Protein AF-A0A821PMH6-F1 (afdb_monomer)

Foldseek 3Di:
DDDDDDDDDDDDDDDDDDDDDDDDDDDDDDDDDDDDDDDDDDDDDDDDDDDDDDDDDDDDDDDDDDPPDDDPVVVVVVVVVVVVVVVVVVVVVVVVVVVVVVVVVVVVVVVVVVVVVCVVVVDPVPDDPDPDDPVVVVVVVVVVVVVVVVVVVVVVVVVVVVVVVVVVVVVVVVVVVVVVVVVVVVVVVVVVVVVVVVVVVVVVVVVVVVPDDDDDDDDDPDDPDCPVPVVVVVVVVVVVVVVVVVVVVVVVVVVVVVVVVVVVVVVVVVVVVVVVVVVVVVVVVVVVVVVVVVVVVVVVVVVVVVVVVVVVVVVVVVVVVVVVVVVVVVVVVVVVVVVVVVVCVVVVVVVVVVVVVVVVVVVVVVVVVVVVVVVVVVVVVVVVVVVVVVVVVVVVVVVVVVVVVVVVVVVVVVVVVVVVVVVVVVPPPPPDDDDDDDDDDDDDDDPPPPVPPPPVPCPVPPPPPDDDDDDDDDDDDDDDDDDDDDDDDDDDDDDDDDDDDDDDDDDDDDDDDDDDDDDDDDDDDDDDDDDDDDDDDDPCVVVVVVVVVVVVVVVVVVVVVVVVVVVVVVVVVVVVVVVVVVVVVVVVVVVVVVVVVVVVVVVVVVVVVVVVVVVVVVVVVVVVVVVVVVVVVVVVVVVVVVVVVVVVVVVVVVVVVVVVVVVVVVVVVVVVVVVVVVVVVVVVVVVVVVVVVVVVVVVVVVVVVVVVVVVVVVVVVVVVVVVVVVVVVVVVVVVVVVVVVVVVCVVVVVVCVVVCCVVCVPPVVPPVVVVVVVVVVVVVVVVVVVVVVVVVVVVVVVVVVVVVVVVVVVVVVVVVVVVVVVVVVVVVVVVVVVVVVVVVVVVVVVVVVVVVVVVVVVVVVVVVVVVVVVVVVVVVVVVVVVVVVVVVVVVVVVVVVVVVCVVVVVVVVVVCVVVVVVVVVVVVVVVVVVVVVVVVVVVVVVVVVVVVVVVVVVVVVVVVVVVVVVVVVVVVVVVVVVVVVVVVVVVVVVVVVVVVVVVVVVVVVVVVVVVVVVVVVVVVVVVVVVVVVVVVVVVVVVVVVVVVVVVVVVVVVVVVVVVVVVVVVVVVVVVVVVVVVVVVVVVVVVVVVVVVVVVVVVVVVVVVVVVVVVVVVVVVVVVVVVVVVVVVVVVVVVVVVVVVVVVVVVVVVVVVVVVVVVVVVVVVVVVVVVVVVVVVVVVVVVVVVVVVVVVVVVVVVVVVVVVVVVVVVVVVVVVVVVVVPPDDD

pLDDT: mean 72.04, std 19.66, range [24.12, 95.88]

Radius of gyration: 121.75 Å; Cα contacts (8 Å, |Δi|>4): 12; chains: 1; bounding box: 276×139×466 Å

Sequence (1225 aa):
MVDDNIVEASIRLEVLSHDDDDDNQHSPARSQSQDILLNRVQTPPITRSRSRSPYTVSSPGLNRNIMTTPSSAQLIDENRYLNDELNRVETILNLTRAEKDELSIRYNALSDRLEQSLRAQGIDISSDFNNGEPEQRILVQQNIDLRRKIEEEHQNYKRKLSNYQEGQLKQAQLVQKLQQKVLQYKNRCTELELLIEQHKMDMERIRLTSASNAPSSLIYESRITENTDDENIATITLEEEKHKSANLAQLNTILREQLDQAHLTNQQLNEDLRRTTSELQKLREDFTQKTRDWKQEERVFNQFYNKEQNLMYELWRDIVSFRKQFIELKGTTERDLTRVRNDLAQTGRSLTSACFGFLTVAKTAETQGQAASERERHDRTNLESQIREKTREISDLQQRLQEISLLNEKLRFQLAEKDGTITTLTRANQIQHQATETSSSALETRTREITADTERLHQRLRDIAQSVLNDEDDIFDGNDYGRTSPRRLSPLRGADRFDSPERGYTRLRSPRSNSPQRPTQASRPHSRNVSPSFADSTFSAVHAALNKRQVQVHDLQTKLCSARDTIQQLKDQLNQSEAERRHLDQQATTYKLQIEELRRQFDDTATERDRSKSALETSNHERTNMEKIRITLNAQIDSLRADCERLQHSNTELQRQRDLIEEEKDDLQKDKSRQVKENERCIKVIDNLENKISQLKTDITELREQYHKEKLAKDVLTQEKHVLTDALARSESYRAEVELDLSKERSESAALRDLLCKVQALNEGLAQDKFELNKIILLVEQEKNSIHNEKSDVEQDKTTLRQELVKVEQEKIDVENERDTLLHRLQLTEITRQQIEQELNIVNKEKVEIIEQYQQLTRIKTTLAEDLIAAKKDIERLSEHNARLNKEKEELTKERGNLVVDLSGTERDNQTLNSTISALRAEKEALETNLYEAQNTISQLEVRKEQLEGENQELLLRKEQLQGEIQRLHAELNVEIEKSARQREQLHQRLSQLEHEKETTIQQHHRAHEEDIERMTREREKLRHELEVAREETIRQLTREKDESVQRYEKEKEDLHYELANIITERDQSLIEAENEKQKFLSIAQSERNALTEKLSTTKDDLLRLQVEFDKIRRDAALHHEQDRQVILSLQDELKKFHIKFEDATIANDRDVKALSDDIEQLRQQRQLQNHENSELKTQLKLNEENRDQLKRDLIESNRRIREYEENLTLQRKEIHDLKRYLQD

Secondary structure (DSSP, 8-state):
--------------------------------------------------------------------PPPHHHHHHHHHHHHHHHHHHHHHHHHHHHHHHHHHHHHHHHHHHHHHHHHHTT--TTT-TTSS-HHHHHHHHHHHHHHHHHHHHHHHHHHHHHHHHHHHHHHHHHHHHHHHHHHHHHHHHHHHHHHHHHHHHHHHHHHHHTTS-----------SS-TTHHHHHHHHHHHHHHHHHHHHHHHHHHHHHHHHHHHHHHHHHHHHHHHHHHHHHHHHHHHHHHHHHHHHHHHHHHHHHHHHHHHHHHHHHHHHHHHHHHHHHHHHHHHHHHHHHHHHHHHHHHHHHHHHHHHHHHHHHHHHHHHHHHHHHHHHHHHHHHHHHHHHHHHHHHHHHHHHHHHHHHHHHHHHHHHHHHHHHTTS-----------------SSTTTTTSSTTTSTTSSTTSS-----------------------------------------------------------------------SGGGGTHHHHHHHHHHHHHHHHHHHHHHHHHHHHHHHHHHHHHHHHHHHHHHHHHHHHHHHHHHHHHHHHHHHHHHHHHHHHHHHHHHHHHHHHHHHHHHHHHHHHHHHHHHHHHHHHHHHHHHHHHHHHHHHHHHHHHHHHHHHHHHHHHHHHHHHHHHHHHHHHHHHHHHHHHHHHHHHHHHHHHHHHHHHHHHHHHHHHHHHHHHHHHHHHHHHHHTTTHHHHHHHHHHHHHHHHHHHHHHHHHHHHHHHHHHHHHHHHHHHHHHHHHHHHHHHHHHHHHHHHHHHHHHHHHHHHHHHHHHHHHHHHHHHHHHHHHHHHHHHHHHHHHHHHHHHHHHHHHHHHHHHHHHHHHHHHHHHHHHHHHHHHHHHHHHHHHHHHHHHHHHHHHHHHHHHHHHHHHHHHHHHHHHHHHHHHHHHHHHHHHHHHHHHHHHHHHHHHHHHHHHHHHHHHHHHHHHHHHHHHHHHHHHHHHHHHHHHHHHHHHHHHHHHHHHHHHHHHHHHHHHHHHHHHHHHHHHHHHHHHHHHHHHHHHHHHHHHHHHHHHHHHHHHHHHHHHHHHHHHHHHHHHHHHHHHHHHHHHHHHHHHHHHHHHHHHHHHHHHHHHHHHHHHHHHHHHHHHHHHHHHHHHHHHHHHHHHHHHHHHHHHHHHHHHHHHHHHHHHHHHHHHHHHHHHHHHHHTTTS---

Solvent-accessible surface area (backbone atoms only — not comparable to full-atom values): 70193 Å² total; per-residue (Å²): 131,85,89,81,90,86,92,88,83,91,76,88,78,89,80,87,79,84,86,84,85,83,81,90,80,93,84,80,91,83,89,78,81,79,88,79,89,86,87,86,82,85,89,87,90,85,87,80,90,80,89,82,85,81,90,83,86,79,84,85,85,82,87,78,93,73,87,78,74,72,55,70,66,56,56,49,53,50,51,47,53,52,48,55,50,46,54,50,50,50,53,50,53,50,48,53,48,51,54,50,50,51,50,50,51,51,49,49,57,49,50,53,50,50,50,50,50,45,61,73,68,68,64,60,94,85,76,69,91,79,82,70,58,70,65,60,54,52,53,50,50,51,50,51,54,48,52,49,50,52,49,52,49,51,49,50,51,51,50,53,49,47,54,50,51,50,48,49,49,55,49,49,52,48,51,51,53,48,49,52,49,51,49,52,51,50,53,50,49,51,53,52,50,52,49,50,50,50,56,47,51,52,51,50,49,54,56,64,67,73,74,69,82,85,82,90,80,89,82,98,84,88,89,87,80,62,80,63,54,60,53,51,50,54,50,51,53,51,49,49,50,49,49,52,50,50,51,52,50,51,50,50,49,52,54,46,54,52,47,52,51,51,49,52,52,50,50,50,53,52,48,51,52,50,50,52,51,52,49,54,48,50,52,51,51,51,52,52,45,52,56,50,49,53,58,44,50,52,49,51,51,51,53,48,52,55,46,55,55,47,52,50,52,49,54,49,50,49,53,53,48,49,52,52,52,49,52,50,48,49,56,47,52,57,54,50,53,52,46,55,51,50,51,51,55,47,52,51,50,52,49,51,51,50,53,49,52,49,52,52,52,51,52,52,50,51,54,51,50,48,60,49,53,54,48,53,51,50,55,47,53,53,50,55,49,52,52,54,50,53,52,47,55,51,50,56,51,51,52,53,50,52,52,55,51,60,52,51,55,57,55,54,57,60,49,62,62,51,59,64,61,52,67,65,60,68,72,72,68,81,76,71,84,78,90,76,89,90,78,87,87,77,86,84,92,78,65,79,81,71,67,68,80,60,63,76,78,64,74,81,77,61,89,86,76,82,83,74,85,86,82,82,90,84,89,84,88,85,90,83,85,88,77,88,82,80,90,82,84,88,81,90,83,86,83,89,77,85,83,87,86,84,94,83,83,84,90,90,82,88,81,89,84,85,86,86,81,88,81,87,85,86,82,84,88,80,89,82,89,82,86,90,84,90,89,86,73,82,76,65,66,69,64,60,61,56,58,60,57,56,52,57,53,52,64,50,50,55,53,54,48,54,56,49,54,54,54,48,54,54,49,54,53,49,53,51,55,51,50,55,51,53,51,50,55,49,52,60,48,54,54,47,54,51,54,53,51,54,46,50,53,51,53,53,54,47,53,49,52,51,50,52,48,53,54,52,52,50,51,50,52,50,52,55,48,51,47,50,51,50,53,54,51,49,54,49,51,54,50,52,47,55,49,50,52,51,51,50,52,51,50,54,49,54,49,50,52,50,52,51,53,51,50,52,50,51,48,55,48,50,49,52,51,51,51,49,56,48,49,53,48,52,46,55,49,47,54,53,48,53,52,49,51,50,49,52,49,50,54,50,50,52,52,48,49,51,50,50,51,52,47,49,51,47,54,47,52,49,50,51,48,46,53,49,50,52,49,45,50,50,50,48,48,50,45,49,50,49,48,48,49,49,46,46,52,46,54,47,47,44,56,38,44,64,52,29,73,63,37,45,76,74,41,48,93,71,52,46,72,68,47,50,60,55,49,52,54,54,47,55,56,49,51,54,51,48,54,48,48,54,48,48,51,53,52,48,50,56,47,50,56,48,53,49,49,53,48,52,53,48,52,49,50,51,52,52,50,50,50,52,54,49,52,50,50,48,51,53,52,52,51,51,48,54,49,53,54,48,52,51,54,48,55,52,46,54,51,49,52,51,51,51,52,51,50,50,54,50,52,52,51,51,51,55,50,51,51,54,52,50,52,50,54,51,51,51,53,53,48,55,51,50,58,49,55,51,48,57,51,54,49,56,53,48,55,61,42,50,67,49,47,60,69,55,39,73,68,37,56,70,51,45,65,58,45,44,67,51,42,60,48,54,47,48,54,48,48,53,50,50,47,50,50,46,51,52,50,48,53,52,48,50,54,50,45,53,50,51,52,48,52,49,50,50,51,47,52,50,48,52,49,52,52,50,51,52,52,51,52,52,51,54,48,50,52,51,49,51,52,54,47,53,49,50,51,54,49,49,55,49,47,55,50,52,48,52,52,47,52,53,50,50,5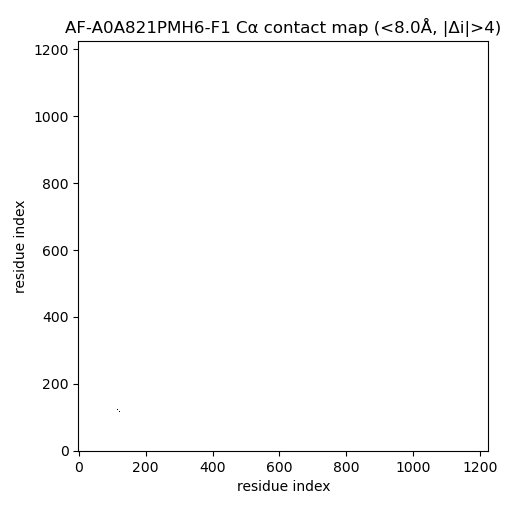2,50,53,50,49,52,50,50,55,47,50,54,48,53,50,52,51,52,50,48,53,50,46,53,52,50,49,54,50,50,48,52,51,50,48,55,49,48,56,48,53,51,50,48,54,49,53,52,46,55,48,50,51,51,50,49,51,52,49,48,53,50,51,54,49,51,50,50,50,51,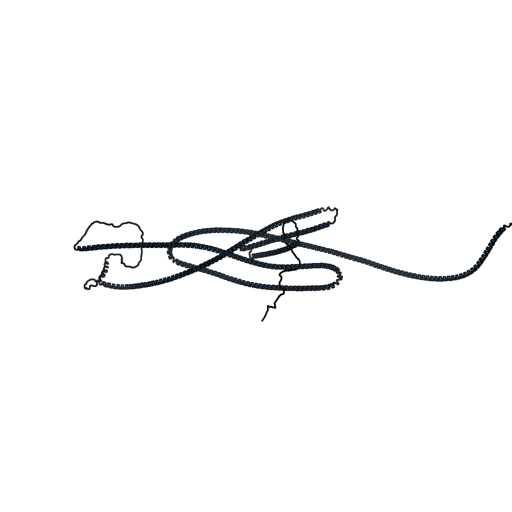50,52,50,51,48,50,50,50,51,52,50,49,52,50,49,50,51,49,53,48,52,47,52,54,46,52,53,48,52,50,50,52,48,52,48,55,50,48,59,43,54,55,50,53,50,51,51,47,54,52,50,52,51,50,50,53,52,53,52,52,53,48,50,50,54,50,48,54,53,48,51,55,54,48,59,47,50,61,48,52,56,46,53,54,50,54,50,53,52,53,53,53,52,54,54,52,53,54,53,51,56,56,52,56,54,51,56,58,48,52,63,51,52,57,54,53,62,47,56,54,50,58,57,50,57,50,57,52,55,51,52,65,49,53,58,52,58,56,54,54,58,49,58,57,51,55,58,66,69,61,54,90,120

Structure (mmCIF, N/CA/C/O backbone):
data_AF-A0A821PMH6-F1
#
_entry.id   AF-A0A821PMH6-F1
#
loop_
_atom_site.group_PDB
_atom_site.id
_atom_site.type_symbol
_atom_site.label_atom_id
_atom_site.label_alt_id
_atom_site.label_comp_id
_atom_site.label_asym_id
_atom_site.label_entity_id
_atom_site.label_seq_id
_atom_site.pdbx_PDB_ins_code
_atom_site.Cartn_x
_atom_site.Cartn_y
_atom_site.Cartn_z
_atom_site.occupancy
_atom_site.B_iso_or_equiv
_atom_site.auth_seq_id
_atom_site.auth_comp_id
_atom_site.auth_asym_id
_atom_site.auth_atom_id
_atom_site.pdbx_PDB_model_num
ATOM 1 N N . MET A 1 1 ? 65.613 16.814 41.526 1.00 36.84 1 MET A N 1
ATOM 2 C CA . MET A 1 1 ? 66.238 15.570 41.037 1.00 36.84 1 MET A CA 1
ATOM 3 C C . MET A 1 1 ? 65.279 14.998 40.022 1.00 36.84 1 MET A C 1
ATOM 5 O O . MET A 1 1 ? 64.184 14.691 40.467 1.00 36.84 1 MET A O 1
ATOM 9 N N . VAL A 1 2 ? 65.692 14.868 38.756 1.00 40.50 2 VAL A N 1
ATOM 10 C CA . VAL A 1 2 ? 65.038 14.055 37.709 1.00 40.50 2 VAL A CA 1
ATOM 11 C C . VAL A 1 2 ? 63.572 14.459 37.441 1.00 40.50 2 VAL A C 1
ATOM 13 O O . VAL A 1 2 ? 62.684 14.046 38.178 1.00 40.50 2 VAL A O 1
ATOM 16 N N . ASP A 1 3 ? 63.283 15.443 36.579 1.00 44.25 3 ASP A N 1
ATOM 17 C CA . ASP A 1 3 ? 63.395 15.445 35.091 1.00 44.25 3 ASP A CA 1
ATOM 18 C C . ASP A 1 3 ? 62.333 14.488 34.479 1.00 44.25 3 ASP A C 1
ATOM 20 O O . ASP A 1 3 ? 62.176 13.374 34.972 1.00 44.25 3 ASP A O 1
ATOM 24 N N . ASP A 1 4 ? 61.506 14.822 33.476 1.00 46.97 4 ASP A N 1
ATOM 25 C CA . ASP A 1 4 ? 61.442 15.937 32.500 1.00 46.97 4 ASP A CA 1
ATOM 26 C C . ASP A 1 4 ? 59.954 16.368 32.272 1.00 46.97 4 ASP A C 1
ATOM 28 O O . ASP A 1 4 ? 59.054 15.563 32.503 1.00 46.97 4 ASP A O 1
ATOM 32 N N . ASN A 1 5 ? 59.592 17.653 32.074 1.00 43.28 5 ASN A N 1
ATOM 33 C CA . ASN A 1 5 ? 59.512 18.443 30.811 1.00 43.28 5 ASN A CA 1
ATOM 34 C C . ASN A 1 5 ? 58.516 17.893 29.747 1.00 43.28 5 ASN A C 1
ATOM 36 O O . ASN A 1 5 ? 58.359 16.687 29.629 1.00 43.28 5 ASN A O 1
ATOM 40 N N . ILE A 1 6 ? 57.780 18.680 28.936 1.00 41.69 6 ILE A N 1
ATOM 41 C CA . ILE A 1 6 ? 57.802 20.118 28.541 1.00 41.69 6 ILE A CA 1
ATOM 42 C C . ILE A 1 6 ? 56.317 20.561 28.305 1.00 41.69 6 ILE A C 1
ATOM 44 O O . ILE A 1 6 ? 55.526 19.741 27.852 1.00 41.69 6 ILE A O 1
ATOM 48 N N . VAL A 1 7 ? 55.774 21.686 28.809 1.00 39.50 7 VAL A N 1
ATOM 49 C CA . VAL A 1 7 ? 55.923 23.132 28.472 1.00 39.50 7 VAL A CA 1
ATOM 50 C C . VAL A 1 7 ? 55.111 23.620 27.253 1.00 39.50 7 VAL A C 1
ATOM 52 O O . VAL A 1 7 ? 55.472 23.342 26.121 1.00 39.50 7 VAL A O 1
ATOM 55 N N . GLU A 1 8 ? 54.116 24.480 27.521 1.00 34.19 8 GLU A N 1
ATOM 56 C CA . GLU A 1 8 ? 53.792 25.726 26.787 1.00 34.19 8 GLU A CA 1
ATOM 57 C C . GLU A 1 8 ? 52.962 26.616 27.753 1.00 34.19 8 GLU A C 1
ATOM 59 O O . GLU A 1 8 ? 51.955 26.152 28.280 1.00 34.19 8 GLU A O 1
ATOM 64 N N . ALA A 1 9 ? 53.332 27.813 28.234 1.00 34.88 9 ALA A N 1
ATOM 65 C CA . ALA A 1 9 ? 54.198 28.925 27.796 1.00 34.88 9 ALA A CA 1
ATOM 66 C C . ALA A 1 9 ? 53.457 30.118 27.148 1.00 34.88 9 ALA A C 1
ATOM 68 O O . ALA A 1 9 ? 53.728 30.511 26.019 1.00 34.88 9 ALA A O 1
ATOM 69 N N . SER A 1 10 ? 52.581 30.776 27.917 1.00 34.47 10 SER A N 1
ATOM 70 C CA . SER A 1 10 ? 52.146 32.150 27.621 1.00 34.47 10 SER A CA 1
ATOM 71 C C . SER A 1 10 ? 53.290 33.153 27.808 1.00 34.47 10 SER A C 1
ATOM 73 O O . SER A 1 10 ? 53.882 33.173 28.884 1.00 34.47 10 SER A O 1
ATOM 75 N N . ILE A 1 11 ? 53.512 34.056 26.845 1.00 34.25 11 ILE A N 1
ATOM 76 C CA . ILE A 1 11 ? 54.140 35.393 26.989 1.00 34.25 11 ILE A CA 1
ATOM 77 C C . ILE A 1 11 ? 53.905 36.134 25.640 1.00 34.25 11 ILE A C 1
ATOM 79 O O . ILE A 1 11 ? 53.949 35.492 24.600 1.00 34.25 11 ILE A O 1
ATOM 83 N N . ARG A 1 12 ? 53.382 37.376 25.565 1.00 32.34 12 ARG A N 1
ATOM 84 C CA . ARG A 1 12 ? 53.886 38.682 26.075 1.00 32.34 12 ARG A CA 1
ATOM 85 C C . ARG A 1 12 ? 55.151 39.142 25.303 1.00 32.34 12 ARG A C 1
ATOM 87 O O . ARG A 1 12 ? 55.899 38.297 24.843 1.00 32.34 12 ARG A O 1
ATOM 94 N N . LEU A 1 13 ? 55.475 40.426 25.121 1.00 31.91 13 LEU A N 1
ATOM 95 C CA . LEU A 1 13 ? 54.828 41.714 25.442 1.00 31.91 13 LEU A CA 1
ATOM 96 C C . LEU A 1 13 ? 55.506 42.840 24.621 1.00 31.91 13 LEU A C 1
ATOM 98 O O . LEU A 1 13 ? 56.593 42.609 24.100 1.00 31.91 13 LEU A O 1
ATOM 102 N N . GLU A 1 14 ? 54.925 44.052 24.661 1.00 34.16 14 GLU A N 1
ATOM 103 C CA . GLU A 1 14 ? 55.598 45.354 24.417 1.00 34.16 14 GLU A CA 1
ATOM 104 C C . GLU A 1 14 ? 56.202 45.562 23.000 1.00 34.16 14 GLU A C 1
ATOM 106 O O . GLU A 1 14 ? 56.277 44.643 22.195 1.00 34.16 14 GLU A O 1
ATOM 111 N N . VAL A 1 15 ? 56.520 46.769 22.515 1.00 35.28 15 VAL A N 1
ATOM 112 C CA . VAL A 1 15 ? 56.897 48.083 23.095 1.00 35.28 15 VAL A CA 1
ATOM 113 C C . VAL A 1 15 ? 56.056 49.164 22.363 1.00 35.28 15 VAL A C 1
ATOM 115 O O . VAL A 1 15 ? 55.950 49.098 21.144 1.00 35.28 15 VAL A O 1
ATOM 118 N N . LEU A 1 16 ? 55.224 49.980 23.040 1.00 34.91 16 LEU A N 1
ATOM 119 C CA . LEU A 1 16 ? 55.492 51.363 23.528 1.00 34.91 16 LEU A CA 1
ATOM 120 C C . LEU A 1 16 ? 55.908 52.361 22.408 1.00 34.91 16 LEU A C 1
ATOM 122 O O . LEU A 1 16 ? 56.707 52.003 21.553 1.00 34.91 16 LEU A O 1
ATOM 126 N N . SER A 1 17 ? 55.467 53.630 22.360 1.00 34.84 17 SER A N 1
ATOM 127 C CA . SER A 1 17 ? 54.654 54.454 23.292 1.00 34.84 17 SER A CA 1
ATOM 128 C C . SER A 1 17 ? 54.236 55.803 22.662 1.00 34.84 17 SER A C 1
ATOM 130 O O . SER A 1 17 ? 54.920 56.251 21.748 1.00 34.84 17 SER A O 1
ATOM 132 N N .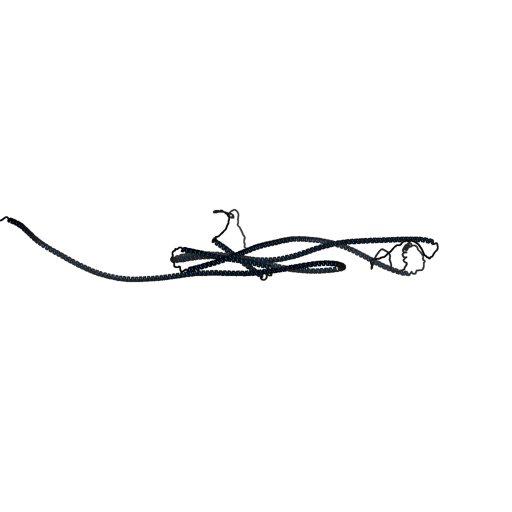 HIS A 1 18 ? 53.253 56.476 23.283 1.00 33.28 18 HIS A N 1
ATOM 133 C CA . HIS A 1 18 ? 52.852 57.896 23.153 1.00 33.28 18 HIS A CA 1
ATOM 134 C C . HIS A 1 18 ? 52.266 58.348 21.798 1.00 33.28 18 HIS A C 1
ATOM 136 O O . HIS A 1 18 ? 52.919 58.233 20.769 1.00 33.28 18 HIS A O 1
ATOM 142 N N . ASP A 1 19 ? 50.985 58.721 21.700 1.00 33.25 19 ASP A N 1
ATOM 143 C CA . ASP A 1 19 ? 50.221 59.803 22.373 1.00 33.25 19 ASP A CA 1
ATOM 144 C C . ASP A 1 19 ? 50.388 61.186 21.696 1.00 33.25 19 ASP A C 1
ATOM 146 O O . ASP A 1 19 ? 51.481 61.562 21.279 1.00 33.25 19 ASP A O 1
ATOM 150 N N . ASP A 1 20 ? 49.260 61.905 21.671 1.00 33.78 20 ASP A N 1
ATOM 151 C CA . ASP A 1 20 ? 49.007 63.327 21.375 1.00 33.78 20 ASP A CA 1
ATOM 152 C C . ASP A 1 20 ? 48.965 63.876 19.916 1.00 33.78 20 ASP A C 1
ATOM 154 O O . ASP A 1 20 ? 49.874 63.731 19.101 1.00 33.78 20 ASP A O 1
ATOM 158 N N . ASP A 1 21 ? 47.850 64.591 19.696 1.00 34.19 21 ASP A N 1
ATOM 159 C CA . ASP A 1 21 ? 47.529 65.732 18.818 1.00 34.19 21 ASP A CA 1
ATOM 160 C C . ASP A 1 21 ? 47.429 65.657 17.266 1.00 34.19 21 ASP A C 1
ATOM 162 O O . ASP A 1 21 ? 48.389 65.476 16.522 1.00 34.19 21 ASP A O 1
ATOM 166 N N . ASP A 1 22 ? 46.199 65.984 16.834 1.00 31.09 22 ASP A N 1
ATOM 167 C CA . ASP A 1 22 ? 45.735 66.751 15.662 1.00 31.09 22 ASP A CA 1
ATOM 168 C C . ASP A 1 22 ? 46.037 66.356 14.193 1.00 31.09 22 ASP A C 1
ATOM 170 O O . ASP A 1 22 ? 47.143 66.464 13.671 1.00 31.09 22 ASP A O 1
ATOM 174 N N . ASP A 1 23 ? 44.914 66.158 13.479 1.00 32.22 23 ASP A N 1
ATOM 175 C CA . ASP A 1 23 ? 44.697 66.269 12.026 1.00 32.22 23 ASP A CA 1
ATOM 176 C C . ASP A 1 23 ? 45.442 65.309 11.068 1.00 32.22 23 ASP A C 1
ATOM 178 O O . ASP A 1 23 ? 46.476 64.731 11.360 1.00 32.22 23 ASP A O 1
ATOM 182 N N . ASN A 1 24 ? 44.894 65.178 9.845 1.00 32.53 24 ASN A N 1
ATOM 183 C CA . ASN A 1 24 ? 45.494 64.505 8.674 1.00 32.53 24 ASN A CA 1
ATOM 184 C C . ASN A 1 24 ? 45.935 63.024 8.877 1.00 32.53 24 ASN A C 1
ATOM 186 O O . ASN A 1 24 ? 47.011 62.739 9.374 1.00 32.53 24 ASN A O 1
ATOM 190 N N . GLN A 1 25 ? 45.254 61.999 8.346 1.00 35.69 25 GLN A N 1
ATOM 191 C CA . GLN A 1 25 ? 44.732 61.908 6.975 1.00 35.69 25 GLN A CA 1
ATOM 192 C C . GLN A 1 25 ? 43.776 60.711 6.768 1.00 35.69 25 GLN A C 1
ATOM 194 O O . GLN A 1 25 ? 43.863 59.683 7.425 1.00 35.69 25 GLN A O 1
ATOM 199 N N . HIS A 1 26 ? 42.908 60.850 5.760 1.00 33.97 26 HIS A N 1
ATOM 200 C CA . HIS A 1 26 ? 42.277 59.776 4.971 1.00 33.97 26 HIS A CA 1
ATOM 201 C C . HIS A 1 26 ? 41.783 58.491 5.680 1.00 33.97 26 HIS A C 1
ATOM 203 O O . HIS A 1 26 ? 42.346 57.416 5.477 1.00 33.97 26 HIS A O 1
ATOM 209 N N . SER A 1 27 ? 40.592 58.553 6.296 1.00 44.81 27 SER A N 1
ATOM 210 C CA . SER A 1 27 ? 39.427 57.749 5.838 1.00 44.81 27 SER A CA 1
ATOM 211 C C . SER A 1 27 ? 38.110 58.077 6.574 1.00 44.81 27 SER A C 1
ATOM 213 O O . SER A 1 27 ? 37.789 57.441 7.576 1.00 44.81 27 SER A O 1
ATOM 215 N N . PRO A 1 28 ? 37.282 59.011 6.066 1.00 34.97 28 PRO A N 1
ATOM 216 C CA . PRO A 1 28 ? 35.881 59.136 6.463 1.00 34.97 28 PRO A CA 1
ATOM 217 C C . PRO A 1 28 ? 34.959 58.354 5.509 1.00 34.97 28 PRO A C 1
ATOM 219 O O . PRO A 1 28 ? 35.030 58.503 4.288 1.00 34.97 28 PRO A O 1
ATOM 222 N N . ALA A 1 29 ? 34.054 57.542 6.060 1.00 39.44 29 ALA A N 1
ATOM 223 C CA . ALA A 1 29 ? 33.129 56.723 5.276 1.00 39.44 29 ALA A CA 1
ATOM 224 C C . ALA A 1 29 ? 32.160 57.562 4.414 1.00 39.44 29 ALA A C 1
ATOM 226 O O . ALA A 1 29 ? 31.515 58.492 4.903 1.00 39.44 29 ALA A O 1
ATOM 227 N N . ARG A 1 30 ? 31.987 57.181 3.139 1.00 32.56 30 ARG A N 1
ATOM 228 C CA . ARG A 1 30 ? 30.929 57.694 2.251 1.00 32.56 30 ARG A CA 1
ATOM 229 C C . ARG A 1 30 ? 30.463 56.650 1.241 1.00 32.56 30 ARG A C 1
ATOM 231 O O . ARG A 1 30 ? 31.268 56.135 0.473 1.00 32.56 30 ARG A O 1
ATOM 238 N N . SER A 1 31 ? 29.146 56.462 1.157 1.00 33.50 31 SER A N 1
ATOM 239 C CA . SER A 1 31 ? 28.386 56.513 -0.111 1.00 33.50 31 SER A CA 1
ATOM 240 C C . SER A 1 31 ? 26.875 56.367 0.140 1.00 33.50 31 SER A C 1
ATOM 242 O O . SER A 1 31 ? 26.233 55.395 -0.242 1.00 33.50 31 SER A O 1
ATOM 244 N N . GLN A 1 32 ? 26.287 57.388 0.767 1.00 39.09 32 GLN A N 1
ATOM 245 C CA . GLN A 1 32 ? 24.885 57.740 0.526 1.00 39.09 32 GLN A CA 1
ATOM 246 C C . GLN A 1 32 ? 24.830 59.097 -0.183 1.00 39.09 32 GLN A C 1
ATOM 248 O O . GLN A 1 32 ? 25.751 59.903 -0.046 1.00 39.09 32 GLN A O 1
ATOM 253 N N . SER A 1 33 ? 23.714 59.320 -0.879 1.00 29.73 33 SER A N 1
ATOM 254 C CA . SER A 1 33 ? 23.327 60.540 -1.599 1.00 29.73 33 SER A CA 1
ATOM 255 C C . SER A 1 33 ? 24.073 60.867 -2.900 1.00 29.73 33 SER A C 1
ATOM 257 O O . SER A 1 33 ? 25.255 61.180 -2.897 1.00 29.73 33 SER A O 1
ATOM 259 N N . GLN A 1 34 ? 23.257 60.939 -3.960 1.00 30.83 34 GLN A N 1
ATOM 260 C CA . GLN A 1 34 ? 23.239 61.976 -5.003 1.00 30.83 34 GLN A CA 1
ATOM 261 C C . GLN A 1 34 ? 24.401 62.084 -6.012 1.00 30.83 34 GLN A C 1
ATOM 263 O O . GLN A 1 34 ? 25.564 62.215 -5.660 1.00 30.83 34 GLN A O 1
ATOM 268 N N . ASP A 1 35 ? 24.005 62.089 -7.293 1.00 29.14 35 ASP A N 1
ATOM 269 C CA . ASP A 1 35 ? 24.119 63.219 -8.234 1.00 29.14 35 ASP A CA 1
ATOM 270 C C . ASP A 1 35 ? 25.460 64.022 -8.234 1.00 29.14 35 ASP A C 1
ATOM 272 O O . ASP A 1 35 ? 25.918 64.511 -7.210 1.00 29.14 35 ASP A O 1
ATOM 276 N N . ILE A 1 36 ? 26.085 64.357 -9.376 1.00 30.20 36 ILE A N 1
ATOM 277 C CA . ILE A 1 36 ? 25.460 64.640 -10.678 1.00 30.20 36 ILE A CA 1
ATOM 278 C C . ILE A 1 36 ? 26.497 64.875 -11.812 1.00 30.20 36 ILE A C 1
ATOM 280 O O . ILE A 1 36 ? 27.630 65.243 -11.519 1.00 30.20 36 ILE A O 1
ATOM 284 N N . LEU A 1 37 ? 26.044 64.847 -13.085 1.00 30.98 37 LEU A N 1
ATOM 285 C CA . LEU A 1 37 ? 26.657 65.506 -14.276 1.00 30.98 37 LEU A CA 1
ATOM 286 C C . LEU A 1 37 ? 28.053 64.991 -14.736 1.00 30.98 37 LEU A C 1
ATOM 288 O O . LEU A 1 37 ? 28.749 64.310 -14.000 1.00 30.98 37 LEU A O 1
ATOM 292 N N . LEU A 1 38 ? 28.559 65.242 -15.956 1.00 32.16 38 LEU A N 1
ATOM 293 C CA . LEU A 1 38 ? 28.052 65.813 -17.230 1.00 32.16 38 LEU A CA 1
ATOM 294 C C . LEU A 1 38 ? 28.904 65.168 -18.349 1.00 32.16 38 LEU A C 1
ATOM 296 O O . LEU A 1 38 ? 30.105 65.011 -18.161 1.00 32.16 38 LEU A O 1
ATOM 300 N N . ASN A 1 39 ? 28.396 64.745 -19.510 1.00 29.92 39 ASN A N 1
ATOM 301 C CA . ASN A 1 39 ? 28.125 65.518 -20.745 1.00 29.92 39 ASN A CA 1
ATOM 302 C C . ASN A 1 39 ? 28.028 64.448 -21.872 1.00 29.92 39 ASN A C 1
ATOM 304 O O . ASN A 1 39 ? 28.702 63.432 -21.760 1.00 29.92 39 ASN A O 1
ATOM 308 N N . ARG A 1 40 ? 27.325 64.561 -23.007 1.00 32.97 40 ARG A N 1
ATOM 309 C CA . ARG A 1 40 ? 26.402 65.545 -23.621 1.00 32.97 40 ARG A CA 1
ATOM 310 C C . ARG A 1 40 ? 25.727 64.759 -24.779 1.00 32.97 40 ARG A C 1
ATOM 312 O O . ARG A 1 40 ? 26.412 63.958 -25.400 1.00 32.97 40 ARG A O 1
ATOM 319 N N . VAL A 1 41 ? 24.430 64.859 -25.091 1.00 32.28 41 VAL A N 1
ATOM 320 C CA . VAL A 1 41 ? 23.846 65.803 -26.075 1.00 32.28 41 VAL A CA 1
ATOM 321 C C . VAL A 1 41 ? 22.328 65.506 -26.220 1.00 32.28 41 VAL A C 1
ATOM 323 O O . VAL A 1 41 ? 21.959 64.355 -26.388 1.00 32.28 41 VAL A O 1
ATOM 326 N N . GLN A 1 42 ? 21.494 66.560 -26.181 1.00 34.31 42 GLN A N 1
ATOM 327 C CA . GLN A 1 42 ? 20.127 66.742 -26.752 1.00 34.31 42 GLN A CA 1
ATOM 328 C C . GLN A 1 42 ? 19.021 65.662 -26.532 1.00 34.31 42 GLN A C 1
ATOM 330 O O . GLN A 1 42 ? 19.071 64.590 -27.110 1.00 34.31 42 GLN A O 1
ATOM 335 N N . THR A 1 43 ? 17.991 65.851 -25.683 1.00 34.84 43 THR A N 1
ATOM 336 C CA . THR A 1 43 ? 16.787 66.742 -25.787 1.00 34.84 43 THR A CA 1
ATOM 337 C C . THR A 1 43 ? 15.773 66.432 -26.915 1.00 34.84 43 THR A C 1
ATOM 339 O O . THR A 1 43 ? 16.224 66.286 -28.047 1.00 34.84 43 THR A O 1
ATOM 342 N N . PRO A 1 44 ? 14.441 66.657 -26.731 1.00 43.25 44 PRO A N 1
ATOM 343 C CA . PRO A 1 44 ? 13.599 66.516 -25.525 1.00 43.25 44 PRO A CA 1
ATOM 344 C C . PRO A 1 44 ? 12.185 65.902 -25.907 1.00 43.25 44 PRO A C 1
ATOM 346 O O . PRO A 1 44 ? 12.222 64.918 -26.638 1.00 43.25 44 PRO A O 1
ATOM 349 N N . PRO A 1 45 ? 10.957 66.305 -25.443 1.00 53.84 45 PRO A N 1
ATOM 350 C CA . PRO A 1 45 ? 9.841 65.343 -25.253 1.00 53.84 45 PRO A CA 1
ATOM 351 C C . PRO A 1 45 ? 8.475 65.803 -25.867 1.00 53.84 45 PRO A C 1
ATOM 353 O O . PRO A 1 45 ? 8.461 66.588 -26.808 1.00 53.84 45 PRO A O 1
ATOM 356 N N . ILE A 1 46 ? 7.346 65.392 -25.244 1.00 30.75 46 ILE A N 1
ATOM 357 C CA . ILE A 1 46 ? 6.001 66.048 -25.157 1.00 30.75 46 ILE A CA 1
ATOM 358 C C . ILE A 1 46 ? 4.791 65.291 -25.766 1.00 30.75 46 ILE A C 1
ATOM 360 O O . ILE A 1 46 ? 4.278 65.617 -26.829 1.00 30.75 46 ILE A O 1
ATOM 364 N N . THR A 1 47 ? 4.175 64.451 -24.914 1.00 34.03 47 THR A N 1
ATOM 365 C CA . THR A 1 47 ? 2.711 64.178 -24.845 1.00 34.03 47 THR A CA 1
ATOM 366 C C . THR A 1 47 ? 2.073 63.446 -26.058 1.00 34.03 47 THR A C 1
ATOM 368 O O . THR A 1 47 ? 2.750 63.154 -27.029 1.00 34.03 47 THR A O 1
ATOM 371 N N . ARG A 1 48 ? 0.794 63.025 -26.069 1.00 31.61 48 ARG A N 1
ATOM 372 C CA . ARG A 1 48 ? -0.342 63.223 -25.141 1.00 31.61 48 ARG A CA 1
ATOM 373 C C . ARG A 1 48 ? -1.325 62.051 -25.249 1.00 31.61 48 ARG A C 1
ATOM 375 O O . ARG A 1 48 ? -1.593 61.581 -26.348 1.00 31.61 48 ARG A O 1
ATOM 382 N N . SER A 1 49 ? -1.955 61.647 -24.149 1.00 37.31 49 SER A N 1
ATOM 383 C CA . SER A 1 49 ? -3.185 60.846 -24.212 1.00 37.31 49 SER A CA 1
ATOM 384 C C . SER A 1 49 ? -4.407 61.760 -24.384 1.00 37.31 49 SER A C 1
ATOM 386 O O . SER A 1 49 ? -4.436 62.842 -23.795 1.00 37.31 49 SER A O 1
ATOM 388 N N . ARG A 1 50 ? -5.422 61.343 -25.166 1.00 36.53 50 ARG A N 1
ATOM 389 C CA . ARG A 1 50 ? -6.744 60.897 -24.654 1.00 36.53 50 ARG A CA 1
ATOM 390 C C . ARG A 1 50 ? -7.772 60.611 -25.772 1.00 36.53 50 ARG A C 1
ATOM 392 O O . ARG A 1 50 ? -7.918 61.400 -26.692 1.00 36.53 50 ARG A O 1
ATOM 399 N N . SER A 1 51 ? -8.572 59.558 -25.564 1.00 34.12 51 SER A N 1
ATOM 400 C CA . SER A 1 51 ? -9.995 59.397 -25.950 1.00 34.12 51 SER A CA 1
ATOM 401 C C . SER A 1 51 ? -10.484 59.705 -27.382 1.00 34.12 51 SER A C 1
ATOM 403 O O . SER A 1 51 ? -10.586 60.871 -27.754 1.00 34.12 51 SER A O 1
ATOM 405 N N . ARG A 1 52 ? -11.150 58.713 -28.003 1.00 32.25 52 ARG A N 1
ATOM 406 C CA . ARG A 1 52 ? -12.635 58.663 -28.026 1.00 32.25 52 ARG A CA 1
ATOM 407 C C . ARG A 1 52 ? -13.212 57.305 -28.484 1.00 32.25 52 ARG A C 1
ATOM 409 O O . ARG A 1 52 ? -12.765 56.732 -29.464 1.00 32.25 52 ARG A O 1
ATOM 416 N N . SER A 1 53 ? -14.246 56.859 -27.769 1.00 37.19 53 SER A N 1
ATOM 417 C CA . SER A 1 53 ? -15.384 56.047 -28.267 1.00 37.19 53 SER A CA 1
ATOM 418 C C . SER A 1 53 ? -16.427 57.040 -28.868 1.00 37.19 53 SER A C 1
ATOM 420 O O . SER A 1 53 ? -16.247 58.230 -28.559 1.00 37.19 53 SER A O 1
ATOM 422 N N . PRO A 1 54 ? -17.505 56.686 -29.628 1.00 51.81 54 PRO A N 1
ATOM 423 C CA . PRO A 1 54 ? -18.260 55.410 -29.585 1.00 51.81 54 PRO A CA 1
ATOM 424 C C . PRO A 1 54 ? -19.000 54.913 -30.871 1.00 51.81 54 PRO A C 1
ATOM 426 O O . PRO A 1 54 ? -19.035 55.610 -31.878 1.00 51.81 54 PRO A O 1
ATOM 429 N N . TYR A 1 55 ? -19.708 53.767 -30.740 1.00 32.94 55 TYR A N 1
ATOM 430 C CA . TYR A 1 55 ? -20.875 53.301 -31.549 1.00 32.94 55 TYR A CA 1
ATOM 431 C C . TYR A 1 55 ? -20.621 52.940 -33.051 1.00 32.94 55 TYR A C 1
ATOM 433 O O . TYR A 1 55 ? -19.677 53.439 -33.642 1.00 32.94 55 TYR A O 1
ATOM 441 N N . THR A 1 56 ? -21.374 52.082 -33.776 1.00 31.67 56 THR A N 1
ATOM 442 C CA . THR A 1 56 ? -22.436 51.068 -33.489 1.00 31.67 56 THR A CA 1
ATOM 443 C C . THR A 1 56 ? -22.689 50.157 -34.719 1.00 31.67 56 THR A C 1
ATOM 445 O O . THR A 1 56 ? -22.491 50.611 -35.838 1.00 31.67 56 THR A O 1
ATOM 448 N N . VAL A 1 57 ? -23.333 48.993 -34.495 1.00 29.20 57 VAL A N 1
ATOM 449 C CA . VAL A 1 57 ? -24.323 48.320 -35.392 1.00 29.20 57 VAL A CA 1
ATOM 450 C C . VAL A 1 57 ? -23.855 47.457 -36.597 1.00 29.20 57 VAL A C 1
ATOM 452 O O . VAL A 1 57 ? -22.986 47.821 -37.374 1.00 29.20 57 VAL A O 1
ATOM 455 N N . SER A 1 58 ? -24.565 46.323 -36.748 1.00 30.56 58 SER A N 1
ATOM 456 C CA . SER A 1 58 ? -24.774 45.447 -37.926 1.00 30.56 58 SER A CA 1
ATOM 457 C C . SER A 1 58 ? -23.649 44.605 -38.562 1.00 30.56 58 SER A C 1
ATOM 459 O O . SER A 1 58 ? -22.888 45.045 -39.413 1.00 30.56 58 SER A O 1
ATOM 461 N N . SER A 1 59 ? -23.761 43.290 -38.325 1.00 35.59 59 SER A N 1
ATOM 462 C CA . SER A 1 59 ? -23.779 42.260 -39.392 1.00 35.59 59 SER A CA 1
ATOM 463 C C . SER A 1 59 ? -24.952 42.499 -40.379 1.00 35.59 59 SER A C 1
ATOM 465 O O . SER A 1 59 ? -25.915 43.146 -39.950 1.00 35.59 59 SER A O 1
ATOM 467 N N . PRO A 1 60 ? -24.957 41.976 -41.636 1.00 46.34 60 PRO A N 1
ATOM 468 C CA . PRO A 1 60 ? -24.499 40.612 -41.966 1.00 46.34 60 PRO A CA 1
ATOM 469 C C . PRO A 1 60 ? -23.811 40.358 -43.333 1.00 46.34 60 PRO A C 1
ATOM 471 O O . PRO A 1 60 ? -24.037 41.058 -44.313 1.00 46.34 60 PRO A O 1
ATOM 474 N N . GLY A 1 61 ? -23.155 39.192 -43.433 1.00 32.66 61 GLY A N 1
ATOM 475 C CA . GLY A 1 61 ? -23.372 38.289 -44.576 1.00 32.66 61 GLY A CA 1
ATOM 476 C C . GLY A 1 61 ? -22.232 38.051 -45.582 1.00 32.66 61 GLY A C 1
ATOM 477 O O . GLY A 1 61 ? -21.676 38.976 -46.153 1.00 32.66 61 GLY A O 1
ATOM 478 N N . LEU A 1 62 ? -22.046 36.758 -45.887 1.00 32.28 62 LEU A N 1
ATOM 479 C CA . LEU A 1 62 ? -21.551 36.169 -47.146 1.00 32.28 62 LEU A CA 1
ATOM 480 C C . LEU A 1 62 ? -20.072 36.343 -47.565 1.00 32.28 62 LEU A C 1
ATOM 482 O O . LEU A 1 62 ? -19.653 37.338 -48.141 1.00 32.28 62 LEU A O 1
ATOM 486 N N . ASN A 1 63 ? -19.362 35.214 -47.460 1.00 35.69 63 ASN A N 1
ATOM 487 C CA . ASN A 1 63 ? -18.432 34.653 -48.449 1.00 35.69 63 ASN A CA 1
ATOM 488 C C . ASN A 1 63 ? -17.354 35.554 -49.085 1.00 35.69 63 ASN A C 1
ATOM 490 O O . ASN A 1 63 ? -17.541 36.096 -50.175 1.00 35.69 63 ASN A O 1
ATOM 494 N N . ARG A 1 64 ? -16.113 35.358 -48.619 1.00 33.66 64 ARG A N 1
ATOM 495 C CA . ARG A 1 64 ? -15.127 34.665 -49.471 1.00 33.66 64 ARG A CA 1
ATOM 496 C C . ARG A 1 64 ? -14.033 33.979 -48.658 1.00 33.66 64 ARG A C 1
ATOM 498 O O . ARG A 1 64 ? -13.489 34.568 -47.732 1.00 33.66 64 ARG A O 1
ATOM 505 N N . ASN A 1 65 ? -13.677 32.758 -49.058 1.00 42.81 65 ASN A N 1
ATOM 506 C CA . ASN A 1 65 ? -12.446 32.123 -48.601 1.00 42.81 65 ASN A CA 1
ATOM 507 C C . ASN A 1 65 ? -11.257 32.930 -49.130 1.00 42.81 65 ASN A C 1
ATOM 509 O O . ASN A 1 65 ? -11.060 33.015 -50.342 1.00 42.81 65 ASN A O 1
ATOM 513 N N . ILE A 1 66 ? -10.449 33.465 -48.221 1.00 35.22 66 ILE A N 1
ATOM 514 C CA . ILE A 1 66 ? -9.053 33.800 -48.485 1.00 35.22 66 ILE A CA 1
ATOM 515 C C . ILE A 1 66 ? -8.255 32.964 -47.495 1.00 35.22 66 ILE A C 1
ATOM 517 O O . ILE A 1 66 ? -8.302 33.212 -46.293 1.00 35.22 66 ILE A O 1
ATOM 521 N N . MET A 1 67 ? -7.557 31.945 -47.996 1.00 40.62 67 MET A N 1
ATOM 522 C CA . MET A 1 67 ? -6.555 31.247 -47.199 1.00 40.62 67 MET A CA 1
ATOM 523 C C . MET A 1 67 ? -5.395 32.213 -46.974 1.00 40.62 67 MET A C 1
ATOM 525 O O . MET A 1 67 ? -4.551 32.391 -47.849 1.00 40.62 67 MET A O 1
ATOM 529 N N . THR A 1 68 ? -5.350 32.842 -45.802 1.00 41.53 68 THR A N 1
ATOM 530 C CA . THR A 1 68 ? -4.121 33.453 -45.300 1.00 41.53 68 THR A CA 1
ATOM 531 C C . THR A 1 68 ? -3.150 32.324 -44.985 1.00 41.53 68 THR A C 1
ATOM 533 O O . THR A 1 68 ? -3.173 31.768 -43.889 1.00 41.53 68 THR A O 1
ATOM 536 N N . THR A 1 69 ? -2.337 31.942 -45.971 1.00 45.22 69 THR A N 1
ATOM 537 C CA . THR A 1 69 ? -1.201 31.039 -45.771 1.00 45.22 69 THR A CA 1
ATOM 538 C C . THR A 1 69 ? -0.327 31.613 -44.654 1.00 45.22 69 THR A C 1
ATOM 540 O O . THR A 1 69 ? 0.150 32.743 -44.818 1.00 45.22 69 THR A O 1
ATOM 543 N N . PRO A 1 70 ? -0.119 30.903 -43.530 1.00 45.12 70 PRO A N 1
ATOM 544 C CA . PRO A 1 70 ? 0.785 31.380 -42.494 1.00 45.12 70 PRO A CA 1
ATOM 545 C C . PRO A 1 70 ? 2.188 31.550 -43.077 1.00 45.12 70 PRO A C 1
ATOM 547 O O . PRO A 1 70 ? 2.590 30.799 -43.970 1.00 45.12 70 PRO A O 1
ATOM 550 N N . SER A 1 71 ? 2.950 32.520 -42.572 1.00 54.03 71 SER A N 1
ATOM 551 C CA . SER A 1 71 ? 4.360 32.621 -42.953 1.00 54.03 71 SER A CA 1
ATOM 552 C C . SER A 1 71 ? 5.101 31.353 -42.519 1.00 54.03 71 SER A C 1
ATOM 554 O O . SER A 1 71 ? 4.829 30.826 -41.440 1.00 54.03 71 SER A O 1
ATOM 556 N N . SER A 1 72 ? 6.069 30.891 -43.317 1.00 53.34 72 SER A N 1
ATOM 557 C CA . SER A 1 72 ? 6.887 29.710 -42.989 1.00 53.34 72 SER A CA 1
ATOM 558 C C . SER A 1 72 ? 7.497 29.807 -41.582 1.00 53.34 72 SER A C 1
ATOM 560 O O . SER A 1 72 ? 7.481 28.837 -40.832 1.00 53.34 72 SER A O 1
ATOM 562 N N . ALA A 1 73 ? 7.912 31.012 -41.167 1.00 55.00 73 ALA A N 1
ATOM 563 C CA . ALA A 1 73 ? 8.400 31.276 -39.813 1.00 55.00 73 ALA A CA 1
ATOM 564 C C . ALA A 1 73 ? 7.357 30.965 -38.720 1.00 55.00 73 ALA A C 1
ATOM 566 O O . ALA A 1 73 ? 7.688 30.318 -37.735 1.00 55.00 73 ALA A O 1
ATOM 567 N N . GLN A 1 74 ? 6.089 31.348 -38.916 1.00 57.19 74 GLN A N 1
ATOM 568 C CA . GLN A 1 74 ? 5.024 31.076 -37.943 1.00 57.19 74 GLN A CA 1
ATOM 569 C C . GLN A 1 74 ? 4.737 29.578 -37.833 1.00 57.19 74 GLN A C 1
ATOM 571 O O . GLN A 1 74 ? 4.579 29.081 -36.726 1.00 57.19 74 GLN A O 1
ATOM 576 N N . LEU A 1 75 ? 4.736 28.846 -38.953 1.00 55.88 75 LEU A N 1
ATOM 577 C CA . LEU A 1 75 ? 4.591 27.386 -38.928 1.00 55.88 75 LEU A CA 1
ATOM 578 C C . LEU A 1 75 ? 5.795 26.690 -38.285 1.00 55.88 75 LEU A C 1
ATOM 580 O O . LEU A 1 75 ? 5.610 25.654 -37.656 1.00 55.88 75 LEU A O 1
ATOM 584 N N . ILE A 1 76 ? 7.008 27.234 -38.410 1.00 68.50 76 ILE A N 1
ATOM 585 C CA . ILE A 1 76 ? 8.206 26.698 -37.748 1.00 68.50 76 ILE A CA 1
ATOM 586 C C . ILE A 1 76 ? 8.145 26.944 -36.235 1.00 68.50 76 ILE A C 1
ATOM 588 O O . ILE A 1 76 ? 8.348 26.001 -35.472 1.00 68.50 76 ILE A O 1
ATOM 592 N N . ASP A 1 77 ? 7.810 28.159 -35.794 1.00 68.94 77 ASP A N 1
ATOM 593 C CA . ASP A 1 77 ? 7.670 28.483 -34.368 1.00 68.94 77 ASP A CA 1
ATOM 594 C C . ASP A 1 77 ? 6.498 27.722 -33.720 1.00 68.94 77 ASP A C 1
ATOM 596 O O . ASP A 1 77 ? 6.629 27.216 -32.606 1.00 68.94 77 ASP A O 1
ATOM 600 N N . GLU A 1 78 ? 5.377 27.559 -34.430 1.00 65.50 78 GLU A N 1
ATOM 601 C CA . GLU A 1 78 ? 4.216 26.791 -33.966 1.00 65.50 78 GLU A CA 1
ATOM 602 C C . GLU A 1 78 ? 4.511 25.281 -33.919 1.00 65.50 78 GLU A C 1
ATOM 604 O O . GLU A 1 78 ? 4.204 24.642 -32.916 1.00 65.50 78 GLU A O 1
ATOM 609 N N . ASN A 1 79 ? 5.203 24.703 -34.915 1.00 63.47 79 ASN A N 1
ATOM 610 C CA . ASN A 1 79 ? 5.675 23.310 -34.834 1.00 63.47 79 ASN A CA 1
ATOM 611 C C . ASN A 1 79 ? 6.722 23.112 -33.730 1.00 63.47 79 ASN A C 1
ATOM 613 O O . ASN A 1 79 ? 6.748 22.055 -33.102 1.00 63.47 79 ASN A O 1
ATOM 617 N N . ARG A 1 80 ? 7.579 24.105 -33.468 1.00 76.38 80 ARG A N 1
ATOM 618 C CA . ARG A 1 80 ? 8.544 24.051 -32.365 1.00 76.38 80 ARG A CA 1
ATOM 619 C C . ARG A 1 80 ? 7.830 24.050 -31.018 1.00 76.38 80 ARG A C 1
ATOM 621 O O . ARG A 1 80 ? 8.092 23.168 -30.211 1.00 76.38 80 ARG A O 1
ATOM 628 N N . TYR A 1 81 ? 6.885 24.965 -30.813 1.00 74.12 81 TYR A N 1
ATOM 629 C CA . TYR A 1 81 ? 6.087 25.031 -29.589 1.00 74.12 81 TYR A CA 1
ATOM 630 C C . TYR A 1 81 ? 5.238 23.765 -29.385 1.00 74.12 81 TYR A C 1
ATOM 632 O O . TYR A 1 81 ? 5.169 23.241 -28.276 1.00 74.12 81 TYR A O 1
ATOM 640 N N . LEU A 1 82 ? 4.657 23.217 -30.459 1.00 72.56 82 LEU A N 1
ATOM 641 C CA . LEU A 1 82 ? 3.934 21.944 -30.419 1.00 72.56 82 LEU A CA 1
ATOM 642 C C . LEU A 1 82 ? 4.853 20.749 -30.123 1.00 72.56 82 LEU A C 1
ATOM 644 O O . LEU A 1 82 ? 4.428 19.858 -29.397 1.00 72.56 82 LEU A O 1
ATOM 648 N N . ASN A 1 83 ? 6.097 20.726 -30.612 1.00 73.50 83 ASN A N 1
ATOM 649 C CA . ASN A 1 83 ? 7.080 19.701 -30.240 1.00 73.50 83 ASN A CA 1
ATOM 650 C C . ASN A 1 83 ? 7.541 19.842 -28.783 1.00 73.50 83 ASN A C 1
ATOM 652 O O . ASN A 1 83 ? 7.635 18.840 -28.079 1.00 73.50 83 ASN A O 1
ATOM 656 N N . ASP A 1 84 ? 7.818 21.056 -28.309 1.00 75.75 84 ASP A N 1
ATOM 657 C CA . ASP A 1 84 ? 8.234 21.298 -26.923 1.00 75.75 84 ASP A CA 1
ATOM 658 C C . ASP A 1 84 ? 7.111 20.904 -25.939 1.00 75.75 84 ASP A C 1
ATOM 660 O O . ASP A 1 84 ? 7.368 20.232 -24.936 1.00 75.75 84 ASP A O 1
ATOM 664 N N . GLU A 1 85 ? 5.849 21.211 -26.262 1.00 70.50 85 GLU A N 1
ATOM 665 C CA . GLU A 1 85 ? 4.694 20.806 -25.452 1.00 70.50 85 GLU A CA 1
ATOM 666 C C . GLU A 1 85 ? 4.335 19.312 -25.627 1.00 70.50 85 GLU A C 1
ATOM 668 O O . GLU A 1 85 ? 3.917 18.673 -24.663 1.00 70.50 85 GLU A O 1
ATOM 673 N N . LEU A 1 86 ? 4.579 18.699 -26.795 1.00 74.69 86 LEU A N 1
ATOM 674 C CA . LEU A 1 86 ? 4.466 17.244 -26.987 1.00 74.69 86 LEU A CA 1
ATOM 675 C C . LEU A 1 86 ? 5.486 16.494 -26.119 1.00 74.69 86 LEU A C 1
ATOM 677 O O . LEU A 1 86 ? 5.097 15.604 -25.367 1.00 74.69 86 LEU A O 1
ATOM 681 N N . ASN A 1 87 ? 6.760 16.902 -26.143 1.00 73.50 87 ASN A N 1
ATOM 682 C CA . ASN A 1 87 ? 7.814 16.359 -25.277 1.00 73.50 87 ASN A CA 1
ATOM 683 C C . ASN A 1 87 ? 7.457 16.516 -23.787 1.00 73.50 87 ASN A C 1
ATOM 685 O O . ASN A 1 87 ? 7.669 15.604 -22.980 1.00 73.50 87 ASN A O 1
ATOM 689 N N . ARG A 1 88 ? 6.871 17.660 -23.406 1.00 84.12 88 ARG A N 1
ATOM 690 C CA . ARG A 1 88 ? 6.369 17.906 -22.047 1.00 84.12 88 ARG A CA 1
ATOM 691 C C . ARG A 1 88 ? 5.241 16.939 -21.673 1.00 84.12 88 ARG A C 1
ATOM 693 O O . ARG A 1 88 ? 5.275 16.357 -20.588 1.00 84.12 88 ARG A O 1
ATOM 700 N N . VAL A 1 89 ? 4.264 16.743 -22.558 1.00 72.00 89 VAL A N 1
ATOM 701 C CA . VAL A 1 89 ? 3.129 15.830 -22.347 1.00 72.00 89 VAL A CA 1
ATOM 702 C C . VAL A 1 89 ? 3.578 14.368 -22.313 1.00 72.00 89 VAL A C 1
ATOM 704 O O . VAL A 1 89 ? 3.117 13.631 -21.444 1.00 72.00 89 VAL A O 1
ATOM 707 N N . GLU A 1 90 ? 4.521 13.944 -23.158 1.00 73.38 90 GLU A N 1
ATOM 708 C CA . GLU A 1 90 ? 5.129 12.608 -23.074 1.00 73.38 90 GLU A CA 1
ATOM 709 C C . GLU A 1 90 ? 5.887 12.405 -21.759 1.00 73.38 90 GLU A C 1
ATOM 711 O O . GLU A 1 90 ? 5.741 11.363 -21.120 1.00 73.38 90 GLU A O 1
ATOM 716 N N . THR A 1 91 ? 6.635 13.410 -21.294 1.00 77.12 91 THR A N 1
ATOM 717 C CA . THR A 1 91 ? 7.335 13.351 -20.000 1.00 77.12 91 THR A CA 1
ATOM 718 C C . THR A 1 91 ? 6.347 13.171 -18.840 1.00 77.12 91 THR A C 1
ATOM 720 O O . THR A 1 91 ? 6.563 12.331 -17.967 1.00 77.12 91 THR A O 1
ATOM 723 N N . ILE A 1 92 ? 5.220 13.892 -18.855 1.00 73.62 92 ILE A N 1
ATOM 724 C CA . ILE A 1 92 ? 4.152 13.773 -17.846 1.00 73.62 92 ILE A CA 1
ATOM 725 C C . ILE A 1 92 ? 3.412 12.426 -17.961 1.00 73.62 92 ILE A C 1
ATOM 727 O O . ILE A 1 92 ? 3.093 11.811 -16.941 1.00 73.62 92 ILE A O 1
ATOM 731 N N . LEU A 1 93 ? 3.174 11.916 -19.174 1.00 72.81 93 LEU A N 1
ATOM 732 C CA . LEU A 1 93 ? 2.584 10.589 -19.398 1.00 72.81 93 LEU A CA 1
ATOM 733 C C . LEU A 1 93 ? 3.502 9.452 -18.937 1.00 72.81 93 LEU A C 1
ATOM 735 O O . LEU A 1 93 ? 3.020 8.451 -18.413 1.00 72.81 93 LEU A O 1
ATOM 739 N N . ASN A 1 94 ? 4.816 9.591 -19.097 1.00 73.00 94 ASN A N 1
ATOM 740 C CA . ASN A 1 94 ? 5.777 8.587 -18.647 1.00 73.00 94 ASN A CA 1
ATOM 741 C C . ASN A 1 94 ? 5.962 8.620 -17.119 1.00 73.00 94 ASN A C 1
ATOM 743 O O . ASN A 1 94 ? 6.023 7.558 -16.503 1.00 73.00 94 ASN A O 1
ATOM 747 N N . LEU A 1 95 ? 5.931 9.804 -16.492 1.00 71.00 95 LEU A N 1
ATOM 748 C CA . LEU A 1 95 ? 5.869 9.937 -15.030 1.00 71.00 95 LEU A CA 1
ATOM 749 C C . LEU A 1 95 ? 4.588 9.314 -14.453 1.00 71.00 95 LEU A C 1
ATOM 751 O O . LEU A 1 95 ? 4.671 8.459 -13.580 1.00 71.00 95 LEU A O 1
ATOM 755 N N . THR A 1 96 ? 3.414 9.654 -14.989 1.00 68.75 96 THR A N 1
ATOM 756 C CA . THR A 1 96 ? 2.134 9.101 -14.496 1.00 68.75 96 THR A CA 1
ATOM 757 C C . THR A 1 96 ? 1.955 7.607 -14.798 1.00 68.75 96 THR A C 1
ATOM 759 O O . THR A 1 96 ? 1.252 6.916 -14.061 1.00 68.75 96 THR A O 1
ATOM 762 N N . ARG A 1 97 ? 2.627 7.059 -15.824 1.00 71.75 97 ARG A N 1
ATOM 763 C CA . ARG A 1 97 ? 2.775 5.601 -16.006 1.00 71.75 97 ARG A CA 1
ATOM 764 C C . ARG A 1 97 ? 3.629 4.981 -14.901 1.00 71.75 97 ARG A C 1
ATOM 766 O O . ARG A 1 97 ? 3.182 4.013 -14.295 1.00 71.75 97 ARG A O 1
ATOM 773 N N . ALA A 1 98 ? 4.794 5.555 -14.597 1.00 70.31 98 ALA A N 1
ATOM 774 C CA . ALA A 1 98 ? 5.662 5.069 -13.524 1.00 70.31 98 ALA A CA 1
ATOM 775 C C . ALA A 1 98 ? 4.965 5.118 -12.150 1.00 70.31 98 ALA A C 1
ATOM 777 O O . ALA A 1 98 ? 4.976 4.123 -11.432 1.00 70.31 98 ALA A O 1
ATOM 778 N N . GLU A 1 99 ? 4.278 6.217 -11.822 1.00 63.06 99 GLU A N 1
ATOM 779 C CA . GLU A 1 99 ? 3.472 6.346 -10.596 1.00 63.06 99 GLU A CA 1
ATOM 780 C C . GLU A 1 99 ? 2.344 5.305 -10.535 1.00 63.06 99 GLU A C 1
ATOM 782 O O . GLU A 1 99 ? 2.142 4.666 -9.503 1.00 63.06 99 GLU A O 1
ATOM 787 N N . LYS A 1 100 ? 1.621 5.085 -11.644 1.00 74.81 100 LYS A N 1
ATOM 788 C CA . LYS A 1 100 ? 0.575 4.054 -11.736 1.00 74.81 100 LYS A CA 1
ATOM 789 C C . LYS A 1 100 ? 1.140 2.651 -11.509 1.00 74.81 100 LYS A C 1
ATOM 791 O O . LYS A 1 100 ? 0.508 1.848 -10.822 1.00 74.81 100 LYS A O 1
ATOM 796 N N . ASP A 1 101 ? 2.282 2.336 -12.105 1.00 67.62 101 ASP A N 1
ATOM 797 C CA . ASP A 1 101 ? 2.863 0.997 -12.029 1.00 67.62 101 ASP A CA 1
ATOM 798 C C . ASP A 1 101 ? 3.508 0.757 -10.653 1.00 67.62 101 ASP A C 1
ATOM 800 O O . ASP A 1 101 ? 3.341 -0.324 -10.087 1.00 67.62 101 ASP A O 1
ATOM 804 N N . GLU A 1 102 ? 4.094 1.783 -10.024 1.00 71.75 102 GLU A N 1
ATOM 805 C CA . GLU A 1 102 ? 4.513 1.728 -8.619 1.00 71.75 102 GLU A CA 1
ATOM 806 C C . GLU A 1 102 ? 3.314 1.547 -7.670 1.00 71.75 102 GLU A C 1
ATOM 808 O O . GLU A 1 102 ? 3.362 0.716 -6.762 1.00 71.75 102 GLU A O 1
ATOM 813 N N . LEU A 1 103 ? 2.203 2.261 -7.895 1.00 67.06 103 LEU A N 1
ATOM 814 C CA . LEU A 1 103 ? 0.959 2.066 -7.141 1.00 67.06 103 LEU A CA 1
ATOM 815 C C . LEU A 1 103 ? 0.382 0.658 -7.338 1.00 67.06 103 LEU A C 1
ATOM 817 O O . LEU A 1 103 ? -0.086 0.065 -6.368 1.00 67.06 103 LEU A O 1
ATOM 821 N N . SER A 1 104 ? 0.464 0.088 -8.544 1.00 67.19 104 SER A N 1
ATOM 822 C CA . SER A 1 104 ? 0.038 -1.292 -8.809 1.00 67.19 104 SER A CA 1
ATOM 823 C C . SER A 1 104 ? 0.930 -2.316 -8.098 1.00 67.19 104 SER A C 1
ATOM 825 O O . SER A 1 104 ? 0.417 -3.287 -7.546 1.00 67.19 104 SER A O 1
ATOM 827 N N . ILE A 1 105 ? 2.248 -2.096 -8.055 1.00 71.06 105 ILE A N 1
ATOM 828 C CA . ILE A 1 105 ? 3.193 -2.944 -7.310 1.00 71.06 105 ILE A CA 1
ATOM 829 C C . ILE A 1 105 ? 2.930 -2.842 -5.801 1.00 71.06 105 ILE A C 1
ATOM 831 O O . ILE A 1 105 ? 2.880 -3.863 -5.116 1.00 71.06 105 ILE A O 1
ATOM 835 N N . ARG A 1 106 ? 2.693 -1.631 -5.277 1.00 64.75 106 ARG A N 1
ATOM 836 C CA . ARG A 1 106 ? 2.330 -1.398 -3.868 1.00 64.75 106 ARG A CA 1
ATOM 837 C C . ARG A 1 106 ? 0.975 -2.024 -3.510 1.00 64.75 106 ARG A C 1
ATOM 839 O O . ARG A 1 106 ? 0.858 -2.597 -2.431 1.00 64.75 106 ARG A O 1
ATOM 846 N N . TYR A 1 107 ? -0.020 -1.960 -4.399 1.00 68.75 107 TYR A N 1
ATOM 847 C CA . TYR A 1 107 ? -1.325 -2.607 -4.221 1.00 68.75 107 TYR A CA 1
ATOM 848 C C . TYR A 1 107 ? -1.189 -4.133 -4.169 1.00 68.75 107 TYR A C 1
ATOM 850 O O . TYR A 1 107 ? -1.672 -4.748 -3.220 1.00 68.75 107 TYR A O 1
ATOM 858 N N . ASN A 1 108 ? -0.461 -4.731 -5.119 1.00 66.12 108 ASN A N 1
ATOM 859 C CA . ASN A 1 108 ? -0.203 -6.172 -5.134 1.00 66.12 108 ASN A CA 1
ATOM 860 C C . ASN A 1 108 ? 0.545 -6.604 -3.863 1.00 66.12 108 ASN A C 1
ATOM 862 O O . ASN A 1 108 ? 0.059 -7.464 -3.141 1.00 66.12 108 ASN A O 1
ATOM 866 N N . ALA A 1 109 ? 1.635 -5.924 -3.492 1.00 69.62 109 ALA A N 1
ATOM 867 C CA . ALA A 1 109 ? 2.397 -6.237 -2.279 1.00 69.62 109 ALA A CA 1
ATOM 868 C C . ALA A 1 109 ? 1.595 -6.057 -0.970 1.00 69.62 109 ALA A C 1
ATOM 870 O O . ALA A 1 109 ? 1.873 -6.736 0.022 1.00 69.62 109 ALA A O 1
ATOM 871 N N . LEU A 1 110 ? 0.600 -5.160 -0.940 1.00 61.31 110 LEU A N 1
ATOM 872 C CA . LEU A 1 110 ? -0.351 -5.041 0.171 1.00 61.31 110 LEU A CA 1
ATOM 873 C C . LEU A 1 110 ? -1.396 -6.162 0.154 1.00 61.31 110 LEU A C 1
ATOM 875 O O . LEU A 1 110 ? -1.701 -6.705 1.214 1.00 61.31 110 LEU A O 1
ATOM 879 N N . SER A 1 111 ? -1.915 -6.538 -1.018 1.00 59.50 111 SER A N 1
ATOM 880 C CA . SER A 1 111 ? -2.856 -7.653 -1.160 1.00 59.50 111 SER A CA 1
ATOM 881 C C . SER A 1 111 ? -2.200 -8.985 -0.788 1.00 59.50 111 SER A C 1
ATOM 883 O O . SER A 1 111 ? -2.760 -9.715 0.026 1.00 59.50 111 SER A O 1
ATOM 885 N N . ASP A 1 112 ? -0.981 -9.244 -1.268 1.00 65.12 112 ASP A N 1
ATOM 886 C CA . ASP A 1 112 ? -0.170 -10.424 -0.950 1.00 65.12 112 ASP A CA 1
ATOM 887 C C . ASP A 1 112 ? 0.136 -10.503 0.550 1.00 65.12 112 ASP A C 1
ATOM 889 O O . ASP A 1 112 ? -0.025 -11.554 1.168 1.00 65.12 112 ASP A O 1
ATOM 893 N N . ARG A 1 113 ? 0.522 -9.382 1.180 1.00 66.06 113 ARG A N 1
ATOM 894 C CA . ARG A 1 113 ? 0.713 -9.314 2.640 1.00 66.06 113 ARG A CA 1
ATOM 895 C C . ARG A 1 113 ? -0.580 -9.558 3.412 1.00 66.06 113 ARG A C 1
ATOM 897 O O . ARG A 1 113 ? -0.533 -10.145 4.490 1.00 66.06 113 ARG A O 1
ATOM 904 N N . LEU A 1 114 ? -1.724 -9.119 2.891 1.00 58.25 114 LEU A N 1
ATOM 905 C CA . LEU A 1 114 ? -3.019 -9.291 3.545 1.00 58.25 114 LEU A CA 1
ATOM 906 C C . LEU A 1 114 ? -3.567 -10.719 3.357 1.00 58.25 114 LEU A C 1
ATOM 908 O O . LEU A 1 114 ? -4.127 -11.269 4.301 1.00 58.25 114 LEU A O 1
ATOM 912 N N . GLU A 1 115 ? -3.318 -11.363 2.212 1.00 61.62 115 GLU A N 1
ATOM 913 C CA . GLU A 1 115 ? -3.489 -12.811 2.012 1.00 61.62 115 GLU A CA 1
ATOM 914 C C . GLU A 1 115 ? -2.583 -13.623 2.945 1.00 61.62 115 GLU A C 1
ATOM 916 O O . GLU A 1 115 ? -3.054 -14.534 3.620 1.00 61.62 115 GLU A O 1
ATOM 921 N N . GLN A 1 116 ? -1.292 -13.287 3.029 1.00 57.72 116 GLN A N 1
ATOM 922 C CA . GLN A 1 116 ? -0.350 -13.960 3.928 1.00 57.72 116 GLN A CA 1
ATOM 923 C C . GLN A 1 116 ? -0.750 -13.783 5.398 1.00 57.72 116 GLN A C 1
ATOM 925 O O . GLN A 1 116 ? -0.650 -14.736 6.162 1.00 57.72 116 GLN A O 1
ATOM 930 N N . SER A 1 117 ? -1.267 -12.613 5.786 1.00 56.06 117 SER A N 1
ATOM 931 C CA . SER A 1 117 ? -1.814 -12.363 7.127 1.00 56.06 117 SER A CA 1
ATOM 932 C C . SER A 1 117 ? -3.054 -13.220 7.417 1.00 56.06 117 SER A C 1
ATOM 934 O O . SER A 1 117 ? -3.128 -13.848 8.472 1.00 56.06 117 SER A O 1
ATOM 936 N N . LEU A 1 118 ? -3.993 -13.322 6.466 1.00 54.03 118 LEU A N 1
ATOM 937 C CA . LEU A 1 118 ? -5.180 -14.181 6.584 1.00 54.03 118 LEU A CA 1
ATOM 938 C C . LEU A 1 118 ? -4.799 -15.667 6.697 1.00 54.03 118 LEU A C 1
ATOM 940 O O . LEU A 1 118 ? -5.264 -16.354 7.607 1.00 54.03 118 LEU A O 1
ATOM 944 N N . ARG A 1 119 ? -3.880 -16.148 5.847 1.00 54.16 119 ARG A N 1
ATOM 945 C CA . ARG A 1 119 ? -3.361 -17.528 5.905 1.00 54.16 119 ARG A CA 1
ATOM 946 C C . ARG A 1 119 ? -2.579 -17.797 7.200 1.00 54.16 119 ARG A C 1
ATOM 948 O O . ARG A 1 119 ? -2.707 -18.876 7.769 1.00 54.16 119 ARG A O 1
ATOM 955 N N . ALA A 1 120 ? -1.823 -16.822 7.713 1.00 53.09 120 ALA A N 1
ATOM 956 C CA . ALA A 1 120 ? -1.073 -16.939 8.969 1.00 53.09 120 ALA A CA 1
ATOM 957 C C . ALA A 1 120 ? -1.955 -16.922 10.233 1.00 53.09 120 ALA A C 1
ATOM 959 O O . ALA A 1 120 ? -1.501 -17.362 11.288 1.00 53.09 120 ALA A O 1
ATOM 960 N N . GLN A 1 121 ? -3.203 -16.447 10.146 1.00 50.12 121 GLN A N 1
ATOM 961 C CA . GLN A 1 121 ? -4.182 -16.525 11.240 1.00 50.12 121 GLN A CA 1
ATOM 962 C C . GLN A 1 121 ? -4.993 -17.832 11.248 1.00 50.12 121 GLN A C 1
ATOM 964 O O . GLN A 1 121 ? -5.781 -18.044 12.166 1.00 50.12 121 GLN A O 1
ATOM 969 N N . GLY A 1 122 ? -4.793 -18.725 10.270 1.00 44.06 122 GLY A N 1
ATOM 970 C CA . GLY A 1 122 ? -5.423 -20.050 10.249 1.00 44.06 122 GLY A CA 1
ATOM 971 C C . GLY A 1 122 ? -6.933 -20.044 9.990 1.00 44.06 122 GLY A C 1
ATOM 972 O O . GLY A 1 122 ? -7.589 -21.051 10.238 1.00 44.06 122 GLY A O 1
ATOM 973 N N . ILE A 1 123 ? -7.488 -18.932 9.495 1.00 52.00 123 ILE A N 1
ATOM 974 C CA . ILE A 1 123 ? -8.898 -18.847 9.100 1.00 52.00 123 ILE A CA 1
ATOM 975 C C . ILE A 1 123 ? -9.018 -19.370 7.669 1.00 52.00 123 ILE A C 1
ATOM 977 O O . ILE A 1 123 ? -8.813 -18.634 6.702 1.00 52.00 123 ILE A O 1
ATOM 981 N N . ASP A 1 124 ? -9.344 -20.654 7.538 1.00 43.62 124 ASP A N 1
ATOM 982 C CA . ASP A 1 124 ? -9.770 -21.218 6.262 1.00 43.62 124 ASP A CA 1
ATOM 983 C C . ASP A 1 124 ? -11.151 -20.639 5.912 1.00 43.62 124 ASP A C 1
ATOM 985 O O . ASP A 1 124 ? -12.137 -20.826 6.629 1.00 43.62 124 ASP A O 1
ATOM 989 N N . ILE A 1 125 ? -11.218 -19.880 4.815 1.00 50.44 125 ILE A N 1
ATOM 990 C CA . ILE A 1 125 ? -12.395 -19.080 4.427 1.00 50.44 125 ILE A CA 1
ATOM 991 C C . ILE A 1 125 ? -13.584 -19.981 4.007 1.00 50.44 125 ILE A C 1
ATOM 993 O O . ILE A 1 125 ? -14.684 -19.493 3.748 1.00 50.44 125 ILE A O 1
ATOM 997 N N . SER A 1 126 ? -13.392 -21.306 3.991 1.00 50.56 126 SER A N 1
ATOM 998 C CA . SER A 1 126 ? -14.390 -22.301 3.601 1.00 50.56 126 SER A CA 1
ATOM 999 C C . SER A 1 126 ? -15.211 -22.941 4.740 1.00 50.56 126 SER A C 1
ATOM 1001 O O . SER A 1 126 ? -16.261 -23.507 4.430 1.00 50.56 126 SER A O 1
ATOM 1003 N N . SER A 1 127 ? -14.807 -22.867 6.025 1.00 46.47 127 SER A N 1
ATOM 1004 C CA . SER A 1 127 ? -15.419 -23.697 7.096 1.00 46.47 127 SER A CA 1
ATOM 1005 C C . SER A 1 127 ? -16.138 -22.970 8.248 1.00 46.47 127 SER A C 1
ATOM 1007 O O . SER A 1 127 ? -17.241 -23.376 8.613 1.00 46.47 127 SER A O 1
ATOM 1009 N N . ASP A 1 128 ? -15.565 -21.916 8.845 1.00 46.50 128 ASP A N 1
ATOM 1010 C CA . ASP A 1 128 ? -15.915 -21.507 10.226 1.00 46.50 128 ASP A CA 1
ATOM 1011 C C . ASP A 1 128 ? -16.705 -20.191 10.382 1.00 46.50 128 ASP A C 1
ATOM 1013 O O . ASP A 1 128 ? -16.491 -19.385 11.290 1.00 46.50 128 ASP A O 1
ATOM 1017 N N . PHE A 1 129 ? -17.730 -19.997 9.550 1.00 50.41 129 PHE A N 1
ATOM 1018 C CA . PHE A 1 129 ? -18.622 -18.826 9.619 1.00 50.41 129 PHE A CA 1
ATOM 1019 C C . PHE A 1 129 ? -19.545 -18.747 10.859 1.00 50.41 129 PHE A C 1
ATOM 1021 O O . PHE A 1 129 ? -20.355 -17.821 10.950 1.00 50.41 129 PHE A O 1
ATOM 1028 N N . ASN A 1 130 ? -19.458 -19.666 11.831 1.00 50.59 130 ASN A N 1
ATOM 1029 C CA . ASN A 1 130 ? -20.412 -19.739 12.951 1.00 50.59 130 ASN A CA 1
ATOM 1030 C C . ASN A 1 130 ? -19.916 -19.233 14.317 1.00 50.59 130 ASN A C 1
ATOM 1032 O O . ASN A 1 130 ? -20.758 -18.746 15.068 1.00 50.59 130 ASN A O 1
ATOM 1036 N N . ASN A 1 131 ? -18.615 -19.248 14.632 1.00 50.22 131 ASN A N 1
ATOM 1037 C CA . ASN A 1 131 ? -18.133 -19.012 16.011 1.00 50.22 131 ASN A CA 1
ATOM 1038 C C . ASN A 1 131 ? -17.434 -17.657 16.272 1.00 50.22 131 ASN A C 1
ATOM 1040 O O . ASN A 1 131 ? -16.982 -17.417 17.388 1.00 50.22 131 ASN A O 1
ATOM 1044 N N . GLY A 1 132 ? -17.358 -16.752 15.288 1.00 48.12 132 GLY A N 1
ATOM 1045 C CA . GLY A 1 132 ? -16.798 -15.402 15.478 1.00 48.12 132 GLY A CA 1
ATOM 1046 C C . GLY A 1 132 ? -17.781 -14.398 16.105 1.00 48.12 132 GLY A C 1
ATOM 1047 O O . GLY A 1 132 ? -18.971 -14.404 15.760 1.00 48.12 132 GLY A O 1
ATOM 1048 N N . GLU A 1 133 ? -17.266 -13.516 16.975 1.00 52.47 133 GLU A N 1
ATOM 1049 C CA . GLU A 1 133 ? -17.983 -12.388 17.607 1.00 52.47 133 GLU A CA 1
ATOM 1050 C C . GLU A 1 133 ? -18.686 -11.496 16.554 1.00 52.47 133 GLU A C 1
ATOM 1052 O O . GLU A 1 133 ? -18.163 -11.329 15.445 1.00 52.47 133 GLU A O 1
ATOM 1057 N N . PRO A 1 134 ? -19.858 -10.895 16.852 1.00 56.56 134 PRO A N 1
ATOM 1058 C CA . PRO A 1 134 ? -20.633 -10.145 15.858 1.00 56.56 134 PRO A CA 1
ATOM 1059 C C . PRO A 1 134 ? -19.873 -8.943 15.278 1.00 56.56 134 PRO A C 1
ATOM 1061 O O . PRO A 1 134 ? -19.968 -8.689 14.077 1.00 56.56 134 PRO A O 1
ATOM 1064 N N . GLU A 1 135 ? -19.058 -8.253 16.078 1.00 54.66 135 GLU A N 1
ATOM 1065 C CA . GLU A 1 135 ? -18.212 -7.153 15.601 1.00 54.66 135 GLU A CA 1
ATOM 1066 C C . GLU A 1 135 ? -17.166 -7.601 14.581 1.00 54.66 135 GLU A C 1
ATOM 1068 O O . GLU A 1 135 ? -16.951 -6.916 13.584 1.00 54.66 135 GLU A O 1
ATOM 1073 N N . GLN A 1 136 ? -16.552 -8.774 14.771 1.00 51.69 136 GLN A N 1
ATOM 1074 C CA . GLN A 1 136 ? -15.568 -9.301 13.823 1.00 51.69 136 GLN A CA 1
ATOM 1075 C C . GLN A 1 136 ? -16.219 -9.572 12.462 1.00 51.69 136 GLN A C 1
ATOM 1077 O O . GLN A 1 136 ? -15.620 -9.288 11.428 1.00 51.69 136 GLN A O 1
ATOM 1082 N N . ARG A 1 137 ? -17.481 -10.025 12.443 1.00 59.94 137 ARG A N 1
ATOM 1083 C CA . ARG A 1 137 ? -18.260 -10.176 11.201 1.00 59.94 137 ARG A CA 1
ATOM 1084 C C . ARG A 1 137 ? -18.535 -8.827 10.541 1.00 59.94 137 ARG A C 1
ATOM 1086 O O . ARG A 1 137 ? -18.402 -8.719 9.327 1.00 59.94 137 ARG A O 1
ATOM 1093 N N . ILE A 1 138 ? -18.882 -7.801 11.322 1.00 67.44 138 ILE A N 1
ATOM 1094 C CA . ILE A 1 138 ? -19.124 -6.440 10.817 1.00 67.44 138 ILE A CA 1
ATOM 1095 C C . ILE A 1 138 ? -17.833 -5.833 10.251 1.00 67.44 138 ILE A C 1
ATOM 1097 O O . ILE A 1 138 ? -17.857 -5.287 9.151 1.00 67.44 138 ILE A O 1
ATOM 1101 N N . LEU A 1 139 ? -16.700 -5.974 10.943 1.00 62.28 139 LEU A N 1
ATOM 1102 C CA . LEU A 1 139 ? -15.397 -5.481 10.488 1.00 62.28 139 LEU A CA 1
ATOM 1103 C C . LEU A 1 139 ? -14.904 -6.224 9.241 1.00 62.28 139 LEU A C 1
ATOM 1105 O O . LEU A 1 139 ? -14.449 -5.577 8.300 1.00 62.28 139 LEU A O 1
ATOM 1109 N N . VAL A 1 140 ? -15.048 -7.553 9.178 1.00 67.31 140 VAL A N 1
ATOM 1110 C CA . VAL A 1 140 ? -14.738 -8.344 7.972 1.00 67.31 140 VAL A CA 1
ATOM 1111 C C . VAL A 1 140 ? -15.649 -7.945 6.809 1.00 67.31 140 VAL A C 1
ATOM 1113 O O . VAL A 1 140 ? -15.147 -7.708 5.712 1.00 67.31 140 VAL A O 1
ATOM 1116 N N . GLN A 1 141 ? -16.955 -7.775 7.037 1.00 67.75 141 GLN A N 1
ATOM 1117 C CA . GLN A 1 141 ? -17.897 -7.307 6.015 1.00 67.75 141 GLN A CA 1
ATOM 1118 C C . GLN A 1 141 ? -17.536 -5.901 5.511 1.00 67.75 141 GLN A C 1
ATOM 1120 O O . GLN A 1 141 ? -17.484 -5.681 4.305 1.00 67.75 141 GLN A O 1
ATOM 1125 N N . GLN A 1 142 ? -17.203 -4.965 6.406 1.00 65.12 142 GLN A N 1
ATOM 1126 C CA . GLN A 1 142 ? -16.728 -3.630 6.029 1.00 65.12 142 GLN A CA 1
ATOM 1127 C C . GLN A 1 142 ? -15.403 -3.687 5.257 1.00 65.12 142 GLN A C 1
ATOM 1129 O O . GLN A 1 142 ? -15.233 -2.936 4.300 1.00 65.12 142 GLN A O 1
ATOM 1134 N N . ASN A 1 143 ? -14.481 -4.591 5.607 1.00 64.06 143 ASN A N 1
ATOM 1135 C CA . ASN A 1 143 ? -13.232 -4.784 4.867 1.00 64.06 143 ASN A CA 1
ATOM 1136 C C . ASN A 1 143 ? -13.485 -5.352 3.459 1.00 64.06 143 ASN A C 1
ATOM 1138 O O . ASN A 1 143 ? -12.877 -4.894 2.494 1.00 64.06 143 ASN A O 1
ATOM 1142 N N . ILE A 1 144 ? -14.423 -6.295 3.323 1.00 71.62 144 ILE A N 1
ATOM 1143 C CA . ILE A 1 144 ? -14.877 -6.839 2.035 1.00 71.62 144 ILE A CA 1
ATOM 1144 C C . ILE A 1 144 ? -15.549 -5.746 1.196 1.00 71.62 144 ILE A C 1
ATOM 1146 O O . ILE A 1 144 ? -15.222 -5.601 0.021 1.00 71.62 144 ILE A O 1
ATOM 1150 N N . ASP A 1 145 ? -16.421 -4.921 1.779 1.00 72.44 145 ASP A N 1
ATOM 1151 C CA . ASP A 1 145 ? -17.076 -3.816 1.070 1.00 72.44 145 ASP A CA 1
ATOM 1152 C C . ASP A 1 145 ? -16.122 -2.656 0.731 1.00 72.44 145 ASP A C 1
ATOM 1154 O O . ASP A 1 145 ? -16.322 -1.978 -0.279 1.00 72.44 145 ASP A O 1
ATOM 1158 N N . LEU A 1 146 ? -15.059 -2.434 1.511 1.00 68.56 146 LEU A N 1
ATOM 1159 C CA . LEU A 1 146 ? -13.980 -1.499 1.171 1.00 68.56 146 LEU A CA 1
ATOM 1160 C C . LEU A 1 146 ? -13.087 -2.049 0.054 1.00 68.56 146 LEU A C 1
ATOM 1162 O O . LEU A 1 146 ? -12.853 -1.337 -0.920 1.00 68.56 146 LEU A O 1
ATOM 1166 N N . ARG A 1 147 ? -12.658 -3.319 0.134 1.00 69.50 147 ARG A N 1
ATOM 1167 C CA . ARG A 1 147 ? -11.961 -4.015 -0.964 1.00 69.50 147 ARG A CA 1
ATOM 1168 C C . ARG A 1 147 ? -12.785 -3.951 -2.248 1.00 69.50 147 ARG A C 1
ATOM 1170 O O . ARG A 1 147 ? -12.258 -3.549 -3.277 1.00 69.50 147 ARG A O 1
ATOM 1177 N N . ARG A 1 148 ? -14.083 -4.261 -2.174 1.00 74.25 148 ARG A N 1
ATOM 1178 C CA . ARG A 1 148 ? -15.018 -4.208 -3.302 1.00 74.25 148 ARG A CA 1
ATOM 1179 C C . ARG A 1 148 ? -15.152 -2.801 -3.881 1.00 74.25 148 ARG A C 1
ATOM 1181 O O . ARG A 1 148 ? -15.080 -2.662 -5.091 1.00 74.25 148 ARG A O 1
ATOM 1188 N N . LYS A 1 149 ? -15.269 -1.754 -3.057 1.00 73.56 149 LYS A N 1
ATOM 1189 C CA . LYS A 1 149 ? -15.283 -0.359 -3.542 1.00 73.56 149 LYS A CA 1
ATOM 1190 C C . LYS A 1 149 ? -13.966 0.053 -4.201 1.00 73.56 149 LYS A C 1
ATOM 1192 O O . LYS A 1 149 ? -14.000 0.743 -5.212 1.00 73.56 149 LYS A O 1
ATOM 1197 N N . ILE A 1 150 ? -12.823 -0.368 -3.658 1.00 71.38 150 ILE A N 1
ATOM 1198 C CA . ILE A 1 150 ? -11.501 -0.094 -4.243 1.00 71.38 150 ILE A CA 1
ATOM 1199 C C . ILE A 1 150 ? -11.330 -0.848 -5.570 1.00 71.38 150 ILE A C 1
ATOM 1201 O O . ILE A 1 150 ? -10.802 -0.282 -6.520 1.00 71.38 150 ILE A O 1
ATOM 1205 N N . GLU A 1 151 ? -11.828 -2.080 -5.668 1.00 74.19 151 GLU A N 1
ATOM 1206 C CA . GLU A 1 151 ? -11.840 -2.880 -6.896 1.00 74.19 151 GLU A CA 1
ATOM 1207 C C . GLU A 1 151 ? -12.811 -2.301 -7.947 1.00 74.19 151 GLU A C 1
ATOM 1209 O O . GLU A 1 151 ? -12.453 -2.162 -9.114 1.00 74.19 151 GLU A O 1
ATOM 1214 N N . GLU A 1 152 ? -14.011 -1.867 -7.546 1.00 80.94 152 GLU A N 1
ATOM 1215 C CA . GLU A 1 152 ? -14.976 -1.162 -8.403 1.00 80.94 152 GLU A CA 1
ATOM 1216 C C . GLU A 1 152 ? -14.396 0.175 -8.919 1.00 80.94 152 GLU A C 1
ATOM 1218 O O . GLU A 1 152 ? -14.481 0.460 -10.117 1.00 80.94 152 GLU A O 1
ATOM 1223 N N . GLU A 1 153 ? -13.740 0.968 -8.062 1.00 73.81 153 GLU A N 1
ATOM 1224 C CA . GLU A 1 153 ? -12.980 2.165 -8.456 1.00 73.81 153 GLU A CA 1
ATOM 1225 C C . GLU A 1 153 ? -11.835 1.806 -9.416 1.00 73.81 153 GLU A C 1
ATOM 1227 O O . GLU A 1 153 ? -11.744 2.390 -10.497 1.00 73.81 153 GLU A O 1
ATOM 1232 N N . HIS A 1 154 ? -10.992 0.820 -9.088 1.00 74.69 154 HIS A N 1
ATOM 1233 C CA . HIS A 1 154 ? -9.858 0.413 -9.924 1.00 74.69 154 HIS A CA 1
ATOM 1234 C C . HIS A 1 154 ? -10.323 -0.076 -11.302 1.00 74.69 154 HIS A C 1
ATOM 1236 O O . HIS A 1 154 ? -9.742 0.319 -12.319 1.00 74.69 154 HIS A O 1
ATOM 1242 N N . GLN A 1 155 ? -11.402 -0.856 -11.373 1.00 76.06 155 GLN A N 1
ATOM 1243 C CA . GLN A 1 155 ? -12.022 -1.252 -12.635 1.00 76.06 155 GLN A CA 1
ATOM 1244 C C . GLN A 1 155 ? -12.599 -0.055 -13.390 1.00 76.06 155 GLN A C 1
ATOM 1246 O O . GLN A 1 155 ? -12.442 0.014 -14.608 1.00 76.06 155 GLN A O 1
ATOM 1251 N N . ASN A 1 156 ? -13.212 0.915 -12.711 1.00 81.88 156 ASN A N 1
ATOM 1252 C CA . ASN A 1 156 ? -13.679 2.144 -13.351 1.00 81.88 156 ASN A CA 1
ATOM 1253 C C . ASN A 1 156 ? -12.513 2.987 -13.897 1.00 81.88 156 ASN A C 1
ATOM 1255 O O . ASN A 1 156 ? -12.622 3.501 -15.010 1.00 81.88 156 ASN A O 1
ATOM 1259 N N . TYR A 1 157 ? -11.375 3.080 -13.200 1.00 70.75 157 TYR A N 1
ATOM 1260 C CA . TYR A 1 157 ? -10.152 3.690 -13.740 1.00 70.75 157 TYR A CA 1
ATOM 1261 C C . TYR A 1 157 ? -9.571 2.886 -14.911 1.00 70.75 157 TYR A C 1
ATOM 1263 O O . TYR A 1 157 ? -9.185 3.482 -15.912 1.00 70.75 157 TYR A O 1
ATOM 1271 N N . LYS A 1 158 ? -9.580 1.548 -14.852 1.00 77.62 158 LYS A N 1
ATOM 1272 C CA . LYS A 1 158 ? -9.117 0.667 -15.939 1.00 77.62 158 LYS A CA 1
ATOM 1273 C C . LYS A 1 158 ? -9.989 0.802 -17.195 1.00 77.62 158 LYS A C 1
ATOM 1275 O O . LYS A 1 158 ? -9.452 0.895 -18.293 1.00 77.62 158 LYS A O 1
ATOM 1280 N N . ARG A 1 159 ? -11.317 0.905 -17.041 1.00 83.00 159 ARG A N 1
ATOM 1281 C CA . ARG A 1 159 ? -12.269 1.197 -18.132 1.00 83.00 159 ARG A CA 1
ATOM 1282 C C . ARG A 1 159 ? -12.068 2.609 -18.693 1.00 83.00 159 ARG A C 1
ATOM 1284 O O . ARG A 1 159 ? -11.966 2.757 -19.903 1.00 83.00 159 ARG A O 1
ATOM 1291 N N . LYS A 1 160 ? -11.931 3.636 -17.841 1.00 82.25 160 LYS A N 1
ATOM 1292 C CA . LYS A 1 160 ? -11.616 5.015 -18.275 1.00 82.25 160 LYS A CA 1
ATOM 1293 C C . LYS A 1 160 ? -10.301 5.075 -19.063 1.00 82.25 160 LYS A C 1
ATOM 1295 O O . LYS A 1 160 ? -10.266 5.707 -20.112 1.00 82.25 160 LYS A O 1
ATOM 1300 N N . LEU A 1 161 ? -9.252 4.397 -18.590 1.00 72.75 161 LEU A N 1
ATOM 1301 C CA . LEU A 1 161 ? -7.953 4.329 -19.261 1.00 72.75 161 LEU A CA 1
ATOM 1302 C C . LEU A 1 161 ? -8.045 3.583 -20.598 1.00 72.75 161 LEU A C 1
ATOM 1304 O O . LEU A 1 161 ? -7.536 4.091 -21.589 1.00 72.75 161 LEU A O 1
ATOM 1308 N N . SER A 1 162 ? -8.745 2.444 -20.642 1.00 79.06 162 SER A N 1
ATOM 1309 C CA . SER A 1 162 ? -9.002 1.693 -21.879 1.00 79.06 162 SER A CA 1
ATOM 1310 C C . SER A 1 162 ? -9.740 2.553 -22.910 1.00 79.06 162 SER A C 1
ATOM 1312 O O . SER A 1 162 ? -9.263 2.714 -24.028 1.00 79.06 162 SER A O 1
ATOM 1314 N N . ASN A 1 163 ? -10.826 3.227 -22.516 1.00 83.06 163 ASN A N 1
ATOM 1315 C CA . ASN A 1 163 ? -11.561 4.146 -23.391 1.00 83.06 163 ASN A CA 1
ATOM 1316 C C . ASN A 1 163 ? -10.689 5.327 -23.865 1.00 83.06 163 ASN A C 1
ATOM 1318 O O . ASN A 1 163 ? -10.862 5.809 -24.982 1.00 83.06 163 ASN A O 1
ATOM 1322 N N . TYR A 1 164 ? -9.741 5.794 -23.044 1.00 76.94 164 TYR A N 1
ATOM 1323 C CA . TYR A 1 164 ? -8.801 6.854 -23.421 1.00 76.94 164 TYR A CA 1
ATOM 1324 C C . TYR A 1 164 ? -7.722 6.354 -24.395 1.00 76.94 164 TYR A C 1
ATOM 1326 O O . TYR A 1 164 ? -7.405 7.044 -25.359 1.00 76.94 164 TYR A O 1
ATOM 1334 N N . GLN A 1 165 ? -7.201 5.139 -24.196 1.00 78.56 165 GLN A N 1
ATOM 1335 C CA . GLN A 1 165 ? -6.274 4.469 -25.116 1.00 78.56 165 GLN A CA 1
ATOM 1336 C C . GLN A 1 165 ? -6.948 4.147 -26.454 1.00 78.56 165 GLN A C 1
ATOM 1338 O O . GLN A 1 165 ? -6.369 4.380 -27.511 1.00 78.56 165 GLN A O 1
ATOM 1343 N N . GLU A 1 166 ? -8.190 3.672 -26.427 1.00 79.75 166 GLU A N 1
ATOM 1344 C CA . GLU A 1 166 ? -8.991 3.400 -27.617 1.00 79.75 166 GLU A CA 1
ATOM 1345 C C . GLU A 1 166 ? -9.371 4.704 -28.344 1.00 79.75 166 GLU A C 1
ATOM 1347 O O . GLU A 1 166 ? -9.323 4.771 -29.572 1.00 79.75 166 GLU A O 1
ATOM 1352 N N . GLY A 1 167 ? -9.651 5.779 -27.597 1.00 81.69 167 GLY A N 1
ATOM 1353 C CA . GLY A 1 167 ? -9.794 7.137 -28.123 1.00 81.69 167 GLY A CA 1
ATOM 1354 C C . GLY A 1 167 ? -8.515 7.647 -28.794 1.00 81.69 167 GLY A C 1
ATOM 1355 O O . GLY A 1 167 ? -8.575 8.139 -29.920 1.00 81.69 167 GLY A O 1
ATOM 1356 N N . GLN A 1 168 ? -7.349 7.457 -28.165 1.00 78.00 168 GLN A N 1
ATOM 1357 C CA . GLN A 1 168 ? -6.045 7.777 -28.753 1.00 78.00 168 GLN A CA 1
ATOM 1358 C C . GLN A 1 168 ? -5.740 6.926 -29.993 1.00 78.00 168 GLN A C 1
ATOM 1360 O O . GLN A 1 168 ? -5.234 7.466 -30.970 1.00 78.00 168 GLN A O 1
ATOM 1365 N N . LEU A 1 169 ? -6.096 5.637 -30.017 1.00 77.06 169 LEU A N 1
ATOM 1366 C CA . LEU A 1 169 ? -5.965 4.779 -31.202 1.00 77.06 169 LEU A CA 1
ATOM 1367 C C . LEU A 1 169 ? -6.876 5.249 -32.342 1.00 77.06 169 LEU A C 1
ATOM 1369 O O . LEU A 1 169 ? -6.420 5.375 -33.477 1.00 77.06 169 LEU A O 1
ATOM 1373 N N . LYS A 1 170 ? -8.139 5.581 -32.052 1.00 84.25 170 LYS A N 1
ATOM 1374 C CA . LYS A 1 170 ? -9.086 6.148 -33.028 1.00 84.25 170 LYS A CA 1
ATOM 1375 C C . LYS A 1 170 ? -8.601 7.509 -33.550 1.00 84.25 170 LYS A C 1
ATOM 1377 O O . LYS A 1 170 ? -8.693 7.768 -34.749 1.00 84.25 170 LYS A O 1
ATOM 1382 N N . GLN A 1 171 ? -8.005 8.341 -32.694 1.00 75.88 171 GLN A N 1
ATOM 1383 C CA . GLN A 1 171 ? -7.384 9.612 -33.076 1.00 75.88 171 GLN A CA 1
ATOM 1384 C C . GLN A 1 171 ? -6.102 9.413 -33.903 1.00 75.88 171 GLN A C 1
ATOM 1386 O O . GLN A 1 171 ? -5.926 10.097 -34.907 1.00 75.88 171 GLN A O 1
ATOM 1391 N N . ALA A 1 172 ? -5.243 8.453 -33.556 1.00 77.94 172 ALA A N 1
ATOM 1392 C CA . ALA A 1 172 ? -4.035 8.119 -34.310 1.00 77.94 172 ALA A CA 1
ATOM 1393 C C . ALA A 1 172 ? -4.372 7.549 -35.697 1.00 77.94 172 ALA A C 1
ATOM 1395 O O . ALA A 1 172 ? -3.797 7.983 -36.690 1.00 77.94 172 ALA A O 1
ATOM 1396 N N . GLN A 1 173 ? -5.370 6.664 -35.798 1.00 79.44 173 GLN A N 1
ATOM 1397 C CA . GLN A 1 173 ? -5.899 6.188 -37.080 1.00 79.44 173 GLN A CA 1
ATOM 1398 C C . GLN A 1 173 ? -6.525 7.321 -37.906 1.00 79.44 173 GLN A C 1
ATOM 1400 O O . GLN A 1 173 ? -6.403 7.323 -39.131 1.00 79.44 173 GLN A O 1
ATOM 1405 N N . LEU A 1 174 ? -7.188 8.294 -37.269 1.00 86.00 174 LEU A N 1
ATOM 1406 C CA . LEU A 1 174 ? -7.701 9.481 -37.955 1.00 86.00 174 LEU A CA 1
ATOM 1407 C C . LEU A 1 174 ? -6.555 10.361 -38.473 1.00 86.00 174 LEU A C 1
ATOM 1409 O O . LEU A 1 174 ? -6.593 10.763 -39.632 1.00 86.00 174 LEU A O 1
ATOM 1413 N N . VAL A 1 175 ? -5.515 10.603 -37.669 1.00 87.06 175 VAL A N 1
ATOM 1414 C CA . VAL A 1 175 ? -4.301 11.326 -38.085 1.00 87.06 175 VAL A CA 1
ATOM 1415 C C . VAL A 1 175 ? -3.593 10.594 -39.225 1.00 87.06 175 VAL A C 1
ATOM 1417 O O . VAL A 1 175 ? -3.273 11.228 -40.221 1.00 87.06 175 VAL A O 1
ATOM 1420 N N . GLN A 1 176 ? -3.437 9.271 -39.156 1.00 78.88 176 GLN A N 1
ATOM 1421 C CA . GLN A 1 176 ? -2.843 8.456 -40.220 1.00 78.88 176 GLN A CA 1
ATOM 1422 C C . GLN A 1 176 ? -3.667 8.521 -41.517 1.00 78.88 176 GLN A C 1
ATOM 1424 O O . GLN A 1 176 ? -3.108 8.719 -42.594 1.00 78.88 176 GLN A O 1
ATOM 1429 N N . LYS A 1 177 ? -5.003 8.431 -41.437 1.00 83.88 177 LYS A N 1
ATOM 1430 C CA . LYS A 1 177 ? -5.905 8.583 -42.596 1.00 83.88 177 LYS A CA 1
ATOM 1431 C C . LYS A 1 177 ? -5.893 10.007 -43.161 1.00 83.88 177 LYS A C 1
ATOM 1433 O O . LYS A 1 177 ? -5.996 10.178 -44.374 1.00 83.88 177 LYS A O 1
ATOM 1438 N N . LEU A 1 178 ? -5.740 11.029 -42.317 1.00 81.75 178 LEU A N 1
ATOM 1439 C CA . LEU A 1 178 ? -5.564 12.418 -42.747 1.00 81.75 178 LEU A CA 1
ATOM 1440 C C . LEU A 1 178 ? -4.193 12.633 -43.398 1.00 81.75 178 LEU A C 1
ATOM 1442 O O . LEU A 1 178 ? -4.139 13.245 -44.455 1.00 81.75 178 LEU A O 1
ATOM 1446 N N . GLN A 1 179 ? -3.113 12.073 -42.850 1.00 79.06 179 GLN A N 1
ATOM 1447 C CA . GLN A 1 179 ? -1.774 12.088 -43.448 1.00 79.06 179 GLN A CA 1
ATOM 1448 C C . GLN A 1 179 ? -1.758 11.363 -44.798 1.00 79.06 179 GLN A C 1
ATOM 1450 O O . GLN A 1 179 ? -1.240 11.910 -45.765 1.00 79.06 179 GLN A O 1
ATOM 1455 N N . GLN A 1 180 ? -2.394 10.191 -44.910 1.00 79.44 180 GLN A N 1
ATOM 1456 C CA . GLN A 1 180 ? -2.574 9.490 -46.185 1.00 79.44 180 GLN A CA 1
ATOM 1457 C C . GLN A 1 180 ? -3.381 10.323 -47.187 1.00 79.44 180 GLN A C 1
ATOM 1459 O O . GLN A 1 180 ? -2.982 10.414 -48.344 1.00 79.44 180 GLN A O 1
ATOM 1464 N N . LYS A 1 181 ? -4.467 10.988 -46.766 1.00 84.75 181 LYS A N 1
ATOM 1465 C CA . LYS A 1 181 ? -5.217 11.897 -47.649 1.00 84.75 181 LYS A CA 1
ATOM 1466 C C . LYS A 1 181 ? -4.418 13.142 -48.036 1.00 84.75 181 LYS A C 1
ATOM 1468 O O . LYS A 1 181 ? -4.493 13.550 -49.186 1.00 84.75 181 LYS A O 1
ATOM 1473 N N . VAL A 1 182 ? -3.626 13.724 -47.137 1.00 84.75 182 VAL A N 1
ATOM 1474 C CA . VAL A 1 182 ? -2.716 14.842 -47.444 1.00 84.75 182 VAL A CA 1
ATOM 1475 C C . VAL A 1 182 ? -1.612 14.396 -48.404 1.00 84.75 182 VAL A C 1
ATOM 1477 O O . VAL A 1 182 ? -1.288 15.140 -49.323 1.00 84.75 182 VAL A O 1
ATOM 1480 N N . LEU A 1 183 ? -1.089 13.175 -48.265 1.00 81.69 183 LEU A N 1
ATOM 1481 C CA . LEU A 1 183 ? -0.130 12.593 -49.203 1.00 81.69 183 LEU A CA 1
ATOM 1482 C C . LEU A 1 183 ? -0.776 12.324 -50.569 1.00 81.69 183 LEU A C 1
ATOM 1484 O O . LEU A 1 183 ? -0.197 12.679 -51.585 1.00 81.69 183 LEU A O 1
ATOM 1488 N N . GLN A 1 184 ? -2.001 11.791 -50.613 1.00 79.69 184 GLN A N 1
ATOM 1489 C CA . GLN A 1 184 ? -2.773 11.636 -51.853 1.00 79.69 184 GLN A CA 1
ATOM 1490 C C . GLN A 1 184 ? -3.067 12.988 -52.516 1.00 79.69 184 GLN A C 1
ATOM 1492 O O . GLN A 1 184 ? -2.899 13.111 -53.724 1.00 79.69 184 GLN A O 1
ATOM 1497 N N . TYR A 1 185 ? -3.439 14.020 -51.751 1.00 78.56 185 TYR A N 1
ATOM 1498 C CA . TYR A 1 185 ? -3.601 15.378 -52.273 1.00 78.56 185 TYR A CA 1
ATOM 1499 C C . TYR A 1 185 ? -2.276 15.965 -52.764 1.00 78.56 185 TYR A C 1
ATOM 1501 O O . TYR A 1 185 ? -2.263 16.566 -53.829 1.00 78.56 185 TYR A O 1
ATOM 1509 N N . LYS A 1 186 ? -1.160 15.760 -52.052 1.00 80.44 186 LYS A N 1
ATOM 1510 C CA . LYS A 1 186 ? 0.170 16.205 -52.491 1.00 80.44 186 LYS A CA 1
ATOM 1511 C C . LYS A 1 186 ? 0.576 15.515 -53.791 1.00 80.44 186 LYS A C 1
ATOM 1513 O O . LYS A 1 186 ? 0.933 16.205 -54.737 1.00 80.44 186 LYS A O 1
ATOM 1518 N N . ASN A 1 187 ? 0.452 14.190 -53.858 1.00 77.50 187 ASN A N 1
ATOM 1519 C CA . ASN A 1 187 ? 0.740 13.403 -55.054 1.00 77.50 187 ASN A CA 1
ATOM 1520 C C . ASN A 1 187 ? -0.155 13.842 -56.221 1.00 77.50 187 ASN A C 1
ATOM 1522 O O . ASN A 1 187 ? 0.339 14.046 -57.325 1.00 77.50 187 ASN A O 1
ATOM 1526 N N . ARG A 1 188 ? -1.449 14.091 -55.972 1.00 83.00 188 ARG A N 1
ATOM 1527 C CA . ARG A 1 188 ? -2.378 14.579 -56.996 1.00 83.00 188 ARG A CA 1
ATOM 1528 C C . ARG A 1 188 ? -2.087 16.018 -57.429 1.00 83.00 188 ARG A C 1
ATOM 1530 O O . ARG A 1 188 ? -2.272 16.328 -58.600 1.00 83.00 188 ARG A O 1
ATOM 1537 N N . CYS A 1 189 ? -1.604 16.882 -56.536 1.00 74.44 189 CYS A N 1
ATOM 1538 C CA . CYS A 1 189 ? -1.079 18.195 -56.911 1.00 74.44 189 CYS A CA 1
ATOM 1539 C C . CYS A 1 189 ? 0.166 18.047 -57.787 1.00 74.44 189 CYS A C 1
ATOM 1541 O O . CYS A 1 189 ? 0.185 18.637 -58.857 1.00 74.44 189 CYS A O 1
ATOM 1543 N N . THR A 1 190 ? 1.134 17.197 -57.424 1.00 74.94 190 THR A N 1
ATOM 1544 C CA . THR A 1 190 ? 2.321 16.969 -58.265 1.00 74.94 190 THR A CA 1
ATOM 1545 C C . THR A 1 190 ? 1.973 16.327 -59.609 1.00 74.94 190 THR A C 1
ATOM 1547 O O . THR A 1 190 ? 2.541 16.717 -60.617 1.00 74.94 190 THR A O 1
ATOM 1550 N N . GLU A 1 191 ? 0.997 15.414 -59.679 1.00 79.50 191 GLU A N 1
ATOM 1551 C CA . GLU A 1 191 ? 0.472 14.882 -60.949 1.00 79.50 191 GLU A CA 1
ATOM 1552 C C . GLU A 1 191 ? -0.155 15.986 -61.810 1.00 79.50 191 GLU A C 1
ATOM 1554 O O . GLU A 1 191 ? 0.059 16.019 -63.018 1.00 79.50 191 GLU A O 1
ATOM 1559 N N . LEU A 1 192 ? -0.923 16.899 -61.206 1.00 78.25 192 LEU A N 1
ATOM 1560 C CA . LEU A 1 192 ? -1.532 18.030 -61.908 1.00 78.25 192 LEU A CA 1
ATOM 1561 C C . LEU A 1 192 ? -0.492 19.079 -62.326 1.00 78.25 192 LEU A C 1
ATOM 1563 O O . LEU A 1 192 ? -0.622 19.651 -63.401 1.00 78.25 192 LEU A O 1
ATOM 1567 N N . GLU A 1 193 ? 0.550 19.307 -61.529 1.00 77.25 193 GLU A N 1
ATOM 1568 C CA . GLU A 1 193 ? 1.690 20.165 -61.866 1.00 77.25 193 GLU A CA 1
ATOM 1569 C C . GLU A 1 193 ? 2.486 19.576 -63.038 1.00 77.25 193 GLU A C 1
ATOM 1571 O O . GLU A 1 193 ? 2.749 20.289 -64.004 1.00 77.25 193 GLU A O 1
ATOM 1576 N N . LEU A 1 194 ? 2.768 18.270 -63.018 1.00 75.75 194 LEU A N 1
ATOM 1577 C CA . LEU A 1 194 ? 3.478 17.551 -64.082 1.00 75.75 194 LEU A CA 1
ATOM 1578 C C . LEU A 1 194 ? 2.635 17.477 -65.370 1.00 75.75 194 LEU A C 1
ATOM 1580 O O . LEU A 1 194 ? 3.159 17.699 -66.459 1.00 75.75 194 LEU A O 1
ATOM 1584 N N . LEU A 1 195 ? 1.314 17.288 -65.262 1.00 77.31 195 LEU A N 1
ATOM 1585 C CA . LEU A 1 195 ? 0.382 17.434 -66.388 1.00 77.31 195 LEU A CA 1
ATOM 1586 C C . LEU A 1 195 ? 0.340 18.875 -66.917 1.00 77.31 195 LEU A C 1
ATOM 1588 O O . LEU A 1 195 ? 0.279 19.068 -68.126 1.00 77.31 195 LEU A O 1
ATOM 1592 N N . ILE A 1 196 ? 0.409 19.895 -66.057 1.00 73.56 196 ILE A N 1
ATOM 1593 C CA . ILE A 1 196 ? 0.501 21.302 -66.478 1.00 73.56 196 ILE A CA 1
ATOM 1594 C C . ILE A 1 196 ? 1.850 21.587 -67.158 1.00 73.56 196 ILE A C 1
ATOM 1596 O O . ILE A 1 196 ? 1.885 22.369 -68.105 1.00 73.56 196 ILE A O 1
ATOM 1600 N N . GLU A 1 197 ? 2.952 20.963 -66.740 1.00 71.62 197 GLU A N 1
ATOM 1601 C CA . GLU A 1 197 ? 4.239 21.059 -67.440 1.00 71.62 197 GLU A CA 1
ATOM 1602 C C . GLU A 1 197 ? 4.234 20.335 -68.787 1.00 71.62 197 GLU A C 1
ATOM 1604 O O . GLU A 1 197 ? 4.659 20.925 -69.778 1.00 71.62 197 GLU A O 1
ATOM 1609 N N . GLN A 1 198 ? 3.666 19.132 -68.877 1.00 71.81 198 GLN A N 1
ATOM 1610 C CA . GLN A 1 198 ? 3.462 18.439 -70.154 1.00 71.81 198 GLN A CA 1
ATOM 1611 C C . GLN A 1 198 ? 2.577 19.269 -71.094 1.00 71.81 198 GLN A C 1
ATOM 1613 O O . GLN A 1 198 ? 2.958 19.534 -72.231 1.00 71.81 198 GLN A O 1
ATOM 1618 N N . HIS A 1 199 ? 1.458 19.802 -70.600 1.00 68.81 199 HIS A N 1
ATOM 1619 C CA . HIS A 1 199 ? 0.543 20.617 -71.399 1.00 68.81 199 HIS A CA 1
ATOM 1620 C C . HIS A 1 199 ? 1.134 21.991 -71.785 1.00 68.81 199 HIS A C 1
ATOM 1622 O O . HIS A 1 199 ? 0.733 22.560 -72.804 1.00 68.81 199 HIS A O 1
ATOM 1628 N N . LYS A 1 200 ? 2.116 22.514 -71.027 1.00 65.31 200 LYS A N 1
ATOM 1629 C CA . LYS A 1 200 ? 2.983 23.631 -71.454 1.00 65.31 200 LYS A CA 1
ATOM 1630 C C . LYS A 1 200 ? 3.958 23.189 -72.546 1.00 65.31 200 LYS A C 1
ATOM 1632 O O . LYS A 1 200 ? 4.046 23.875 -73.555 1.00 65.31 200 LYS A O 1
ATOM 1637 N N . MET A 1 201 ? 4.657 22.063 -72.384 1.00 66.19 201 MET A N 1
ATOM 1638 C CA . MET A 1 201 ? 5.604 21.552 -73.385 1.00 66.19 201 MET A CA 1
ATOM 1639 C C . MET A 1 201 ? 4.922 21.238 -74.720 1.00 66.19 201 MET A C 1
ATOM 1641 O O . MET A 1 201 ? 5.479 21.557 -75.768 1.00 66.19 201 MET A O 1
ATOM 1645 N N . ASP A 1 202 ? 3.704 20.697 -74.709 1.00 66.56 202 ASP A N 1
ATOM 1646 C CA . ASP A 1 202 ? 2.933 20.465 -75.932 1.00 66.56 202 ASP A CA 1
ATOM 1647 C C . ASP A 1 202 ? 2.375 21.771 -76.528 1.00 66.56 202 ASP A C 1
ATOM 1649 O O . ASP A 1 202 ? 2.374 21.928 -77.748 1.00 66.56 202 ASP A O 1
ATOM 1653 N N . MET A 1 203 ? 2.023 22.775 -75.712 1.00 55.53 203 MET A N 1
ATOM 1654 C CA . MET A 1 203 ? 1.757 24.139 -76.206 1.00 55.53 203 MET A CA 1
ATOM 1655 C C . MET A 1 203 ? 3.003 24.797 -76.827 1.00 55.53 203 MET A C 1
ATOM 1657 O O . MET A 1 203 ? 2.888 25.502 -77.832 1.00 55.53 203 MET A O 1
ATOM 1661 N N . GLU A 1 204 ? 4.196 24.549 -76.281 1.00 57.28 204 GLU A N 1
ATOM 1662 C CA . GLU A 1 204 ? 5.467 25.029 -76.837 1.00 57.28 204 GLU A CA 1
ATOM 1663 C C . GLU A 1 204 ? 5.822 24.285 -78.140 1.00 57.28 204 GLU A C 1
ATOM 1665 O O . GLU A 1 204 ? 6.240 24.913 -79.112 1.00 57.28 204 GLU A O 1
ATOM 1670 N N . ARG A 1 205 ? 5.564 22.971 -78.225 1.00 55.88 205 ARG A N 1
ATOM 1671 C CA . ARG A 1 205 ? 5.668 22.188 -79.472 1.00 55.88 205 ARG A CA 1
ATOM 1672 C C . ARG A 1 205 ? 4.724 22.714 -80.549 1.00 55.88 205 ARG A C 1
ATOM 1674 O O . ARG A 1 205 ? 5.176 22.961 -81.661 1.00 55.88 205 ARG A O 1
ATOM 1681 N N . ILE A 1 206 ? 3.453 22.954 -80.215 1.00 58.22 206 ILE A N 1
ATOM 1682 C CA . ILE A 1 206 ? 2.456 23.520 -81.139 1.00 58.22 206 ILE A CA 1
ATOM 1683 C C . ILE A 1 206 ? 2.881 24.921 -81.608 1.00 58.22 206 ILE A C 1
ATOM 1685 O O . ILE A 1 206 ? 2.749 25.238 -82.792 1.00 58.22 206 ILE A O 1
ATOM 1689 N N . ARG A 1 207 ? 3.463 25.748 -80.726 1.00 50.91 207 ARG A N 1
ATOM 1690 C CA . ARG A 1 207 ? 4.099 27.024 -81.104 1.00 50.91 207 ARG A CA 1
ATOM 1691 C C . ARG A 1 207 ? 5.232 26.839 -82.112 1.00 50.91 207 ARG A C 1
ATOM 1693 O O . ARG A 1 207 ? 5.262 27.552 -83.113 1.00 50.91 207 ARG A O 1
ATOM 1700 N N . LEU A 1 208 ? 6.139 25.897 -81.862 1.00 49.22 208 LEU A N 1
ATOM 1701 C CA . LEU A 1 208 ? 7.315 25.648 -82.701 1.00 49.22 208 LEU A CA 1
ATOM 1702 C C . LEU A 1 208 ? 6.949 25.057 -84.074 1.00 49.22 208 LEU A C 1
ATOM 1704 O O . LEU A 1 208 ? 7.569 25.421 -85.071 1.00 49.22 208 LEU A O 1
ATOM 1708 N N . THR A 1 209 ? 5.910 24.222 -84.169 1.00 50.25 209 THR A N 1
ATOM 1709 C CA . THR A 1 209 ? 5.427 23.685 -85.456 1.00 50.25 209 THR A CA 1
ATOM 1710 C C . THR A 1 209 ? 4.573 24.672 -86.258 1.00 50.25 209 THR A C 1
ATOM 1712 O O . THR A 1 209 ? 4.431 24.507 -87.465 1.00 50.25 209 THR A O 1
ATOM 1715 N N . SER A 1 210 ? 4.027 25.721 -85.632 1.00 46.84 210 SER A N 1
ATOM 1716 C CA . SER A 1 210 ? 3.161 26.712 -86.302 1.00 46.84 210 SER A CA 1
ATOM 1717 C C . SER A 1 210 ? 3.916 27.771 -87.127 1.00 46.84 210 SER A C 1
ATOM 1719 O O . SER A 1 210 ? 3.286 28.656 -87.704 1.00 46.84 210 SER A O 1
ATOM 1721 N N . ALA A 1 211 ? 5.252 27.721 -87.176 1.00 43.38 211 ALA A N 1
ATOM 1722 C CA . ALA A 1 211 ? 6.098 28.814 -87.667 1.00 43.38 211 ALA A CA 1
ATOM 1723 C C . ALA A 1 211 ? 6.780 28.572 -89.036 1.00 43.38 211 ALA A C 1
ATOM 1725 O O . ALA A 1 211 ? 7.645 29.359 -89.418 1.00 43.38 211 ALA A O 1
ATOM 1726 N N . SER A 1 212 ? 6.417 27.518 -89.786 1.00 39.16 212 SER A N 1
ATOM 1727 C CA . SER A 1 212 ? 7.053 27.193 -91.080 1.00 39.16 212 SER A CA 1
ATOM 1728 C C . SER A 1 212 ? 6.068 26.740 -92.172 1.00 39.16 212 SER A C 1
ATOM 1730 O O . SER A 1 212 ? 5.731 25.567 -92.282 1.00 39.16 212 SER A O 1
ATOM 1732 N N . ASN A 1 213 ? 5.650 27.707 -92.994 1.00 36.19 213 ASN A N 1
ATOM 1733 C CA . ASN A 1 213 ? 5.258 27.615 -94.411 1.00 36.19 213 ASN A CA 1
ATOM 1734 C C . ASN A 1 213 ? 4.521 26.358 -94.944 1.00 36.19 213 ASN A C 1
ATOM 1736 O O . ASN A 1 213 ? 5.119 25.343 -95.291 1.00 36.19 213 ASN A O 1
ATOM 1740 N N . ALA A 1 214 ? 3.228 26.547 -95.230 1.00 39.00 214 ALA A N 1
ATOM 1741 C CA . ALA A 1 214 ? 2.507 25.916 -96.350 1.00 39.00 214 ALA A CA 1
ATOM 1742 C C . ALA A 1 214 ? 3.056 26.449 -97.721 1.00 39.00 214 ALA A C 1
ATOM 1744 O O . ALA A 1 214 ? 3.806 27.430 -97.673 1.00 39.00 214 ALA A O 1
ATOM 1745 N N . PRO A 1 215 ? 2.688 25.938 -98.934 1.00 51.72 215 PRO A N 1
ATOM 1746 C CA . PRO A 1 215 ? 1.421 25.256 -99.253 1.00 51.72 215 PRO A CA 1
ATOM 1747 C C . PRO A 1 215 ? 1.430 24.124 -100.319 1.00 51.72 215 PRO A C 1
ATOM 1749 O O . PRO A 1 215 ? 2.432 23.836 -100.962 1.00 51.72 215 PRO A O 1
ATOM 1752 N N . SER A 1 216 ? 0.214 23.616 -100.580 1.00 34.19 216 SER A N 1
ATOM 1753 C CA . SER A 1 216 ? -0.236 22.810 -101.736 1.00 34.19 216 SER A CA 1
ATOM 1754 C C . SER A 1 216 ? 0.222 21.342 -101.816 1.00 34.19 216 SER A C 1
ATOM 1756 O O . SER A 1 216 ? 1.359 21.043 -101.493 1.00 34.19 216 SER A O 1
ATOM 1758 N N . SER A 1 217 ? -0.527 20.367 -102.354 1.00 36.84 217 SER A N 1
ATOM 1759 C CA . SER A 1 217 ? -1.953 20.119 -102.712 1.00 36.84 217 SER A CA 1
ATOM 1760 C C . SER A 1 217 ? -1.935 19.113 -103.883 1.00 36.84 217 SER A C 1
ATOM 1762 O O . SER A 1 217 ? -1.096 19.279 -104.766 1.00 36.84 217 SER A O 1
ATOM 1764 N N . LEU A 1 218 ? -2.884 18.156 -103.938 1.00 35.97 218 LEU A N 1
ATOM 1765 C CA . LEU A 1 218 ? -2.957 17.019 -104.896 1.00 35.97 218 LEU A CA 1
ATOM 1766 C C . LEU A 1 218 ? -1.830 15.972 -104.666 1.00 35.97 218 LEU A C 1
ATOM 1768 O O . LEU A 1 218 ? -0.739 16.341 -104.254 1.00 35.97 218 LEU A O 1
ATOM 1772 N N . ILE A 1 219 ? -1.978 14.651 -104.864 1.00 39.56 219 ILE A N 1
ATOM 1773 C CA . ILE A 1 219 ? -3.065 13.757 -105.336 1.00 39.56 219 ILE A CA 1
ATOM 1774 C C . ILE A 1 219 ? -3.293 12.699 -104.214 1.00 39.56 219 ILE A C 1
ATOM 1776 O O . ILE A 1 219 ? -2.323 12.239 -103.628 1.00 39.56 219 ILE A O 1
ATOM 1780 N N . TYR A 1 220 ? -4.489 12.354 -103.717 1.00 40.69 220 TYR A N 1
ATOM 1781 C CA . TYR A 1 220 ? -5.674 11.723 -104.339 1.00 40.69 220 TYR A CA 1
ATOM 1782 C C . TYR A 1 220 ? -5.607 10.205 -104.671 1.00 40.69 220 TYR A C 1
ATOM 1784 O O . TYR A 1 220 ? -6.379 9.771 -105.517 1.00 40.69 220 TYR A O 1
ATOM 1792 N N . GLU A 1 221 ? -4.783 9.367 -104.007 1.00 37.81 221 GLU A N 1
ATOM 1793 C CA . GLU A 1 221 ? -4.839 7.899 -104.262 1.00 37.81 221 GLU A CA 1
ATOM 1794 C C . GLU A 1 221 ? -4.389 6.944 -103.117 1.00 37.81 221 GLU A C 1
ATOM 1796 O O . GLU A 1 221 ? -3.528 6.093 -103.304 1.00 37.81 221 GLU A O 1
ATOM 1801 N N . SER A 1 222 ? -4.977 7.044 -101.912 1.00 39.88 222 SER A N 1
ATOM 1802 C CA . SER A 1 222 ? -4.893 6.006 -100.844 1.00 39.88 222 SER A CA 1
ATOM 1803 C C . SER A 1 222 ? -6.003 6.179 -99.792 1.00 39.88 222 SER A C 1
ATOM 1805 O O . SER A 1 222 ? -5.747 6.578 -98.662 1.00 39.88 222 SER A O 1
ATOM 1807 N N . ARG A 1 223 ? -7.274 5.974 -100.173 1.00 46.47 223 ARG A N 1
ATOM 1808 C CA . ARG A 1 223 ? -8.428 6.216 -99.274 1.00 46.47 223 ARG A CA 1
ATOM 1809 C C . ARG A 1 223 ? -9.505 5.124 -99.294 1.00 46.47 223 ARG A C 1
ATOM 1811 O O . ARG A 1 223 ? -10.672 5.421 -99.063 1.00 46.47 223 ARG A O 1
ATOM 1818 N N . ILE A 1 224 ? -9.131 3.887 -99.642 1.00 47.69 224 ILE A N 1
ATOM 1819 C CA . ILE A 1 224 ? -10.064 2.755 -99.811 1.00 47.69 224 ILE A CA 1
ATOM 1820 C C . ILE A 1 224 ? -9.431 1.431 -99.321 1.00 47.69 224 ILE A C 1
ATOM 1822 O O . ILE A 1 224 ? -9.361 0.463 -100.072 1.00 47.69 224 ILE A O 1
ATOM 1826 N N . THR A 1 225 ? -8.966 1.382 -98.065 1.00 47.69 225 THR A N 1
ATOM 1827 C CA . THR A 1 225 ? -8.541 0.120 -97.402 1.00 47.69 225 THR A CA 1
ATOM 1828 C C . THR A 1 225 ? -8.751 0.060 -95.882 1.00 47.69 225 THR A C 1
ATOM 1830 O O . THR A 1 225 ? -8.911 -1.042 -95.376 1.00 47.69 225 THR A O 1
ATOM 1833 N N . GLU A 1 226 ? -8.794 1.180 -95.147 1.00 47.41 226 GLU A N 1
ATOM 1834 C CA . GLU A 1 226 ? -8.681 1.178 -93.665 1.00 47.41 226 GLU A CA 1
ATOM 1835 C C . GLU A 1 226 ? -9.994 1.458 -92.898 1.00 47.41 226 GLU A C 1
ATOM 1837 O O . GLU A 1 226 ? -9.989 1.670 -91.689 1.00 47.41 226 GLU A O 1
ATOM 1842 N N . ASN A 1 227 ? -11.154 1.389 -93.565 1.00 52.28 227 ASN A N 1
ATOM 1843 C CA . ASN A 1 227 ? -12.466 1.602 -92.928 1.00 52.28 227 ASN A CA 1
ATOM 1844 C C . ASN A 1 227 ? -12.852 0.548 -91.861 1.00 52.28 227 ASN A C 1
ATOM 1846 O O . ASN A 1 227 ? -13.891 0.700 -91.228 1.00 52.28 227 ASN A O 1
ATOM 1850 N N . THR A 1 228 ? -12.068 -0.516 -91.662 1.00 53.69 228 THR A N 1
ATOM 1851 C CA . THR A 1 228 ? -12.261 -1.474 -90.559 1.00 53.69 228 THR A CA 1
ATOM 1852 C C . THR A 1 228 ? -11.651 -0.994 -89.248 1.00 53.69 228 THR A C 1
ATOM 1854 O O . THR A 1 228 ? -12.157 -1.315 -88.175 1.00 53.69 228 THR A O 1
ATOM 1857 N N . ASP A 1 229 ? -10.564 -0.230 -89.316 1.00 55.88 229 ASP A N 1
ATOM 1858 C CA . ASP A 1 229 ? -9.686 -0.046 -88.162 1.00 55.88 229 ASP A CA 1
ATOM 1859 C C . ASP A 1 229 ? -10.088 1.200 -87.367 1.00 55.88 229 ASP A C 1
ATOM 1861 O O . ASP A 1 229 ? -10.086 1.157 -86.139 1.00 55.88 229 ASP A O 1
ATOM 1865 N N . ASP A 1 230 ? -10.603 2.235 -88.041 1.00 56.12 230 ASP A N 1
ATOM 1866 C CA . ASP A 1 230 ? -11.313 3.350 -87.398 1.00 56.12 230 ASP A CA 1
ATOM 1867 C C . ASP A 1 230 ? -12.580 2.878 -86.650 1.00 56.12 230 ASP A C 1
ATOM 1869 O O . ASP A 1 230 ? -12.850 3.358 -85.549 1.00 56.12 230 ASP A O 1
ATOM 1873 N N . GLU A 1 231 ? -13.349 1.911 -87.179 1.00 54.88 231 GLU A N 1
ATOM 1874 C CA . GLU A 1 231 ? -14.511 1.348 -86.462 1.00 54.88 231 GLU A CA 1
ATOM 1875 C C . GLU A 1 231 ? -14.081 0.496 -85.253 1.00 54.88 231 GLU A C 1
ATOM 1877 O O . GLU A 1 231 ? -14.675 0.598 -84.175 1.00 54.88 231 GLU A O 1
ATOM 1882 N N . ASN A 1 232 ? -13.008 -0.292 -85.378 1.00 60.53 232 ASN A N 1
ATOM 1883 C CA . ASN A 1 232 ? -12.431 -1.032 -84.252 1.00 60.53 232 ASN A CA 1
ATOM 1884 C C . ASN A 1 232 ? -11.882 -0.087 -83.162 1.00 60.53 232 ASN A C 1
ATOM 1886 O O . ASN A 1 232 ? -12.160 -0.276 -81.981 1.00 60.53 232 ASN A O 1
ATOM 1890 N N . ILE A 1 233 ? -11.168 0.980 -83.527 1.00 69.00 233 ILE A N 1
ATOM 1891 C CA . ILE A 1 233 ? -10.655 1.973 -82.567 1.00 69.00 233 ILE A CA 1
ATOM 1892 C C . ILE A 1 233 ? -11.806 2.770 -81.931 1.00 69.00 233 ILE A C 1
ATOM 1894 O O . ILE A 1 233 ? -11.792 3.013 -80.720 1.00 69.00 233 ILE A O 1
ATOM 1898 N N . ALA A 1 234 ? -12.844 3.128 -82.694 1.00 70.00 234 ALA A N 1
ATOM 1899 C CA . ALA A 1 234 ? -14.033 3.797 -82.167 1.00 70.00 234 ALA A CA 1
ATOM 1900 C C . ALA A 1 234 ? -14.839 2.906 -81.205 1.00 70.00 234 ALA A C 1
ATOM 1902 O O . ALA A 1 234 ? -15.347 3.397 -80.198 1.00 70.00 234 ALA A O 1
ATOM 1903 N N . THR A 1 235 ? -14.944 1.598 -81.466 1.00 69.94 235 THR A N 1
ATOM 1904 C CA . THR A 1 235 ? -15.606 0.661 -80.543 1.00 69.94 235 THR A CA 1
ATOM 1905 C C . THR A 1 235 ? -14.774 0.407 -79.287 1.00 69.94 235 THR A C 1
ATOM 1907 O O . THR A 1 235 ? -15.329 0.510 -78.197 1.00 69.94 235 THR A O 1
ATOM 1910 N N . ILE A 1 236 ? -13.456 0.197 -79.399 1.00 74.75 236 ILE A N 1
ATOM 1911 C CA . ILE A 1 236 ? -12.554 0.031 -78.244 1.00 74.75 236 ILE A CA 1
ATOM 1912 C C . ILE A 1 236 ? -12.566 1.280 -77.353 1.00 74.75 236 ILE A C 1
ATOM 1914 O O . ILE A 1 236 ? -12.765 1.169 -76.146 1.00 74.75 236 ILE A O 1
ATOM 1918 N N . THR A 1 237 ? -12.437 2.483 -77.922 1.00 75.75 237 THR A N 1
ATOM 1919 C CA . THR A 1 237 ? -12.497 3.730 -77.133 1.00 75.75 237 THR A CA 1
ATOM 1920 C C . THR A 1 237 ? -13.884 3.974 -76.528 1.00 75.75 237 THR A C 1
ATOM 1922 O O . THR A 1 237 ? -13.980 4.429 -75.389 1.00 75.75 237 THR A O 1
ATOM 1925 N N . LEU A 1 238 ? -14.971 3.601 -77.214 1.00 78.31 238 LEU A N 1
ATOM 1926 C CA . LEU A 1 238 ? -16.323 3.628 -76.644 1.00 78.31 238 LEU A CA 1
ATOM 1927 C C . LEU A 1 238 ? -16.496 2.612 -75.500 1.00 78.31 238 LEU A C 1
ATOM 1929 O O . LEU A 1 238 ? -17.220 2.889 -74.545 1.00 78.31 238 LEU A O 1
ATOM 1933 N N . GLU A 1 239 ? -15.871 1.438 -75.577 1.00 76.88 239 GLU A N 1
ATOM 1934 C CA . GLU A 1 239 ? -15.883 0.430 -74.511 1.00 76.88 239 GLU A CA 1
ATOM 1935 C C . GLU A 1 239 ? -15.017 0.846 -73.323 1.00 76.88 239 GLU A C 1
ATOM 1937 O O . GLU A 1 239 ? -15.469 0.735 -72.183 1.00 76.88 239 GLU A O 1
ATOM 1942 N N . GLU A 1 240 ? -13.852 1.446 -73.557 1.00 82.31 240 GLU A N 1
ATOM 1943 C CA . GLU A 1 240 ? -13.068 2.099 -72.514 1.00 82.31 240 GLU A CA 1
ATOM 1944 C C . GLU A 1 240 ? -13.844 3.221 -71.817 1.00 82.31 240 GLU A C 1
ATOM 1946 O O . GLU A 1 240 ? -13.857 3.269 -70.589 1.00 82.31 240 GLU A O 1
ATOM 1951 N N . GLU A 1 241 ? -14.512 4.116 -72.552 1.00 78.38 241 GLU A N 1
ATOM 1952 C CA . GLU A 1 241 ? -15.324 5.181 -71.950 1.00 78.38 241 GLU A CA 1
ATOM 1953 C C . GLU A 1 241 ? -16.563 4.628 -71.229 1.00 78.38 241 GLU A C 1
ATOM 1955 O O . GLU A 1 241 ? -16.924 5.128 -70.163 1.00 78.38 241 GLU A O 1
ATOM 1960 N N . LYS A 1 242 ? -17.172 3.535 -71.712 1.00 78.62 242 LYS A N 1
ATOM 1961 C CA . LYS A 1 242 ? -18.200 2.797 -70.954 1.00 78.62 242 LYS A CA 1
ATOM 1962 C C . LYS A 1 242 ? -17.630 2.193 -69.669 1.00 78.62 242 LYS A C 1
ATOM 1964 O O . LYS A 1 242 ? -18.287 2.288 -68.637 1.00 78.62 242 LYS A O 1
ATOM 1969 N N . HIS A 1 243 ? -16.425 1.623 -69.691 1.00 80.44 243 HIS A N 1
ATOM 1970 C CA . HIS A 1 243 ? -15.765 1.086 -68.499 1.00 80.44 243 HIS A CA 1
ATOM 1971 C C . HIS A 1 243 ? -15.362 2.193 -67.515 1.00 80.44 243 HIS A C 1
ATOM 1973 O O . HIS A 1 243 ? -15.624 2.063 -66.321 1.00 80.44 243 HIS A O 1
ATOM 1979 N N . LYS A 1 244 ? -14.820 3.323 -67.986 1.00 88.25 244 LYS A N 1
ATOM 1980 C CA . LYS A 1 244 ? -14.544 4.516 -67.165 1.00 88.25 244 LYS A CA 1
ATOM 1981 C C . LYS A 1 244 ? -15.841 5.063 -66.559 1.00 88.25 244 LYS A C 1
ATOM 1983 O O . LYS A 1 244 ? -15.885 5.322 -65.360 1.00 88.25 244 LYS A O 1
ATOM 1988 N N . SER A 1 245 ? -16.919 5.155 -67.341 1.00 80.81 245 SER A N 1
ATOM 1989 C CA . SER A 1 245 ? -18.248 5.573 -66.874 1.00 80.81 245 SER A CA 1
ATOM 1990 C C . SER A 1 245 ? -18.836 4.608 -65.835 1.00 80.81 245 SER A C 1
ATOM 1992 O O . SER A 1 245 ? -19.305 5.051 -64.788 1.00 80.81 245 SER A O 1
ATOM 1994 N N . ALA A 1 246 ? -18.738 3.293 -66.056 1.00 81.88 246 ALA A N 1
ATOM 1995 C CA . ALA A 1 246 ? -19.173 2.269 -65.109 1.00 81.88 246 ALA A CA 1
ATOM 1996 C C . ALA A 1 246 ? -18.364 2.311 -63.803 1.00 81.88 246 ALA A C 1
ATOM 1998 O O . ALA A 1 246 ? -18.949 2.277 -62.722 1.00 81.88 246 ALA A O 1
ATOM 1999 N N . ASN A 1 247 ? -17.041 2.472 -63.884 1.00 88.88 247 ASN A N 1
ATOM 2000 C CA . ASN A 1 247 ? -16.165 2.606 -62.720 1.00 88.88 247 ASN A CA 1
ATOM 2001 C C . ASN A 1 247 ? -16.451 3.907 -61.948 1.00 88.88 247 ASN A C 1
ATOM 2003 O O . ASN A 1 247 ? -16.492 3.897 -60.720 1.00 88.88 247 ASN A O 1
ATOM 2007 N N . LEU A 1 248 ? -16.724 5.020 -62.640 1.00 88.75 248 LEU A N 1
ATOM 2008 C CA . LEU A 1 248 ? -17.153 6.280 -62.020 1.00 88.75 248 LEU A CA 1
ATOM 2009 C C . LEU A 1 248 ? -18.553 6.180 -61.397 1.00 88.75 248 LEU A C 1
ATOM 2011 O O . LEU A 1 248 ? -18.798 6.802 -60.362 1.00 88.75 248 LEU A O 1
ATOM 2015 N N . ALA A 1 249 ? -19.462 5.393 -61.977 1.00 87.31 249 ALA A N 1
ATOM 2016 C CA . ALA A 1 249 ? -20.774 5.111 -61.402 1.00 87.31 249 ALA A CA 1
ATOM 2017 C C . ALA A 1 249 ? -20.656 4.241 -60.139 1.00 87.31 249 ALA A C 1
ATOM 2019 O O . ALA A 1 249 ? -21.221 4.600 -59.109 1.00 87.31 249 ALA A O 1
ATOM 2020 N N . GLN A 1 250 ? -19.861 3.166 -60.176 1.00 89.12 250 GLN A N 1
ATOM 2021 C CA . GLN A 1 250 ? -19.544 2.340 -59.005 1.00 89.12 250 GLN A CA 1
ATOM 2022 C C . GLN A 1 250 ? -18.879 3.166 -57.899 1.00 89.12 250 GLN A C 1
ATOM 2024 O O . GLN A 1 250 ? -19.305 3.100 -56.749 1.00 89.12 250 GLN A O 1
ATOM 2029 N N . LEU A 1 251 ? -17.901 4.012 -58.240 1.00 91.38 251 LEU A N 1
ATOM 2030 C CA . LEU A 1 251 ? -17.254 4.911 -57.285 1.00 91.38 251 LEU A CA 1
ATOM 2031 C C . LEU A 1 251 ? -18.245 5.926 -56.693 1.00 91.38 251 LEU A C 1
ATOM 2033 O O . LEU A 1 251 ? -18.192 6.185 -55.497 1.00 91.38 251 LEU A O 1
ATOM 2037 N N . ASN A 1 252 ? -19.188 6.458 -57.479 1.00 90.44 252 ASN A N 1
ATOM 2038 C CA . ASN A 1 252 ? -20.267 7.307 -56.957 1.00 90.44 252 ASN A CA 1
ATOM 2039 C C . ASN A 1 252 ? -21.202 6.550 -56.002 1.00 90.44 252 ASN A C 1
ATOM 2041 O O . ASN A 1 252 ? -21.622 7.124 -54.999 1.00 90.44 252 ASN A O 1
ATOM 2045 N N . THR A 1 253 ? -21.522 5.284 -56.281 1.00 91.00 253 THR A N 1
ATOM 2046 C CA . THR A 1 253 ? -22.314 4.437 -55.375 1.00 91.00 253 THR A CA 1
ATOM 2047 C C . THR A 1 253 ? -21.561 4.193 -54.067 1.00 91.00 253 THR A C 1
ATOM 2049 O O . THR A 1 253 ? -22.092 4.499 -53.005 1.00 91.00 253 THR A O 1
ATOM 2052 N N . ILE A 1 254 ? -20.290 3.784 -54.133 1.00 91.31 254 ILE A N 1
ATOM 2053 C CA . ILE A 1 254 ? -19.435 3.562 -52.955 1.00 91.31 254 ILE A CA 1
ATOM 2054 C C . ILE A 1 254 ? -19.253 4.857 -52.144 1.00 91.31 254 ILE A C 1
ATOM 2056 O O . ILE A 1 254 ? -19.291 4.825 -50.917 1.00 91.31 254 ILE A O 1
ATOM 2060 N N . LEU A 1 255 ? -19.096 6.016 -52.793 1.00 92.31 255 LEU A N 1
ATOM 2061 C CA . LEU A 1 255 ? -19.000 7.309 -52.104 1.00 92.31 255 LEU A CA 1
ATOM 2062 C C . LEU A 1 255 ? -20.317 7.721 -51.427 1.00 92.31 255 LEU A C 1
ATOM 2064 O O . LEU A 1 255 ? -20.270 8.377 -50.387 1.00 92.31 255 LEU A O 1
ATOM 2068 N N . ARG A 1 256 ? -21.479 7.325 -51.967 1.00 93.62 256 ARG A N 1
ATOM 2069 C CA . ARG A 1 256 ? -22.781 7.500 -51.298 1.00 93.62 256 ARG A CA 1
ATOM 2070 C C . ARG A 1 256 ? -22.929 6.550 -50.117 1.00 93.62 256 ARG A C 1
ATOM 2072 O O . ARG A 1 256 ? -23.245 7.011 -49.032 1.00 93.62 256 ARG A O 1
ATOM 2079 N N . GLU A 1 257 ? -22.596 5.273 -50.280 1.00 92.00 257 GLU A N 1
ATOM 2080 C CA . GLU A 1 257 ? -22.608 4.293 -49.186 1.00 92.00 257 GLU A CA 1
ATOM 2081 C C . GLU A 1 257 ? -21.669 4.706 -48.040 1.00 92.00 257 GLU A C 1
ATOM 2083 O O . GLU A 1 257 ? -22.048 4.630 -46.874 1.00 92.00 257 GLU A O 1
ATOM 2088 N N . GLN A 1 258 ? -20.476 5.226 -48.350 1.00 91.38 258 GLN A N 1
ATOM 2089 C CA . GLN A 1 258 ? -19.559 5.795 -47.356 1.00 91.38 258 GLN A CA 1
ATOM 2090 C C . GLN A 1 258 ? -20.117 7.064 -46.694 1.00 91.38 258 GLN A C 1
ATOM 2092 O O . GLN A 1 258 ? -19.886 7.272 -45.503 1.00 91.38 258 GLN A O 1
ATOM 2097 N N . LEU A 1 259 ? -20.854 7.905 -47.427 1.00 93.44 259 LEU A N 1
ATOM 2098 C CA . LEU A 1 259 ? -21.517 9.090 -46.874 1.00 93.44 259 LEU A CA 1
ATOM 2099 C C . LEU A 1 259 ? -22.688 8.707 -45.954 1.00 93.44 259 LEU A C 1
ATOM 2101 O O . LEU A 1 259 ? -22.815 9.275 -44.873 1.00 93.44 259 LEU A O 1
ATOM 2105 N N . ASP A 1 260 ? -23.489 7.711 -46.326 1.00 93.44 260 ASP A N 1
ATOM 2106 C CA . ASP A 1 260 ? -24.605 7.206 -45.521 1.00 93.44 260 ASP A CA 1
ATOM 2107 C C . ASP A 1 260 ? -24.101 6.477 -44.262 1.00 93.44 260 ASP A C 1
ATOM 2109 O O . ASP A 1 260 ? -24.615 6.704 -43.165 1.00 93.44 260 ASP A O 1
ATOM 2113 N N . GLN A 1 261 ? -23.021 5.693 -44.368 1.00 93.06 261 GLN A N 1
ATOM 2114 C CA . GLN A 1 261 ? -22.308 5.126 -43.214 1.00 93.06 261 GLN A CA 1
ATOM 2115 C C . GLN A 1 261 ? -21.719 6.223 -42.310 1.00 93.06 261 GLN A C 1
ATOM 2117 O O . GLN A 1 261 ? -21.810 6.132 -41.082 1.00 93.06 261 GLN A O 1
ATOM 2122 N N . ALA A 1 262 ? -21.159 7.292 -42.887 1.00 88.06 262 ALA A N 1
ATOM 2123 C CA . ALA A 1 262 ? -20.686 8.449 -42.130 1.00 88.06 262 ALA A CA 1
ATOM 2124 C C . ALA A 1 262 ? -21.842 9.209 -41.455 1.00 88.06 262 ALA A C 1
ATOM 2126 O O . ALA A 1 262 ? -21.687 9.676 -40.328 1.00 88.06 262 ALA A O 1
ATOM 2127 N N . HIS A 1 263 ? -23.018 9.310 -42.079 1.00 92.81 263 HIS A N 1
ATOM 2128 C CA . HIS A 1 263 ? -24.203 9.899 -41.456 1.00 92.81 263 HIS A CA 1
ATOM 2129 C C . HIS A 1 263 ? -24.750 9.033 -40.318 1.00 92.81 263 HIS A C 1
ATOM 2131 O O . HIS A 1 263 ? -25.045 9.571 -39.251 1.00 92.81 263 HIS A O 1
ATOM 2137 N N . LEU A 1 264 ? -24.836 7.713 -40.496 1.00 94.94 264 LEU A N 1
ATOM 2138 C CA . LEU A 1 264 ? -25.344 6.790 -39.479 1.00 94.94 264 LEU A CA 1
ATOM 2139 C C . LEU A 1 264 ? -24.419 6.719 -38.253 1.00 94.94 264 LEU A C 1
ATOM 2141 O O . LEU A 1 264 ? -24.891 6.821 -37.122 1.00 94.94 264 LEU A O 1
ATOM 2145 N N . THR A 1 265 ? -23.100 6.662 -38.460 1.00 91.75 265 THR A N 1
ATOM 2146 C CA . THR A 1 265 ? -22.121 6.746 -37.359 1.00 91.75 265 THR A CA 1
ATOM 2147 C C . THR A 1 265 ? -22.148 8.111 -36.663 1.00 91.75 265 THR A C 1
ATOM 2149 O O . THR A 1 265 ? -22.104 8.164 -35.436 1.00 91.75 265 THR A O 1
ATOM 2152 N N . ASN A 1 266 ? -22.319 9.222 -37.392 1.00 88.88 266 ASN A N 1
ATOM 2153 C CA . ASN A 1 266 ? -22.532 10.534 -36.766 1.00 88.88 266 ASN A CA 1
ATOM 2154 C C . ASN A 1 266 ? -23.845 10.606 -35.967 1.00 88.88 266 ASN A C 1
ATOM 2156 O O . ASN A 1 266 ? -23.871 11.254 -34.922 1.00 88.88 266 ASN A O 1
ATOM 2160 N N . GLN A 1 267 ? -24.928 9.959 -36.410 1.00 93.44 267 GLN A N 1
ATOM 2161 C CA . GLN A 1 267 ? -26.179 9.892 -35.643 1.00 93.44 267 GLN A CA 1
ATOM 2162 C C . GLN A 1 267 ? -25.988 9.103 -34.341 1.00 93.44 267 GLN A C 1
ATOM 2164 O O . GLN A 1 267 ? -26.333 9.616 -33.279 1.00 93.44 267 GLN A O 1
ATOM 2169 N N . GLN A 1 268 ? -25.350 7.930 -34.402 1.00 93.62 268 GLN A N 1
ATOM 2170 C CA . GLN A 1 268 ? -25.007 7.123 -33.223 1.00 93.62 268 GLN A CA 1
ATOM 2171 C C . GLN A 1 268 ? -24.135 7.906 -32.229 1.00 93.62 268 GLN A C 1
ATOM 2173 O O . GLN A 1 268 ? -24.494 8.023 -31.060 1.00 93.62 268 GLN A O 1
ATOM 2178 N N . LEU A 1 269 ? -23.062 8.553 -32.700 1.00 92.88 269 LEU A N 1
ATOM 2179 C CA . LEU A 1 269 ? -22.205 9.398 -31.859 1.00 92.88 269 LEU A CA 1
ATOM 2180 C C . LEU A 1 269 ? -22.961 10.586 -31.239 1.00 92.88 269 LEU A C 1
ATOM 2182 O O . LEU A 1 269 ? -22.670 10.967 -30.108 1.00 92.88 269 LEU A O 1
ATOM 2186 N N . ASN A 1 270 ? -23.952 11.160 -31.930 1.00 94.06 270 ASN A N 1
ATOM 2187 C CA . ASN A 1 270 ? -24.813 12.204 -31.361 1.00 94.06 270 ASN A CA 1
ATOM 2188 C C . ASN A 1 270 ? -25.805 11.656 -30.321 1.00 94.06 270 ASN A C 1
ATOM 2190 O O . ASN A 1 270 ? -26.130 12.365 -29.366 1.00 94.06 270 ASN A O 1
ATOM 2194 N N . GLU A 1 271 ? -26.292 10.423 -30.468 1.00 94.75 271 GLU A N 1
ATOM 2195 C CA . GLU A 1 271 ? -27.092 9.764 -29.432 1.00 94.75 271 GLU A CA 1
ATOM 2196 C C . GLU A 1 271 ? -26.258 9.438 -28.194 1.00 94.75 271 GLU A C 1
ATOM 2198 O O . GLU A 1 271 ? -26.680 9.766 -27.087 1.00 94.75 271 GLU A O 1
ATOM 2203 N N . ASP A 1 272 ? -25.061 8.879 -28.357 1.00 94.38 272 ASP A N 1
ATOM 2204 C CA . ASP A 1 272 ? -24.179 8.552 -27.234 1.00 94.38 272 ASP A CA 1
ATOM 2205 C C . ASP A 1 272 ? -23.635 9.809 -26.543 1.00 94.38 272 ASP A C 1
ATOM 2207 O O . ASP A 1 272 ? -23.571 9.854 -25.312 1.00 94.38 272 ASP A O 1
ATOM 2211 N N . LEU A 1 273 ? -23.372 10.892 -27.285 1.00 91.31 273 LEU A N 1
ATOM 2212 C CA . LEU A 1 273 ? -23.089 12.209 -26.705 1.00 91.31 273 LEU A CA 1
ATOM 2213 C C . LEU A 1 273 ? -24.276 12.734 -25.877 1.00 91.31 273 LEU A C 1
ATOM 2215 O O . LEU A 1 273 ? -24.077 13.297 -24.802 1.00 91.31 273 LEU A O 1
ATOM 2219 N N . ARG A 1 274 ? -25.524 12.528 -26.323 1.00 92.88 274 ARG A N 1
ATOM 2220 C CA . ARG A 1 274 ? -26.728 12.906 -25.556 1.00 92.88 274 ARG A CA 1
ATOM 2221 C C . ARG A 1 274 ? -26.936 12.022 -24.322 1.00 92.88 274 ARG A C 1
ATOM 2223 O O . ARG A 1 274 ? -27.278 12.557 -23.268 1.00 92.88 274 ARG A O 1
ATOM 2230 N N . ARG A 1 275 ? -26.707 10.707 -24.428 1.00 95.88 275 ARG A N 1
ATOM 2231 C CA . ARG A 1 275 ? -26.783 9.746 -23.309 1.00 95.88 275 ARG A CA 1
ATOM 2232 C C . ARG A 1 275 ? -25.757 10.098 -22.236 1.00 95.88 275 ARG A C 1
ATOM 2234 O O . ARG A 1 275 ? -26.149 10.415 -21.117 1.00 95.88 275 ARG A O 1
ATOM 2241 N N . THR A 1 276 ? -24.480 10.193 -22.606 1.00 91.50 276 THR A N 1
ATOM 2242 C CA . THR A 1 276 ? -23.391 10.576 -21.691 1.00 91.50 276 THR A CA 1
ATOM 2243 C C . THR A 1 276 ? -23.581 11.976 -21.100 1.00 91.50 276 THR A C 1
ATOM 2245 O O . THR A 1 276 ? -23.352 12.161 -19.909 1.00 91.50 276 THR A O 1
ATOM 2248 N N . THR A 1 277 ? -24.088 12.956 -21.861 1.00 91.25 277 THR A N 1
ATOM 2249 C CA . THR A 1 277 ? -24.443 14.282 -21.310 1.00 91.25 277 THR A CA 1
ATOM 2250 C C . THR A 1 277 ? -25.574 14.186 -20.275 1.00 91.25 277 THR A C 1
ATOM 2252 O O . THR A 1 277 ? -25.496 14.824 -19.226 1.00 91.25 277 THR A O 1
ATOM 2255 N N . SER A 1 278 ? -26.604 13.367 -20.522 1.00 94.62 278 SER A N 1
ATOM 2256 C CA . SER A 1 278 ? -27.695 13.135 -19.562 1.00 94.62 278 SER A CA 1
ATOM 2257 C C . SER A 1 278 ? -27.222 12.387 -18.311 1.00 94.62 278 SER A C 1
ATOM 2259 O O . SER A 1 278 ? -27.640 12.719 -17.206 1.00 94.62 278 SER A O 1
ATOM 2261 N N . GLU A 1 279 ? -26.324 11.415 -18.456 1.00 93.69 279 GLU A N 1
ATOM 2262 C CA . GLU A 1 279 ? -25.715 10.683 -17.341 1.00 93.69 279 GLU A CA 1
ATOM 2263 C C . GLU A 1 279 ? -24.796 11.579 -16.506 1.00 93.69 279 GLU A C 1
ATOM 2265 O O . GLU A 1 279 ? -24.899 11.577 -15.283 1.00 93.69 279 GLU A O 1
ATOM 2270 N N . LEU A 1 280 ? -23.977 12.424 -17.139 1.00 90.88 280 LEU A N 1
ATOM 2271 C CA . LEU A 1 280 ? -23.182 13.445 -16.452 1.00 90.88 280 LEU A CA 1
ATOM 2272 C C . LEU A 1 280 ? -24.064 14.468 -15.723 1.00 90.88 280 LEU A C 1
ATOM 2274 O O . LEU A 1 280 ? -23.711 14.895 -14.623 1.00 90.88 280 LEU A O 1
ATOM 2278 N N . GLN A 1 281 ? -25.218 14.841 -16.288 1.00 91.88 281 GLN A N 1
ATOM 2279 C CA . GLN A 1 281 ? -26.186 15.693 -15.597 1.00 91.88 281 GLN A CA 1
ATOM 2280 C C . GLN A 1 281 ? -26.796 14.982 -14.378 1.00 91.88 281 GLN A C 1
ATOM 2282 O O . GLN A 1 281 ? -26.781 15.561 -13.295 1.00 91.88 281 GLN A O 1
ATOM 2287 N N . LYS A 1 282 ? -27.255 13.730 -14.515 1.00 94.25 282 LYS A N 1
ATOM 2288 C CA . LYS A 1 282 ? -27.796 12.933 -13.397 1.00 94.25 282 LYS A CA 1
ATOM 2289 C C . LYS A 1 282 ? -26.769 12.744 -12.285 1.00 94.25 282 LYS A C 1
ATOM 2291 O O . LYS A 1 282 ? -27.051 13.079 -11.144 1.00 94.25 282 LYS A O 1
ATOM 2296 N N . LEU A 1 283 ? -25.546 12.329 -12.621 1.00 91.69 283 LEU A N 1
ATOM 2297 C CA . LEU A 1 283 ? -24.451 12.194 -11.655 1.00 91.69 283 LEU A CA 1
ATOM 2298 C C . LEU A 1 283 ? -24.154 13.525 -10.952 1.00 91.69 283 LEU A C 1
ATOM 2300 O O . LEU A 1 283 ? -23.918 13.548 -9.746 1.00 91.69 283 LEU A O 1
ATOM 2304 N N . ARG A 1 284 ? -24.198 14.654 -11.671 1.00 93.06 284 ARG A N 1
ATOM 2305 C CA . ARG A 1 284 ? -24.051 15.986 -11.067 1.00 93.06 284 ARG A CA 1
ATOM 2306 C C . ARG A 1 284 ? -25.209 16.310 -10.121 1.00 93.06 284 ARG A C 1
ATOM 2308 O O . ARG A 1 284 ? -24.962 16.849 -9.045 1.00 93.06 284 ARG A O 1
ATOM 2315 N N . GLU A 1 285 ? -26.442 15.985 -10.490 1.00 93.75 285 GLU A N 1
ATOM 2316 C CA . GLU A 1 285 ? -27.626 16.151 -9.642 1.00 93.75 285 GLU A CA 1
ATOM 2317 C C . GLU A 1 285 ? -27.518 15.281 -8.375 1.00 93.75 285 GLU A C 1
ATOM 2319 O O . GLU A 1 285 ? -27.614 15.833 -7.275 1.00 93.75 285 GLU A O 1
ATOM 2324 N N . ASP A 1 286 ? -27.152 14.001 -8.504 1.00 92.31 286 ASP A N 1
ATOM 2325 C CA . ASP A 1 286 ? -26.863 13.064 -7.407 1.00 92.31 286 ASP A CA 1
ATOM 2326 C C . ASP A 1 286 ? -25.750 13.574 -6.478 1.00 92.31 286 ASP A C 1
ATOM 2328 O O . ASP A 1 286 ? -25.886 13.528 -5.254 1.00 92.31 286 ASP A O 1
ATOM 2332 N N . PHE A 1 287 ? -24.651 14.111 -7.025 1.00 89.00 287 PHE A N 1
ATOM 2333 C CA . PHE A 1 287 ? -23.586 14.725 -6.226 1.00 89.00 287 PHE A CA 1
ATOM 2334 C C . PHE A 1 287 ? -24.071 15.983 -5.497 1.00 89.00 287 PHE A C 1
ATOM 2336 O O . PHE A 1 287 ? -23.722 16.173 -4.328 1.00 89.00 287 PHE A O 1
ATOM 2343 N N . THR A 1 288 ? -24.912 16.825 -6.117 1.00 92.00 288 THR A N 1
ATOM 2344 C CA . THR A 1 288 ? -25.535 17.933 -5.371 1.00 92.00 288 THR A CA 1
ATOM 2345 C C . THR A 1 288 ? -26.478 17.427 -4.287 1.00 92.00 288 THR A C 1
ATOM 2347 O O . THR A 1 288 ? -26.549 18.062 -3.239 1.00 92.00 288 THR A O 1
ATOM 2350 N N . GLN A 1 289 ? -27.163 16.298 -4.499 1.00 93.38 289 GLN A N 1
ATOM 2351 C CA . GLN A 1 289 ? -28.079 15.733 -3.516 1.00 93.38 289 GLN A CA 1
ATOM 2352 C C . GLN A 1 289 ? -27.322 15.162 -2.317 1.00 93.38 289 GLN A C 1
ATOM 2354 O O . GLN A 1 289 ? -27.523 15.665 -1.218 1.00 93.38 289 GLN A O 1
ATOM 2359 N N . LYS A 1 290 ? -26.319 14.303 -2.533 1.00 93.62 290 LYS A N 1
ATOM 2360 C CA . LYS A 1 290 ? -25.406 13.839 -1.470 1.00 93.62 290 LYS A CA 1
ATOM 2361 C C . LYS A 1 290 ? -24.758 15.000 -0.706 1.00 93.62 290 LYS A C 1
ATOM 2363 O O . LYS A 1 290 ? -24.629 14.945 0.509 1.00 93.62 290 LYS A O 1
ATOM 2368 N N . THR A 1 291 ? -24.427 16.102 -1.388 1.00 90.00 291 THR A N 1
ATOM 2369 C CA . THR A 1 291 ? -23.911 17.325 -0.739 1.00 90.00 291 THR A CA 1
ATOM 2370 C C . THR A 1 291 ? -24.968 18.061 0.105 1.00 90.00 291 THR A C 1
ATOM 2372 O O . THR A 1 291 ? -24.608 18.735 1.070 1.00 90.00 291 THR A O 1
ATOM 2375 N N . ARG A 1 292 ? -26.265 17.976 -0.227 1.00 91.25 292 ARG A N 1
ATOM 2376 C CA . ARG A 1 292 ? -27.361 18.471 0.632 1.00 91.25 292 ARG A CA 1
ATOM 2377 C C . ARG A 1 292 ? -27.592 17.538 1.817 1.00 91.25 292 ARG A C 1
ATOM 2379 O O . ARG A 1 292 ? -27.780 18.043 2.919 1.00 91.25 292 ARG A O 1
ATOM 2386 N N . ASP A 1 293 ? -27.545 16.230 1.580 1.00 91.19 293 ASP A N 1
ATOM 2387 C CA . ASP A 1 293 ? -27.800 15.188 2.574 1.00 91.19 293 ASP A CA 1
ATOM 2388 C C . ASP A 1 293 ? -26.704 15.191 3.646 1.00 91.19 293 ASP A C 1
ATOM 2390 O O . ASP A 1 293 ? -27.019 15.393 4.814 1.00 91.19 293 ASP A O 1
ATOM 2394 N N . TRP A 1 294 ? -25.420 15.177 3.264 1.00 91.81 294 TRP A N 1
ATOM 2395 C CA . TRP A 1 294 ? -24.295 15.362 4.195 1.00 91.81 294 TRP A CA 1
ATOM 2396 C C . TRP A 1 294 ? -24.392 16.672 4.988 1.00 91.81 294 TRP A C 1
ATOM 2398 O O . TRP A 1 294 ? -24.148 16.686 6.189 1.00 91.81 294 TRP A O 1
ATOM 2408 N N . LYS A 1 295 ? -24.817 17.778 4.361 1.00 90.62 295 LYS A N 1
ATOM 2409 C CA . LYS A 1 295 ? -25.049 19.058 5.062 1.00 90.62 295 LYS A CA 1
ATOM 2410 C C . LYS A 1 295 ? -26.295 19.058 5.947 1.00 90.62 295 LYS A C 1
ATOM 2412 O O . LYS A 1 295 ? -26.479 19.991 6.725 1.00 90.62 295 LYS A O 1
ATOM 2417 N N . GLN A 1 296 ? -27.178 18.072 5.819 1.00 91.75 296 GLN A N 1
ATOM 2418 C CA . GLN A 1 296 ? -28.314 17.874 6.711 1.00 91.75 296 GLN A CA 1
ATOM 2419 C C . GLN A 1 296 ? -27.945 16.922 7.853 1.00 91.75 296 GLN A C 1
ATOM 2421 O O . GLN A 1 296 ? -28.269 17.226 8.997 1.00 91.75 296 GLN A O 1
ATOM 2426 N N . GLU A 1 297 ? -27.200 15.853 7.576 1.00 87.75 297 GLU A N 1
ATOM 2427 C CA . GLU A 1 297 ? -26.568 14.980 8.572 1.00 87.75 297 GLU A CA 1
ATOM 2428 C C . GLU A 1 297 ? -25.642 15.785 9.493 1.00 87.75 297 GLU A C 1
ATOM 2430 O O . GLU A 1 297 ? -25.790 15.717 10.708 1.00 87.75 297 GLU A O 1
ATOM 2435 N N . GLU A 1 298 ? -24.788 16.652 8.941 1.00 85.38 298 GLU A N 1
ATOM 2436 C CA . GLU A 1 298 ? -23.942 17.596 9.685 1.00 85.38 298 GLU A CA 1
ATOM 2437 C C . GLU A 1 298 ? -24.769 18.491 10.622 1.00 85.38 298 GLU A C 1
ATOM 2439 O O . GLU A 1 298 ? -24.408 18.678 11.784 1.00 85.38 298 GLU A O 1
ATOM 2444 N N . ARG A 1 299 ? -25.910 19.031 10.165 1.00 88.44 299 ARG A N 1
ATOM 2445 C CA . ARG A 1 299 ? -26.805 19.835 11.022 1.00 88.44 299 ARG A CA 1
ATOM 2446 C C . ARG A 1 299 ? -27.450 18.997 12.117 1.00 88.44 299 ARG A C 1
ATOM 2448 O O . ARG A 1 299 ? -27.543 19.473 13.243 1.00 88.44 299 ARG A O 1
ATOM 2455 N N . VAL A 1 300 ? -27.912 17.789 11.800 1.00 90.12 300 VAL A N 1
ATOM 2456 C CA . VAL A 1 300 ? -28.564 16.886 12.760 1.00 90.12 300 VAL A CA 1
ATOM 2457 C C . VAL A 1 300 ? -27.561 16.409 13.810 1.00 90.12 300 VAL A C 1
ATOM 2459 O O . VAL A 1 300 ? -27.866 16.471 14.998 1.00 90.12 300 VAL A O 1
ATOM 2462 N N . PHE A 1 301 ? -26.344 16.043 13.404 1.00 90.38 301 PHE A N 1
ATOM 2463 C CA . PHE A 1 301 ? -25.250 15.682 14.302 1.00 90.38 301 PHE A CA 1
ATOM 2464 C C . PHE A 1 301 ? -24.841 16.859 15.193 1.00 90.38 301 PHE A C 1
ATOM 2466 O O . PHE A 1 301 ? -24.769 16.703 16.407 1.00 90.38 301 PHE A O 1
ATOM 2473 N N . ASN A 1 302 ? -24.667 18.063 14.636 1.00 91.12 302 ASN A N 1
ATOM 2474 C CA . ASN A 1 302 ? -24.388 19.252 15.443 1.00 91.12 302 ASN A CA 1
ATOM 2475 C C . ASN A 1 302 ? -25.544 19.583 16.406 1.00 91.12 302 ASN A C 1
ATOM 2477 O O . ASN A 1 302 ? -25.293 19.960 17.548 1.00 91.12 302 ASN A O 1
ATOM 2481 N N . GLN A 1 303 ? -26.808 19.417 16.002 1.00 90.25 303 GLN A N 1
ATOM 2482 C CA . GLN A 1 303 ? -27.958 19.585 16.902 1.00 90.25 303 GLN A CA 1
ATOM 2483 C C . GLN A 1 303 ? -28.005 18.518 18.003 1.00 90.25 303 GLN A C 1
ATOM 2485 O O . GLN A 1 303 ? -28.381 18.842 19.126 1.00 90.25 303 GLN A O 1
ATOM 2490 N N . PHE A 1 304 ? -27.625 17.275 17.706 1.00 93.19 304 PHE A N 1
ATOM 2491 C CA . PHE A 1 304 ? -27.493 16.204 18.692 1.00 93.19 304 PHE A CA 1
ATOM 2492 C C . PHE A 1 304 ? -26.357 16.500 19.678 1.00 93.19 304 PHE A C 1
ATOM 2494 O O . PHE A 1 304 ? -26.605 16.583 20.874 1.00 93.19 304 PHE A O 1
ATOM 2501 N N . TYR A 1 305 ? -25.154 16.806 19.189 1.00 90.38 305 TYR A N 1
ATOM 2502 C CA . TYR A 1 305 ? -24.002 17.169 20.017 1.00 90.38 305 TYR A CA 1
ATOM 2503 C C . TYR A 1 305 ? -24.301 18.355 20.952 1.00 90.38 305 TYR A C 1
ATOM 2505 O O . TYR A 1 305 ? -24.002 18.299 22.141 1.00 90.38 305 TYR A O 1
ATOM 2513 N N . ASN A 1 306 ? -24.972 19.404 20.456 1.00 91.94 306 ASN A N 1
ATOM 2514 C CA . ASN A 1 306 ? -25.399 20.528 21.297 1.00 91.94 306 ASN A CA 1
ATOM 2515 C C . ASN A 1 306 ? -26.471 20.132 22.334 1.00 91.94 306 ASN A C 1
ATOM 2517 O O . ASN A 1 306 ? -26.511 20.728 23.408 1.00 91.94 306 ASN A O 1
ATOM 2521 N N . LYS A 1 307 ? -27.337 19.146 22.056 1.00 91.56 307 LYS A N 1
ATOM 2522 C CA . LYS A 1 307 ? -28.288 18.613 23.051 1.00 91.56 307 LYS A CA 1
ATOM 2523 C C . LYS A 1 307 ? -27.569 17.818 24.135 1.00 91.56 307 LYS A C 1
ATOM 2525 O O . LYS A 1 307 ? -27.786 18.116 25.301 1.00 91.56 307 LYS A O 1
ATOM 2530 N N . GLU A 1 308 ? -26.679 16.900 23.767 1.00 89.19 308 GLU A N 1
ATOM 2531 C CA . GLU A 1 308 ? -25.890 16.112 24.725 1.00 89.19 308 GLU A CA 1
ATOM 2532 C C . GLU A 1 308 ? -24.990 17.005 25.592 1.00 89.19 308 GLU A C 1
ATOM 2534 O O . GLU A 1 308 ? -24.921 16.837 26.808 1.00 89.19 308 GLU A O 1
ATOM 2539 N N . GLN A 1 309 ? -24.364 18.029 25.002 1.00 89.50 309 GLN A N 1
ATOM 2540 C CA . GLN A 1 309 ? -23.574 19.003 25.755 1.00 89.50 309 GLN A CA 1
ATOM 2541 C C . GLN A 1 309 ? -24.442 19.823 26.730 1.00 89.50 309 GLN A C 1
ATOM 2543 O O . GLN A 1 309 ? -24.022 20.070 27.862 1.00 89.50 309 GLN A O 1
ATOM 2548 N N . ASN A 1 310 ? -25.662 20.212 26.340 1.00 92.00 310 ASN A N 1
ATOM 2549 C CA . ASN A 1 310 ? -26.601 20.889 27.242 1.00 92.00 310 ASN A CA 1
ATOM 2550 C C . ASN A 1 310 ? -27.115 19.959 28.352 1.00 92.00 310 ASN A C 1
ATOM 2552 O O . ASN A 1 310 ? -27.110 20.366 29.510 1.00 92.00 310 ASN A O 1
ATOM 2556 N N . LEU A 1 311 ? -27.459 18.708 28.034 1.00 95.12 311 LEU A N 1
ATOM 2557 C CA . LEU A 1 311 ? -27.851 17.685 29.008 1.00 95.12 311 LEU A CA 1
ATOM 2558 C C . LEU A 1 311 ? -26.728 17.430 30.025 1.00 95.12 311 LEU A C 1
ATOM 2560 O O . LEU A 1 311 ? -26.981 17.345 31.224 1.00 95.12 311 LEU A O 1
ATOM 2564 N N . MET A 1 312 ? -25.470 17.399 29.575 1.00 90.94 312 MET A N 1
ATOM 2565 C CA . MET A 1 312 ? -24.305 17.304 30.456 1.00 90.94 312 MET A CA 1
ATOM 2566 C C . MET A 1 312 ? -24.137 18.551 31.342 1.00 90.94 312 MET A C 1
ATOM 2568 O O . MET A 1 312 ? -23.776 18.417 32.512 1.00 90.94 312 MET A O 1
ATOM 2572 N N . TYR A 1 313 ? -24.431 19.759 30.843 1.00 93.38 313 TYR A N 1
ATOM 2573 C CA . TYR A 1 313 ? -24.443 20.974 31.671 1.00 93.38 313 TYR A CA 1
ATOM 2574 C C . TYR A 1 313 ? -25.602 21.011 32.678 1.00 93.38 313 TYR A C 1
ATOM 2576 O O . TYR A 1 313 ? -25.419 21.535 33.778 1.00 93.38 313 TYR A O 1
ATOM 2584 N N . GLU A 1 314 ? -26.772 20.473 32.335 1.00 92.19 314 GLU A N 1
ATOM 2585 C CA . GLU A 1 314 ? -27.918 20.332 33.242 1.00 92.19 314 GLU A CA 1
ATOM 2586 C C . GLU A 1 314 ? -27.612 19.303 34.337 1.00 92.19 314 GLU A C 1
ATOM 2588 O O . GLU A 1 314 ? -27.624 19.651 35.517 1.00 92.19 314 GLU A O 1
ATOM 2593 N N . LEU A 1 315 ? -27.159 18.102 33.965 1.00 92.44 315 LEU A N 1
ATOM 2594 C CA . LEU A 1 315 ? -26.705 17.075 34.905 1.00 92.44 315 LEU A CA 1
ATOM 2595 C C . LEU A 1 315 ? -25.572 17.582 35.815 1.00 92.44 315 LEU A C 1
ATOM 2597 O O . LEU A 1 315 ? -25.562 17.298 37.011 1.00 92.44 315 LEU A O 1
ATOM 2601 N N . TRP A 1 316 ? -24.632 18.380 35.297 1.00 93.00 316 TRP A N 1
ATOM 2602 C CA . TRP A 1 316 ? -23.578 18.984 36.118 1.00 93.00 316 TRP A CA 1
ATOM 2603 C C . TRP A 1 316 ? -24.121 20.028 37.105 1.00 93.00 316 TRP A C 1
ATOM 2605 O O . TRP A 1 316 ? -23.687 20.057 38.260 1.00 93.00 316 TRP A O 1
ATOM 2615 N N . ARG A 1 317 ? -25.101 20.851 36.702 1.00 94.69 317 ARG A N 1
ATOM 2616 C CA . ARG A 1 317 ? -25.809 21.768 37.617 1.00 94.69 317 ARG A CA 1
ATOM 2617 C C . ARG A 1 317 ? -26.540 20.999 38.712 1.00 94.69 317 ARG A C 1
ATOM 2619 O O . ARG A 1 317 ? -26.455 21.404 39.872 1.00 94.69 317 ARG A O 1
ATOM 2626 N N . ASP A 1 318 ? -27.182 19.886 38.376 1.00 92.62 318 ASP A N 1
ATOM 2627 C CA . ASP A 1 318 ? -27.909 19.055 39.335 1.00 92.62 318 ASP A CA 1
ATOM 2628 C C . ASP A 1 318 ? -26.969 18.304 40.281 1.00 92.62 318 ASP A C 1
ATOM 2630 O O . ASP A 1 318 ? -27.207 18.301 41.486 1.00 92.62 318 ASP A O 1
ATOM 2634 N N . ILE A 1 319 ? -25.829 17.791 39.806 1.00 94.00 319 ILE A N 1
ATOM 2635 C CA . ILE A 1 319 ? -24.771 17.225 40.661 1.00 94.00 319 ILE A CA 1
ATOM 2636 C C . ILE A 1 319 ? -24.206 18.288 41.618 1.00 94.00 319 ILE A C 1
ATOM 2638 O O . ILE A 1 319 ? -23.985 18.008 42.799 1.00 94.00 319 ILE A O 1
ATOM 2642 N N . VAL A 1 320 ? -23.996 19.527 41.157 1.00 93.62 320 VAL A N 1
ATOM 2643 C CA . VAL A 1 320 ? -23.551 20.645 42.010 1.00 93.62 320 VAL A CA 1
ATOM 2644 C C . VAL A 1 320 ? -24.639 21.056 43.015 1.00 93.62 320 VAL A C 1
ATOM 2646 O O . VAL A 1 320 ? -24.328 21.313 44.181 1.00 93.62 320 VAL A O 1
ATOM 2649 N N . SER A 1 321 ? -25.910 21.060 42.603 1.00 92.50 321 SER A N 1
ATOM 2650 C CA . SER A 1 321 ? -27.074 21.324 43.461 1.00 92.50 321 SER A CA 1
ATOM 2651 C C . SER A 1 321 ? -27.224 20.253 44.544 1.00 92.50 321 SER A C 1
ATOM 2653 O O . SER A 1 321 ? -27.258 20.577 45.731 1.00 92.50 321 SER A O 1
ATOM 2655 N N . PHE A 1 322 ? -27.197 18.975 44.163 1.00 94.19 322 PHE A N 1
ATOM 2656 C CA . PHE A 1 322 ? -27.214 17.830 45.069 1.00 94.19 322 PHE A CA 1
ATOM 2657 C C . PHE A 1 322 ? -26.025 17.858 46.031 1.00 94.19 322 PHE A C 1
ATOM 2659 O O . PHE A 1 322 ? -26.209 17.703 47.234 1.00 94.19 322 PHE A O 1
ATOM 2666 N N . ARG A 1 323 ? -24.807 18.155 45.554 1.00 95.12 323 ARG A N 1
ATOM 2667 C CA . ARG A 1 323 ? -23.628 18.304 46.422 1.00 95.12 323 ARG A CA 1
ATOM 2668 C C . ARG A 1 323 ? -23.815 19.418 47.455 1.00 95.12 323 ARG A C 1
ATOM 2670 O O . ARG A 1 323 ? -23.416 19.237 48.604 1.00 95.12 323 ARG A O 1
ATOM 2677 N N . LYS A 1 324 ? -24.434 20.546 47.086 1.00 94.12 324 LYS A N 1
ATOM 2678 C CA . LYS A 1 324 ? -24.786 21.617 48.034 1.00 94.12 324 LYS A CA 1
ATOM 2679 C C . LYS A 1 324 ? -25.816 21.130 49.062 1.00 94.12 324 LYS A C 1
ATOM 2681 O O . LYS A 1 324 ? -25.581 21.289 50.257 1.00 94.12 324 LYS A O 1
ATOM 2686 N N . GLN A 1 325 ? -26.902 20.500 48.613 1.00 93.00 325 GLN A N 1
ATOM 2687 C CA . GLN A 1 325 ? -27.952 19.949 49.482 1.00 93.00 325 GLN A CA 1
ATOM 2688 C C . GLN A 1 325 ? -27.403 18.879 50.439 1.00 93.00 325 GLN A C 1
ATOM 2690 O O . GLN A 1 325 ? -27.745 18.873 51.615 1.00 93.00 325 GLN A O 1
ATOM 2695 N N . PHE A 1 326 ? -26.490 18.021 49.978 1.00 92.12 326 PHE A N 1
ATOM 2696 C CA . PHE A 1 326 ? -25.827 17.005 50.795 1.00 92.12 326 PHE A CA 1
ATOM 2697 C C . PHE A 1 326 ? -24.892 17.616 51.849 1.00 92.12 326 PHE A C 1
ATOM 2699 O O . PHE A 1 326 ? -24.863 17.153 52.987 1.00 92.12 326 PHE A O 1
ATOM 2706 N N . ILE A 1 327 ? -24.156 18.684 51.512 1.00 93.00 327 ILE A N 1
ATOM 2707 C CA . ILE A 1 327 ? -23.351 19.442 52.487 1.00 93.00 327 ILE A CA 1
ATOM 2708 C C . ILE A 1 327 ? -24.256 20.106 53.537 1.00 93.00 327 ILE A C 1
ATOM 2710 O O . ILE A 1 327 ? -23.928 20.096 54.723 1.00 93.00 327 ILE A O 1
ATOM 2714 N N . GLU A 1 328 ? -25.409 20.636 53.129 1.00 93.25 328 GLU A N 1
ATOM 2715 C CA . GLU A 1 328 ? -26.393 21.242 54.031 1.00 93.25 328 GLU A CA 1
ATOM 2716 C C . GLU A 1 328 ? -27.060 20.197 54.944 1.00 93.25 328 GLU A C 1
ATOM 2718 O O . GLU A 1 328 ? -27.118 20.398 56.160 1.00 93.25 328 GLU A O 1
ATOM 2723 N N . LEU A 1 329 ? -27.445 19.037 54.397 1.00 92.25 329 LEU A N 1
ATOM 2724 C CA . LEU A 1 329 ? -27.979 17.889 55.135 1.00 92.25 329 LEU A CA 1
ATOM 2725 C C . LEU A 1 329 ? -26.952 17.340 56.133 1.00 92.25 329 LEU A C 1
ATOM 2727 O O . LEU A 1 329 ? -27.268 17.179 57.314 1.00 92.25 329 LEU A O 1
ATOM 2731 N N . LYS A 1 330 ? -25.696 17.148 55.710 1.00 93.00 330 LYS A N 1
ATOM 2732 C CA . LYS A 1 330 ? -24.589 16.811 56.614 1.00 93.00 330 LYS A CA 1
ATOM 2733 C C . LYS A 1 330 ? -24.488 17.845 57.740 1.00 93.00 330 LYS A C 1
ATOM 2735 O O . LYS A 1 330 ? -24.527 17.477 58.910 1.00 93.00 330 LYS A O 1
ATOM 2740 N N . GLY A 1 331 ? -24.491 19.133 57.396 1.00 92.06 331 GLY A N 1
ATOM 2741 C CA . GLY A 1 331 ? -24.474 20.229 58.362 1.00 92.06 331 GLY A CA 1
ATOM 2742 C C . GLY A 1 331 ? -25.679 20.264 59.312 1.00 92.06 331 GLY A C 1
ATOM 2743 O O . GLY A 1 331 ? -25.523 20.729 60.439 1.00 92.06 331 GLY A O 1
ATOM 2744 N N . THR A 1 332 ? -26.871 19.794 58.914 1.00 92.12 332 THR A N 1
ATOM 2745 C CA . THR A 1 332 ? -28.008 19.591 59.840 1.00 92.12 332 THR A CA 1
ATOM 2746 C C . THR A 1 332 ? -27.793 18.385 60.747 1.00 92.12 332 THR A C 1
ATOM 2748 O O . THR A 1 332 ? -27.826 18.541 61.963 1.00 92.12 332 THR A O 1
ATOM 2751 N N . THR A 1 333 ? -27.463 17.217 60.191 1.00 89.00 333 THR A N 1
ATOM 2752 C CA . THR A 1 333 ? -27.271 15.986 60.974 1.00 89.00 333 THR A CA 1
ATOM 2753 C C . THR A 1 333 ? -26.140 16.105 61.999 1.00 89.00 333 THR A C 1
ATOM 2755 O O . THR A 1 333 ? -26.303 15.649 63.125 1.00 89.00 333 THR A O 1
ATOM 2758 N N . GLU A 1 334 ? -25.040 16.804 61.696 1.00 90.44 334 GLU A N 1
ATOM 2759 C CA . GLU A 1 334 ? -23.981 17.101 62.675 1.00 90.44 334 GLU A CA 1
ATOM 2760 C C . GLU A 1 334 ? -24.473 18.023 63.812 1.00 90.44 334 GLU A C 1
ATOM 2762 O O . GLU A 1 334 ? -24.114 17.823 64.977 1.00 90.44 334 GLU A O 1
ATOM 2767 N N . ARG A 1 335 ? -25.347 18.998 63.515 1.00 93.50 335 ARG A N 1
ATOM 2768 C CA . ARG A 1 335 ? -25.984 19.867 64.526 1.00 93.50 335 ARG A CA 1
ATOM 2769 C C . ARG A 1 335 ? -27.001 19.121 65.391 1.00 93.50 335 ARG A C 1
ATOM 2771 O O . ARG A 1 335 ? -27.080 19.376 66.590 1.00 93.50 335 ARG A O 1
ATOM 2778 N N . ASP A 1 336 ? -27.748 18.184 64.821 1.00 92.12 336 ASP A N 1
ATOM 2779 C CA . ASP A 1 336 ? -28.759 17.426 65.561 1.00 92.12 336 ASP A CA 1
ATOM 2780 C C . ASP A 1 336 ? -28.146 16.263 66.358 1.00 92.12 336 ASP A C 1
ATOM 2782 O O . ASP A 1 336 ? -28.527 16.046 67.507 1.00 92.12 336 ASP A O 1
ATOM 2786 N N . LEU A 1 337 ? -27.088 15.613 65.860 1.00 90.56 337 LEU A N 1
ATOM 2787 C CA . LEU A 1 337 ? -26.285 14.670 66.651 1.00 90.56 337 LEU A CA 1
ATOM 2788 C C . LEU A 1 337 ? -25.564 15.358 67.821 1.00 90.56 337 LEU A C 1
ATOM 2790 O O . LEU A 1 337 ? -25.463 14.782 68.906 1.00 90.56 337 LEU A O 1
ATOM 2794 N N . THR A 1 338 ? -25.085 16.596 67.648 1.00 91.69 338 THR A N 1
ATOM 2795 C CA . THR A 1 338 ? -24.492 17.361 68.761 1.00 91.69 338 THR A CA 1
ATOM 2796 C C . THR A 1 338 ? -25.538 17.848 69.768 1.00 91.69 338 THR A C 1
ATOM 2798 O O . THR A 1 338 ? -25.244 17.835 70.964 1.00 91.69 338 THR A O 1
ATOM 2801 N N . ARG A 1 339 ? -26.771 18.167 69.343 1.00 91.94 339 ARG A N 1
ATOM 2802 C CA . ARG A 1 339 ? -27.925 18.363 70.248 1.00 91.94 339 ARG A CA 1
ATOM 2803 C C . ARG A 1 339 ? -28.223 17.101 71.057 1.00 91.94 339 ARG A C 1
ATOM 2805 O O . ARG A 1 339 ? -28.082 17.141 72.273 1.00 91.94 339 ARG A O 1
ATOM 2812 N N . VAL A 1 340 ? -28.475 15.965 70.401 1.00 90.44 340 VAL A N 1
ATOM 2813 C CA . VAL A 1 340 ? -28.757 14.678 71.070 1.00 90.44 340 VAL A CA 1
ATOM 2814 C C . VAL A 1 340 ? -27.635 14.275 72.035 1.00 90.44 340 VAL A C 1
ATOM 2816 O O . VAL A 1 340 ? -27.908 13.787 73.130 1.00 90.44 340 VAL A O 1
ATOM 2819 N N . ARG A 1 341 ? -26.363 14.531 71.695 1.00 93.25 341 ARG A N 1
ATOM 2820 C CA . ARG A 1 341 ? -25.225 14.313 72.605 1.00 93.25 341 ARG A CA 1
ATOM 2821 C C . ARG A 1 341 ? -25.266 15.221 73.841 1.00 93.25 341 ARG A C 1
ATOM 2823 O O . ARG A 1 341 ? -24.936 14.761 74.934 1.00 93.25 341 ARG A O 1
ATOM 2830 N N . ASN A 1 342 ? -25.650 16.487 73.686 1.00 91.81 342 ASN A N 1
ATOM 2831 C CA . ASN A 1 342 ? -25.801 17.425 74.801 1.00 91.81 342 ASN A CA 1
ATOM 2832 C C . ASN A 1 342 ? -27.002 17.064 75.685 1.00 91.81 342 ASN A C 1
ATOM 2834 O O . ASN A 1 342 ? -26.870 17.080 76.910 1.00 91.81 342 ASN A O 1
ATOM 2838 N N . ASP A 1 343 ? -28.119 16.662 75.079 1.00 90.94 343 ASP A N 1
ATOM 2839 C CA . ASP A 1 343 ? -29.329 16.217 75.772 1.00 90.94 343 ASP A CA 1
ATOM 2840 C C . ASP A 1 343 ? -29.069 14.920 76.548 1.00 90.94 343 ASP A C 1
ATOM 2842 O O . ASP A 1 343 ? -29.414 14.832 77.723 1.00 90.94 343 ASP A O 1
ATOM 2846 N N . LEU A 1 344 ? -28.358 13.951 75.957 1.00 87.44 344 LEU A N 1
ATOM 2847 C CA . LEU A 1 344 ? -27.912 12.730 76.638 1.00 87.44 344 LEU A CA 1
ATOM 2848 C C . LEU A 1 344 ? -26.935 13.030 77.788 1.00 87.44 344 LEU A C 1
ATOM 2850 O O . LEU A 1 344 ? -27.010 12.422 78.855 1.00 87.44 344 LEU A O 1
ATOM 2854 N N . ALA A 1 345 ? -26.038 14.006 77.619 1.00 86.88 345 ALA A N 1
ATOM 2855 C CA . ALA A 1 345 ? -25.177 14.467 78.706 1.00 86.88 345 ALA A CA 1
ATOM 2856 C C . ALA A 1 345 ? -25.970 15.209 79.800 1.00 86.88 345 ALA A C 1
ATOM 2858 O O . ALA A 1 345 ? -25.584 15.185 80.969 1.00 86.88 345 ALA A O 1
ATOM 2859 N N . GLN A 1 346 ? -27.065 15.893 79.461 1.00 91.19 346 GLN A N 1
ATOM 2860 C CA . GLN A 1 346 ? -27.956 16.542 80.424 1.00 91.19 346 GLN A CA 1
ATOM 2861 C C . GLN A 1 346 ? -28.800 15.513 81.186 1.00 91.19 346 GLN A C 1
ATOM 2863 O O . GLN A 1 346 ? -28.748 15.511 82.414 1.00 91.19 346 GLN A O 1
ATOM 2868 N N . THR A 1 347 ? -29.479 14.588 80.503 1.00 87.75 347 THR A N 1
ATOM 2869 C CA . THR A 1 347 ? -30.241 13.505 81.145 1.00 87.75 347 THR A CA 1
ATOM 2870 C C . THR A 1 347 ? -29.337 12.593 81.971 1.00 87.75 347 THR A C 1
ATOM 2872 O O . THR A 1 347 ? -29.706 12.254 83.089 1.00 87.75 347 THR A O 1
ATOM 2875 N N . GLY A 1 348 ? -28.116 12.286 81.516 1.00 84.25 348 GLY A N 1
ATOM 2876 C CA . GLY A 1 348 ? -27.117 11.551 82.301 1.00 84.25 348 GLY A CA 1
ATOM 2877 C C . GLY A 1 348 ? -26.708 12.266 83.598 1.00 84.25 348 GLY A C 1
ATOM 2878 O O . GLY A 1 348 ? -26.612 11.631 84.651 1.00 84.25 348 GLY A O 1
ATOM 2879 N N . ARG A 1 349 ? -26.539 13.598 83.569 1.00 87.94 349 ARG A N 1
ATOM 2880 C CA . ARG A 1 349 ? -26.291 14.410 84.778 1.00 87.94 349 ARG A CA 1
ATOM 2881 C C . ARG A 1 349 ? -27.515 14.459 85.697 1.00 87.94 349 ARG A C 1
ATOM 2883 O O . ARG A 1 349 ? -27.360 14.283 86.904 1.00 87.94 349 ARG A O 1
ATOM 2890 N N . SER A 1 350 ? -28.720 14.625 85.151 1.00 85.25 350 SER A N 1
ATOM 2891 C CA . SER A 1 350 ? -29.974 14.576 85.917 1.00 85.25 350 SER A CA 1
ATOM 2892 C C . SER A 1 350 ? -30.204 13.209 86.567 1.00 85.25 350 SER A C 1
ATOM 2894 O O . SER A 1 350 ? -30.559 13.156 87.740 1.00 85.25 350 SER A O 1
ATOM 2896 N N . LEU A 1 351 ? -29.937 12.112 85.853 1.00 85.75 351 LEU A N 1
ATOM 2897 C CA . LEU A 1 351 ? -30.030 10.746 86.367 1.00 85.75 351 LEU A CA 1
ATOM 2898 C C . LEU A 1 351 ? -28.991 10.496 87.463 1.00 85.75 351 LEU A C 1
ATOM 2900 O O . LEU A 1 351 ? -29.339 9.983 88.517 1.00 85.75 351 LEU A O 1
ATOM 2904 N N . THR A 1 352 ? -27.743 10.929 87.268 1.00 86.38 352 THR A N 1
ATOM 2905 C CA . THR A 1 352 ? -26.694 10.819 88.299 1.00 86.38 352 THR A CA 1
ATOM 2906 C C . THR A 1 352 ? -27.072 11.603 89.561 1.00 86.38 352 THR A C 1
ATOM 2908 O O . THR A 1 352 ? -26.909 11.098 90.669 1.00 86.38 352 THR A O 1
ATOM 2911 N N . SER A 1 353 ? -27.648 12.800 89.405 1.00 87.81 353 SER A N 1
ATOM 2912 C CA . SER A 1 353 ? -28.183 13.603 90.512 1.00 87.81 353 SER A CA 1
ATOM 2913 C C . SER A 1 353 ? -29.359 12.911 91.220 1.00 87.81 353 SER A C 1
ATOM 2915 O O . SER A 1 353 ? -29.384 12.839 92.447 1.00 87.81 353 SER A O 1
ATOM 2917 N N . ALA A 1 354 ? -30.294 12.320 90.468 1.00 84.69 354 ALA A N 1
ATOM 2918 C CA . ALA A 1 354 ? -31.419 11.564 91.018 1.00 84.69 354 ALA A CA 1
ATOM 2919 C C . ALA A 1 354 ? -30.966 10.293 91.759 1.00 84.69 354 ALA A C 1
ATOM 2921 O O . ALA A 1 354 ? -31.429 10.032 92.866 1.00 84.69 354 ALA A O 1
ATOM 2922 N N . CYS A 1 355 ? -30.011 9.539 91.207 1.00 82.75 355 CYS A N 1
ATOM 2923 C CA . CYS A 1 355 ? -29.397 8.387 91.868 1.00 82.75 355 CYS A CA 1
ATOM 2924 C C . CYS A 1 355 ? -28.624 8.791 93.132 1.00 82.75 355 CYS A C 1
ATOM 2926 O O . CYS A 1 355 ? -28.685 8.079 94.130 1.00 82.75 355 CYS A O 1
ATOM 2928 N N . PHE A 1 356 ? -27.947 9.944 93.133 1.00 85.25 356 PHE A N 1
ATOM 2929 C CA . PHE A 1 356 ? -27.295 10.483 94.329 1.00 85.25 356 PHE A CA 1
ATOM 2930 C C . PHE A 1 356 ? -28.316 10.908 95.399 1.00 85.25 356 PHE A C 1
ATOM 2932 O O . PHE A 1 356 ? -28.132 10.598 96.574 1.00 85.25 356 PHE A O 1
ATOM 2939 N N . GLY A 1 357 ? -29.427 11.537 95.001 1.00 82.56 357 GLY A N 1
ATOM 2940 C CA . GLY A 1 357 ? -30.556 11.838 95.887 1.00 82.56 357 GLY A CA 1
ATOM 2941 C C . GLY A 1 357 ? -31.225 10.580 96.453 1.00 82.56 357 GLY A C 1
ATOM 2942 O O . GLY A 1 357 ? -31.553 10.528 97.634 1.00 82.56 357 GLY A O 1
ATOM 2943 N N . PHE A 1 358 ? -31.363 9.524 95.648 1.00 81.88 358 PHE A N 1
ATOM 2944 C CA . PHE A 1 358 ? -31.851 8.231 96.124 1.00 81.88 358 PHE A CA 1
ATOM 2945 C C . PHE A 1 358 ? -30.864 7.574 97.099 1.00 81.88 358 PHE A C 1
ATOM 2947 O O . PHE A 1 358 ? -31.284 7.058 98.129 1.00 81.88 358 PHE A O 1
ATOM 2954 N N . LEU A 1 359 ? -29.554 7.643 96.837 1.00 81.00 359 LEU A N 1
ATOM 2955 C CA . LEU A 1 359 ? -28.517 7.132 97.741 1.00 81.00 359 LEU A CA 1
ATOM 2956 C C . LEU A 1 359 ? -28.487 7.868 99.088 1.00 81.00 359 LEU A C 1
ATOM 2958 O O . LEU A 1 359 ? -28.291 7.224 100.120 1.00 81.00 359 LEU A O 1
ATOM 2962 N N . THR A 1 360 ? -28.703 9.187 99.120 1.00 78.25 360 THR A N 1
ATOM 2963 C CA . THR A 1 360 ? -28.795 9.919 100.394 1.00 78.25 360 THR A CA 1
ATOM 2964 C C . THR A 1 360 ? -30.081 9.585 101.150 1.00 78.25 360 THR A C 1
ATOM 2966 O O . THR A 1 360 ? -30.007 9.364 102.357 1.00 78.25 360 THR A O 1
ATOM 2969 N N . VAL A 1 361 ? -31.225 9.450 100.466 1.00 79.38 361 VAL A N 1
ATOM 2970 C CA . VAL A 1 361 ? -32.499 9.013 101.075 1.00 79.38 361 VAL A CA 1
ATOM 2971 C C . VAL A 1 361 ? -32.438 7.566 101.579 1.00 79.38 361 VAL A C 1
ATOM 2973 O O . VAL A 1 361 ? -32.905 7.280 102.678 1.00 79.38 361 VAL A O 1
ATOM 2976 N N . ALA A 1 362 ? -31.810 6.651 100.839 1.00 75.75 362 ALA A N 1
ATOM 2977 C CA . ALA A 1 362 ? -31.602 5.274 101.283 1.00 75.75 362 ALA A CA 1
ATOM 2978 C C . ALA A 1 362 ? -30.739 5.224 102.555 1.00 75.75 362 ALA A C 1
ATOM 2980 O O . ALA A 1 362 ? -31.064 4.507 103.498 1.00 75.75 362 ALA A O 1
ATOM 2981 N N . LYS A 1 363 ? -29.685 6.047 102.626 1.00 77.62 363 LYS A N 1
ATOM 2982 C CA . LYS A 1 363 ? -28.776 6.106 103.780 1.00 77.62 363 LYS A CA 1
ATOM 2983 C C . LYS A 1 363 ? -29.391 6.789 105.012 1.00 77.62 363 LYS A C 1
ATOM 2985 O O . LYS A 1 363 ? -29.051 6.433 106.143 1.00 77.62 363 LYS A O 1
ATOM 2990 N N . THR A 1 364 ? -30.318 7.735 104.837 1.00 72.06 364 THR A N 1
ATOM 2991 C CA . THR A 1 364 ? -31.104 8.282 105.960 1.00 72.06 364 THR A CA 1
ATOM 2992 C C . THR A 1 364 ? -32.199 7.318 106.418 1.00 72.06 364 THR A C 1
ATOM 2994 O O . THR A 1 364 ? -32.425 7.203 107.620 1.00 72.06 364 THR A O 1
ATOM 2997 N N . ALA A 1 365 ? -32.818 6.560 105.509 1.00 72.69 365 ALA A N 1
ATOM 2998 C CA . ALA A 1 365 ? -33.751 5.491 105.867 1.00 72.69 365 ALA A CA 1
ATOM 2999 C C . ALA A 1 365 ? -33.054 4.343 106.626 1.00 72.69 365 ALA A C 1
ATOM 3001 O O . ALA A 1 365 ? -33.563 3.884 107.646 1.00 72.69 365 ALA A O 1
ATOM 3002 N N . GLU A 1 366 ? -31.861 3.925 106.190 1.00 71.06 366 GLU A N 1
ATOM 3003 C CA . GLU A 1 366 ? -31.059 2.887 106.851 1.00 71.06 366 GLU A CA 1
ATOM 3004 C C . GLU A 1 366 ? -30.652 3.294 108.278 1.00 71.06 366 GLU A C 1
ATOM 3006 O O . GLU A 1 366 ? -30.835 2.523 109.221 1.00 71.06 366 GLU A O 1
ATOM 3011 N N . THR A 1 367 ? -30.178 4.529 108.471 1.00 69.75 367 THR A N 1
ATOM 3012 C CA . THR A 1 367 ? -29.811 5.038 109.808 1.00 69.75 367 THR A CA 1
ATOM 3013 C C . THR A 1 367 ? -31.023 5.245 110.725 1.00 69.75 367 THR A C 1
ATOM 3015 O O . THR A 1 367 ? -30.924 4.995 111.927 1.00 69.75 367 THR A O 1
ATOM 3018 N N . GLN A 1 368 ? -32.195 5.610 110.189 1.00 66.62 368 GLN A N 1
ATOM 3019 C CA . GLN A 1 368 ? -33.448 5.610 110.960 1.00 66.62 368 GLN A CA 1
ATOM 3020 C C . GLN A 1 368 ? -33.910 4.188 111.325 1.00 66.62 368 GLN A C 1
ATOM 3022 O O . GLN A 1 368 ? -34.354 3.966 112.452 1.00 66.62 368 GLN A O 1
ATOM 3027 N N . GLY A 1 369 ? -33.758 3.215 110.421 1.00 70.31 369 GLY A N 1
ATOM 3028 C CA . GLY A 1 369 ? -34.061 1.804 110.678 1.00 70.31 369 GLY A CA 1
ATOM 3029 C C . GLY A 1 369 ? -33.169 1.188 111.761 1.00 70.31 369 GLY A C 1
ATOM 3030 O O . GLY A 1 369 ? -33.666 0.490 112.647 1.00 70.31 369 GLY A O 1
ATOM 3031 N N . GLN A 1 370 ? -31.873 1.512 111.760 1.00 70.94 370 GLN A N 1
ATOM 3032 C CA . GLN A 1 370 ? -30.943 1.119 112.826 1.00 70.94 370 GLN A CA 1
ATOM 3033 C C . GLN A 1 370 ? -31.376 1.700 114.183 1.00 70.94 370 GLN A C 1
ATOM 3035 O O . GLN A 1 370 ? -31.554 0.945 115.138 1.00 70.94 370 GLN A O 1
ATOM 3040 N N . ALA A 1 371 ? -31.671 3.004 114.250 1.00 68.00 371 ALA A N 1
ATOM 3041 C CA . ALA A 1 371 ? -32.144 3.656 115.475 1.00 68.00 371 ALA A CA 1
ATOM 3042 C C . ALA A 1 371 ? -33.504 3.125 115.984 1.00 68.00 371 ALA A C 1
ATOM 3044 O O . ALA A 1 371 ? -33.787 3.193 117.182 1.00 68.00 371 ALA A O 1
ATOM 3045 N N . ALA A 1 372 ? -34.355 2.586 115.102 1.00 69.81 372 ALA A N 1
ATOM 3046 C CA . ALA A 1 372 ? -35.581 1.890 115.492 1.00 69.81 372 ALA A CA 1
ATOM 3047 C C . ALA A 1 372 ? -35.286 0.498 116.085 1.00 69.81 372 ALA A C 1
ATOM 3049 O O . ALA A 1 372 ? -35.796 0.168 117.156 1.00 69.81 372 ALA A O 1
ATOM 3050 N N . SER A 1 373 ? -34.413 -0.288 115.444 1.00 69.12 373 SER A N 1
ATOM 3051 C CA . SER A 1 373 ? -34.036 -1.629 115.915 1.00 69.12 373 SER A CA 1
ATOM 3052 C C . SER A 1 373 ? -33.259 -1.602 117.241 1.00 69.12 373 SER A C 1
ATOM 3054 O O . SER A 1 373 ? -33.404 -2.501 118.070 1.00 69.12 373 SER A O 1
ATOM 3056 N N . GLU A 1 374 ? -32.478 -0.551 117.507 1.00 72.31 374 GLU A N 1
ATOM 3057 C CA . GLU A 1 374 ? -31.818 -0.357 118.806 1.00 72.31 374 GLU A CA 1
ATOM 3058 C C . GLU A 1 374 ? -32.815 -0.106 119.949 1.00 72.31 374 GLU A C 1
ATOM 3060 O O . GLU A 1 374 ? -32.626 -0.638 121.047 1.00 72.31 374 GLU A O 1
ATOM 3065 N N . ARG A 1 375 ? -33.915 0.619 119.694 1.00 73.00 375 ARG A N 1
ATOM 3066 C CA . ARG A 1 375 ? -35.009 0.783 120.670 1.00 73.00 375 ARG A CA 1
ATOM 3067 C C . ARG A 1 375 ? -35.737 -0.533 120.915 1.00 73.00 375 ARG A C 1
ATOM 3069 O O . ARG A 1 375 ? -35.888 -0.927 122.065 1.00 73.00 375 ARG A O 1
ATOM 3076 N N . GLU A 1 376 ? -36.092 -1.254 119.851 1.00 70.38 376 GLU A N 1
ATOM 3077 C CA . GLU A 1 376 ? -36.737 -2.570 119.953 1.00 70.38 376 GLU A CA 1
ATOM 3078 C C . GLU A 1 376 ? -35.882 -3.562 120.763 1.00 70.38 376 GLU A C 1
ATOM 3080 O O . GLU A 1 376 ? -36.394 -4.277 121.627 1.00 70.38 376 GLU A O 1
ATOM 3085 N N . ARG A 1 377 ? -34.557 -3.564 120.557 1.00 75.81 377 ARG A N 1
ATOM 3086 C CA . ARG A 1 377 ? -33.613 -4.347 121.371 1.00 75.81 377 ARG A CA 1
ATOM 3087 C C . ARG A 1 377 ? -33.621 -3.928 122.840 1.00 75.81 377 ARG A C 1
ATOM 3089 O O . ARG A 1 377 ? -33.621 -4.805 123.702 1.00 75.81 377 ARG A O 1
ATOM 3096 N N . HIS A 1 378 ? -33.638 -2.628 123.134 1.00 76.31 378 HIS A N 1
ATOM 3097 C CA . HIS A 1 378 ? -33.685 -2.135 124.510 1.00 76.31 378 HIS A CA 1
ATOM 3098 C C . HIS A 1 378 ? -34.985 -2.553 125.216 1.00 76.31 378 HIS A C 1
ATOM 3100 O O . HIS A 1 378 ? -34.937 -3.178 126.280 1.00 76.31 378 HIS A O 1
ATOM 3106 N N . ASP A 1 379 ? -36.136 -2.322 124.585 1.00 73.19 379 ASP A N 1
ATOM 3107 C CA . ASP A 1 379 ? -37.446 -2.701 125.121 1.00 73.19 379 ASP A CA 1
ATOM 3108 C C . ASP A 1 379 ? -37.570 -4.220 125.292 1.00 73.19 379 ASP A C 1
ATOM 3110 O O . ASP A 1 379 ? -38.056 -4.694 126.322 1.00 73.19 379 ASP A O 1
ATOM 3114 N N . ARG A 1 380 ? -37.017 -5.009 124.362 1.00 77.12 380 ARG A N 1
ATOM 3115 C CA . ARG A 1 380 ? -36.903 -6.463 124.519 1.00 77.12 380 ARG A CA 1
ATOM 3116 C C . ARG A 1 380 ? -36.062 -6.854 125.736 1.00 77.12 380 ARG A C 1
ATOM 3118 O O . ARG A 1 380 ? -36.489 -7.726 126.489 1.00 77.12 380 ARG A O 1
ATOM 3125 N N . THR A 1 381 ? -34.912 -6.220 125.980 1.00 76.19 381 THR A N 1
ATOM 3126 C CA . THR A 1 381 ? -34.116 -6.510 127.191 1.00 76.19 381 THR A CA 1
ATOM 3127 C C . THR A 1 381 ? -34.838 -6.122 128.486 1.00 76.19 381 THR A C 1
ATOM 3129 O O . THR A 1 381 ? -34.688 -6.819 129.491 1.00 76.19 381 THR A O 1
ATOM 3132 N N . ASN A 1 382 ? -35.681 -5.085 128.452 1.00 75.62 382 ASN A N 1
ATOM 3133 C CA . ASN A 1 382 ? -36.520 -4.673 129.581 1.00 75.62 382 ASN A CA 1
ATOM 3134 C C . ASN A 1 382 ? -37.700 -5.637 129.823 1.00 75.62 382 ASN A C 1
ATOM 3136 O O . ASN A 1 382 ? -38.065 -5.894 130.968 1.00 75.62 382 ASN A O 1
ATOM 3140 N N . LEU A 1 383 ? -38.269 -6.231 128.771 1.00 75.62 383 LEU A N 1
ATOM 3141 C CA . LEU A 1 383 ? -39.272 -7.294 128.897 1.00 75.62 383 LEU A CA 1
ATOM 3142 C C . LEU A 1 383 ? -38.645 -8.610 129.385 1.00 75.62 383 LEU A C 1
ATOM 3144 O O . LEU A 1 383 ? -39.200 -9.276 130.259 1.00 75.62 383 LEU A O 1
ATOM 3148 N N . GLU A 1 384 ? -37.460 -8.974 128.888 1.00 74.81 384 GLU A N 1
ATOM 3149 C CA . GLU A 1 384 ? -36.738 -10.164 129.349 1.00 74.81 384 GLU A CA 1
ATOM 3150 C C . GLU A 1 384 ? -36.290 -10.056 130.818 1.00 74.81 384 GLU A C 1
ATOM 3152 O O . GLU A 1 384 ? -36.267 -11.075 131.512 1.00 74.81 384 GLU A O 1
ATOM 3157 N N . SER A 1 385 ? -35.968 -8.860 131.328 1.00 74.31 385 SER A N 1
ATOM 3158 C CA . SER A 1 385 ? -35.668 -8.667 132.754 1.00 74.31 385 SER A CA 1
ATOM 3159 C C . SER A 1 385 ? -36.926 -8.776 133.625 1.00 74.31 385 SER A C 1
ATOM 3161 O O . SER A 1 385 ? -36.906 -9.523 134.605 1.00 74.31 385 SER A O 1
ATOM 3163 N N . GLN A 1 386 ? -38.045 -8.160 133.222 1.00 74.19 386 GLN A N 1
ATOM 3164 C CA . GLN A 1 386 ? -39.340 -8.297 133.908 1.00 74.19 386 GLN A CA 1
ATOM 3165 C C . GLN A 1 386 ? -39.827 -9.755 133.954 1.00 74.19 386 GLN A C 1
ATOM 3167 O O . GLN A 1 386 ? -40.305 -10.214 134.991 1.00 74.19 386 GLN A O 1
ATOM 3172 N N . ILE A 1 387 ? -39.657 -10.527 132.874 1.00 75.56 387 ILE A N 1
ATOM 3173 C CA . ILE A 1 387 ? -40.003 -11.959 132.852 1.00 75.56 387 ILE A CA 1
ATOM 3174 C C . ILE A 1 387 ? -39.127 -12.754 133.834 1.00 75.56 387 ILE A C 1
ATOM 3176 O O . ILE A 1 387 ? -39.644 -13.600 134.566 1.00 75.56 387 ILE A O 1
ATOM 3180 N N . ARG A 1 388 ? -37.818 -12.470 133.916 1.00 77.12 388 ARG A N 1
ATOM 3181 C CA . ARG A 1 388 ? -36.918 -13.109 134.900 1.00 77.12 388 ARG A CA 1
ATOM 3182 C C . ARG A 1 388 ? -37.306 -12.754 136.338 1.00 77.12 388 ARG A C 1
ATOM 3184 O O . ARG A 1 388 ? -37.243 -13.616 137.210 1.00 77.12 388 ARG A O 1
ATOM 3191 N N . GLU A 1 389 ? -37.750 -11.525 136.584 1.00 77.38 389 GLU A N 1
ATOM 3192 C CA . GLU A 1 389 ? -38.222 -11.073 137.896 1.00 77.38 389 GLU A CA 1
ATOM 3193 C C . GLU A 1 389 ? -39.552 -11.735 138.292 1.00 77.38 389 GLU A C 1
ATOM 3195 O O . GLU A 1 389 ? -39.651 -12.305 139.377 1.00 77.38 389 GLU A O 1
ATOM 3200 N N . LYS A 1 390 ? -40.528 -11.826 137.378 1.00 75.50 390 LYS A N 1
ATOM 3201 C CA . LYS A 1 390 ? -41.761 -12.602 137.612 1.00 75.50 390 LYS A CA 1
ATOM 3202 C C . LYS A 1 390 ? -41.518 -14.105 137.757 1.00 75.50 390 LYS A C 1
ATOM 3204 O O . LYS A 1 390 ? -42.232 -14.763 138.507 1.00 75.50 390 LYS A O 1
ATOM 3209 N N . THR A 1 391 ? -40.478 -14.647 137.126 1.00 76.62 391 THR A N 1
ATOM 3210 C CA . THR A 1 391 ? -40.060 -16.042 137.351 1.00 76.62 391 THR A CA 1
ATOM 3211 C C . THR A 1 391 ? -39.506 -16.244 138.770 1.00 76.62 391 THR A C 1
ATOM 3213 O O . THR A 1 391 ? -39.771 -17.279 139.379 1.00 76.62 391 THR A O 1
ATOM 3216 N N . ARG A 1 392 ? -38.810 -15.248 139.346 1.00 78.31 392 ARG A N 1
ATOM 3217 C CA . ARG A 1 392 ? -38.399 -15.268 140.765 1.00 78.31 392 ARG A CA 1
ATOM 3218 C C . ARG A 1 392 ? -39.598 -15.170 141.706 1.00 78.31 392 ARG A C 1
ATOM 3220 O O . ARG A 1 392 ? -39.710 -16.003 142.593 1.00 78.31 392 ARG A O 1
ATOM 3227 N N . GLU A 1 393 ? -40.540 -14.255 141.460 1.00 77.19 393 GLU A N 1
ATOM 3228 C CA . GLU A 1 393 ? -41.781 -14.171 142.256 1.00 77.19 393 GLU A CA 1
ATOM 3229 C C . GLU A 1 393 ? -42.550 -15.505 142.276 1.00 77.19 393 GLU A C 1
ATOM 3231 O O . GLU A 1 393 ? -43.067 -15.907 143.317 1.00 77.19 393 GLU A O 1
ATOM 3236 N N . ILE A 1 394 ? -42.599 -16.225 141.148 1.00 74.94 394 ILE A N 1
ATOM 3237 C CA . ILE A 1 394 ? -43.208 -17.562 141.072 1.00 74.94 394 ILE A CA 1
ATOM 3238 C C . ILE A 1 394 ? -42.417 -18.588 141.900 1.00 74.94 394 ILE A C 1
ATOM 3240 O O . ILE A 1 394 ? -43.038 -19.377 142.611 1.00 74.94 394 ILE A O 1
ATOM 3244 N N . SER A 1 395 ? -41.081 -18.556 141.866 1.00 71.50 395 SER A N 1
ATOM 3245 C CA . SER A 1 395 ? -40.221 -19.415 142.698 1.00 71.50 395 SER A CA 1
ATOM 3246 C C . SER A 1 395 ? -40.442 -19.169 144.197 1.00 71.50 395 SER A C 1
ATOM 3248 O O . SER A 1 395 ? -40.648 -20.116 144.956 1.00 71.50 395 SER A O 1
ATOM 3250 N N . ASP A 1 396 ? -40.480 -17.907 144.627 1.00 77.75 396 ASP A N 1
ATOM 3251 C CA . ASP A 1 396 ? -40.690 -17.529 146.032 1.00 77.75 396 ASP A CA 1
ATOM 3252 C C . ASP A 1 396 ? -42.100 -17.919 146.519 1.00 77.75 396 ASP A C 1
ATOM 3254 O O . ASP A 1 396 ? -42.294 -18.343 147.663 1.00 77.75 396 ASP A O 1
ATOM 3258 N N . LEU A 1 397 ? -43.105 -17.821 145.639 1.00 73.81 397 LEU A N 1
ATOM 3259 C CA . LEU A 1 397 ? -44.466 -18.289 145.912 1.00 73.81 397 LEU A CA 1
ATOM 3260 C C . LEU A 1 397 ? -44.557 -19.820 145.974 1.00 73.81 397 LEU A C 1
ATOM 3262 O O . LEU A 1 397 ? -45.274 -20.336 146.831 1.00 73.81 397 LEU A O 1
ATOM 3266 N N . GLN A 1 398 ? -43.820 -20.552 145.131 1.00 68.44 398 GLN A N 1
ATOM 3267 C CA . GLN A 1 398 ? -43.713 -22.014 145.211 1.00 68.44 398 GLN A CA 1
ATOM 3268 C C . GLN A 1 398 ? -43.042 -22.459 146.518 1.00 68.44 398 GLN A C 1
ATOM 3270 O O . GLN A 1 398 ? -43.547 -23.368 147.179 1.00 68.44 398 GLN A O 1
ATOM 3275 N N . GLN A 1 399 ? -41.972 -21.779 146.940 1.00 72.06 399 GLN A N 1
ATOM 3276 C CA . GLN A 1 399 ? -41.274 -22.064 148.196 1.00 72.06 399 GLN A CA 1
ATOM 3277 C C . GLN A 1 399 ? -42.188 -21.846 149.416 1.00 72.06 399 GLN A C 1
ATOM 3279 O O . GLN A 1 399 ? -42.302 -22.731 150.265 1.00 72.06 399 GLN A O 1
ATOM 3284 N N . ARG A 1 400 ? -42.945 -20.739 149.455 1.00 71.06 400 ARG A N 1
ATOM 3285 C CA . ARG A 1 400 ? -43.969 -20.490 150.493 1.00 71.06 400 ARG A CA 1
ATOM 3286 C C . ARG A 1 400 ? -45.095 -21.527 150.499 1.00 71.06 400 ARG A C 1
ATOM 3288 O O . ARG A 1 400 ? -45.604 -21.876 151.562 1.00 71.06 400 ARG A O 1
ATOM 3295 N N . LEU A 1 401 ? -45.486 -22.046 149.334 1.00 70.25 401 LEU A N 1
ATOM 3296 C CA . LEU A 1 401 ? -46.469 -23.133 149.233 1.00 70.25 401 LEU A CA 1
ATOM 3297 C C . LEU A 1 401 ? -45.932 -24.429 149.868 1.00 70.25 401 LEU A C 1
ATOM 3299 O O . LEU A 1 401 ? -46.664 -25.129 150.570 1.00 70.25 401 LEU A O 1
ATOM 3303 N N . GLN A 1 402 ? -44.637 -24.703 149.691 1.00 69.94 402 GLN A N 1
ATOM 3304 C CA . GLN A 1 402 ? -43.934 -25.820 150.325 1.00 69.94 402 GLN A CA 1
ATOM 3305 C C . GLN A 1 402 ? -43.873 -25.671 151.857 1.00 69.94 402 GLN A C 1
ATOM 3307 O O . GLN A 1 402 ? -44.182 -26.621 152.578 1.00 69.94 402 GLN A O 1
ATOM 3312 N N . GLU A 1 403 ? -43.569 -24.472 152.367 1.00 74.19 403 GLU A N 1
ATOM 3313 C CA . GLU A 1 403 ? -43.580 -24.167 153.809 1.00 74.19 403 GLU A CA 1
ATOM 3314 C C . GLU A 1 403 ? -44.971 -24.367 154.437 1.00 74.19 403 GLU A C 1
ATOM 3316 O O . GLU A 1 403 ? -45.098 -25.002 155.487 1.00 74.19 403 GLU A O 1
ATOM 3321 N N . ILE A 1 404 ? -46.031 -23.888 153.773 1.00 72.06 404 ILE A N 1
ATOM 3322 C CA . ILE A 1 404 ? -47.422 -24.039 154.233 1.00 72.06 404 ILE A CA 1
ATOM 3323 C C . ILE A 1 404 ? -47.864 -25.513 154.216 1.00 72.06 404 ILE A C 1
ATOM 3325 O O . ILE A 1 404 ? -48.595 -25.942 155.114 1.00 72.06 404 ILE A O 1
ATOM 3329 N N . SER A 1 405 ? -47.395 -26.316 153.255 1.00 71.56 405 SER A N 1
ATOM 3330 C CA . SER A 1 405 ? -47.633 -27.768 153.240 1.00 71.56 405 SER A CA 1
ATOM 3331 C C . SER A 1 405 ? -47.014 -28.455 154.465 1.00 71.56 405 SER A C 1
ATOM 3333 O O . SER A 1 405 ? -47.682 -29.225 155.156 1.00 71.56 405 SER A O 1
ATOM 3335 N N . LEU A 1 406 ? -45.762 -28.121 154.786 1.00 73.75 406 LEU A N 1
ATOM 3336 C CA . LEU A 1 406 ? -45.001 -28.721 155.890 1.00 73.75 406 LEU A CA 1
ATOM 3337 C C . LEU A 1 406 ? -45.545 -28.294 157.274 1.00 73.75 406 LEU A C 1
ATOM 3339 O O . LEU A 1 406 ? -45.468 -29.042 158.252 1.00 73.75 406 LEU A O 1
ATOM 3343 N N . LEU A 1 407 ? -46.171 -27.115 157.358 1.00 73.56 407 LEU A N 1
ATOM 3344 C CA . LEU A 1 407 ? -46.932 -26.669 158.532 1.00 73.56 407 LEU A CA 1
ATOM 3345 C C . LEU A 1 407 ? -48.255 -27.438 158.716 1.00 73.56 407 LEU A C 1
ATOM 3347 O O . LEU A 1 407 ? -48.619 -27.763 159.848 1.00 73.56 407 LEU A O 1
ATOM 3351 N N . ASN A 1 408 ? -48.947 -27.781 157.624 1.00 67.38 408 ASN A N 1
ATOM 3352 C CA . ASN A 1 408 ? -50.179 -28.576 157.676 1.00 67.38 408 ASN A CA 1
ATOM 3353 C C . ASN A 1 408 ? -49.935 -30.017 158.162 1.00 67.38 408 ASN A C 1
ATOM 3355 O O . ASN A 1 408 ? -50.746 -30.540 158.927 1.00 67.38 408 ASN A O 1
ATOM 3359 N N . GLU A 1 409 ? -48.817 -30.651 157.791 1.00 72.50 409 GLU A N 1
ATOM 3360 C CA . GLU A 1 409 ? -48.454 -31.972 158.333 1.00 72.50 409 GLU A CA 1
ATOM 3361 C C . GLU A 1 409 ? -48.228 -31.937 159.852 1.00 72.50 409 GLU A C 1
ATOM 3363 O O . GLU A 1 409 ? -48.759 -32.784 160.575 1.00 72.50 409 GLU A O 1
ATOM 3368 N N . LYS A 1 410 ? -47.521 -30.919 160.366 1.00 68.62 410 LYS A N 1
ATOM 3369 C CA . LYS A 1 410 ? -47.287 -30.768 161.815 1.00 68.62 410 LYS A CA 1
ATOM 3370 C C . LYS A 1 410 ? -48.583 -30.594 162.612 1.00 68.62 410 LYS A C 1
ATOM 3372 O O . LYS A 1 410 ? -48.716 -31.183 163.683 1.00 68.62 410 LYS A O 1
ATOM 3377 N N . LEU A 1 411 ? -49.547 -29.833 162.090 1.00 65.56 411 LEU A N 1
ATOM 3378 C CA . LEU A 1 411 ? -50.846 -29.637 162.745 1.00 65.56 411 LEU A CA 1
ATOM 3379 C C . LEU A 1 411 ? -51.717 -30.905 162.722 1.00 65.56 411 LEU A C 1
ATOM 3381 O O . LEU A 1 411 ? -52.411 -31.184 163.698 1.00 65.56 411 LEU A O 1
ATOM 3385 N N . ARG A 1 412 ? -51.638 -31.722 161.661 1.00 69.56 412 ARG A N 1
ATOM 3386 C CA . ARG A 1 412 ? -52.323 -33.027 161.602 1.00 69.56 412 ARG A CA 1
ATOM 3387 C C . ARG A 1 412 ? -51.801 -34.010 162.653 1.00 69.56 412 ARG A C 1
ATOM 3389 O O . ARG A 1 412 ? -52.602 -34.710 163.267 1.00 69.56 412 ARG A O 1
ATOM 3396 N N . PHE A 1 413 ? -50.490 -34.028 162.903 1.00 67.75 413 PHE A N 1
ATOM 3397 C CA . PHE A 1 413 ? -49.886 -34.901 163.917 1.00 67.75 413 PHE A CA 1
ATOM 3398 C C . PHE A 1 413 ? -50.380 -34.574 165.341 1.00 67.75 413 PHE A C 1
ATOM 3400 O O . PHE A 1 413 ? -50.707 -35.475 166.108 1.00 67.75 413 PHE A O 1
ATOM 3407 N N . GLN A 1 414 ? -50.512 -33.285 165.674 1.00 63.94 414 GLN A N 1
ATOM 3408 C CA . GLN A 1 414 ? -50.950 -32.832 167.004 1.00 63.94 414 GLN A CA 1
ATOM 3409 C C . GLN A 1 414 ? -52.440 -33.081 167.297 1.00 63.94 414 GLN A C 1
ATOM 3411 O O . GLN A 1 414 ? -52.820 -33.184 168.463 1.00 63.94 414 GLN A O 1
ATOM 3416 N N . LEU A 1 415 ? -53.288 -33.193 166.269 1.00 60.00 415 LEU A N 1
ATOM 3417 C CA . LEU A 1 415 ? -54.700 -33.558 166.440 1.00 60.00 415 LEU A CA 1
ATOM 3418 C C . LEU A 1 415 ? -54.861 -35.048 166.779 1.00 60.00 415 LEU A C 1
ATOM 3420 O O . LEU A 1 415 ? -55.554 -35.380 167.739 1.00 60.00 415 LEU A O 1
ATOM 3424 N N . ALA A 1 416 ? -54.142 -35.931 166.077 1.00 65.38 416 ALA A N 1
ATOM 3425 C CA . ALA A 1 416 ? -54.197 -37.378 166.308 1.00 65.38 416 ALA A CA 1
ATOM 3426 C C . ALA A 1 416 ? -53.794 -37.787 167.743 1.00 65.38 416 ALA A C 1
ATOM 3428 O O . ALA A 1 416 ? -54.330 -38.749 168.293 1.00 65.38 416 ALA A O 1
ATOM 3429 N N . GLU A 1 417 ? -52.884 -37.040 168.375 1.00 61.22 417 GLU A N 1
ATOM 3430 C CA . GLU A 1 417 ? -52.464 -37.269 169.764 1.00 61.22 417 GLU A CA 1
ATOM 3431 C C . GLU A 1 417 ? -53.536 -36.847 170.794 1.00 61.22 417 GLU A C 1
ATOM 3433 O O . GLU A 1 417 ? -53.627 -37.424 171.880 1.00 61.22 417 GLU A O 1
ATOM 3438 N N . LYS A 1 418 ? -54.398 -35.873 170.461 1.00 59.59 418 LYS A N 1
ATOM 3439 C CA . LYS A 1 418 ? -55.461 -35.388 171.360 1.00 59.59 418 LYS A CA 1
ATOM 3440 C C . LYS A 1 418 ? -56.643 -36.346 171.444 1.00 59.59 418 LYS A C 1
ATOM 3442 O O . LYS A 1 418 ? -57.084 -36.643 172.557 1.00 59.59 418 LYS A O 1
ATOM 3447 N N . ASP A 1 419 ? -57.105 -36.879 170.317 1.00 60.31 419 ASP A N 1
ATOM 3448 C CA . ASP A 1 419 ? -58.262 -37.786 170.280 1.00 60.31 419 ASP A CA 1
ATOM 3449 C C . ASP A 1 419 ? -58.030 -39.072 171.095 1.00 60.31 419 ASP A C 1
ATOM 3451 O O . ASP A 1 419 ? -58.942 -39.567 171.767 1.00 60.31 419 ASP A O 1
ATOM 3455 N N . GLY A 1 420 ? -56.780 -39.551 171.168 1.00 63.09 420 GLY A N 1
ATOM 3456 C CA . GLY A 1 420 ? -56.395 -40.671 172.036 1.00 63.09 420 GLY A CA 1
ATOM 3457 C C . GLY A 1 420 ? -56.706 -40.444 173.524 1.00 63.09 420 GLY A C 1
ATOM 3458 O O . GLY A 1 420 ? -57.079 -41.384 174.224 1.00 63.09 420 GLY A O 1
ATOM 3459 N N . THR A 1 421 ? -56.641 -39.198 174.007 1.00 62.47 421 THR A N 1
ATOM 3460 C CA . THR A 1 421 ? -56.918 -38.853 175.418 1.00 62.47 421 THR A CA 1
ATOM 3461 C C . THR A 1 421 ? -58.407 -38.685 175.743 1.00 62.47 421 THR A C 1
ATOM 3463 O O . THR A 1 421 ? -58.799 -38.757 176.907 1.00 62.47 421 THR A O 1
ATOM 3466 N N . ILE A 1 422 ? -59.259 -38.506 174.730 1.00 55.12 422 ILE A N 1
ATOM 3467 C CA . ILE A 1 422 ? -60.707 -38.297 174.902 1.00 55.12 422 ILE A CA 1
ATOM 3468 C C . ILE A 1 422 ? -61.440 -39.638 175.105 1.00 55.12 422 ILE A C 1
ATOM 3470 O O . ILE A 1 422 ? -62.417 -39.717 175.857 1.00 55.12 422 ILE A O 1
ATOM 3474 N N . THR A 1 423 ? -60.937 -40.719 174.497 1.00 60.41 423 THR A N 1
ATOM 3475 C CA . THR A 1 423 ? -61.548 -42.065 174.555 1.00 60.41 423 THR A CA 1
ATOM 3476 C C . THR A 1 423 ? -61.371 -42.798 175.892 1.00 60.41 423 THR A C 1
ATOM 3478 O O . THR A 1 423 ? -62.133 -43.719 176.199 1.00 60.41 423 THR A O 1
ATOM 3481 N N . THR A 1 424 ? -60.398 -42.401 176.717 1.00 58.16 424 THR A N 1
ATOM 3482 C CA . THR A 1 424 ? -60.165 -42.995 178.046 1.00 58.16 424 THR A CA 1
ATOM 3483 C C . THR A 1 424 ? -61.018 -42.339 179.133 1.00 58.16 424 THR A C 1
ATOM 3485 O O . THR A 1 424 ? -61.494 -43.029 180.034 1.00 58.16 424 THR A O 1
ATOM 3488 N N . LEU A 1 425 ? -61.296 -41.035 179.023 1.00 53.97 425 LEU A N 1
ATOM 3489 C CA . LEU A 1 425 ? -62.126 -40.295 179.982 1.00 53.97 425 LEU A CA 1
ATOM 3490 C C . LEU A 1 425 ? -63.638 -40.503 179.778 1.00 53.97 425 LEU A C 1
ATOM 3492 O O . LEU A 1 425 ? -64.405 -40.394 180.735 1.00 53.97 425 LEU A O 1
ATOM 3496 N N . THR A 1 426 ? -64.084 -40.886 178.576 1.00 53.91 426 THR A N 1
ATOM 3497 C CA . THR A 1 426 ? -65.507 -41.174 178.293 1.00 53.91 426 THR A CA 1
ATOM 3498 C C . THR A 1 426 ? -66.046 -42.422 179.006 1.00 53.91 426 THR A C 1
ATOM 3500 O O . THR A 1 426 ? -67.258 -42.552 179.154 1.00 53.91 426 THR A O 1
ATOM 3503 N N . ARG A 1 427 ? -65.181 -43.327 179.492 1.00 53.12 427 ARG A N 1
ATOM 3504 C CA . ARG A 1 427 ? -65.593 -44.559 180.196 1.00 53.12 427 ARG A CA 1
ATOM 3505 C C . ARG A 1 427 ? -65.802 -44.413 181.708 1.00 53.12 427 ARG A C 1
ATOM 3507 O O . ARG A 1 427 ? -66.304 -45.349 182.321 1.00 53.12 427 ARG A O 1
ATOM 3514 N N . ALA A 1 428 ? -65.421 -43.286 182.313 1.00 48.12 428 ALA A N 1
ATOM 3515 C CA . ALA A 1 428 ? -65.370 -43.147 183.774 1.00 48.12 428 ALA A CA 1
ATOM 3516 C C . ALA A 1 428 ? -66.615 -42.496 184.415 1.00 48.12 428 ALA A C 1
ATOM 3518 O O . ALA A 1 428 ? -66.829 -42.666 185.609 1.00 48.12 428 ALA A O 1
ATOM 3519 N N . ASN A 1 429 ? -67.441 -41.773 183.646 1.00 42.69 429 ASN A N 1
ATOM 3520 C CA . ASN A 1 429 ? -68.552 -40.955 184.172 1.00 42.69 429 ASN A CA 1
ATOM 3521 C C . ASN A 1 429 ? -69.961 -41.419 183.744 1.00 42.69 429 ASN A C 1
ATOM 3523 O O . ASN A 1 429 ? -70.917 -40.656 183.826 1.00 42.69 429 ASN A O 1
ATOM 3527 N N . GLN A 1 430 ? -70.126 -42.683 183.337 1.00 42.34 430 GLN A N 1
ATOM 3528 C CA . GLN A 1 430 ? -71.458 -43.291 183.155 1.00 42.34 430 GLN A CA 1
ATOM 3529 C C . GLN A 1 430 ? -72.098 -43.800 184.466 1.00 42.34 430 GLN A C 1
ATOM 3531 O O . GLN A 1 430 ? -73.163 -44.410 184.428 1.00 42.34 430 GLN A O 1
ATOM 3536 N N . ILE A 1 431 ? -71.505 -43.505 185.630 1.00 44.75 431 ILE A N 1
ATOM 3537 C CA . ILE A 1 431 ? -72.144 -43.681 186.946 1.00 44.75 431 ILE A CA 1
ATOM 3538 C C . ILE A 1 431 ? -72.675 -42.320 187.414 1.00 44.75 431 ILE A C 1
ATOM 3540 O O . ILE A 1 431 ? -72.105 -41.640 188.264 1.00 44.75 431 ILE A O 1
ATOM 3544 N N . GLN A 1 432 ? -73.776 -41.915 186.786 1.00 34.84 432 GLN A N 1
ATOM 3545 C CA . GLN A 1 432 ? -74.607 -40.791 187.205 1.00 34.84 432 GLN A CA 1
ATOM 3546 C C . GLN A 1 432 ? -75.631 -41.285 188.245 1.00 34.84 432 GLN A C 1
ATOM 3548 O O . GLN A 1 432 ? -76.168 -42.379 188.087 1.00 34.84 432 GLN A O 1
ATOM 3553 N N . HIS A 1 433 ? -75.960 -40.445 189.240 1.00 35.00 433 HIS A N 1
ATOM 3554 C CA . HIS A 1 433 ? -76.854 -40.735 190.384 1.00 35.00 433 HIS A CA 1
ATOM 3555 C C . HIS A 1 433 ? -76.245 -41.729 191.414 1.00 35.00 433 HIS A C 1
ATOM 3557 O O . HIS A 1 433 ? -75.655 -42.729 191.034 1.00 35.00 433 HIS A O 1
ATOM 3563 N N . GLN A 1 434 ? -76.341 -41.546 192.739 1.00 34.81 434 GLN A N 1
ATOM 3564 C CA . GLN A 1 434 ? -77.293 -40.786 193.571 1.00 34.81 434 GLN A CA 1
ATOM 3565 C C . GLN A 1 434 ? -76.607 -40.227 194.846 1.00 34.81 434 GLN A C 1
ATOM 3567 O O . GLN A 1 434 ? -75.807 -40.950 195.424 1.00 34.81 434 GLN A O 1
ATOM 3572 N N . ALA A 1 435 ? -77.029 -39.039 195.327 1.00 29.94 435 ALA A N 1
ATOM 3573 C CA . ALA A 1 435 ? -76.747 -38.440 196.659 1.00 29.94 435 ALA A CA 1
ATOM 3574 C C . ALA A 1 435 ? -75.250 -38.203 197.037 1.00 29.94 435 ALA A C 1
ATOM 3576 O O . ALA A 1 435 ? -74.365 -38.906 196.576 1.00 29.94 435 ALA A O 1
ATOM 3577 N N . THR A 1 436 ? -74.841 -37.226 197.857 1.00 36.47 436 THR A N 1
ATOM 3578 C CA . THR A 1 436 ? -75.487 -36.111 198.593 1.00 36.47 436 THR A CA 1
ATOM 3579 C C . THR A 1 436 ? -74.760 -34.802 198.210 1.00 36.47 436 THR A C 1
ATOM 3581 O O . THR A 1 436 ? -73.570 -34.822 197.920 1.00 36.47 436 THR A O 1
ATOM 3584 N N . GLU A 1 437 ? -75.392 -33.640 198.044 1.00 31.48 437 GLU A N 1
ATOM 3585 C CA . GLU A 1 437 ? -75.885 -32.732 199.100 1.00 31.48 437 GLU A CA 1
ATOM 3586 C C . GLU A 1 437 ? -74.930 -32.455 200.287 1.00 31.48 437 GLU A C 1
ATOM 3588 O O . GLU A 1 437 ? -74.308 -33.354 200.844 1.00 31.48 437 GLU A O 1
ATOM 3593 N N . THR A 1 438 ? -74.935 -31.190 200.735 1.00 32.22 438 THR A N 1
ATOM 3594 C CA . THR A 1 438 ? -74.349 -30.659 201.991 1.00 32.22 438 THR A CA 1
ATOM 3595 C C . THR A 1 438 ? -72.842 -30.340 202.037 1.00 32.22 438 THR A C 1
ATOM 3597 O O . THR A 1 438 ? -72.066 -30.942 202.774 1.00 32.22 438 THR A O 1
ATOM 3600 N N . SER A 1 439 ? -72.456 -29.248 201.367 1.00 33.94 439 SER A N 1
ATOM 3601 C CA . SER A 1 439 ? -71.558 -28.207 201.920 1.00 33.94 439 SER A CA 1
ATOM 3602 C C . SER A 1 439 ? -71.798 -26.898 201.153 1.00 33.94 439 SER A C 1
ATOM 3604 O O . SER A 1 439 ? -71.557 -26.820 199.956 1.00 33.94 439 SER A O 1
ATOM 3606 N N . SER A 1 440 ? -72.481 -25.922 201.758 1.00 33.16 440 SER A N 1
ATOM 3607 C CA . SER A 1 440 ? -71.842 -24.793 202.461 1.00 33.16 440 SER A CA 1
ATOM 3608 C C . SER A 1 440 ? -71.016 -23.897 201.514 1.00 33.16 440 SER A C 1
ATOM 3610 O O . SER A 1 440 ? -69.807 -24.058 201.409 1.00 33.16 440 SER A O 1
ATOM 3612 N N . SER A 1 441 ? -71.635 -23.066 200.669 1.00 33.56 441 SER A N 1
ATOM 3613 C CA . SER A 1 441 ? -72.146 -21.710 200.986 1.00 33.56 441 SER A CA 1
ATOM 3614 C C . SER A 1 441 ? -71.069 -20.653 201.306 1.00 33.56 441 SER A C 1
ATOM 3616 O O . SER A 1 441 ? -70.676 -20.502 202.461 1.00 33.56 441 SER A O 1
ATOM 3618 N N . ALA A 1 442 ? -70.665 -19.869 200.297 1.00 33.19 442 ALA A N 1
ATOM 3619 C CA . ALA A 1 442 ? -70.040 -18.543 200.432 1.00 33.19 442 ALA A CA 1
ATOM 3620 C C . ALA A 1 442 ? -70.018 -17.807 199.070 1.00 33.19 442 ALA A C 1
ATOM 3622 O O . ALA A 1 442 ? -69.847 -18.468 198.050 1.00 33.19 442 ALA A O 1
ATOM 3623 N N . LEU A 1 443 ? -70.107 -16.464 199.082 1.00 38.59 443 LEU A N 1
ATOM 3624 C CA . LEU A 1 443 ? -69.638 -15.524 198.034 1.00 38.59 443 LEU A CA 1
ATOM 3625 C C . LEU A 1 443 ? -70.181 -15.782 196.605 1.00 38.59 443 LEU A C 1
ATOM 3627 O O . LEU A 1 443 ? -69.608 -16.546 195.837 1.00 38.59 443 LEU A O 1
ATOM 3631 N N . GLU A 1 444 ? -71.308 -15.232 196.145 1.00 35.69 444 GLU A N 1
ATOM 3632 C CA . GLU A 1 444 ? -71.845 -13.853 196.207 1.00 35.69 444 GLU A CA 1
ATOM 3633 C C . GLU A 1 444 ? -71.082 -12.776 195.392 1.00 35.69 444 GLU A C 1
ATOM 3635 O O . GLU A 1 444 ? -69.901 -12.506 195.582 1.00 35.69 444 GLU A O 1
ATOM 3640 N N . THR A 1 445 ? -71.841 -12.091 194.522 1.00 41.50 445 THR A N 1
ATOM 3641 C CA . THR A 1 445 ? -71.669 -10.683 194.088 1.00 41.50 445 THR A CA 1
ATOM 3642 C C . THR A 1 445 ? -70.316 -10.194 193.521 1.00 41.50 445 THR A C 1
ATOM 3644 O O . THR A 1 445 ? -69.632 -9.398 194.167 1.00 41.50 445 THR A O 1
ATOM 3647 N N . ARG A 1 446 ? -70.004 -10.485 192.237 1.00 38.50 446 ARG A N 1
ATOM 3648 C CA . ARG A 1 446 ? -69.134 -9.573 191.435 1.00 38.50 446 ARG A CA 1
ATOM 3649 C C . ARG A 1 446 ? -69.275 -9.542 189.894 1.00 38.50 446 ARG A C 1
ATOM 3651 O O . ARG A 1 446 ? -68.768 -8.596 189.304 1.00 38.50 446 ARG A O 1
ATOM 3658 N N . THR A 1 447 ? -69.921 -10.503 189.216 1.00 44.88 447 THR A N 1
ATOM 3659 C CA . THR A 1 447 ? -69.834 -10.622 187.728 1.00 44.88 447 THR A CA 1
ATOM 3660 C C . THR A 1 447 ? -71.138 -10.526 186.917 1.00 44.88 447 THR A C 1
ATOM 3662 O O . THR A 1 447 ? -71.104 -10.675 185.695 1.00 44.88 447 THR A O 1
ATOM 3665 N N . ARG A 1 448 ? -72.257 -10.119 187.533 1.00 51.94 448 ARG A N 1
ATOM 3666 C CA . ARG A 1 448 ? -73.165 -9.155 186.870 1.00 51.94 448 ARG A CA 1
ATOM 3667 C C . ARG A 1 448 ? -72.499 -7.797 187.113 1.00 51.94 448 ARG A C 1
ATOM 3669 O O . ARG A 1 448 ? -72.316 -7.454 188.271 1.00 51.94 448 ARG A O 1
ATOM 3676 N N . GLU A 1 449 ? -71.924 -7.127 186.118 1.00 49.03 449 GLU A N 1
ATOM 3677 C CA . GLU A 1 449 ? -72.684 -6.304 185.160 1.00 49.03 449 GLU A CA 1
ATOM 3678 C C . GLU A 1 449 ? -72.315 -6.486 183.672 1.00 49.03 449 GLU A C 1
ATOM 3680 O O . GLU A 1 449 ? -72.944 -5.863 182.831 1.00 49.03 449 GLU A O 1
ATOM 3685 N N . ILE A 1 450 ? -71.355 -7.351 183.311 1.00 47.50 450 ILE A N 1
ATOM 3686 C CA . ILE A 1 450 ? -70.939 -7.544 181.896 1.00 47.50 450 ILE A CA 1
ATOM 3687 C C . ILE A 1 450 ? -71.508 -8.839 181.278 1.00 47.50 450 ILE A C 1
ATOM 3689 O O . ILE A 1 450 ? -71.618 -8.967 180.062 1.00 47.50 450 ILE A O 1
ATOM 3693 N N . THR A 1 451 ? -71.964 -9.790 182.098 1.00 57.00 451 THR A N 1
ATOM 3694 C CA . THR A 1 451 ? -72.570 -11.056 181.631 1.00 57.00 451 THR A CA 1
ATOM 3695 C C . THR A 1 451 ? -74.016 -10.927 181.125 1.00 57.00 451 THR A C 1
ATOM 3697 O O . THR A 1 451 ? -74.578 -11.911 180.664 1.00 57.00 451 THR A O 1
ATOM 3700 N N . ALA A 1 452 ? -74.622 -9.734 181.171 1.00 55.53 452 ALA A N 1
ATOM 3701 C CA . ALA A 1 452 ? -76.005 -9.506 180.732 1.00 55.53 452 ALA A CA 1
ATOM 3702 C C . ALA A 1 452 ? -76.148 -9.101 179.246 1.00 55.53 452 ALA A C 1
ATOM 3704 O O . ALA A 1 452 ? -77.217 -9.299 178.665 1.00 55.53 452 ALA A O 1
ATOM 3705 N N . ASP A 1 453 ? -75.092 -8.562 178.625 1.00 47.84 453 ASP A N 1
ATOM 3706 C CA . ASP A 1 453 ? -75.173 -7.900 177.309 1.00 47.84 453 ASP A CA 1
ATOM 3707 C C . ASP A 1 453 ? -74.761 -8.779 176.111 1.00 47.84 453 ASP A C 1
ATOM 3709 O O . ASP A 1 453 ? -74.821 -8.335 174.965 1.00 47.84 453 ASP A O 1
ATOM 3713 N N . THR A 1 454 ? -74.404 -10.050 176.331 1.00 53.81 454 THR A N 1
ATOM 3714 C CA . THR A 1 454 ? -74.097 -11.013 175.250 1.00 53.81 454 THR A CA 1
ATOM 3715 C C . THR A 1 454 ? -75.136 -12.128 175.087 1.00 53.81 454 THR A C 1
ATOM 3717 O O . THR A 1 454 ? -75.304 -12.643 173.980 1.00 53.81 454 THR A O 1
ATOM 3720 N N . GLU A 1 455 ? -75.909 -12.471 176.125 1.00 49.62 455 GLU A N 1
ATOM 3721 C CA . GLU A 1 455 ? -76.874 -13.586 176.067 1.00 49.62 455 GLU A CA 1
ATOM 3722 C C . GLU A 1 455 ? -78.096 -13.313 175.167 1.00 49.62 455 GLU A C 1
ATOM 3724 O O . GLU A 1 455 ? -78.706 -14.246 174.644 1.00 49.62 455 GLU A O 1
ATOM 3729 N N . ARG A 1 456 ? -78.432 -12.042 174.901 1.00 50.69 456 ARG A N 1
ATOM 3730 C CA . ARG A 1 456 ? -79.580 -11.678 174.046 1.00 50.69 456 ARG A CA 1
ATOM 3731 C C . ARG A 1 456 ? -79.337 -11.806 172.540 1.00 50.69 456 ARG A C 1
ATOM 3733 O O . ARG A 1 456 ? -80.312 -11.830 171.792 1.00 50.69 456 ARG A O 1
ATOM 3740 N N . LEU A 1 457 ? -78.086 -11.910 172.080 1.00 46.59 457 LEU A N 1
ATOM 3741 C CA . LEU A 1 457 ? -77.776 -11.951 170.641 1.00 46.59 457 LEU A CA 1
ATOM 3742 C C . LEU A 1 457 ? -77.751 -13.379 170.058 1.00 46.59 457 LEU A C 1
ATOM 3744 O O . LEU A 1 457 ? -77.947 -13.554 168.859 1.00 46.59 457 LEU A O 1
ATOM 3748 N N . HIS A 1 458 ? -77.585 -14.409 170.896 1.00 39.09 458 HIS A N 1
ATOM 3749 C CA . HIS A 1 458 ? -77.502 -15.813 170.457 1.00 39.09 458 HIS A CA 1
ATOM 3750 C C . HIS A 1 458 ? -78.770 -16.652 170.714 1.00 39.09 458 HIS A C 1
ATOM 3752 O O . HIS A 1 458 ? -78.820 -17.820 170.329 1.00 39.09 458 HIS A O 1
ATOM 3758 N N . GLN A 1 459 ? -79.826 -16.058 171.279 1.00 43.97 459 GLN A N 1
ATOM 3759 C CA . GLN A 1 459 ? -81.103 -16.727 171.590 1.00 43.97 459 GLN A CA 1
ATOM 3760 C C . GLN A 1 459 ? -82.106 -16.809 170.417 1.00 43.97 459 GLN A C 1
ATOM 3762 O O . GLN A 1 459 ? -83.227 -17.270 170.594 1.00 43.97 459 GLN A O 1
ATOM 3767 N N . ARG A 1 460 ? -81.729 -16.369 169.208 1.00 49.50 460 ARG A N 1
ATOM 3768 C CA . ARG A 1 460 ? -82.564 -16.453 167.987 1.00 49.50 460 ARG A CA 1
ATOM 3769 C C . ARG A 1 460 ? -82.002 -17.379 166.901 1.00 49.50 460 ARG A C 1
ATOM 3771 O O . ARG A 1 460 ? -82.565 -17.436 165.816 1.00 49.50 460 ARG A O 1
ATOM 3778 N N . LEU A 1 461 ? -80.921 -18.109 167.194 1.00 39.91 461 LEU A N 1
ATOM 3779 C CA . LEU A 1 461 ? -80.158 -18.904 166.218 1.00 39.91 461 LEU A CA 1
ATOM 3780 C C . LEU A 1 461 ? -80.272 -20.436 166.387 1.00 39.91 461 LEU A C 1
ATOM 3782 O O . LEU A 1 461 ? -79.472 -21.159 165.801 1.00 39.91 461 LEU A O 1
ATOM 3786 N N . ARG A 1 462 ? -81.231 -20.948 167.178 1.00 43.59 462 ARG A N 1
ATOM 3787 C CA . ARG A 1 462 ? -81.455 -22.407 167.339 1.00 43.59 462 ARG A CA 1
ATOM 3788 C C . ARG A 1 462 ? -82.918 -22.888 167.411 1.00 43.59 462 ARG A C 1
ATOM 3790 O O . ARG A 1 462 ? -83.153 -24.072 167.198 1.00 43.59 462 ARG A O 1
ATOM 3797 N N . ASP A 1 463 ? -83.898 -22.003 167.604 1.00 44.81 463 ASP A N 1
ATOM 3798 C CA . ASP A 1 463 ? -85.278 -22.405 167.954 1.00 44.81 463 ASP A CA 1
ATOM 3799 C C . ASP A 1 463 ? -86.211 -22.756 166.772 1.00 44.81 463 ASP A C 1
ATOM 3801 O O . ASP A 1 463 ? -87.375 -23.075 166.992 1.00 44.81 463 ASP A O 1
ATOM 3805 N N . ILE A 1 464 ? -85.723 -22.765 165.523 1.00 42.03 464 ILE A N 1
ATOM 3806 C CA . ILE A 1 464 ? -86.370 -23.499 164.410 1.00 42.03 464 ILE A CA 1
ATOM 3807 C C . ILE A 1 464 ? -85.314 -24.314 163.644 1.00 42.03 464 ILE A C 1
ATOM 3809 O O . ILE A 1 464 ? -85.167 -24.218 162.432 1.00 42.03 464 ILE A O 1
ATOM 3813 N N . ALA A 1 465 ? -84.545 -25.115 164.384 1.00 34.97 465 ALA A N 1
ATOM 3814 C CA . ALA A 1 465 ? -83.696 -26.174 163.831 1.00 34.97 465 ALA A CA 1
ATOM 3815 C C . ALA A 1 465 ? -84.233 -27.585 164.161 1.00 34.97 465 ALA A C 1
ATOM 3817 O O . ALA A 1 465 ? -83.518 -28.570 163.988 1.00 34.97 465 ALA A O 1
ATOM 3818 N N . GLN A 1 466 ? -85.454 -27.696 164.716 1.00 39.28 466 GLN A N 1
ATOM 3819 C CA . GLN A 1 466 ? -85.900 -28.937 165.363 1.00 39.28 466 GLN A CA 1
ATOM 3820 C C . GLN A 1 466 ? -87.429 -29.149 165.433 1.00 39.28 466 GLN A C 1
ATOM 3822 O O . GLN A 1 466 ? -87.997 -29.364 166.500 1.00 39.28 466 GLN A O 1
ATOM 3827 N N . SER A 1 467 ? -88.113 -29.105 164.287 1.00 42.69 467 SER A N 1
ATOM 3828 C CA . SER A 1 467 ? -89.314 -29.919 163.981 1.00 42.69 467 SER A CA 1
ATOM 3829 C C . SER A 1 467 ? -89.824 -29.594 162.574 1.00 42.69 467 SER A C 1
ATOM 3831 O O . SER A 1 467 ? -89.768 -28.439 162.168 1.00 42.69 467 SER A O 1
ATOM 3833 N N . VAL A 1 468 ? -90.336 -30.531 161.775 1.00 43.22 468 VAL A N 1
ATOM 3834 C CA . VAL A 1 468 ? -90.322 -32.014 161.782 1.00 43.22 468 VAL A CA 1
ATOM 3835 C C . VAL A 1 468 ? -90.371 -32.359 160.274 1.00 43.22 468 VAL A C 1
ATOM 3837 O O . VAL A 1 468 ? -91.072 -31.670 159.539 1.00 43.22 468 VAL A O 1
ATOM 3840 N N . LEU A 1 469 ? -89.423 -33.128 159.720 1.00 34.25 469 LEU A N 1
ATOM 3841 C CA . LEU A 1 469 ? -89.484 -34.593 159.539 1.00 34.25 469 LEU A CA 1
ATOM 3842 C C . LEU A 1 469 ? -90.769 -35.062 158.825 1.00 34.25 469 LEU A C 1
ATOM 3844 O O . LEU A 1 469 ? -91.844 -34.570 159.140 1.00 34.25 469 LEU A O 1
ATOM 3848 N N . ASN A 1 470 ? -90.619 -36.036 157.916 1.00 35.75 470 ASN A N 1
ATOM 3849 C CA . ASN A 1 470 ? -91.591 -36.487 156.904 1.00 35.75 470 ASN A CA 1
ATOM 3850 C C . ASN A 1 470 ? -91.735 -35.536 155.688 1.00 35.75 470 ASN A C 1
ATOM 3852 O O . ASN A 1 470 ? -92.021 -34.357 155.873 1.00 35.75 470 ASN A O 1
ATOM 3856 N N . ASP A 1 471 ? -91.568 -35.958 154.425 1.00 38.00 471 ASP A N 1
ATOM 3857 C CA . ASP A 1 471 ? -91.094 -37.244 153.866 1.00 38.00 471 ASP A CA 1
ATOM 3858 C C . ASP A 1 471 ? -90.300 -37.011 152.546 1.00 38.00 471 ASP A C 1
ATOM 3860 O O . ASP A 1 471 ? -90.539 -36.027 151.853 1.00 38.00 471 ASP A O 1
ATOM 3864 N N . GLU A 1 472 ? -89.346 -37.917 152.289 1.00 36.47 472 GLU A N 1
ATOM 3865 C CA . GLU A 1 472 ? -88.744 -38.456 151.035 1.00 36.47 472 GLU A CA 1
ATOM 3866 C C . GLU A 1 472 ? -88.648 -37.647 149.700 1.00 36.47 472 GLU A C 1
ATOM 3868 O O . GLU A 1 472 ? -89.618 -37.071 149.223 1.00 36.47 472 GLU A O 1
ATOM 3873 N N . ASP A 1 473 ? -87.456 -37.759 149.073 1.00 37.34 473 ASP A N 1
ATOM 3874 C CA . ASP A 1 473 ? -87.042 -37.642 147.645 1.00 37.34 473 ASP A CA 1
ATOM 3875 C C . ASP A 1 473 ? -87.404 -36.375 146.805 1.00 37.34 473 ASP A C 1
ATOM 3877 O O . ASP A 1 473 ? -88.493 -35.821 146.879 1.00 37.34 473 ASP A O 1
ATOM 3881 N N . ASP A 1 474 ? -86.537 -35.804 145.946 1.00 34.97 474 ASP A N 1
ATOM 3882 C CA . ASP A 1 474 ? -85.322 -36.311 145.275 1.00 34.97 474 ASP A CA 1
ATOM 3883 C C . ASP A 1 474 ? -84.151 -35.276 145.263 1.00 34.97 474 ASP A C 1
ATOM 3885 O O . ASP A 1 474 ? -84.305 -34.135 144.834 1.00 34.97 474 ASP A O 1
ATOM 3889 N N . ILE A 1 475 ? -82.955 -35.719 145.676 1.00 33.66 475 ILE A N 1
ATOM 3890 C CA . ILE A 1 475 ? -81.589 -35.270 145.289 1.00 33.66 475 ILE A CA 1
ATOM 3891 C C . ILE A 1 475 ? -81.251 -33.742 145.215 1.00 33.66 475 ILE A C 1
ATOM 3893 O O . ILE A 1 475 ? -81.197 -33.136 144.149 1.00 33.66 475 ILE A O 1
ATOM 3897 N N . PHE A 1 476 ? -80.742 -33.235 146.351 1.00 34.78 476 PHE A N 1
ATOM 3898 C CA . PHE A 1 476 ? -79.617 -32.272 146.524 1.00 34.78 476 PHE A CA 1
ATOM 3899 C C . PHE A 1 476 ? -79.784 -30.750 146.218 1.00 34.78 476 PHE A C 1
ATOM 3901 O O . PHE A 1 476 ? -79.628 -30.280 145.093 1.00 34.78 476 PHE A O 1
ATOM 3908 N N . ASP A 1 477 ? -79.954 -29.976 147.303 1.00 37.16 477 ASP A N 1
ATOM 3909 C CA . ASP A 1 477 ? -79.894 -28.496 147.444 1.00 37.16 477 ASP A CA 1
ATOM 3910 C C . ASP A 1 477 ? -78.450 -27.914 147.295 1.00 37.16 477 ASP A C 1
ATOM 3912 O O . ASP A 1 477 ? -77.486 -28.671 147.183 1.00 37.16 477 ASP A O 1
ATOM 3916 N N . GLY A 1 478 ? -78.158 -26.600 147.334 1.00 44.69 478 GLY A N 1
ATOM 3917 C CA . GLY A 1 478 ? -78.985 -25.411 147.608 1.00 44.69 478 GLY A CA 1
ATOM 3918 C C . GLY A 1 478 ? -78.171 -24.092 147.641 1.00 44.69 478 GLY A C 1
ATOM 3919 O O . GLY A 1 478 ? -76.941 -24.113 147.582 1.00 44.69 478 GLY A O 1
ATOM 3920 N N . ASN A 1 479 ? -78.847 -22.934 147.711 1.00 48.50 479 ASN A N 1
ATOM 3921 C CA . ASN A 1 479 ? -78.265 -21.571 147.601 1.00 48.50 479 ASN A CA 1
ATOM 3922 C C . ASN A 1 479 ? -77.799 -20.934 148.934 1.00 48.50 479 ASN A C 1
ATOM 3924 O O . ASN A 1 479 ? -78.365 -21.227 149.982 1.00 48.50 479 ASN A O 1
ATOM 3928 N N . ASP A 1 480 ? -76.921 -19.914 148.857 1.00 33.53 480 ASP A N 1
ATOM 3929 C CA . ASP A 1 480 ? -76.928 -18.759 149.788 1.00 33.53 480 ASP A CA 1
ATOM 3930 C C . ASP A 1 480 ? -76.404 -17.444 149.135 1.00 33.53 480 ASP A C 1
ATOM 3932 O O . ASP A 1 480 ? -75.906 -17.437 148.006 1.00 33.53 480 ASP A O 1
ATOM 3936 N N . TYR A 1 481 ? -76.578 -16.303 149.815 1.00 38.19 481 TYR A N 1
ATOM 3937 C CA . TYR A 1 481 ? -76.503 -14.941 149.274 1.00 38.19 481 TYR A CA 1
ATOM 3938 C C . TYR A 1 481 ? -75.098 -14.337 149.047 1.00 38.19 481 TYR A C 1
ATOM 3940 O O . TYR A 1 481 ? -74.269 -14.208 149.943 1.00 38.19 481 TYR A O 1
ATOM 3948 N N . GLY A 1 482 ? -74.953 -13.695 147.884 1.00 39.94 482 GLY A N 1
ATOM 3949 C CA . GLY A 1 482 ? -74.727 -12.243 147.831 1.00 39.94 482 GLY A CA 1
ATOM 3950 C C . GLY A 1 482 ? -73.424 -11.654 148.394 1.00 39.94 482 GLY A C 1
ATOM 3951 O O . GLY A 1 482 ? -73.438 -10.961 149.413 1.00 39.94 482 GLY A O 1
ATOM 3952 N N . ARG A 1 483 ? -72.337 -11.700 147.608 1.00 29.05 483 ARG A N 1
ATOM 3953 C CA . ARG A 1 483 ? -71.327 -10.623 147.636 1.00 29.05 483 ARG A CA 1
ATOM 3954 C C . ARG A 1 483 ? -70.687 -10.348 146.274 1.00 29.05 483 ARG A C 1
ATOM 3956 O O . ARG A 1 483 ? -70.798 -11.115 145.326 1.00 29.05 483 ARG A O 1
ATOM 3963 N N . THR A 1 484 ? -70.045 -9.189 146.192 1.00 29.70 484 THR A N 1
ATOM 3964 C CA . THR A 1 484 ? -69.364 -8.637 145.015 1.00 29.70 484 THR A CA 1
ATOM 3965 C C . THR A 1 484 ? -68.157 -9.471 144.566 1.00 29.70 484 THR A C 1
ATOM 3967 O O . THR A 1 484 ? -67.198 -9.568 145.332 1.00 29.70 484 THR A O 1
ATOM 3970 N N . SER A 1 485 ? -68.127 -9.882 143.287 1.00 29.88 485 SER A N 1
ATOM 3971 C CA . SER A 1 485 ? -66.958 -10.472 142.588 1.00 29.88 485 SER A CA 1
ATOM 3972 C C . SER A 1 485 ? -66.454 -11.834 143.123 1.00 29.88 485 SER A C 1
ATOM 3974 O O . SER A 1 485 ? -66.748 -12.192 144.258 1.00 29.88 485 SER A O 1
ATOM 3976 N N . PRO A 1 486 ? -65.562 -12.548 142.398 1.00 46.53 486 PRO A N 1
ATOM 3977 C CA . PRO A 1 486 ? -65.381 -12.629 140.935 1.00 46.53 486 PRO A CA 1
ATOM 3978 C C . PRO A 1 486 ? -65.182 -14.089 140.421 1.00 46.53 486 PRO A C 1
ATOM 3980 O O . PRO A 1 486 ? -64.943 -14.985 141.220 1.00 46.53 486 PRO A O 1
ATOM 3983 N N . ARG A 1 487 ? -65.042 -14.274 139.086 1.00 30.44 487 ARG A N 1
ATOM 3984 C CA . ARG A 1 487 ? -64.366 -15.433 138.412 1.00 30.44 487 ARG A CA 1
ATOM 3985 C C . ARG A 1 487 ? -65.053 -16.827 138.547 1.00 30.44 487 ARG A C 1
ATOM 3987 O O . ARG A 1 487 ? -65.765 -17.069 139.500 1.00 30.44 487 ARG A O 1
ATOM 3994 N N . ARG A 1 488 ? -64.851 -17.820 137.656 1.00 33.94 488 ARG A N 1
ATOM 3995 C CA . ARG A 1 488 ? -64.427 -17.880 136.225 1.00 33.94 488 ARG A CA 1
ATOM 3996 C C . ARG A 1 488 ? -64.714 -19.297 135.656 1.00 33.94 488 ARG A C 1
ATOM 3998 O O . ARG A 1 488 ? -64.621 -20.252 136.406 1.00 33.94 488 ARG A O 1
ATOM 4005 N N . LEU A 1 489 ? -64.831 -19.397 134.322 1.00 35.78 489 LEU A N 1
ATOM 4006 C CA . LEU A 1 489 ? -64.501 -20.563 133.460 1.00 35.78 489 LEU A CA 1
ATOM 4007 C C . LEU A 1 489 ? -65.316 -21.884 133.559 1.00 35.78 489 LEU A C 1
ATOM 4009 O O . LEU A 1 489 ? -65.010 -22.721 134.395 1.00 35.78 489 LEU A O 1
ATOM 4013 N N . SER A 1 490 ? -66.104 -22.140 132.495 1.00 38.06 490 SER A N 1
ATOM 4014 C CA . SER A 1 490 ? -66.025 -23.358 131.633 1.00 38.06 490 SER A CA 1
ATOM 4015 C C . SER A 1 490 ? -66.506 -24.727 132.194 1.00 38.06 490 SER A C 1
ATOM 4017 O O . SER A 1 490 ? -66.651 -24.848 133.405 1.00 38.06 490 SER A O 1
ATOM 4019 N N . PRO A 1 491 ? -66.741 -25.783 131.359 1.00 43.59 491 PRO A N 1
ATOM 4020 C CA . PRO A 1 491 ? -66.473 -25.936 129.912 1.00 43.59 491 PRO A CA 1
ATOM 4021 C C . PRO A 1 491 ? -67.654 -26.446 129.024 1.00 43.59 491 PRO A C 1
ATOM 4023 O O . PRO A 1 491 ? -68.789 -26.553 129.465 1.00 43.59 491 PRO A O 1
ATOM 4026 N N . LEU A 1 492 ? -67.329 -26.733 127.747 1.00 29.47 492 LEU A N 1
ATOM 4027 C CA . LEU A 1 492 ? -68.044 -27.487 126.681 1.00 29.47 492 LEU A CA 1
ATOM 4028 C C . LEU A 1 492 ? -69.155 -28.467 127.169 1.00 29.47 492 LEU A C 1
ATOM 4030 O O . LEU A 1 492 ? -68.916 -29.193 128.124 1.00 29.47 492 LEU A O 1
ATOM 4034 N N . ARG A 1 493 ? -70.302 -28.702 126.494 1.00 28.14 493 ARG A N 1
ATOM 4035 C CA . ARG A 1 493 ? -70.475 -29.122 125.077 1.00 28.14 493 ARG A CA 1
ATOM 4036 C C . ARG A 1 493 ? -71.973 -29.366 124.729 1.00 28.14 493 ARG A C 1
ATOM 4038 O O . ARG A 1 493 ? -72.638 -30.037 125.504 1.00 28.14 493 ARG A O 1
ATOM 4045 N N . GLY A 1 494 ? -72.416 -29.045 123.503 1.00 27.39 494 GLY A N 1
ATOM 4046 C CA . GLY A 1 494 ? -73.317 -29.928 122.721 1.00 27.39 494 GLY A CA 1
ATOM 4047 C C . GLY A 1 494 ? -74.816 -29.589 122.520 1.00 27.39 494 GLY A C 1
ATOM 4048 O O . GLY A 1 494 ? -75.577 -29.577 123.474 1.00 27.39 494 GLY A O 1
ATOM 4049 N N . ALA A 1 495 ? -75.195 -29.532 121.230 1.00 27.89 495 ALA A N 1
ATOM 4050 C CA . ALA A 1 495 ? -76.484 -29.898 120.598 1.00 27.89 495 ALA A CA 1
ATOM 4051 C C . ALA A 1 495 ? -77.763 -29.025 120.747 1.00 27.89 495 ALA A C 1
ATOM 4053 O O . ALA A 1 495 ? -78.190 -28.714 121.847 1.00 27.89 495 ALA A O 1
ATOM 4054 N N . ASP A 1 496 ? -78.385 -28.784 119.576 1.00 26.12 496 ASP A N 1
ATOM 4055 C CA . ASP A 1 496 ? -79.828 -28.789 119.227 1.00 26.12 496 ASP A CA 1
ATOM 4056 C C . ASP A 1 496 ? -80.831 -27.867 119.991 1.00 26.12 496 ASP A C 1
ATOM 4058 O O . ASP A 1 496 ? -80.781 -27.739 121.205 1.00 26.12 496 ASP A O 1
ATOM 4062 N N . ARG A 1 497 ? -81.845 -27.222 119.371 1.00 26.50 497 ARG A N 1
ATOM 4063 C CA . ARG A 1 497 ? -82.349 -27.188 117.969 1.00 26.50 497 ARG A CA 1
ATOM 4064 C C . ARG A 1 497 ? -83.367 -26.035 117.764 1.00 26.50 497 ARG A C 1
ATOM 4066 O O . ARG A 1 497 ? -84.039 -25.707 118.728 1.00 26.50 497 ARG A O 1
ATOM 4073 N N . PHE A 1 498 ? -83.543 -25.573 116.508 1.00 26.53 498 PHE A N 1
ATOM 4074 C CA . PHE A 1 498 ? -84.649 -24.762 115.908 1.00 26.53 498 PHE A CA 1
ATOM 4075 C C . PHE A 1 498 ? -85.158 -23.501 116.665 1.00 26.53 498 PHE A C 1
ATOM 4077 O O . PHE A 1 498 ? -85.476 -23.560 117.842 1.00 26.53 498 PHE A O 1
ATOM 4084 N N . ASP A 1 499 ? -85.264 -22.286 116.109 1.00 29.02 499 ASP A N 1
ATOM 4085 C CA . ASP A 1 499 ? -85.528 -21.756 114.746 1.00 29.02 499 ASP A CA 1
ATOM 4086 C C . ASP A 1 499 ? -87.021 -21.673 114.335 1.00 29.02 499 ASP A C 1
ATOM 4088 O O . ASP A 1 499 ? -87.759 -22.655 114.388 1.00 29.02 499 ASP A O 1
ATOM 4092 N N . SER A 1 500 ? -87.395 -20.477 113.851 1.00 32.75 500 SER A N 1
ATOM 4093 C CA . SER A 1 500 ? -88.664 -20.055 113.234 1.00 32.75 500 SER A CA 1
ATOM 4094 C C . SER A 1 500 ? -89.914 -20.053 114.142 1.00 32.75 500 SER A C 1
ATOM 4096 O O . SER A 1 500 ? -89.941 -20.684 115.198 1.00 32.75 500 SER A O 1
ATOM 4098 N N . PRO A 1 501 ? -90.943 -19.243 113.799 1.00 36.56 501 PRO A N 1
ATOM 4099 C CA . PRO A 1 501 ? -92.022 -19.780 112.961 1.00 36.56 501 PRO A CA 1
ATOM 4100 C C . PRO A 1 501 ? -92.594 -18.810 111.903 1.00 36.56 501 PRO A C 1
ATOM 4102 O O . PRO A 1 501 ? -92.615 -17.589 112.068 1.00 36.56 501 PRO A O 1
ATOM 4105 N N . GLU A 1 502 ? -93.156 -19.387 110.839 1.00 28.17 502 GLU A N 1
ATOM 4106 C CA . GLU A 1 502 ? -93.911 -18.684 109.791 1.00 28.17 502 GLU A CA 1
ATOM 4107 C C . GLU A 1 502 ? -95.431 -18.614 110.107 1.00 28.17 502 GLU A C 1
ATOM 4109 O O . GLU A 1 502 ? -95.905 -19.132 111.121 1.00 28.17 502 GLU A O 1
ATOM 4114 N N . ARG A 1 503 ? -96.232 -17.946 109.262 1.00 28.23 503 ARG A N 1
ATOM 4115 C CA . ARG A 1 503 ? -97.674 -17.719 109.494 1.00 28.23 503 ARG A CA 1
ATOM 4116 C C . ARG A 1 503 ? -98.560 -18.929 109.159 1.00 28.23 503 ARG A C 1
ATOM 4118 O O . ARG A 1 503 ? -98.556 -19.411 108.032 1.00 28.23 503 ARG A O 1
ATOM 4125 N N . GLY A 1 504 ? -99.467 -19.270 110.080 1.00 29.09 504 GLY A N 1
ATOM 4126 C CA . GLY A 1 504 ? -100.662 -20.103 109.851 1.00 29.09 504 GLY A CA 1
ATOM 4127 C C . GLY A 1 504 ? -101.969 -19.347 110.159 1.00 29.09 504 GLY A C 1
ATOM 4128 O O . GLY A 1 504 ? -101.954 -18.337 110.861 1.00 29.09 504 GLY A O 1
ATOM 4129 N N . TYR A 1 505 ? -103.106 -19.799 109.613 1.00 26.41 505 TYR A N 1
ATOM 4130 C CA . TYR A 1 505 ? -104.390 -19.065 109.609 1.00 26.41 505 TYR A CA 1
ATOM 4131 C C . TYR A 1 505 ? -105.482 -19.650 110.543 1.00 26.41 505 TYR A C 1
ATOM 4133 O O . TYR A 1 505 ? -105.342 -20.737 111.088 1.00 26.41 505 TYR A O 1
ATOM 4141 N N . THR A 1 506 ? -106.626 -18.940 110.610 1.00 28.28 506 THR A N 1
ATOM 4142 C CA . THR A 1 506 ? -107.955 -19.305 111.187 1.00 28.28 506 THR A CA 1
ATOM 4143 C C . THR A 1 506 ? -108.095 -19.253 112.728 1.00 28.28 506 THR A C 1
ATOM 4145 O O . THR A 1 506 ? -107.318 -19.863 113.440 1.00 28.28 506 THR A O 1
ATOM 4148 N N . ARG A 1 507 ? -108.932 -18.361 113.316 1.00 24.80 507 ARG A N 1
ATOM 4149 C CA . ARG A 1 507 ? -110.433 -18.310 113.411 1.00 24.80 507 ARG A CA 1
ATOM 4150 C C . ARG A 1 507 ? -110.975 -19.353 114.417 1.00 24.80 507 ARG A C 1
ATOM 4152 O O . ARG A 1 507 ? -110.581 -20.497 114.295 1.00 24.80 507 ARG A O 1
ATOM 4159 N N . LEU A 1 508 ? -111.894 -19.117 115.376 1.00 25.33 508 LEU A N 1
ATOM 4160 C CA . LEU A 1 508 ? -112.856 -18.051 115.806 1.00 25.33 508 LEU A CA 1
ATOM 4161 C C . LEU A 1 508 ? -113.279 -18.396 117.291 1.00 25.33 508 LEU A C 1
ATOM 4163 O O . LEU A 1 508 ? -112.986 -19.507 117.708 1.00 25.33 508 LEU A O 1
ATOM 4167 N N . ARG A 1 509 ? -113.993 -17.644 118.168 1.00 25.05 509 ARG A N 1
ATOM 4168 C CA . ARG A 1 509 ? -114.607 -16.285 118.216 1.00 25.05 509 ARG A CA 1
ATOM 4169 C C . ARG A 1 509 ? -115.229 -15.980 119.612 1.00 25.05 509 ARG A C 1
ATOM 4171 O O . ARG A 1 509 ? -116.196 -16.648 119.956 1.00 25.05 509 ARG A O 1
ATOM 4178 N N . SER A 1 510 ? -114.833 -14.869 120.267 1.00 25.83 510 SER A N 1
ATOM 4179 C CA . SER A 1 510 ? -115.646 -14.063 121.238 1.00 25.83 510 SER A CA 1
ATOM 4180 C C . SER A 1 510 ? -116.124 -14.716 122.570 1.00 25.83 510 SER A C 1
ATOM 4182 O O . SER A 1 510 ? -116.028 -15.928 122.704 1.00 25.83 510 SER A O 1
ATOM 4184 N N . PRO A 1 511 ? -116.769 -13.978 123.519 1.00 42.69 511 PRO A N 1
ATOM 4185 C CA . PRO A 1 511 ? -116.632 -12.555 123.925 1.00 42.69 511 PRO A CA 1
ATOM 4186 C C . PRO A 1 511 ? -116.674 -12.275 125.465 1.00 42.69 511 PRO A C 1
ATOM 4188 O O . PRO A 1 511 ? -117.194 -13.085 126.214 1.00 42.69 511 PRO A O 1
ATOM 4191 N N . ARG A 1 512 ? -116.334 -11.025 125.861 1.00 24.86 512 ARG A N 1
ATOM 4192 C CA . ARG A 1 512 ? -116.899 -10.199 126.982 1.00 24.86 512 ARG A CA 1
ATOM 4193 C C . ARG A 1 512 ? -116.842 -10.750 128.434 1.00 24.86 512 ARG A C 1
ATOM 4195 O O . ARG A 1 512 ? -117.286 -11.853 128.690 1.00 24.86 512 ARG A O 1
ATOM 4202 N N . SER A 1 513 ? -116.318 -10.081 129.473 1.00 28.31 513 SER A N 1
ATOM 4203 C CA . SER A 1 513 ? -116.249 -8.668 129.941 1.00 28.31 513 SER A CA 1
ATOM 4204 C C . SER A 1 513 ? -117.300 -8.270 130.995 1.00 28.31 513 SER A C 1
ATOM 4206 O O . SER A 1 513 ? -118.489 -8.238 130.688 1.00 28.31 513 SER A O 1
ATOM 4208 N N . ASN A 1 514 ? -116.796 -7.769 132.129 1.00 28.11 514 ASN A N 1
ATOM 4209 C CA . ASN A 1 514 ? -117.412 -6.865 133.116 1.00 28.11 514 ASN A CA 1
ATOM 4210 C C . ASN A 1 514 ? -118.621 -7.334 133.953 1.00 28.11 514 ASN A C 1
ATOM 4212 O O . ASN A 1 514 ? -119.529 -8.029 133.510 1.00 28.11 514 ASN A O 1
ATOM 4216 N N . SER A 1 515 ? -118.630 -6.846 135.194 1.00 37.94 515 SER A N 1
ATOM 4217 C CA . SER A 1 515 ? -119.711 -6.925 136.179 1.00 37.94 515 SER A CA 1
ATOM 4218 C C . SER A 1 515 ? -120.800 -5.851 135.969 1.00 37.94 515 SER A C 1
ATOM 4220 O O . SER A 1 515 ? -120.525 -4.799 135.387 1.00 37.94 515 SER A O 1
ATOM 4222 N N . PRO A 1 516 ? -122.021 -6.062 136.502 1.00 37.94 516 PRO A N 1
ATOM 4223 C CA . PRO A 1 516 ? -123.002 -5.004 136.778 1.00 37.94 516 PRO A CA 1
ATOM 4224 C C . PRO A 1 516 ? -123.141 -4.686 138.286 1.00 37.94 516 PRO A C 1
ATOM 4226 O O . PRO A 1 516 ? -122.531 -5.328 139.139 1.00 37.94 516 PRO A O 1
ATOM 4229 N N . GLN A 1 517 ? -123.956 -3.678 138.622 1.00 29.00 517 GLN A N 1
ATOM 4230 C CA . GLN A 1 517 ? -124.128 -3.123 139.976 1.00 29.00 517 GLN A CA 1
ATOM 4231 C C . GLN A 1 517 ? -125.505 -3.450 140.594 1.00 29.00 517 GLN A C 1
ATOM 4233 O O . GLN A 1 517 ? -126.502 -3.355 139.884 1.00 29.00 517 GLN A O 1
ATOM 4238 N N . ARG A 1 518 ? -125.568 -3.574 141.940 1.00 26.47 518 ARG A N 1
ATOM 4239 C CA . ARG A 1 518 ? -126.773 -3.349 142.799 1.00 26.47 518 ARG A CA 1
ATOM 4240 C C . ARG A 1 518 ? -127.999 -4.285 142.545 1.00 26.47 518 ARG A C 1
ATOM 4242 O O . ARG A 1 518 ? -127.981 -5.059 141.599 1.00 26.47 518 ARG A O 1
ATOM 4249 N N . PRO A 1 519 ? -129.107 -4.204 143.326 1.00 51.53 519 PRO A N 1
ATOM 4250 C CA . PRO A 1 519 ? -129.238 -3.924 144.770 1.00 51.53 519 PRO A CA 1
ATOM 4251 C C . PRO A 1 519 ? -130.228 -4.861 145.534 1.00 51.53 519 PRO A C 1
ATOM 4253 O O . PRO A 1 519 ? -131.207 -5.330 144.972 1.00 51.53 519 PRO A O 1
ATOM 4256 N N . THR A 1 520 ? -130.102 -4.914 146.872 1.00 29.80 520 THR A N 1
ATOM 4257 C CA . THR A 1 520 ? -131.197 -5.080 147.881 1.00 29.80 520 THR A CA 1
ATOM 4258 C C . THR A 1 520 ? -132.089 -6.349 147.968 1.00 29.80 520 THR A C 1
ATOM 4260 O O . THR A 1 520 ? -132.393 -7.011 146.993 1.00 29.80 520 THR A O 1
ATOM 4263 N N . GLN A 1 521 ? -132.624 -6.536 149.192 1.00 25.84 521 GLN A N 1
ATOM 4264 C CA . GLN A 1 521 ? -133.813 -7.307 149.628 1.00 25.84 521 GLN A CA 1
ATOM 4265 C C . GLN A 1 521 ? -133.748 -8.834 149.915 1.00 25.84 521 GLN A C 1
ATOM 4267 O O . GLN A 1 521 ? -133.621 -9.669 149.035 1.00 25.84 521 GLN A O 1
ATOM 4272 N N . ALA A 1 522 ? -134.066 -9.121 151.190 1.00 25.52 522 ALA A N 1
ATOM 4273 C CA . ALA A 1 522 ? -135.044 -10.101 151.696 1.00 25.52 522 ALA A CA 1
ATOM 4274 C C . ALA A 1 522 ? -134.735 -11.619 151.835 1.00 25.52 522 ALA A C 1
ATOM 4276 O O . ALA A 1 522 ? -134.388 -12.324 150.901 1.00 25.52 522 ALA A O 1
ATOM 4277 N N . SER A 1 523 ? -135.099 -12.102 153.036 1.00 24.12 523 SER A N 1
ATOM 4278 C CA . SER A 1 523 ? -135.639 -13.435 153.378 1.00 24.12 523 SER A CA 1
ATOM 4279 C C . SER A 1 523 ? -134.729 -14.667 153.596 1.00 24.12 523 SER A C 1
ATOM 4281 O O . SER A 1 523 ? -134.202 -15.295 152.689 1.00 24.12 523 SER A O 1
ATOM 4283 N N . ARG A 1 524 ? -134.729 -15.075 154.880 1.00 29.41 524 ARG A N 1
ATOM 4284 C CA . ARG A 1 524 ? -134.798 -16.450 155.448 1.00 29.41 524 ARG A CA 1
ATOM 4285 C C . ARG A 1 524 ? -135.793 -17.386 154.705 1.00 29.41 524 ARG A C 1
ATOM 4287 O O . ARG A 1 524 ? -136.598 -16.848 153.949 1.00 29.41 524 ARG A O 1
ATOM 4294 N N . PRO A 1 525 ? -135.917 -18.706 155.024 1.00 46.97 525 PRO A N 1
ATOM 4295 C CA . PRO A 1 525 ? -135.385 -19.495 156.168 1.00 46.97 525 PRO A CA 1
ATOM 4296 C C . PRO A 1 525 ? -134.613 -20.771 155.701 1.00 46.97 525 PRO A C 1
ATOM 4298 O O . PRO A 1 525 ? -134.266 -20.833 154.533 1.00 46.97 525 PRO A O 1
ATOM 4301 N N . HIS A 1 526 ? -134.212 -21.800 156.475 1.00 26.58 526 HIS A N 1
ATOM 4302 C CA . HIS A 1 526 ? -134.655 -22.449 157.735 1.00 26.58 526 HIS A CA 1
ATOM 4303 C C . HIS A 1 526 ? -133.426 -23.125 158.436 1.00 26.58 526 HIS A C 1
ATOM 4305 O O . HIS A 1 526 ? -132.473 -23.461 157.751 1.00 26.58 526 HIS A O 1
ATOM 4311 N N . SER A 1 527 ? -133.330 -23.189 159.782 1.00 29.33 527 SER A N 1
ATOM 4312 C CA . SER A 1 527 ? -133.610 -24.385 160.643 1.00 29.33 527 SER A CA 1
ATOM 4313 C C . SER A 1 527 ? -132.531 -25.506 160.575 1.00 29.33 527 SER A C 1
ATOM 4315 O O . SER A 1 527 ? -132.187 -25.904 159.474 1.00 29.33 527 SER A O 1
ATOM 4317 N N . ARG A 1 528 ? -131.995 -26.115 161.658 1.00 30.75 528 ARG A N 1
ATOM 4318 C CA . ARG A 1 528 ? -132.345 -26.092 163.105 1.00 30.75 528 ARG A CA 1
ATOM 4319 C C . ARG A 1 528 ? -131.248 -26.759 163.991 1.00 30.75 528 ARG A C 1
ATOM 4321 O O . ARG A 1 528 ? -130.827 -27.847 163.631 1.00 30.75 528 ARG A O 1
ATOM 4328 N N . ASN A 1 529 ? -130.971 -26.197 165.184 1.00 28.92 529 ASN A N 1
ATOM 4329 C CA . ASN A 1 529 ? -130.447 -26.823 166.441 1.00 28.92 529 ASN A CA 1
ATOM 4330 C C . ASN A 1 529 ? -129.104 -27.622 166.386 1.00 28.92 529 ASN A C 1
ATOM 4332 O O . ASN A 1 529 ? -128.586 -27.852 165.305 1.00 28.92 529 ASN A O 1
ATOM 4336 N N . VAL A 1 530 ? -128.418 -28.043 167.472 1.00 28.47 530 VAL A N 1
ATOM 4337 C CA . VAL A 1 530 ? -128.604 -28.100 168.959 1.00 28.47 530 VAL A CA 1
ATOM 4338 C C . VAL A 1 530 ? -127.248 -27.654 169.598 1.00 28.47 530 VAL A C 1
ATOM 4340 O O . VAL A 1 530 ? -126.225 -28.084 169.081 1.00 28.47 530 VAL A O 1
ATOM 4343 N N . SER A 1 531 ? -127.101 -26.662 170.501 1.00 29.86 531 SER A N 1
ATOM 4344 C CA . SER A 1 531 ? -127.354 -26.570 171.980 1.00 29.86 531 SER A CA 1
ATOM 4345 C C . SER A 1 531 ? -126.505 -27.506 172.883 1.00 29.86 531 SER A C 1
ATOM 4347 O O . SER A 1 531 ? -126.085 -28.544 172.378 1.00 29.86 531 SER A O 1
ATOM 4349 N N . PRO A 1 532 ? -126.335 -27.268 174.219 1.00 55.50 532 PRO A N 1
ATOM 4350 C CA . PRO A 1 532 ? -126.468 -26.055 175.069 1.00 55.50 532 PRO A CA 1
ATOM 4351 C C . PRO A 1 532 ? -125.063 -25.399 175.275 1.00 55.50 532 PRO A C 1
ATOM 4353 O O . PRO A 1 532 ? -124.369 -25.319 174.270 1.00 55.50 532 PRO A O 1
ATOM 4356 N N . SER A 1 533 ? -124.509 -24.864 176.389 1.00 29.58 533 SER A N 1
ATOM 4357 C CA . SER A 1 533 ? -124.839 -24.500 177.806 1.00 29.58 533 SER A CA 1
ATOM 4358 C C . SER A 1 533 ? -123.823 -23.393 178.233 1.00 29.58 533 SER A C 1
ATOM 4360 O O . SER A 1 533 ? -122.771 -23.323 177.605 1.00 29.58 533 SER A O 1
ATOM 4362 N N . PHE A 1 534 ? -123.958 -22.437 179.172 1.00 31.38 534 PHE A N 1
ATOM 4363 C CA . PHE A 1 534 ? -124.785 -22.139 180.368 1.00 31.38 534 PHE A CA 1
ATOM 4364 C C . PHE A 1 534 ? -124.283 -22.734 181.712 1.00 31.38 534 PHE A C 1
ATOM 4366 O O . PHE A 1 534 ? -124.109 -23.949 181.758 1.00 31.38 534 PHE A O 1
ATOM 4373 N N . ALA A 1 535 ? -124.164 -22.013 182.851 1.00 44.16 535 ALA A N 1
ATOM 4374 C CA . ALA A 1 535 ? -123.638 -20.655 183.185 1.00 44.16 535 ALA A CA 1
ATOM 4375 C C . ALA A 1 535 ? -123.755 -20.383 184.717 1.00 44.16 535 ALA A C 1
ATOM 4377 O O . ALA A 1 535 ? -124.765 -20.769 185.289 1.00 44.16 535 ALA A O 1
ATOM 4378 N N . ASP A 1 536 ? -122.792 -19.678 185.345 1.00 37.69 536 ASP A N 1
ATOM 4379 C CA . ASP A 1 536 ? -122.921 -18.914 186.622 1.00 37.69 536 ASP A CA 1
ATOM 4380 C C . ASP A 1 536 ? -121.565 -18.244 187.000 1.00 37.69 536 ASP A C 1
ATOM 4382 O O . ASP A 1 536 ? -120.520 -18.727 186.574 1.00 37.69 536 ASP A O 1
ATOM 4386 N N . SER A 1 537 ? -121.446 -17.149 187.770 1.00 48.00 537 SER A N 1
ATOM 4387 C CA . SER A 1 537 ? -122.435 -16.122 188.136 1.00 48.00 537 SER A CA 1
ATOM 4388 C C . SER A 1 537 ? -121.775 -14.737 188.318 1.00 48.00 537 SER A C 1
ATOM 4390 O O . SER A 1 537 ? -120.703 -14.619 188.908 1.00 48.00 537 SER A O 1
ATOM 4392 N N . THR A 1 538 ? -122.445 -13.692 187.820 1.00 48.41 538 THR A N 1
ATOM 4393 C CA . THR A 1 538 ? -122.327 -12.234 188.101 1.00 48.41 538 THR A CA 1
ATOM 4394 C C . THR A 1 538 ? -120.967 -11.500 188.207 1.00 48.41 538 THR A C 1
ATOM 4396 O O . THR A 1 538 ? -120.862 -10.427 187.613 1.00 48.41 538 THR A O 1
ATOM 4399 N N . PHE A 1 539 ? -119.916 -11.978 188.886 1.00 49.28 539 PHE A N 1
ATOM 4400 C CA . PHE A 1 539 ? -118.716 -11.147 189.160 1.00 49.28 539 PHE A CA 1
ATOM 4401 C C . PHE A 1 539 ? -117.786 -10.941 187.941 1.00 49.28 539 PHE A C 1
ATOM 4403 O O . PHE A 1 539 ? -117.071 -9.945 187.850 1.00 49.28 539 PHE A O 1
ATOM 4410 N N . SER A 1 540 ? -117.825 -11.842 186.952 1.00 53.84 540 SER A N 1
ATOM 4411 C CA . SER A 1 540 ? -116.987 -11.765 185.737 1.00 53.84 540 SER A CA 1
ATOM 4412 C C . SER A 1 540 ? -117.387 -10.630 184.770 1.00 53.84 540 SER A C 1
ATOM 4414 O O . SER A 1 540 ? -116.581 -10.177 183.952 1.00 53.84 540 SER A O 1
ATOM 4416 N N . ALA A 1 541 ? -118.621 -10.119 184.878 1.00 51.56 541 ALA A N 1
ATOM 4417 C CA . ALA A 1 541 ? -119.231 -9.212 183.901 1.00 51.56 541 ALA A CA 1
ATOM 4418 C C . ALA A 1 541 ? -118.484 -7.875 183.701 1.00 51.56 541 ALA A C 1
ATOM 4420 O O . ALA A 1 541 ? -118.569 -7.279 182.627 1.00 51.56 541 ALA A O 1
ATOM 4421 N N . VAL A 1 542 ? -117.731 -7.412 184.705 1.00 56.72 542 VAL A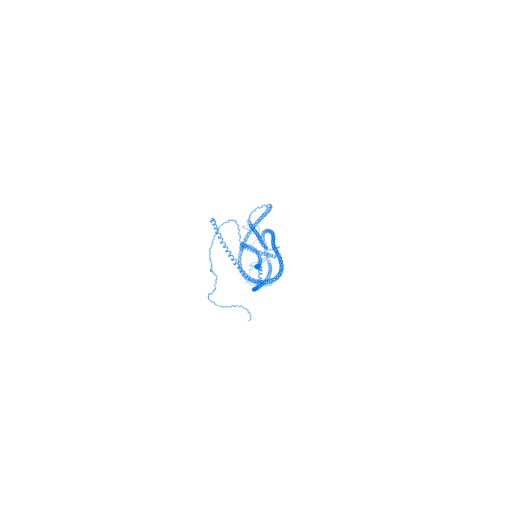 N 1
ATOM 4422 C CA . VAL A 1 542 ? -116.999 -6.133 184.650 1.00 56.72 542 VAL A CA 1
ATOM 4423 C C . VAL A 1 542 ? -115.707 -6.242 183.829 1.00 56.72 542 VAL A C 1
ATOM 4425 O O . VAL A 1 542 ? -115.348 -5.308 183.114 1.00 56.72 542 VAL A O 1
ATOM 4428 N N . HIS A 1 543 ? -115.013 -7.384 183.873 1.00 56.03 543 HIS A N 1
ATOM 4429 C CA . HIS A 1 543 ? -113.690 -7.523 183.249 1.00 56.03 543 HIS A CA 1
ATOM 4430 C C . HIS A 1 543 ? -113.780 -7.692 181.719 1.00 56.03 543 HIS A C 1
ATOM 4432 O O . HIS A 1 543 ? -112.984 -7.121 180.970 1.00 56.03 543 HIS A O 1
ATOM 4438 N N . ALA A 1 544 ? -114.816 -8.386 181.234 1.00 57.81 544 ALA A N 1
ATOM 4439 C CA . ALA A 1 544 ? -115.059 -8.603 179.804 1.00 57.81 544 ALA A CA 1
ATOM 4440 C C . ALA A 1 544 ? -115.299 -7.301 179.004 1.00 57.81 544 ALA A C 1
ATOM 4442 O O . ALA A 1 544 ? -115.005 -7.242 177.806 1.00 57.81 544 ALA A O 1
ATOM 4443 N N . ALA A 1 545 ? -115.799 -6.244 179.655 1.00 59.62 545 ALA A N 1
ATOM 4444 C CA . ALA A 1 545 ? -116.054 -4.953 179.016 1.00 59.62 545 ALA A CA 1
ATOM 4445 C C . ALA A 1 545 ? -114.766 -4.244 178.551 1.00 59.62 545 ALA A C 1
ATOM 4447 O O . ALA A 1 545 ? -114.794 -3.527 177.549 1.00 59.62 545 ALA A O 1
ATOM 4448 N N . LEU A 1 546 ? -113.637 -4.466 179.238 1.00 59.53 546 LEU A N 1
ATOM 4449 C CA . LEU A 1 546 ? -112.364 -3.810 178.927 1.00 59.53 546 LEU A CA 1
ATOM 4450 C C . LEU A 1 546 ? -111.719 -4.407 177.663 1.00 59.53 546 LEU A C 1
ATOM 4452 O O . LEU A 1 546 ? -111.443 -3.681 176.705 1.00 59.53 546 LEU A O 1
ATOM 4456 N N . ASN A 1 547 ? -111.588 -5.739 177.610 1.00 66.00 547 ASN A N 1
ATOM 4457 C CA . ASN A 1 547 ? -110.999 -6.460 176.471 1.00 66.00 547 ASN A CA 1
ATOM 4458 C C . ASN A 1 547 ? -111.720 -6.162 175.147 1.00 66.00 547 ASN A C 1
ATOM 4460 O O . ASN A 1 547 ? -111.077 -6.001 174.108 1.00 66.00 547 ASN A O 1
ATOM 4464 N N . LYS A 1 548 ? -113.053 -6.010 175.177 1.00 70.00 548 LYS A N 1
ATOM 4465 C CA . LYS A 1 548 ? -113.855 -5.699 173.982 1.00 70.00 548 LYS A CA 1
ATOM 4466 C C . LYS A 1 548 ? -113.438 -4.386 173.302 1.00 70.00 548 LYS A C 1
ATOM 4468 O O . LYS A 1 548 ? -113.525 -4.287 172.080 1.00 70.00 548 LYS A O 1
ATOM 4473 N N . ARG A 1 549 ? -112.951 -3.400 174.065 1.00 69.75 549 ARG A N 1
ATOM 4474 C CA . ARG A 1 549 ? -112.470 -2.113 173.533 1.00 69.75 549 ARG A CA 1
ATOM 4475 C C . ARG A 1 549 ? -111.058 -2.214 172.948 1.00 69.75 549 ARG A C 1
ATOM 4477 O O . ARG A 1 549 ? -110.756 -1.528 171.978 1.00 69.75 549 ARG A O 1
ATOM 4484 N N . GLN A 1 550 ? -110.214 -3.086 173.499 1.00 71.88 550 GLN A N 1
ATOM 4485 C CA . GLN A 1 550 ? -108.837 -3.286 173.038 1.00 71.88 550 GLN A CA 1
ATOM 4486 C C . GLN A 1 550 ? -108.783 -4.006 171.680 1.00 71.88 550 GLN A C 1
ATOM 4488 O O . GLN A 1 550 ? -108.031 -3.592 170.798 1.00 71.88 550 GLN A O 1
ATOM 4493 N N . VAL A 1 551 ? -109.655 -5.000 171.459 1.00 74.94 551 VAL A N 1
ATOM 4494 C CA . VAL A 1 551 ? -109.791 -5.686 170.158 1.00 74.94 551 VAL A CA 1
ATOM 4495 C C . VAL A 1 551 ? -110.189 -4.711 169.040 1.00 74.94 551 VAL A C 1
ATOM 4497 O O . VAL A 1 551 ? -109.602 -4.747 167.963 1.00 74.94 551 VAL A O 1
ATOM 4500 N N . GLN A 1 552 ? -111.121 -3.783 169.297 1.00 72.56 552 GLN A N 1
ATOM 4501 C CA . GLN A 1 552 ? -111.565 -2.799 168.295 1.00 72.56 552 GLN A CA 1
ATOM 4502 C C . GLN A 1 552 ? -110.454 -1.844 167.825 1.00 72.56 552 GLN A C 1
ATOM 4504 O O . GLN A 1 552 ? -110.490 -1.390 166.684 1.00 72.56 552 GLN A O 1
ATOM 4509 N N . VAL A 1 553 ? -109.459 -1.545 168.668 1.00 71.00 553 VAL A N 1
ATOM 4510 C CA . VAL A 1 553 ? -108.305 -0.719 168.270 1.00 71.00 553 VAL A CA 1
ATOM 4511 C C . VAL A 1 553 ? -107.377 -1.501 167.336 1.00 71.00 553 VAL A C 1
ATOM 4513 O O . VAL A 1 553 ? -106.963 -0.978 166.302 1.00 71.00 553 VAL A O 1
ATOM 4516 N N . HIS A 1 554 ? -107.104 -2.768 167.651 1.00 74.69 554 HIS A N 1
ATOM 4517 C CA . HIS A 1 554 ? -106.273 -3.638 166.815 1.00 74.69 554 HIS A CA 1
ATOM 4518 C C . HIS A 1 554 ? -106.910 -3.902 165.436 1.00 74.69 554 HIS A C 1
ATOM 4520 O O . HIS A 1 554 ? -106.238 -3.877 164.402 1.00 74.69 554 HIS A O 1
ATOM 4526 N N . ASP A 1 555 ? -108.235 -4.057 165.411 1.00 76.00 555 ASP A N 1
ATOM 4527 C CA . ASP A 1 555 ? -109.032 -4.270 164.201 1.00 76.00 555 ASP A CA 1
ATOM 4528 C C . ASP A 1 555 ? -109.071 -3.038 163.263 1.00 76.00 555 ASP A C 1
ATOM 4530 O O . ASP A 1 555 ? -109.363 -3.165 162.073 1.00 76.00 555 ASP A O 1
ATOM 4534 N N . LEU A 1 556 ? -108.728 -1.842 163.761 1.00 71.00 556 LEU A N 1
ATOM 4535 C CA . LEU A 1 556 ? -108.515 -0.634 162.948 1.00 71.00 556 LEU A CA 1
ATOM 4536 C C . LEU A 1 556 ? -107.050 -0.467 162.512 1.00 71.00 556 LEU A C 1
ATOM 4538 O O . LEU A 1 556 ? -106.793 -0.005 161.401 1.00 71.00 556 LEU A O 1
ATOM 4542 N N . GLN A 1 557 ? -106.090 -0.870 163.350 1.00 72.06 557 GLN A N 1
ATOM 4543 C CA . GLN A 1 557 ? -104.659 -0.834 163.021 1.00 72.06 557 GLN A CA 1
ATOM 4544 C C . GLN A 1 557 ? -104.317 -1.765 161.849 1.00 72.06 557 GLN A C 1
ATOM 4546 O O . GLN A 1 557 ? -103.659 -1.337 160.904 1.00 72.06 557 GLN A O 1
ATOM 4551 N N . THR A 1 558 ? -104.825 -3.001 161.863 1.00 75.19 558 THR A N 1
ATOM 4552 C CA . THR A 1 558 ? -104.652 -3.973 160.765 1.00 75.19 558 THR A CA 1
ATOM 4553 C C . THR A 1 558 ? -105.210 -3.457 159.436 1.00 75.19 558 THR A C 1
ATOM 4555 O O . THR A 1 558 ? -104.524 -3.526 158.418 1.00 75.19 558 THR A O 1
ATOM 4558 N N . LYS A 1 559 ? -106.404 -2.846 159.447 1.00 76.81 559 LYS A N 1
ATOM 4559 C CA . LYS A 1 559 ? -107.003 -2.214 158.256 1.00 76.81 559 LYS A CA 1
ATOM 4560 C C . LYS A 1 559 ? -106.148 -1.057 157.722 1.00 76.81 559 LYS A C 1
ATOM 4562 O O . LYS A 1 559 ? -105.977 -0.937 156.508 1.00 76.81 559 LYS A O 1
ATOM 4567 N N . LEU A 1 560 ? -105.571 -0.236 158.606 1.00 74.25 560 LEU A N 1
ATOM 4568 C CA . LEU A 1 560 ? -104.688 0.871 158.217 1.00 74.25 560 LEU A CA 1
ATOM 4569 C C . LEU A 1 560 ? -103.372 0.369 157.602 1.00 74.25 560 LEU A C 1
ATOM 4571 O O . LEU A 1 560 ? -102.929 0.944 156.609 1.00 74.25 560 LEU A O 1
ATOM 4575 N N . CYS A 1 561 ? -102.783 -0.711 158.130 1.00 75.69 561 CYS A N 1
ATOM 4576 C CA . CYS A 1 561 ? -101.642 -1.386 157.501 1.00 75.69 561 CYS A CA 1
ATOM 4577 C C . CYS A 1 561 ? -101.997 -1.878 156.092 1.00 75.69 561 CYS A C 1
ATOM 4579 O O . CYS A 1 561 ? -101.387 -1.406 155.137 1.00 75.69 561 CYS A O 1
ATOM 4581 N N . SER A 1 562 ? -103.064 -2.674 155.934 1.00 76.88 562 SER A N 1
ATOM 4582 C CA . SER A 1 562 ? -103.444 -3.204 154.613 1.00 76.88 562 SER A CA 1
ATOM 4583 C C . SER A 1 562 ? -103.703 -2.112 153.568 1.00 76.88 562 SER A C 1
ATOM 4585 O O . SER A 1 562 ? -103.342 -2.277 152.407 1.00 76.88 562 SER A O 1
ATOM 4587 N N . ALA A 1 563 ? -104.260 -0.964 153.977 1.00 73.56 563 ALA A N 1
ATOM 4588 C CA . ALA A 1 563 ? -104.458 0.182 153.090 1.00 73.56 563 ALA A CA 1
ATOM 4589 C C . ALA A 1 563 ? -103.131 0.849 152.673 1.00 73.56 563 ALA A C 1
ATOM 4591 O O . ALA A 1 563 ? -103.015 1.357 151.557 1.00 73.56 563 ALA A O 1
ATOM 4592 N N . ARG A 1 564 ? -102.115 0.834 153.545 1.00 79.19 564 ARG A N 1
ATOM 4593 C CA . ARG A 1 564 ? -100.758 1.319 153.249 1.00 79.19 564 ARG A CA 1
ATOM 4594 C C . ARG A 1 564 ? -100.039 0.397 152.269 1.00 79.19 564 ARG A C 1
ATOM 4596 O O . ARG A 1 564 ? -99.480 0.887 151.290 1.00 79.19 564 ARG A O 1
ATOM 4603 N N . ASP A 1 565 ? -100.121 -0.908 152.499 1.00 79.75 565 ASP A N 1
ATOM 4604 C CA . ASP A 1 565 ? -99.438 -1.925 151.697 1.00 79.75 565 ASP A CA 1
ATOM 4605 C C . ASP A 1 565 ? -99.972 -1.936 150.254 1.00 79.75 565 ASP A C 1
ATOM 4607 O O . ASP A 1 565 ? -99.195 -1.911 149.299 1.00 79.75 565 ASP A O 1
ATOM 4611 N N . THR A 1 566 ? -101.296 -1.825 150.072 1.00 79.44 566 THR A N 1
ATOM 4612 C CA . THR A 1 566 ? -101.907 -1.687 148.736 1.00 79.44 566 THR A CA 1
ATOM 4613 C C . THR A 1 566 ? -101.525 -0.387 148.019 1.00 79.44 566 THR A C 1
ATOM 4615 O O . THR A 1 566 ? -101.365 -0.383 146.800 1.00 79.44 566 THR A O 1
ATOM 4618 N N . ILE A 1 567 ? -101.338 0.724 148.747 1.00 78.50 567 ILE A N 1
ATOM 4619 C CA . ILE A 1 567 ? -100.869 1.989 148.152 1.00 78.50 567 ILE A CA 1
ATOM 4620 C C . ILE A 1 567 ? -99.404 1.875 147.715 1.00 78.50 567 ILE A C 1
ATOM 4622 O O . ILE A 1 567 ? -99.027 2.466 146.702 1.00 78.50 567 ILE A O 1
ATOM 4626 N N . GLN A 1 568 ? -98.581 1.122 148.448 1.00 81.75 568 GLN A N 1
ATOM 4627 C CA . GLN A 1 568 ? -97.188 0.889 148.077 1.00 81.75 568 GLN A CA 1
ATOM 4628 C C . GLN A 1 568 ? -97.089 0.017 146.816 1.00 81.75 568 GLN A C 1
ATOM 4630 O O . GLN A 1 568 ? -96.464 0.436 145.845 1.00 81.75 568 GLN A O 1
ATOM 4635 N N . GLN A 1 569 ? -97.819 -1.104 146.760 1.00 79.06 569 GLN A N 1
ATOM 4636 C CA . GLN A 1 569 ? -97.877 -1.976 145.576 1.00 79.06 569 GLN A CA 1
ATOM 4637 C C . GLN A 1 569 ? -98.274 -1.224 144.293 1.00 79.06 569 GLN A C 1
ATOM 4639 O O . GLN A 1 569 ? -97.660 -1.427 143.247 1.00 79.06 569 GLN A O 1
ATOM 4644 N N . LEU A 1 570 ? -99.254 -0.313 144.365 1.00 77.69 570 LEU A N 1
ATOM 4645 C CA . LEU A 1 570 ? -99.668 0.500 143.213 1.00 77.69 570 LEU A CA 1
ATOM 4646 C C . LEU A 1 570 ? -98.596 1.508 142.760 1.00 77.69 570 LEU A C 1
ATOM 4648 O O . LEU A 1 570 ? -98.496 1.792 141.567 1.00 77.69 570 LEU A O 1
ATOM 4652 N N . LYS A 1 571 ? -97.777 2.038 143.679 1.00 80.00 571 LYS A N 1
ATOM 4653 C CA . LYS A 1 571 ? -96.630 2.889 143.316 1.00 80.00 571 LYS A CA 1
ATOM 4654 C C . LYS A 1 571 ? -95.532 2.087 142.637 1.00 80.00 571 LYS A C 1
ATOM 4656 O O . LYS A 1 571 ? -94.980 2.551 141.645 1.00 80.00 571 LYS A O 1
ATOM 4661 N N . ASP A 1 572 ? -95.236 0.898 143.146 1.00 81.00 572 ASP A N 1
ATOM 4662 C CA . ASP A 1 572 ? -94.168 0.058 142.607 1.00 81.00 572 ASP A CA 1
ATOM 4663 C C . ASP A 1 572 ? -94.534 -0.467 141.208 1.00 81.00 572 ASP A C 1
ATOM 4665 O O . ASP A 1 572 ? -93.709 -0.403 140.297 1.00 81.00 572 ASP A O 1
ATOM 4669 N N . GLN A 1 573 ? -95.805 -0.825 140.980 1.00 80.69 573 GLN A N 1
ATOM 4670 C CA . GLN A 1 573 ? -96.342 -1.114 139.642 1.00 80.69 573 GLN A CA 1
ATOM 4671 C C . GLN A 1 573 ? -96.257 0.091 138.689 1.00 80.69 573 GLN A C 1
ATOM 4673 O O . GLN A 1 573 ? -95.849 -0.068 137.537 1.00 80.69 573 GLN A O 1
ATOM 4678 N N . LEU A 1 574 ? -96.596 1.303 139.151 1.00 80.50 574 LEU A N 1
ATOM 4679 C CA . LEU A 1 574 ? -96.474 2.513 138.330 1.00 80.50 574 LEU A CA 1
ATOM 4680 C C . LEU A 1 574 ? -95.009 2.775 137.947 1.00 80.50 574 LEU A C 1
ATOM 4682 O O . LEU A 1 574 ? -94.712 2.940 136.764 1.00 80.50 574 LEU A O 1
ATOM 4686 N N . ASN A 1 575 ? -94.095 2.732 138.920 1.00 83.94 575 ASN A N 1
ATOM 4687 C CA . ASN A 1 575 ? -92.653 2.894 138.711 1.00 83.94 575 ASN A CA 1
ATOM 4688 C C . ASN A 1 575 ? -92.099 1.871 137.707 1.00 83.94 575 ASN A C 1
ATOM 4690 O O . ASN A 1 575 ? -91.317 2.238 136.828 1.00 83.94 575 ASN A O 1
ATOM 4694 N N . GLN A 1 576 ? -92.528 0.608 137.803 1.00 82.25 576 GLN A N 1
ATOM 4695 C CA . GLN A 1 576 ? -92.132 -0.443 136.869 1.00 82.25 576 GLN A CA 1
ATOM 4696 C C . GLN A 1 576 ? -92.652 -0.162 135.449 1.00 82.25 576 GLN A C 1
ATOM 4698 O O . GLN A 1 576 ? -91.870 -0.196 134.500 1.00 82.25 576 GLN A O 1
ATOM 4703 N N . SER A 1 577 ? -93.921 0.237 135.301 1.00 77.81 577 SER A N 1
ATOM 4704 C CA . SER A 1 577 ? -94.479 0.616 133.993 1.00 77.81 577 SER A CA 1
ATOM 4705 C C . SER A 1 577 ? -93.786 1.840 133.372 1.00 77.81 577 SER A C 1
ATOM 4707 O O . SER A 1 577 ? -93.575 1.887 132.159 1.00 77.81 577 SER A O 1
ATOM 4709 N N . GLU A 1 578 ? -93.347 2.816 134.179 1.00 82.62 578 GLU A N 1
ATOM 4710 C CA . GLU A 1 578 ? -92.540 3.928 133.673 1.00 82.62 578 GLU A CA 1
ATOM 4711 C C . GLU A 1 578 ? -91.125 3.496 133.263 1.00 82.62 578 GLU A C 1
ATOM 4713 O O . GLU A 1 578 ? -90.575 4.051 132.309 1.00 82.62 578 GLU A O 1
ATOM 4718 N N . ALA A 1 579 ? -90.512 2.543 133.973 1.00 81.88 579 ALA A N 1
ATOM 4719 C CA . ALA A 1 579 ? -89.199 2.003 133.625 1.00 81.88 579 ALA A CA 1
ATOM 4720 C C . ALA A 1 579 ? -89.250 1.234 132.295 1.00 81.88 579 ALA A C 1
ATOM 4722 O O . ALA A 1 579 ? -88.429 1.485 131.413 1.00 81.88 579 ALA A O 1
ATOM 4723 N N . GLU A 1 580 ? -90.265 0.387 132.106 1.00 84.00 580 GLU A N 1
ATOM 4724 C CA . GLU A 1 580 ? -90.534 -0.313 130.844 1.00 84.00 580 GLU A CA 1
ATOM 4725 C C . GLU A 1 580 ? -90.777 0.680 129.694 1.00 84.00 580 GLU A C 1
ATOM 4727 O O . GLU A 1 580 ? -90.185 0.547 128.621 1.00 84.00 580 GLU A O 1
ATOM 4732 N N . ARG A 1 581 ? -91.554 1.749 129.932 1.00 85.19 581 ARG A N 1
ATOM 4733 C CA . ARG A 1 581 ? -91.777 2.815 128.941 1.00 85.19 581 ARG A CA 1
ATOM 4734 C C . ARG A 1 581 ? -90.481 3.551 128.569 1.00 85.19 581 ARG A C 1
ATOM 4736 O O . ARG A 1 581 ? -90.237 3.782 127.389 1.00 85.19 581 ARG A O 1
ATOM 4743 N N . ARG A 1 582 ? -89.628 3.886 129.549 1.00 84.06 582 ARG A N 1
ATOM 4744 C CA . ARG A 1 582 ? -88.308 4.515 129.318 1.00 84.06 582 ARG A CA 1
ATOM 4745 C C . ARG A 1 582 ? -87.357 3.594 128.545 1.00 84.06 582 ARG A C 1
ATOM 4747 O O . ARG A 1 582 ? -86.618 4.075 127.692 1.00 84.06 582 ARG A O 1
ATOM 4754 N N . HIS A 1 583 ? -87.389 2.290 128.810 1.00 85.81 583 HIS A N 1
ATOM 4755 C CA . HIS A 1 583 ? -86.596 1.295 128.085 1.00 85.81 583 HIS A CA 1
ATOM 4756 C C . HIS A 1 583 ? -87.042 1.163 126.617 1.00 85.81 583 HIS A C 1
ATOM 4758 O O . HIS A 1 583 ? -86.203 1.159 125.718 1.00 85.81 583 HIS A O 1
ATOM 4764 N N . LEU A 1 584 ? -88.353 1.145 126.350 1.00 82.19 584 LEU A N 1
ATOM 4765 C CA . LEU A 1 584 ? -88.885 1.138 124.982 1.00 82.19 584 LEU A CA 1
ATOM 4766 C C . LEU A 1 584 ? -88.587 2.446 124.225 1.00 82.19 584 LEU A C 1
ATOM 4768 O O . LEU A 1 584 ? -88.206 2.385 123.056 1.00 82.19 584 LEU A O 1
ATOM 4772 N N . ASP A 1 585 ? -88.670 3.611 124.883 1.00 80.62 585 ASP A N 1
ATOM 4773 C CA . ASP A 1 585 ? -88.234 4.894 124.301 1.00 80.62 585 ASP A CA 1
ATOM 4774 C C . ASP A 1 585 ? -86.745 4.847 123.890 1.00 80.62 585 ASP A C 1
ATOM 4776 O O . ASP A 1 585 ? -86.385 5.325 122.814 1.00 80.62 585 ASP A O 1
ATOM 4780 N N . GLN A 1 586 ? -85.878 4.243 124.716 1.00 83.25 586 GLN A N 1
ATOM 4781 C CA . GLN A 1 586 ? -84.445 4.084 124.427 1.00 83.25 586 GLN A CA 1
ATOM 4782 C C . GLN A 1 586 ? -84.176 3.115 123.267 1.00 83.25 586 GLN A C 1
ATOM 4784 O O . GLN A 1 586 ? -83.340 3.405 122.414 1.00 83.25 586 GLN A O 1
ATOM 4789 N N . GLN A 1 587 ? -84.901 1.996 123.176 1.00 86.62 587 GLN A N 1
ATOM 4790 C CA . GLN A 1 587 ? -84.806 1.109 122.009 1.00 86.62 587 GLN A CA 1
ATOM 4791 C C . GLN A 1 587 ? -85.286 1.812 120.726 1.00 86.62 587 GLN A C 1
ATOM 4793 O O . GLN A 1 587 ? -84.682 1.675 119.663 1.00 86.62 587 GLN A O 1
ATOM 4798 N N . ALA A 1 588 ? -86.339 2.628 120.815 1.00 80.25 588 ALA A N 1
ATOM 4799 C CA . ALA A 1 588 ? -86.847 3.390 119.679 1.00 80.25 588 ALA A CA 1
ATOM 4800 C C . ALA A 1 588 ? -85.879 4.487 119.189 1.00 80.25 588 ALA A C 1
ATOM 4802 O O . ALA A 1 588 ? -85.929 4.844 118.010 1.00 80.25 588 ALA A O 1
ATOM 4803 N N . THR A 1 589 ? -85.000 5.027 120.043 1.00 83.38 589 THR A N 1
ATOM 4804 C CA . THR A 1 589 ? -83.944 5.959 119.607 1.00 83.38 589 THR A CA 1
ATOM 4805 C C . THR A 1 589 ? -82.711 5.240 119.064 1.00 83.38 589 THR A C 1
ATOM 4807 O O . THR A 1 589 ? -82.181 5.685 118.047 1.00 83.38 589 THR A O 1
ATOM 4810 N N . THR A 1 590 ? -82.287 4.106 119.637 1.00 85.44 590 THR A N 1
ATOM 4811 C CA . THR A 1 590 ? -81.148 3.344 119.088 1.00 85.44 590 THR A CA 1
ATOM 4812 C C . THR A 1 590 ? -81.437 2.792 117.692 1.00 85.44 590 THR A C 1
ATOM 4814 O O . THR A 1 590 ? -80.585 2.923 116.814 1.00 85.44 590 THR A O 1
ATOM 4817 N N . TYR A 1 591 ? -82.645 2.277 117.427 1.00 84.62 591 TYR A N 1
ATOM 4818 C CA . TYR A 1 591 ? -83.015 1.831 116.076 1.00 84.62 591 TYR A CA 1
ATOM 4819 C C . TYR A 1 591 ? -83.077 2.979 115.053 1.00 84.62 591 TYR A C 1
ATOM 4821 O O . TYR A 1 591 ? -82.736 2.771 113.891 1.00 84.62 591 TYR A O 1
ATOM 4829 N N . LYS A 1 592 ? -83.453 4.203 115.456 1.00 84.88 592 LYS A N 1
ATOM 4830 C CA . LYS A 1 592 ? -83.403 5.377 114.561 1.00 84.88 592 LYS A CA 1
ATOM 4831 C C . LYS A 1 592 ? -81.971 5.734 114.176 1.00 84.88 592 LYS A C 1
ATOM 4833 O O . LYS A 1 592 ? -81.689 5.850 112.989 1.00 84.88 592 LYS A O 1
ATOM 4838 N N . LEU A 1 593 ? -81.066 5.803 115.154 1.00 89.75 593 LEU A N 1
ATOM 4839 C CA . LEU A 1 593 ? -79.645 6.071 114.911 1.00 89.75 593 LEU A CA 1
ATOM 4840 C C . LEU A 1 593 ? -79.000 4.996 114.016 1.00 89.75 593 LEU A C 1
ATOM 4842 O O . LEU A 1 593 ? -78.205 5.325 113.142 1.00 89.75 593 LEU A O 1
ATOM 4846 N N . GLN A 1 594 ? -79.384 3.724 114.171 1.00 87.81 594 GLN A N 1
ATOM 4847 C CA . GLN A 1 594 ? -78.940 2.645 113.277 1.00 87.81 594 GLN A CA 1
ATOM 4848 C C . GLN A 1 594 ? -79.463 2.814 111.840 1.00 87.81 594 GLN A C 1
ATOM 4850 O O . GLN A 1 594 ? -78.715 2.587 110.892 1.00 87.81 594 GLN A O 1
ATOM 4855 N N . ILE A 1 595 ? -80.716 3.243 111.653 1.00 87.00 595 ILE A N 1
ATOM 4856 C CA . ILE A 1 595 ? -81.284 3.526 110.322 1.00 87.00 595 ILE A CA 1
ATOM 4857 C C . ILE A 1 595 ? -80.616 4.750 109.675 1.00 87.00 595 ILE A C 1
ATOM 4859 O O . ILE A 1 595 ? -80.396 4.755 108.465 1.00 87.00 595 ILE A O 1
ATOM 4863 N N . GLU A 1 596 ? -80.290 5.780 110.454 1.00 88.94 596 GLU A N 1
ATOM 4864 C CA . GLU A 1 596 ? -79.596 6.984 109.979 1.00 88.94 596 GLU A CA 1
ATOM 4865 C C . GLU A 1 596 ? -78.145 6.680 109.570 1.00 88.94 596 GLU A C 1
ATOM 4867 O O . GLU A 1 596 ? -77.718 7.086 108.489 1.00 88.94 596 GLU A O 1
ATOM 4872 N N . GLU A 1 597 ? -77.417 5.879 110.352 1.00 88.56 597 GLU A N 1
ATOM 4873 C CA . GLU A 1 597 ? -76.055 5.446 110.011 1.00 88.56 597 GLU A CA 1
ATOM 4874 C C . GLU A 1 597 ? -76.025 4.500 108.795 1.00 88.56 597 GLU A C 1
ATOM 4876 O O . GLU A 1 597 ? -75.186 4.669 107.911 1.00 88.56 597 GLU A O 1
ATOM 4881 N N . LEU A 1 598 ? -76.976 3.563 108.671 1.00 88.88 598 LEU A N 1
ATOM 4882 C CA . LEU A 1 598 ? -77.093 2.706 107.480 1.00 88.88 598 LEU A CA 1
ATOM 4883 C C . LEU A 1 598 ? -77.439 3.499 106.209 1.00 88.88 598 LEU A C 1
ATOM 4885 O O . LEU A 1 598 ? -76.976 3.149 105.124 1.00 88.88 598 LEU A O 1
ATOM 4889 N N . ARG A 1 599 ? -78.221 4.583 106.323 1.00 87.38 599 ARG A N 1
ATOM 4890 C CA . ARG A 1 599 ? -78.462 5.515 105.206 1.00 87.38 599 ARG A CA 1
ATOM 4891 C C . ARG A 1 599 ? -77.184 6.240 104.807 1.00 87.38 599 ARG A C 1
ATOM 4893 O O . ARG A 1 599 ? -76.853 6.245 103.628 1.00 87.38 599 ARG A O 1
ATOM 4900 N N . ARG A 1 600 ? -76.435 6.764 105.781 1.00 89.75 600 ARG A N 1
ATOM 4901 C CA . ARG A 1 600 ? -75.149 7.429 105.536 1.00 89.75 600 ARG A CA 1
ATOM 4902 C C . ARG A 1 600 ? -74.165 6.507 104.811 1.00 89.75 600 ARG A C 1
ATOM 4904 O O . ARG A 1 600 ? -73.595 6.909 103.809 1.00 89.75 600 ARG A O 1
ATOM 4911 N N . GLN A 1 601 ? -74.052 5.250 105.241 1.00 89.81 601 GLN A N 1
ATOM 4912 C CA . GLN A 1 601 ? -73.203 4.245 104.586 1.00 89.81 601 GLN A CA 1
ATOM 4913 C C . GLN A 1 601 ? -73.675 3.886 103.162 1.00 89.81 601 GLN A C 1
ATOM 4915 O O . GLN A 1 601 ? -72.846 3.653 102.279 1.00 89.81 601 GLN A O 1
ATOM 4920 N N . PHE A 1 602 ? -74.987 3.873 102.901 1.00 92.50 602 PHE A N 1
ATOM 4921 C CA . PHE A 1 602 ? -75.523 3.702 101.545 1.00 92.50 602 PHE A CA 1
ATOM 4922 C C . PHE A 1 602 ? -75.196 4.900 100.639 1.00 92.50 602 PHE A C 1
ATOM 4924 O O . PHE A 1 602 ? -74.778 4.704 99.499 1.00 92.50 602 PHE A O 1
ATOM 4931 N N . ASP A 1 603 ? -75.345 6.126 101.141 1.00 90.38 603 ASP A N 1
ATOM 4932 C CA . ASP A 1 603 ? -75.045 7.342 100.382 1.00 90.38 603 ASP A CA 1
ATOM 4933 C C . ASP A 1 603 ? -73.528 7.485 100.132 1.00 90.38 603 ASP A C 1
ATOM 4935 O O . ASP A 1 603 ? -73.114 7.740 98.999 1.00 90.38 603 ASP A O 1
ATOM 4939 N N . ASP A 1 604 ? -72.687 7.218 101.140 1.00 88.75 604 ASP A N 1
ATOM 4940 C CA . ASP A 1 604 ? -71.222 7.201 101.021 1.00 88.75 604 ASP A CA 1
ATOM 4941 C C . ASP A 1 604 ? -70.782 6.206 99.924 1.00 88.75 604 ASP A C 1
ATOM 4943 O O . ASP A 1 604 ? -70.157 6.611 98.936 1.00 88.75 604 ASP A O 1
ATOM 4947 N N . THR A 1 605 ? -71.203 4.935 100.016 1.00 88.50 605 THR A N 1
ATOM 4948 C CA . THR A 1 605 ? -70.888 3.899 99.005 1.00 88.50 605 THR A CA 1
ATOM 4949 C C . THR A 1 605 ? -71.506 4.178 97.631 1.00 88.50 605 THR A C 1
ATOM 4951 O O . THR A 1 605 ? -70.957 3.751 96.611 1.00 88.50 605 THR A O 1
ATOM 4954 N N . ALA A 1 606 ? -72.605 4.936 97.554 1.00 88.94 606 ALA A N 1
ATOM 4955 C CA . ALA A 1 606 ? -73.134 5.416 96.284 1.00 88.94 606 ALA A CA 1
ATOM 4956 C C . ALA A 1 606 ? -72.218 6.461 95.633 1.00 88.94 606 ALA A C 1
ATOM 4958 O O . ALA A 1 606 ? -71.932 6.341 94.441 1.00 88.94 606 ALA A O 1
ATOM 4959 N N . THR A 1 607 ? -71.692 7.427 96.395 1.00 90.75 607 THR A N 1
ATOM 4960 C CA . THR A 1 607 ? -70.730 8.397 95.839 1.00 90.75 607 THR A CA 1
ATOM 4961 C C . THR A 1 607 ? -69.410 7.745 95.431 1.00 90.75 607 THR A C 1
ATOM 4963 O O . THR A 1 607 ? -68.815 8.156 94.436 1.00 90.75 607 THR A O 1
ATOM 4966 N N . GLU A 1 608 ? -68.955 6.710 96.143 1.00 85.94 608 GLU A N 1
ATOM 4967 C CA . GLU A 1 608 ? -67.765 5.944 95.757 1.00 85.94 608 GLU A CA 1
ATOM 4968 C C . GLU A 1 608 ? -67.979 5.182 94.448 1.00 85.94 608 GLU A C 1
ATOM 4970 O O . GLU A 1 608 ? -67.168 5.320 93.532 1.00 85.94 608 GLU A O 1
ATOM 4975 N N . ARG A 1 609 ? -69.108 4.472 94.302 1.00 91.06 609 ARG A N 1
ATOM 4976 C CA . ARG A 1 609 ? -69.487 3.795 93.050 1.00 91.06 609 ARG A CA 1
ATOM 4977 C C . ARG A 1 609 ? -69.479 4.754 91.862 1.00 91.06 609 ARG A C 1
ATOM 4979 O O . ARG A 1 609 ? -68.944 4.422 90.805 1.00 91.06 609 ARG A O 1
ATOM 4986 N N . ASP A 1 610 ? -70.056 5.939 92.035 1.00 90.25 610 ASP A N 1
ATOM 4987 C CA . ASP A 1 610 ? -70.223 6.893 90.944 1.00 90.25 610 ASP A CA 1
ATOM 4988 C C . ASP A 1 610 ? -68.885 7.580 90.595 1.00 90.25 610 ASP A C 1
ATOM 4990 O O . ASP A 1 610 ? -68.587 7.758 89.415 1.00 90.25 610 ASP A O 1
ATOM 4994 N N . ARG A 1 611 ? -68.001 7.823 91.581 1.00 91.31 611 ARG A N 1
ATOM 4995 C CA . ARG A 1 611 ? -66.592 8.215 91.347 1.00 91.31 611 ARG A CA 1
ATOM 4996 C C . ARG A 1 611 ? -65.812 7.134 90.592 1.00 91.31 611 ARG A C 1
ATOM 4998 O O . ARG A 1 611 ? -65.130 7.448 89.618 1.00 91.31 611 ARG A O 1
ATOM 5005 N N . SER A 1 612 ? -65.918 5.869 91.007 1.00 86.44 612 SER A N 1
ATOM 5006 C CA . SER A 1 612 ? -65.269 4.737 90.330 1.00 86.44 612 SER A CA 1
ATOM 5007 C C . SER A 1 612 ? -65.776 4.564 88.899 1.00 86.44 612 SER A C 1
ATOM 5009 O O . SER A 1 612 ? -64.980 4.310 87.997 1.00 86.44 612 SER A O 1
ATOM 5011 N N . LYS A 1 613 ? -67.079 4.768 88.665 1.00 91.50 613 LYS A N 1
ATOM 5012 C CA . LYS A 1 613 ? -67.668 4.782 87.324 1.00 91.50 613 LYS A CA 1
ATOM 5013 C C . LYS A 1 613 ? -67.094 5.918 86.473 1.00 91.50 613 LYS A C 1
ATOM 5015 O O . LYS A 1 613 ? -66.651 5.651 85.360 1.00 91.50 613 LYS A O 1
ATOM 5020 N N . SER A 1 614 ? -67.027 7.148 86.990 1.00 89.19 614 SER A N 1
ATOM 5021 C CA . SER A 1 614 ? -66.418 8.275 86.266 1.00 89.19 614 SER A CA 1
ATOM 5022 C C . SER A 1 614 ? -64.949 8.018 85.910 1.00 89.19 614 SER A C 1
ATOM 5024 O O . SER A 1 614 ? -64.543 8.294 84.786 1.00 89.19 614 SER A O 1
ATOM 5026 N N . ALA A 1 615 ? -64.166 7.430 86.822 1.00 88.94 615 ALA A N 1
ATOM 5027 C CA . ALA A 1 615 ? -62.769 7.064 86.566 1.00 88.94 615 ALA A CA 1
ATOM 5028 C C . ALA A 1 615 ? -62.622 5.938 85.518 1.00 88.94 615 ALA A C 1
ATOM 5030 O O . ALA A 1 615 ? -61.697 5.950 84.704 1.00 88.94 615 ALA A O 1
ATOM 5031 N N . LEU A 1 616 ? -63.550 4.975 85.497 1.00 89.50 616 LEU A N 1
ATOM 5032 C CA . LEU A 1 616 ? -63.607 3.928 84.473 1.00 89.50 616 LEU A CA 1
ATOM 5033 C C . LEU A 1 616 ? -64.012 4.494 83.100 1.00 89.50 616 LEU A C 1
ATOM 5035 O O . LEU A 1 616 ? -63.515 4.036 82.069 1.00 89.50 616 LEU A O 1
ATOM 5039 N N . GLU A 1 617 ? -64.886 5.500 83.072 1.00 92.31 617 GLU A N 1
ATOM 5040 C CA . GLU A 1 617 ? -65.268 6.214 81.853 1.00 92.31 617 GLU A CA 1
ATOM 5041 C C . GLU A 1 617 ? -64.102 7.051 81.305 1.00 92.31 617 GLU A C 1
ATOM 5043 O O . GLU A 1 617 ? -63.808 6.938 80.113 1.00 92.31 617 GLU A O 1
ATOM 5048 N N . THR A 1 618 ? -63.368 7.809 82.132 1.00 92.00 618 THR A N 1
ATOM 5049 C CA . THR A 1 618 ? -62.164 8.533 81.670 1.00 92.00 618 THR A CA 1
ATOM 5050 C C . THR A 1 618 ? -61.081 7.573 81.184 1.00 92.00 618 THR A C 1
ATOM 5052 O O . THR A 1 618 ? -60.559 7.761 80.087 1.00 92.00 618 THR A O 1
ATOM 5055 N N . SER A 1 619 ? -60.820 6.482 81.913 1.00 87.25 619 SER A N 1
ATOM 5056 C CA . SER A 1 619 ? -59.845 5.464 81.499 1.00 87.25 619 SER A CA 1
ATOM 5057 C C . SER A 1 619 ? -60.225 4.782 80.173 1.00 87.25 619 SER A C 1
ATOM 5059 O O . SER A 1 619 ? -59.355 4.480 79.357 1.00 87.25 619 SER A O 1
ATOM 5061 N N . ASN A 1 620 ? -61.519 4.604 79.875 1.00 91.19 620 ASN A N 1
ATOM 5062 C CA . ASN A 1 620 ? -61.955 4.112 78.562 1.00 91.19 620 ASN A CA 1
ATOM 5063 C C . ASN A 1 620 ? -61.804 5.149 77.435 1.00 91.19 620 ASN A C 1
ATOM 5065 O O . ASN A 1 620 ? -61.490 4.766 76.303 1.00 91.19 620 ASN A O 1
ATOM 5069 N N . HIS A 1 621 ? -61.970 6.444 77.714 1.00 92.19 621 HIS A N 1
ATOM 5070 C CA . HIS A 1 621 ? -61.664 7.500 76.742 1.00 92.19 621 HIS A CA 1
ATOM 5071 C C . HIS A 1 621 ? -60.156 7.576 76.460 1.00 92.19 621 HIS A C 1
ATOM 5073 O O . HIS A 1 621 ? -59.754 7.645 75.300 1.00 92.19 621 HIS A O 1
ATOM 5079 N N . GLU A 1 622 ? -59.312 7.461 77.487 1.00 90.81 622 GLU A N 1
ATOM 5080 C CA . GLU A 1 622 ? -57.855 7.365 77.337 1.00 90.81 622 GLU A CA 1
ATOM 5081 C C . GLU A 1 622 ? -57.456 6.116 76.542 1.00 90.81 622 GLU A C 1
ATOM 5083 O O . GLU A 1 622 ? -56.745 6.228 75.545 1.00 90.81 622 GLU A O 1
ATOM 5088 N N . ARG A 1 623 ? -57.984 4.936 76.898 1.00 92.69 623 ARG A N 1
ATOM 5089 C CA . ARG A 1 623 ? -57.744 3.670 76.184 1.00 92.69 623 ARG A CA 1
ATOM 5090 C C . ARG A 1 623 ? -58.130 3.756 74.707 1.00 92.69 623 ARG A C 1
ATOM 5092 O O . ARG A 1 623 ? -57.361 3.328 73.853 1.00 92.69 623 ARG A O 1
ATOM 5099 N N . THR A 1 624 ? -59.297 4.315 74.386 1.00 92.75 624 THR A N 1
ATOM 5100 C CA . THR A 1 624 ? -59.748 4.454 72.988 1.00 92.75 624 THR A CA 1
ATOM 5101 C C . THR A 1 624 ? -59.005 5.552 72.223 1.00 92.75 624 THR A C 1
ATOM 5103 O O . THR A 1 624 ? -58.871 5.449 71.004 1.00 92.75 624 THR A O 1
ATOM 5106 N N . ASN A 1 625 ? -58.463 6.567 72.901 1.00 93.81 625 ASN A N 1
ATOM 5107 C CA . ASN A 1 625 ? -57.559 7.539 72.287 1.00 93.81 625 ASN A CA 1
ATOM 5108 C C . ASN A 1 625 ? -56.175 6.927 72.002 1.00 93.81 625 ASN A C 1
ATOM 5110 O O . ASN A 1 625 ? -55.660 7.064 70.895 1.00 93.81 625 ASN A O 1
ATOM 5114 N N . MET A 1 626 ? -55.612 6.180 72.955 1.00 89.19 626 MET A N 1
ATOM 5115 C CA . MET A 1 626 ? -54.358 5.440 72.772 1.00 89.19 626 MET A CA 1
ATOM 5116 C C . MET A 1 626 ? -54.476 4.364 71.686 1.00 89.19 626 MET A C 1
ATOM 5118 O O . MET A 1 626 ? -53.534 4.175 70.923 1.00 89.19 626 MET A O 1
ATOM 5122 N N . GLU A 1 627 ? -55.636 3.716 71.550 1.00 90.06 627 GLU A N 1
ATOM 5123 C CA . GLU A 1 627 ? -55.909 2.786 70.449 1.00 90.06 627 GLU A CA 1
ATOM 5124 C C . GLU A 1 627 ? -55.909 3.493 69.084 1.00 90.06 627 GLU A C 1
ATOM 5126 O O . GLU A 1 627 ? -55.262 3.029 68.150 1.00 90.06 627 GLU A O 1
ATOM 5131 N N . LYS A 1 628 ? -56.548 4.666 68.965 1.00 92.69 628 LYS A N 1
ATOM 5132 C CA . LYS A 1 628 ? -56.483 5.479 67.735 1.00 92.69 628 LYS A CA 1
ATOM 5133 C C . LYS A 1 628 ? -55.046 5.880 67.401 1.00 92.69 628 LYS A C 1
ATOM 5135 O O . LYS A 1 628 ? -54.636 5.741 66.252 1.00 92.69 628 LYS A O 1
ATOM 5140 N N . ILE A 1 629 ? -54.272 6.312 68.400 1.00 92.81 629 ILE A N 1
ATOM 5141 C CA . ILE A 1 629 ? -52.851 6.649 68.237 1.00 92.81 629 ILE A CA 1
ATOM 5142 C C . ILE A 1 629 ? -52.062 5.417 67.764 1.00 92.81 629 ILE A C 1
ATOM 5144 O O . ILE A 1 629 ? -51.322 5.518 66.785 1.00 92.81 629 ILE A O 1
ATOM 5148 N N . ARG A 1 630 ? -52.278 4.240 68.371 1.00 92.19 630 ARG A N 1
ATOM 5149 C CA . ARG A 1 630 ? -51.675 2.960 67.959 1.00 92.19 630 ARG A CA 1
ATOM 5150 C C . ARG A 1 630 ? -51.986 2.622 66.500 1.00 92.19 630 ARG A C 1
ATOM 5152 O O . ARG A 1 630 ? -51.069 2.299 65.754 1.00 92.19 630 ARG A O 1
ATOM 5159 N N . ILE A 1 631 ? -53.244 2.749 66.078 1.00 93.25 631 ILE A N 1
ATOM 5160 C CA . ILE A 1 631 ? -53.663 2.509 64.689 1.00 93.25 631 ILE A CA 1
ATOM 5161 C C . ILE A 1 631 ? -52.970 3.492 63.732 1.00 93.25 631 ILE A C 1
ATOM 5163 O O . ILE A 1 631 ? -52.434 3.065 62.712 1.00 93.25 631 ILE A O 1
ATOM 5167 N N . THR A 1 632 ? -52.902 4.788 64.067 1.00 92.81 632 THR A N 1
ATOM 5168 C CA . THR A 1 632 ? -52.206 5.774 63.217 1.00 92.81 632 THR A CA 1
ATOM 5169 C C . THR A 1 632 ? -50.694 5.553 63.144 1.00 92.81 632 THR A C 1
ATOM 5171 O O . THR A 1 632 ? -50.116 5.724 62.074 1.00 92.81 632 THR A O 1
ATOM 5174 N N . LEU A 1 633 ? -50.054 5.126 64.238 1.00 90.12 633 LEU A N 1
ATOM 5175 C CA . LEU A 1 633 ? -48.626 4.797 64.255 1.00 90.12 633 LEU A CA 1
ATOM 5176 C C . LEU A 1 633 ? -48.333 3.513 63.472 1.00 90.12 633 LEU A C 1
ATOM 5178 O O . LEU A 1 633 ? -47.359 3.478 62.729 1.00 90.12 633 LEU A O 1
ATOM 5182 N N . ASN A 1 634 ? -49.190 2.491 63.563 1.00 89.19 634 ASN A N 1
ATOM 5183 C CA . ASN A 1 634 ? -49.065 1.284 62.742 1.00 89.19 634 ASN A CA 1
ATOM 5184 C C . ASN A 1 634 ? -49.200 1.616 61.247 1.00 89.19 634 ASN A C 1
ATOM 5186 O O . ASN A 1 634 ? -48.336 1.234 60.467 1.00 89.19 634 ASN A O 1
ATOM 5190 N N . ALA A 1 635 ? -50.195 2.419 60.856 1.00 90.38 635 ALA A N 1
ATOM 5191 C CA . ALA A 1 635 ? -50.348 2.864 59.468 1.00 90.38 635 ALA A CA 1
ATOM 5192 C C . ALA A 1 635 ? -49.134 3.674 58.958 1.00 90.38 635 ALA A C 1
ATOM 5194 O O . ALA A 1 635 ? -48.744 3.542 57.799 1.00 90.38 635 ALA A O 1
ATOM 5195 N N . GLN A 1 636 ? -48.495 4.475 59.820 1.00 92.31 636 GLN A N 1
ATOM 5196 C CA . GLN A 1 636 ? -47.231 5.149 59.495 1.00 92.31 636 GLN A CA 1
ATOM 5197 C C . GLN A 1 636 ? -46.061 4.161 59.364 1.00 92.31 636 GLN A C 1
ATOM 5199 O O . GLN A 1 636 ? -45.271 4.289 58.433 1.00 92.31 636 GLN A O 1
ATOM 5204 N N . ILE A 1 637 ? -45.959 3.160 60.244 1.00 90.06 637 ILE A N 1
ATOM 5205 C CA . ILE A 1 637 ? -44.942 2.099 60.165 1.00 90.06 637 ILE A CA 1
ATOM 5206 C C . ILE A 1 637 ? -45.092 1.296 58.868 1.00 90.06 637 ILE A C 1
ATOM 5208 O O . ILE A 1 637 ? -44.089 1.024 58.213 1.00 90.06 637 ILE A O 1
ATOM 5212 N N . ASP A 1 638 ? -46.314 0.955 58.464 1.00 92.50 638 ASP A N 1
ATOM 5213 C CA . ASP A 1 638 ? -46.569 0.186 57.243 1.00 92.50 638 ASP A CA 1
ATOM 5214 C C . ASP A 1 638 ? -46.359 1.021 55.968 1.00 92.50 638 ASP A C 1
ATOM 5216 O O . ASP A 1 638 ? -45.800 0.515 54.995 1.00 92.50 638 ASP A O 1
ATOM 5220 N N . SER A 1 639 ? -46.655 2.328 55.996 1.00 93.19 639 SER A N 1
ATOM 5221 C CA . SER A 1 639 ? -46.221 3.254 54.936 1.00 93.19 639 SER A CA 1
ATOM 5222 C C . SER A 1 639 ? -44.693 3.310 54.827 1.00 93.19 639 SER A C 1
ATOM 5224 O O . SER A 1 639 ? -44.152 3.175 53.734 1.00 93.19 639 SER A O 1
ATOM 5226 N N . LEU A 1 640 ? -43.984 3.449 55.955 1.00 90.25 640 LEU A N 1
ATOM 5227 C CA . LEU A 1 640 ? -42.519 3.500 55.984 1.00 90.25 640 LEU A CA 1
ATOM 5228 C C . LEU A 1 640 ? -41.872 2.168 55.570 1.00 90.25 640 LEU A C 1
ATOM 5230 O O . LEU A 1 640 ? -40.790 2.175 54.988 1.00 90.25 640 LEU A O 1
ATOM 5234 N N . ARG A 1 641 ? -42.525 1.025 55.821 1.00 90.50 641 ARG A N 1
ATOM 5235 C CA . ARG A 1 641 ? -42.120 -0.285 55.281 1.00 90.50 641 ARG A CA 1
ATOM 5236 C C . ARG A 1 641 ? -42.231 -0.306 53.759 1.00 90.50 641 ARG A C 1
ATOM 5238 O O . ARG A 1 641 ? -41.238 -0.608 53.105 1.00 90.50 641 ARG A O 1
ATOM 5245 N N . ALA A 1 642 ? -43.370 0.108 53.203 1.00 90.81 642 ALA A N 1
ATOM 5246 C CA . ALA A 1 642 ? -43.555 0.204 51.754 1.00 90.81 642 ALA A CA 1
ATOM 5247 C C . ALA A 1 642 ? -42.582 1.207 51.096 1.00 90.81 642 ALA A C 1
ATOM 5249 O O . ALA A 1 642 ? -42.120 0.986 49.977 1.00 90.81 642 ALA A O 1
ATOM 5250 N N . ASP A 1 643 ? -42.217 2.295 51.780 1.00 90.44 643 ASP A N 1
ATOM 5251 C CA . ASP A 1 643 ? -41.162 3.211 51.328 1.00 90.44 643 ASP A CA 1
ATOM 5252 C C . ASP A 1 643 ? -39.774 2.556 51.358 1.00 90.44 643 ASP A C 1
ATOM 5254 O O . ASP A 1 643 ? -39.031 2.657 50.382 1.00 90.44 643 ASP A O 1
ATOM 5258 N N . CYS A 1 644 ? -39.435 1.824 52.422 1.00 88.88 644 CYS A N 1
ATOM 5259 C CA . CYS A 1 644 ? -38.187 1.065 52.511 1.00 88.88 644 CYS A CA 1
ATOM 5260 C C . CYS A 1 644 ? -38.088 -0.042 51.450 1.00 88.88 644 CYS A C 1
ATOM 5262 O O . CYS A 1 644 ? -37.026 -0.205 50.858 1.00 88.88 644 CYS A O 1
ATOM 5264 N N . GLU A 1 645 ? -39.170 -0.768 51.163 1.00 92.44 645 GLU A N 1
ATOM 5265 C CA . GLU A 1 645 ? -39.221 -1.796 50.113 1.00 92.44 645 GLU A CA 1
ATOM 5266 C C . GLU A 1 645 ? -39.072 -1.178 48.713 1.00 92.44 645 GLU A C 1
ATOM 5268 O O . GLU A 1 645 ? -38.281 -1.664 47.902 1.00 92.44 645 GLU A O 1
ATOM 5273 N N . ARG A 1 646 ? -39.738 -0.045 48.442 1.00 93.12 646 ARG A N 1
ATOM 5274 C CA . ARG A 1 646 ? -39.560 0.713 47.188 1.00 93.12 646 ARG A CA 1
ATOM 5275 C C . ARG A 1 646 ? -38.136 1.249 47.028 1.00 93.12 646 ARG A C 1
ATOM 5277 O O . ARG A 1 646 ? -37.573 1.161 45.936 1.00 93.12 646 ARG A O 1
ATOM 5284 N N . LEU A 1 647 ? -37.533 1.763 48.101 1.00 90.62 647 LEU A N 1
ATOM 5285 C CA . LEU A 1 647 ? -36.140 2.219 48.102 1.00 90.62 647 LEU A CA 1
ATOM 5286 C C . LEU A 1 647 ? -35.153 1.056 47.944 1.00 90.62 647 LEU A C 1
ATOM 5288 O O . LEU A 1 647 ? -34.176 1.202 47.216 1.00 90.62 647 LEU A O 1
ATOM 5292 N N . GLN A 1 648 ? -35.409 -0.106 48.555 1.00 90.56 648 GLN A N 1
ATOM 5293 C CA . GLN A 1 648 ? -34.606 -1.314 48.345 1.00 90.56 648 GLN A CA 1
ATOM 5294 C C . GLN A 1 648 ? -34.678 -1.786 46.893 1.00 90.56 648 GLN A C 1
ATOM 5296 O O . GLN A 1 648 ? -33.631 -2.024 46.297 1.00 90.56 648 GLN A O 1
ATOM 5301 N N . HIS A 1 649 ? -35.873 -1.854 46.299 1.00 92.62 649 HIS A N 1
ATOM 5302 C CA . HIS A 1 649 ? -36.032 -2.263 44.904 1.00 92.62 649 HIS A CA 1
ATOM 5303 C C . HIS A 1 649 ? -35.320 -1.297 43.942 1.00 92.62 649 HIS A C 1
ATOM 5305 O O . HIS A 1 649 ? -34.516 -1.733 43.116 1.00 92.62 649 HIS A O 1
ATOM 5311 N N . SER A 1 650 ? -35.517 0.014 44.126 1.00 89.12 650 SER A N 1
ATOM 5312 C CA . SER A 1 650 ? -34.802 1.062 43.383 1.00 89.12 650 SER A CA 1
ATOM 5313 C C . SER A 1 650 ? -33.279 0.940 43.529 1.00 89.12 650 SER A C 1
ATOM 5315 O O . SER A 1 650 ? -32.554 0.989 42.540 1.00 89.12 650 SER A O 1
ATOM 5317 N N . ASN A 1 651 ? -32.775 0.679 44.739 1.00 85.38 651 ASN A N 1
ATOM 5318 C CA . ASN A 1 651 ? -31.345 0.491 44.984 1.00 85.38 651 ASN A CA 1
ATOM 5319 C C . ASN A 1 651 ? -30.798 -0.798 44.335 1.00 85.38 651 ASN A C 1
ATOM 5321 O O . ASN A 1 651 ? -29.693 -0.785 43.802 1.00 85.38 651 ASN A O 1
ATOM 5325 N N . THR A 1 652 ? -31.565 -1.899 44.311 1.00 92.19 652 THR A N 1
ATOM 5326 C CA . THR A 1 652 ? -31.161 -3.119 43.582 1.00 92.19 652 THR A CA 1
ATOM 5327 C C . THR A 1 652 ? -31.137 -2.927 42.068 1.00 92.19 652 THR A C 1
ATOM 5329 O O . THR A 1 652 ? -30.284 -3.511 41.404 1.00 92.19 652 THR A O 1
ATOM 5332 N N . GLU A 1 653 ? -32.026 -2.093 41.526 1.00 91.44 653 GLU A N 1
ATOM 5333 C CA . GLU A 1 653 ? -32.065 -1.766 40.099 1.00 91.44 653 GLU A CA 1
ATOM 5334 C C . GLU A 1 653 ? -30.927 -0.810 39.713 1.00 91.44 653 GLU A C 1
ATOM 5336 O O . GLU A 1 653 ? -30.177 -1.094 38.784 1.00 91.44 653 GLU A O 1
ATOM 5341 N N . LEU A 1 654 ? -30.696 0.254 40.491 1.00 89.81 654 LEU A N 1
ATOM 5342 C CA . LEU A 1 654 ? -29.540 1.145 40.324 1.00 89.81 654 LEU A CA 1
ATOM 5343 C C . LEU A 1 654 ? -28.206 0.401 40.462 1.00 89.81 654 LEU A C 1
ATOM 5345 O O . LEU A 1 654 ? -27.256 0.709 39.745 1.00 89.81 654 LEU A O 1
ATOM 5349 N N . GLN A 1 655 ? -28.122 -0.595 41.351 1.00 87.06 655 GLN A N 1
ATOM 5350 C CA . GLN A 1 655 ? -26.938 -1.443 41.439 1.00 87.06 655 GLN A CA 1
ATOM 5351 C C . GLN A 1 655 ? -26.781 -2.322 40.189 1.00 87.06 655 GLN A C 1
ATOM 5353 O O . GLN A 1 655 ? -25.678 -2.400 39.659 1.00 87.06 655 GLN A O 1
ATOM 5358 N N . ARG A 1 656 ? -27.866 -2.900 39.655 1.00 93.38 656 ARG A N 1
ATOM 5359 C CA . ARG A 1 656 ? -27.837 -3.625 38.372 1.00 93.38 656 ARG A CA 1
ATOM 5360 C C . ARG A 1 656 ? -27.367 -2.744 37.214 1.00 93.38 656 ARG A C 1
ATOM 5362 O O . ARG A 1 656 ? -26.539 -3.175 36.423 1.00 93.38 656 ARG A O 1
ATOM 5369 N N . GLN A 1 657 ? -27.868 -1.514 37.137 1.00 90.75 657 GLN A N 1
ATOM 5370 C CA . GLN A 1 657 ? -27.494 -0.545 36.106 1.00 90.75 657 GLN A CA 1
ATOM 5371 C C . GLN A 1 657 ? -26.030 -0.110 36.240 1.00 90.75 657 GLN A C 1
ATOM 5373 O O . GLN A 1 657 ? -25.334 -0.020 35.234 1.00 90.75 657 GLN A O 1
ATOM 5378 N N . ARG A 1 658 ? -25.526 0.090 37.467 1.00 89.56 658 ARG A N 1
ATOM 5379 C CA . ARG A 1 658 ? -24.091 0.309 37.713 1.00 89.56 658 ARG A CA 1
ATOM 5380 C C . ARG A 1 658 ? -23.259 -0.870 37.215 1.00 89.56 658 ARG A C 1
ATOM 5382 O O . ARG A 1 658 ? -22.261 -0.642 36.545 1.00 89.56 658 ARG A O 1
ATOM 5389 N N . ASP A 1 659 ? -23.655 -2.092 37.559 1.00 92.50 659 ASP A N 1
ATOM 5390 C CA . ASP A 1 659 ? -22.887 -3.298 37.243 1.00 92.50 659 ASP A CA 1
ATOM 5391 C C . ASP A 1 659 ? -22.842 -3.529 35.716 1.00 92.50 659 ASP A C 1
ATOM 5393 O O . ASP A 1 659 ? -21.770 -3.785 35.176 1.00 92.50 659 ASP A O 1
ATOM 5397 N N . LEU A 1 660 ? -23.950 -3.284 35.002 1.00 93.62 660 LEU A N 1
ATOM 5398 C CA . LEU A 1 660 ? -23.992 -3.265 33.530 1.00 93.62 660 LEU A CA 1
ATOM 5399 C C . LEU A 1 660 ? -23.100 -2.169 32.919 1.00 93.62 660 LEU A C 1
ATOM 5401 O O . LEU A 1 660 ? -22.341 -2.444 31.998 1.00 93.62 660 LEU A O 1
ATOM 5405 N N . ILE A 1 661 ? -23.135 -0.939 33.446 1.00 89.44 661 ILE A N 1
ATOM 5406 C CA . ILE A 1 661 ? -22.265 0.159 32.981 1.00 89.44 661 ILE A CA 1
ATOM 5407 C C . ILE A 1 661 ? -20.783 -0.142 33.278 1.00 89.44 661 ILE A C 1
ATOM 5409 O O . ILE A 1 661 ? -19.894 0.313 32.557 1.00 89.44 661 ILE A O 1
ATOM 5413 N N . GLU A 1 662 ? -20.484 -0.910 34.327 1.00 89.81 662 GLU A N 1
ATOM 5414 C CA . GLU A 1 662 ? -19.127 -1.357 34.640 1.00 89.81 662 GLU A CA 1
ATOM 5415 C C . GLU A 1 662 ? -18.643 -2.453 33.672 1.00 89.81 662 GLU A C 1
ATOM 5417 O O . GLU A 1 662 ? -17.489 -2.379 33.239 1.00 89.81 662 GLU A O 1
ATOM 5422 N N . GLU A 1 663 ? -19.521 -3.373 33.254 1.00 91.38 663 GLU A N 1
ATOM 5423 C CA . GLU A 1 663 ? -19.277 -4.337 32.167 1.00 91.38 663 GLU A CA 1
ATOM 5424 C C . GLU A 1 663 ? -19.073 -3.627 30.812 1.00 91.38 663 GLU A C 1
ATOM 5426 O O . GLU A 1 663 ? -18.027 -3.812 30.185 1.00 91.38 663 GLU A O 1
ATOM 5431 N N . GLU A 1 664 ? -19.984 -2.729 30.408 1.00 87.75 664 GLU A N 1
ATOM 5432 C CA . GLU A 1 664 ? -19.869 -1.911 29.185 1.00 87.75 664 GLU A CA 1
ATOM 5433 C C . GLU A 1 664 ? -18.573 -1.083 29.163 1.00 87.75 664 GLU A C 1
ATOM 5435 O O . GLU A 1 664 ? -17.879 -1.015 28.146 1.00 87.75 664 GLU A O 1
ATOM 5440 N N . LYS A 1 665 ? -18.200 -0.471 30.297 1.00 91.12 665 LYS A N 1
ATOM 5441 C CA . LYS A 1 665 ? -16.936 0.267 30.453 1.00 91.12 665 LYS A CA 1
ATOM 5442 C C . LYS A 1 665 ? -15.726 -0.635 30.226 1.00 91.12 665 LYS A C 1
ATOM 5444 O O . LYS A 1 665 ? -14.753 -0.199 29.608 1.00 91.12 665 LYS A O 1
ATOM 5449 N N . ASP A 1 666 ? -15.752 -1.853 30.756 1.00 91.56 666 ASP A N 1
ATOM 5450 C CA . ASP A 1 666 ? -14.632 -2.782 30.644 1.00 91.56 666 ASP A CA 1
ATOM 5451 C C . ASP A 1 666 ? -14.529 -3.392 29.241 1.00 91.56 666 ASP A C 1
ATOM 5453 O O . ASP A 1 666 ? -13.409 -3.610 28.776 1.00 91.56 666 ASP A O 1
ATOM 5457 N N . ASP A 1 667 ? -15.639 -3.586 28.523 1.00 92.31 667 ASP A N 1
ATOM 5458 C CA . ASP A 1 667 ? -15.627 -3.916 27.091 1.00 92.31 667 ASP A CA 1
ATOM 5459 C C . ASP A 1 667 ? -15.099 -2.751 26.242 1.00 92.31 667 ASP A C 1
ATOM 5461 O O . ASP A 1 667 ? -14.086 -2.911 25.558 1.00 92.31 667 ASP A O 1
ATOM 5465 N N . LEU A 1 668 ? -15.619 -1.530 26.415 1.00 88.62 668 LEU A N 1
ATOM 5466 C CA . LEU A 1 668 ? -15.070 -0.329 25.767 1.00 88.62 668 LEU A CA 1
ATOM 5467 C C . LEU A 1 668 ? -13.573 -0.120 26.073 1.00 88.62 668 LEU A C 1
ATOM 5469 O O . LEU A 1 668 ? -12.825 0.394 25.236 1.00 88.62 668 LEU A O 1
ATOM 5473 N N . GLN A 1 669 ? -13.094 -0.539 27.249 1.00 89.25 669 GLN A N 1
ATOM 5474 C CA . GLN A 1 669 ? -11.671 -0.521 27.590 1.00 89.25 669 GLN A CA 1
ATOM 5475 C C . GLN A 1 669 ? -10.877 -1.649 26.900 1.00 89.25 669 GLN A C 1
ATOM 5477 O O . GLN A 1 669 ? -9.742 -1.407 26.466 1.00 89.25 669 GLN A O 1
ATOM 5482 N N . LYS A 1 670 ? -11.449 -2.851 26.726 1.00 91.75 670 LYS A N 1
ATOM 5483 C CA . LYS A 1 670 ? -10.864 -3.921 25.892 1.00 91.75 670 LYS A CA 1
ATOM 5484 C C . LYS A 1 670 ? -10.737 -3.451 24.445 1.00 91.75 670 LYS A C 1
ATOM 5486 O O . LYS A 1 670 ? -9.646 -3.587 23.884 1.00 91.75 670 LYS A O 1
ATOM 5491 N N . ASP A 1 671 ? -11.765 -2.821 23.884 1.00 87.12 671 ASP A N 1
ATOM 5492 C CA . ASP A 1 671 ? -11.780 -2.321 22.504 1.00 87.12 671 ASP A CA 1
ATOM 5493 C C . ASP A 1 671 ? -10.865 -1.127 22.291 1.00 87.12 671 ASP A C 1
ATOM 5495 O O . ASP A 1 671 ? -10.087 -1.113 21.338 1.00 87.12 671 ASP A O 1
ATOM 5499 N N . LYS A 1 672 ? -10.805 -0.196 23.245 1.00 88.94 672 LYS A N 1
ATOM 5500 C CA . LYS A 1 672 ? -9.751 0.824 23.272 1.00 88.94 672 LYS A CA 1
ATOM 5501 C C . LYS A 1 672 ? -8.354 0.190 23.283 1.00 88.94 672 LYS A C 1
ATOM 5503 O O . LYS A 1 672 ? -7.463 0.686 22.600 1.00 88.94 672 LYS A O 1
ATOM 5508 N N . SER A 1 673 ? -8.144 -0.924 23.992 1.00 88.25 673 SER A N 1
ATOM 5509 C CA . SER A 1 673 ? -6.858 -1.642 23.975 1.00 88.25 673 SER A CA 1
ATOM 5510 C C . SER A 1 673 ? -6.589 -2.387 22.656 1.00 88.25 673 SER A C 1
ATOM 5512 O O . SER A 1 673 ? -5.433 -2.461 22.234 1.00 88.25 673 SER A O 1
ATOM 5514 N N . ARG A 1 674 ? -7.631 -2.918 21.993 1.00 92.19 674 ARG A N 1
ATOM 5515 C CA . ARG A 1 674 ? -7.568 -3.514 20.644 1.00 92.19 674 ARG A CA 1
ATOM 5516 C C . ARG A 1 674 ? -7.159 -2.427 19.636 1.00 92.19 674 ARG A C 1
ATOM 5518 O O . ARG A 1 674 ? -6.135 -2.572 18.972 1.00 92.19 674 ARG A O 1
ATOM 5525 N N . GLN A 1 675 ? -7.857 -1.290 19.643 1.00 88.00 675 GLN A N 1
ATOM 5526 C CA . GLN A 1 675 ? -7.592 -0.113 18.809 1.00 88.00 675 GLN A CA 1
ATOM 5527 C C . GLN A 1 675 ? -6.209 0.508 19.051 1.00 88.00 675 GLN A C 1
ATOM 5529 O O . GLN A 1 675 ? -5.534 0.871 18.094 1.00 88.00 675 GLN A O 1
ATOM 5534 N N . VAL A 1 676 ? -5.721 0.609 20.294 1.00 91.50 676 VAL A N 1
ATOM 5535 C CA . VAL A 1 676 ? -4.348 1.091 20.560 1.00 91.50 676 VAL A CA 1
ATOM 5536 C C . VAL A 1 676 ? -3.305 0.148 19.948 1.00 91.50 676 VAL A C 1
ATOM 5538 O O . VAL A 1 676 ? -2.401 0.616 19.261 1.00 91.50 676 VAL A O 1
ATOM 5541 N N . LYS A 1 677 ? -3.463 -1.175 20.099 1.00 92.25 677 LYS A N 1
ATOM 5542 C CA . LYS A 1 677 ? -2.559 -2.168 19.484 1.00 92.25 677 LYS A CA 1
ATOM 5543 C C . LYS A 1 677 ? -2.631 -2.166 17.955 1.00 92.25 677 LYS A C 1
ATOM 5545 O O . LYS A 1 677 ? -1.638 -2.470 17.299 1.00 92.25 677 LYS A O 1
ATOM 5550 N N . GLU A 1 678 ? -3.784 -1.843 17.379 1.00 84.94 678 GLU A N 1
ATOM 5551 C CA . GLU A 1 678 ? -3.943 -1.688 15.933 1.00 84.94 678 GLU A CA 1
ATOM 5552 C C . GLU A 1 678 ? -3.295 -0.394 15.428 1.00 84.94 678 GLU A C 1
ATOM 5554 O O . GLU A 1 678 ? -2.516 -0.443 14.481 1.00 84.94 678 GLU A O 1
ATOM 5559 N N . ASN A 1 679 ? -3.462 0.726 16.136 1.00 87.50 679 ASN A N 1
ATOM 5560 C CA . ASN A 1 679 ? -2.728 1.961 15.859 1.00 87.50 679 ASN A CA 1
ATOM 5561 C C . ASN A 1 679 ? -1.206 1.771 15.987 1.00 87.50 679 ASN A C 1
ATOM 5563 O O . ASN A 1 679 ? -0.472 2.215 15.112 1.00 87.50 679 ASN A O 1
ATOM 5567 N N . GLU A 1 680 ? -0.711 1.041 16.993 1.00 91.31 680 GLU A N 1
ATOM 5568 C CA . GLU A 1 680 ? 0.711 0.672 17.085 1.00 91.31 680 GLU A CA 1
ATOM 5569 C C . GLU A 1 680 ? 1.199 -0.152 15.884 1.00 91.31 680 GLU A C 1
ATOM 5571 O O . GLU A 1 680 ? 2.344 0.005 15.458 1.00 91.31 680 GLU A O 1
ATOM 5576 N N . ARG A 1 681 ? 0.368 -1.056 15.345 1.00 92.25 681 ARG A N 1
ATOM 5577 C CA . ARG A 1 681 ? 0.691 -1.822 14.129 1.00 92.25 681 ARG A CA 1
ATOM 5578 C C . ARG A 1 681 ? 0.707 -0.911 12.906 1.00 92.25 681 ARG A C 1
ATOM 5580 O O . ARG A 1 681 ? 1.637 -1.006 12.114 1.00 92.25 681 ARG A O 1
ATOM 5587 N N . CYS A 1 682 ? -0.270 -0.015 12.774 1.00 87.81 682 CYS A N 1
ATOM 5588 C CA . CYS A 1 682 ? -0.332 0.968 11.695 1.00 87.81 682 CYS A CA 1
ATOM 5589 C C . CYS A 1 682 ? 0.864 1.926 11.730 1.00 87.81 682 CYS A C 1
ATOM 5591 O O . CYS A 1 682 ? 1.480 2.128 10.691 1.00 87.81 682 CYS A O 1
ATOM 5593 N N . ILE A 1 683 ? 1.259 2.427 12.907 1.00 91.81 683 ILE A N 1
ATOM 5594 C CA . ILE A 1 683 ? 2.480 3.228 13.096 1.00 91.81 683 ILE A CA 1
ATOM 5595 C C . ILE A 1 683 ? 3.704 2.421 12.657 1.00 91.81 683 ILE A C 1
ATOM 5597 O O . ILE A 1 683 ? 4.409 2.855 11.760 1.00 91.81 683 ILE A O 1
ATOM 5601 N N . LYS A 1 684 ? 3.885 1.184 13.142 1.00 93.06 684 LYS A N 1
ATOM 5602 C CA . LYS A 1 684 ? 5.001 0.320 12.707 1.00 93.06 684 LYS A CA 1
ATOM 5603 C C . LYS A 1 684 ? 4.984 0.038 11.196 1.00 93.06 684 LYS A C 1
ATOM 5605 O O . LYS A 1 684 ? 6.043 -0.145 10.602 1.00 93.06 684 LYS A O 1
ATOM 5610 N N . VAL A 1 685 ? 3.820 -0.008 10.545 1.00 92.56 685 VAL A N 1
ATOM 5611 C CA . VAL A 1 685 ? 3.716 -0.119 9.077 1.00 92.56 685 VAL A CA 1
ATOM 5612 C C . VAL A 1 685 ? 4.087 1.199 8.390 1.00 92.56 685 VAL A C 1
ATOM 5614 O O . VAL A 1 685 ? 4.797 1.152 7.388 1.00 92.56 685 VAL A O 1
ATOM 5617 N N . ILE A 1 686 ? 3.682 2.349 8.934 1.00 89.56 686 ILE A N 1
ATOM 5618 C CA . ILE A 1 686 ? 4.087 3.684 8.470 1.00 89.56 686 ILE A CA 1
ATOM 5619 C C . ILE A 1 686 ? 5.603 3.846 8.608 1.00 89.56 686 ILE A C 1
ATOM 5621 O O . ILE A 1 686 ? 6.243 4.093 7.596 1.00 89.56 686 ILE A O 1
ATOM 5625 N N . ASP A 1 687 ? 6.198 3.574 9.772 1.00 93.50 687 ASP A N 1
ATOM 5626 C CA . ASP A 1 687 ? 7.650 3.621 9.999 1.00 93.50 687 ASP A CA 1
ATOM 5627 C C . ASP A 1 687 ? 8.405 2.773 8.959 1.00 93.50 687 ASP A C 1
ATOM 5629 O O . ASP A 1 687 ? 9.398 3.204 8.374 1.00 93.50 687 ASP A O 1
ATOM 5633 N N . ASN A 1 688 ? 7.928 1.555 8.677 1.00 92.75 688 ASN A N 1
ATOM 5634 C CA . ASN A 1 688 ? 8.523 0.680 7.662 1.00 92.75 688 ASN A CA 1
ATOM 5635 C C . ASN A 1 688 ? 8.348 1.222 6.229 1.00 92.75 688 ASN A C 1
ATOM 5637 O O . ASN A 1 688 ? 9.244 1.058 5.398 1.00 92.75 688 ASN A O 1
ATOM 5641 N N . LEU A 1 689 ? 7.221 1.871 5.923 1.00 90.12 689 LEU A N 1
ATOM 5642 C CA . LEU A 1 689 ? 6.983 2.518 4.631 1.00 90.12 689 LEU A CA 1
ATOM 5643 C C . LEU A 1 689 ? 7.790 3.812 4.477 1.00 90.12 689 LEU A C 1
ATOM 5645 O O . LEU A 1 689 ? 8.298 4.058 3.391 1.00 90.12 689 LEU A O 1
ATOM 5649 N N . GLU A 1 690 ? 7.975 4.604 5.531 1.00 90.12 690 GLU A N 1
ATOM 5650 C CA . GLU A 1 690 ? 8.809 5.809 5.536 1.00 90.12 690 GLU A CA 1
ATOM 5651 C C . GLU A 1 690 ? 10.293 5.461 5.421 1.00 90.12 690 GLU A C 1
ATOM 5653 O O . GLU A 1 690 ? 11.005 6.075 4.622 1.00 90.12 690 GLU A O 1
ATOM 5658 N N . ASN A 1 691 ? 10.748 4.408 6.107 1.00 92.81 691 ASN A N 1
ATOM 5659 C CA . ASN A 1 691 ? 12.070 3.825 5.888 1.00 92.81 691 ASN A CA 1
ATOM 5660 C C . ASN A 1 691 ? 12.227 3.337 4.439 1.00 92.81 691 ASN A C 1
ATOM 5662 O O . ASN A 1 691 ? 13.231 3.657 3.799 1.00 92.81 691 ASN A O 1
ATOM 5666 N N . LYS A 1 692 ? 11.234 2.636 3.864 1.00 92.94 692 LYS A N 1
ATOM 5667 C CA . LYS A 1 692 ? 11.343 2.181 2.467 1.00 92.94 692 LYS A CA 1
ATOM 5668 C C . LYS A 1 692 ? 11.231 3.320 1.447 1.00 92.94 692 LYS A C 1
ATOM 5670 O O . LYS A 1 692 ? 11.903 3.269 0.426 1.00 92.94 692 LYS A O 1
ATOM 5675 N N . ILE A 1 693 ? 10.468 4.374 1.727 1.00 91.38 693 ILE A N 1
ATOM 5676 C CA . ILE A 1 693 ? 10.436 5.611 0.931 1.00 91.38 693 ILE A CA 1
ATOM 5677 C C . ILE A 1 693 ? 11.770 6.357 1.040 1.00 91.38 693 ILE A C 1
ATOM 5679 O O . ILE A 1 693 ? 12.203 6.960 0.064 1.00 91.38 693 ILE A O 1
ATOM 5683 N N . SER A 1 694 ? 12.440 6.312 2.191 1.00 88.62 694 SER A N 1
ATOM 5684 C CA . SER A 1 694 ? 13.760 6.925 2.381 1.00 88.62 694 SER A CA 1
ATOM 5685 C C . SER A 1 694 ? 14.848 6.164 1.623 1.00 88.62 694 SER A C 1
ATOM 5687 O O . SER A 1 694 ? 15.635 6.800 0.932 1.00 88.62 694 SER A O 1
ATOM 5689 N N . GLN A 1 695 ? 14.811 4.826 1.635 1.00 92.50 695 GLN A N 1
ATOM 5690 C CA . GLN A 1 695 ? 15.629 3.995 0.741 1.00 92.50 695 GLN A CA 1
ATOM 5691 C C . GLN A 1 695 ? 15.320 4.285 -0.733 1.00 92.50 695 GLN A C 1
ATOM 5693 O O . GLN A 1 695 ? 16.213 4.623 -1.487 1.00 92.50 695 GLN A O 1
ATOM 5698 N N . LEU A 1 696 ? 14.051 4.270 -1.155 1.00 90.19 696 LEU A N 1
ATOM 5699 C CA . LEU A 1 696 ? 13.708 4.570 -2.551 1.00 90.19 696 LEU A CA 1
ATOM 5700 C C . LEU A 1 696 ? 14.130 5.990 -2.967 1.00 90.19 696 LEU A C 1
ATOM 5702 O O . LEU A 1 696 ? 14.444 6.209 -4.131 1.00 90.19 696 LEU A O 1
ATOM 5706 N N . LYS A 1 697 ? 14.200 6.956 -2.039 1.00 92.62 697 LYS A N 1
ATOM 5707 C CA . LYS A 1 697 ? 14.795 8.277 -2.299 1.00 92.62 697 LYS A CA 1
ATOM 5708 C C . LYS A 1 697 ? 16.309 8.201 -2.509 1.00 92.62 697 LYS A C 1
ATOM 5710 O O . LYS A 1 697 ? 16.767 8.848 -3.447 1.00 92.62 697 LYS A O 1
ATOM 5715 N N . THR A 1 698 ? 17.058 7.436 -1.703 1.00 92.88 698 THR A N 1
ATOM 5716 C CA . THR A 1 698 ? 18.504 7.230 -1.923 1.00 92.88 698 THR A CA 1
ATOM 5717 C C . THR A 1 698 ? 18.759 6.477 -3.227 1.00 92.88 698 THR A C 1
ATOM 5719 O O . THR A 1 698 ? 19.509 6.974 -4.063 1.00 92.88 698 THR A O 1
ATOM 5722 N N . ASP A 1 699 ? 18.023 5.388 -3.471 1.00 92.81 699 ASP A N 1
ATOM 5723 C CA . ASP A 1 699 ? 18.057 4.596 -4.705 1.00 92.81 699 ASP A CA 1
ATOM 5724 C C . ASP A 1 699 ? 17.793 5.499 -5.936 1.00 92.81 699 ASP A C 1
ATOM 5726 O O . ASP A 1 699 ? 18.507 5.439 -6.936 1.00 92.81 699 ASP A O 1
ATOM 5730 N N . ILE A 1 700 ? 16.807 6.408 -5.861 1.00 91.62 700 ILE A N 1
ATOM 5731 C CA . ILE A 1 700 ? 16.499 7.378 -6.928 1.00 91.62 700 ILE A CA 1
ATOM 5732 C C . ILE A 1 700 ? 17.589 8.448 -7.080 1.00 91.62 700 ILE A C 1
ATOM 5734 O O . ILE A 1 700 ? 17.851 8.864 -8.210 1.00 91.62 700 ILE A O 1
ATOM 5738 N N . THR A 1 701 ? 18.228 8.930 -6.007 1.00 92.44 701 THR A N 1
ATOM 5739 C CA . THR A 1 701 ? 19.364 9.861 -6.146 1.00 92.44 701 THR A CA 1
ATOM 5740 C C . THR A 1 701 ? 20.589 9.180 -6.744 1.00 92.44 701 THR A C 1
ATOM 5742 O O . THR A 1 701 ? 21.191 9.746 -7.651 1.00 92.44 701 THR A O 1
ATOM 5745 N N . GLU A 1 702 ? 20.895 7.947 -6.343 1.00 93.12 702 GLU A N 1
ATOM 5746 C CA . GLU A 1 702 ? 21.995 7.157 -6.904 1.00 93.12 702 GLU A CA 1
ATOM 5747 C C . GLU A 1 702 ? 21.756 6.836 -8.383 1.00 93.12 702 GLU A C 1
ATOM 5749 O O . GLU A 1 702 ? 22.638 7.070 -9.206 1.00 93.12 702 GLU A O 1
ATOM 5754 N N . LEU A 1 703 ? 20.546 6.406 -8.761 1.00 91.31 703 LEU A N 1
ATOM 5755 C CA . LEU A 1 703 ? 20.178 6.179 -10.163 1.00 91.31 703 LEU A CA 1
ATOM 5756 C C . LEU A 1 703 ? 20.180 7.473 -10.990 1.00 91.31 703 LEU A C 1
ATOM 5758 O O . LEU A 1 703 ? 20.554 7.447 -12.161 1.00 91.31 703 LEU A O 1
ATOM 5762 N N . ARG A 1 704 ? 19.810 8.622 -10.406 1.00 92.44 704 ARG A N 1
ATOM 5763 C CA . ARG A 1 704 ? 19.948 9.931 -11.072 1.00 92.44 704 ARG A CA 1
ATOM 5764 C C . ARG A 1 704 ? 21.406 10.308 -11.267 1.00 92.44 704 ARG A C 1
ATOM 5766 O O . ARG A 1 704 ? 21.754 10.776 -12.343 1.00 92.44 704 ARG A O 1
ATOM 5773 N N . GLU A 1 705 ? 22.262 10.099 -10.274 1.00 90.38 705 GLU A N 1
ATOM 5774 C CA . GLU A 1 705 ? 23.698 10.328 -10.416 1.00 90.38 705 GLU A CA 1
ATOM 5775 C C . GLU A 1 705 ? 24.332 9.398 -11.447 1.00 90.38 705 GLU A C 1
ATOM 5777 O O . GLU A 1 705 ? 25.114 9.868 -12.266 1.00 90.38 705 GLU A O 1
ATOM 5782 N N . GLN A 1 706 ? 23.988 8.108 -11.442 1.00 91.75 706 GLN A N 1
ATOM 5783 C CA . GLN A 1 706 ? 24.435 7.139 -12.444 1.00 91.75 706 GLN A CA 1
ATOM 5784 C C . GLN A 1 706 ? 23.973 7.567 -13.839 1.00 91.75 706 GLN A C 1
ATOM 5786 O O . GLN A 1 706 ? 24.806 7.708 -14.726 1.00 91.75 706 GLN A O 1
ATOM 5791 N N . TYR A 1 707 ? 22.695 7.917 -14.016 1.00 90.50 707 TYR A N 1
ATOM 5792 C CA . TYR A 1 707 ? 22.180 8.460 -15.275 1.00 90.50 707 TYR A CA 1
ATOM 5793 C C . TYR A 1 707 ? 22.861 9.776 -15.686 1.00 90.50 707 TYR A C 1
ATOM 5795 O O . TYR A 1 707 ? 23.122 9.984 -16.866 1.00 90.50 707 TYR A O 1
ATOM 5803 N N . HIS A 1 708 ? 23.193 10.670 -14.751 1.00 91.31 708 HIS A N 1
ATOM 5804 C CA . HIS A 1 708 ? 23.941 11.891 -15.059 1.00 91.31 708 HIS A CA 1
ATOM 5805 C C . HIS A 1 708 ? 25.405 11.601 -15.429 1.00 91.31 708 HIS A C 1
ATOM 5807 O O . HIS A 1 708 ? 25.921 12.252 -16.335 1.00 91.31 708 HIS A O 1
ATOM 5813 N N . LYS A 1 709 ? 26.048 10.610 -14.799 1.00 92.88 709 LYS A N 1
ATOM 5814 C CA . LYS A 1 709 ? 27.400 10.124 -15.129 1.00 92.88 709 LYS A CA 1
ATOM 5815 C C . LYS A 1 709 ? 27.415 9.448 -16.508 1.00 92.88 709 LYS A C 1
ATOM 5817 O O . LYS A 1 709 ? 28.234 9.812 -17.345 1.00 92.88 709 LYS A O 1
ATOM 5822 N N . GLU A 1 710 ? 26.468 8.553 -16.793 1.00 91.38 710 GLU A N 1
ATOM 5823 C CA . GLU A 1 710 ? 26.290 7.911 -18.104 1.00 91.38 710 GLU A CA 1
ATOM 5824 C C . GLU A 1 710 ? 25.905 8.909 -19.196 1.00 91.38 710 GLU A C 1
ATOM 5826 O O . GLU A 1 710 ? 26.432 8.834 -20.304 1.00 91.38 710 GLU A O 1
ATOM 5831 N N . LYS A 1 711 ? 25.022 9.873 -18.904 1.00 90.75 711 LYS A N 1
ATOM 5832 C CA . LYS A 1 711 ? 24.681 10.932 -19.855 1.00 90.75 711 LYS A CA 1
ATOM 5833 C C . LYS A 1 711 ? 25.892 11.815 -20.134 1.00 90.75 711 LYS A C 1
ATOM 5835 O O . LYS A 1 711 ? 26.148 12.085 -21.297 1.00 90.75 711 LYS A O 1
ATOM 5840 N N . LEU A 1 712 ? 26.653 12.226 -19.119 1.00 91.62 712 LEU A N 1
ATOM 5841 C CA . LEU A 1 712 ? 27.873 13.007 -19.327 1.00 91.62 712 LEU A CA 1
ATOM 5842 C C . LEU A 1 712 ? 28.902 12.214 -20.145 1.00 91.62 712 LEU A C 1
ATOM 5844 O O . LEU A 1 712 ? 29.452 12.753 -21.097 1.00 91.62 712 LEU A O 1
ATOM 5848 N N . ALA A 1 713 ? 29.101 10.927 -19.845 1.00 89.50 713 ALA A N 1
ATOM 5849 C CA . ALA A 1 713 ? 29.968 10.046 -20.625 1.00 89.50 713 ALA A CA 1
ATOM 5850 C C . ALA A 1 713 ? 29.474 9.873 -22.071 1.00 89.50 713 ALA A C 1
ATOM 5852 O O . ALA A 1 713 ? 30.278 9.887 -22.996 1.00 89.50 713 ALA A O 1
ATOM 5853 N N . LYS A 1 714 ? 28.159 9.768 -22.298 1.00 91.94 714 LYS A N 1
ATOM 5854 C CA . LYS A 1 714 ? 27.558 9.739 -23.638 1.00 91.94 714 LYS A CA 1
ATOM 5855 C C . LYS A 1 714 ? 27.744 11.064 -24.371 1.00 91.94 714 LYS A C 1
ATOM 5857 O O . LYS A 1 714 ? 28.106 11.043 -25.541 1.00 91.94 714 LYS A O 1
ATOM 5862 N N . ASP A 1 715 ? 27.490 12.190 -23.714 1.00 90.00 715 ASP A N 1
ATOM 5863 C CA . ASP A 1 715 ? 27.608 13.522 -24.303 1.00 90.00 715 ASP A CA 1
ATOM 5864 C C . ASP A 1 715 ? 29.086 13.782 -24.679 1.00 90.00 715 ASP A C 1
ATOM 5866 O O . ASP A 1 715 ? 29.360 14.174 -25.815 1.00 90.00 715 ASP A O 1
ATOM 5870 N N . VAL A 1 716 ? 30.040 13.404 -23.812 1.00 91.56 716 VAL A N 1
ATOM 5871 C CA . VAL A 1 716 ? 31.487 13.360 -24.107 1.00 91.56 716 VAL A CA 1
ATOM 5872 C C . VAL A 1 716 ? 31.795 12.424 -25.276 1.00 91.56 716 VAL A C 1
ATOM 5874 O O . VAL A 1 716 ? 32.389 12.880 -26.242 1.00 91.56 716 VAL A O 1
ATOM 5877 N N . LEU A 1 717 ? 31.328 11.171 -25.283 1.00 90.31 717 LEU A N 1
ATOM 5878 C CA . LEU A 1 717 ? 31.537 10.242 -26.406 1.00 90.31 717 LEU A CA 1
ATOM 5879 C C . LEU A 1 717 ? 30.918 10.751 -27.718 1.00 90.31 717 LEU A C 1
ATOM 5881 O O . LEU A 1 717 ? 31.434 10.452 -28.793 1.00 90.31 717 LEU A O 1
ATOM 5885 N N . THR A 1 718 ? 29.832 11.532 -27.676 1.00 89.75 718 THR A N 1
ATOM 5886 C CA . THR A 1 718 ? 29.308 12.205 -28.875 1.00 89.75 718 THR A CA 1
ATOM 5887 C C . THR A 1 718 ? 30.153 13.404 -29.283 1.00 89.75 718 THR A C 1
ATOM 5889 O O . THR A 1 718 ? 30.329 13.608 -30.479 1.00 89.75 718 THR A O 1
ATOM 5892 N N . GLN A 1 719 ? 30.728 14.154 -28.342 1.00 88.31 719 GLN A N 1
ATOM 5893 C CA . GLN A 1 719 ? 31.661 15.240 -28.636 1.00 88.31 719 GLN A CA 1
ATOM 5894 C C . GLN A 1 719 ? 32.985 14.703 -29.197 1.00 88.31 719 GLN A C 1
ATOM 5896 O O . GLN A 1 719 ? 33.454 15.208 -30.209 1.00 88.31 719 GLN A O 1
ATOM 5901 N N . GLU A 1 720 ? 33.545 13.642 -28.616 1.00 87.44 720 GLU A N 1
ATOM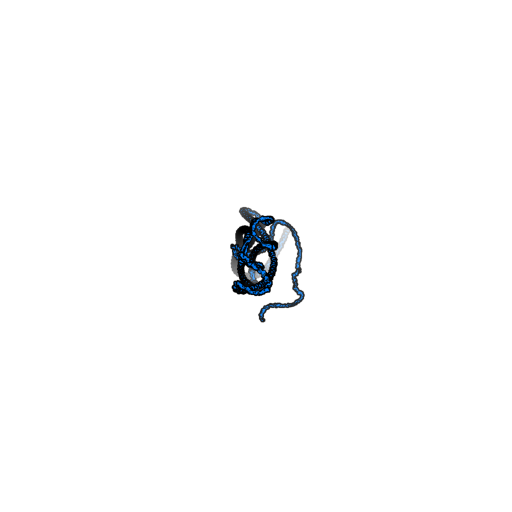 5902 C CA . GLU A 1 720 ? 34.691 12.897 -29.141 1.00 87.44 720 GLU A CA 1
ATOM 5903 C C . GLU A 1 720 ? 34.376 12.319 -30.517 1.00 87.44 720 GLU A C 1
ATOM 5905 O O . GLU A 1 720 ? 35.148 12.522 -31.447 1.00 87.44 720 GLU A O 1
ATOM 5910 N N . LYS A 1 721 ? 33.211 11.679 -30.699 1.00 89.62 721 LYS A N 1
ATOM 5911 C CA . LYS A 1 721 ? 32.766 11.219 -32.019 1.00 89.62 721 LYS A CA 1
ATOM 5912 C C . LYS A 1 721 ? 32.659 12.375 -33.011 1.00 89.62 721 LYS A C 1
ATOM 5914 O O . LYS A 1 721 ? 33.068 12.185 -34.147 1.00 89.62 721 LYS A O 1
ATOM 5919 N N . HIS A 1 722 ? 32.149 13.541 -32.618 1.00 89.50 722 HIS A N 1
ATOM 5920 C CA . HIS A 1 722 ? 32.080 14.713 -33.492 1.00 89.50 722 HIS A CA 1
ATOM 5921 C C . HIS A 1 722 ? 33.472 15.257 -33.828 1.00 89.50 722 HIS A C 1
ATOM 5923 O O . HIS A 1 722 ? 33.768 15.464 -34.997 1.00 89.50 722 HIS A O 1
ATOM 5929 N N . VAL A 1 723 ? 34.372 15.378 -32.850 1.00 89.75 723 VAL A N 1
ATOM 5930 C CA . VAL A 1 723 ? 35.777 15.752 -33.081 1.00 89.75 723 VAL A CA 1
ATOM 5931 C C . VAL A 1 723 ? 36.477 14.734 -33.985 1.00 89.75 723 VAL A C 1
ATOM 5933 O O . VAL A 1 723 ? 37.240 15.140 -34.856 1.00 89.75 723 VAL A O 1
ATOM 5936 N N . LEU A 1 724 ? 36.183 13.438 -33.844 1.00 86.62 724 LEU A N 1
ATOM 5937 C CA . LEU A 1 724 ? 36.693 12.366 -34.699 1.00 86.62 724 LEU A CA 1
ATOM 5938 C C . LEU A 1 724 ? 36.056 12.364 -36.092 1.00 86.62 724 LEU A C 1
ATOM 5940 O O . LEU A 1 724 ? 36.775 12.109 -37.049 1.00 86.62 724 LEU A O 1
ATOM 5944 N N . THR A 1 725 ? 34.767 12.684 -36.260 1.00 90.75 725 THR A N 1
ATOM 5945 C CA . THR A 1 725 ? 34.163 12.852 -37.595 1.00 90.75 725 THR A CA 1
ATOM 5946 C C . THR A 1 725 ? 34.626 14.132 -38.267 1.00 90.75 725 THR A C 1
ATOM 5948 O O . THR A 1 725 ? 34.787 14.131 -39.476 1.00 90.75 725 THR A O 1
ATOM 5951 N N . ASP A 1 726 ? 34.910 15.193 -37.516 1.00 88.25 726 ASP A N 1
ATOM 5952 C CA . ASP A 1 726 ? 35.450 16.442 -38.052 1.00 88.25 726 ASP A CA 1
ATOM 5953 C C . ASP A 1 726 ? 36.943 16.299 -38.357 1.00 88.25 726 ASP A C 1
ATOM 5955 O O . ASP A 1 726 ? 37.447 16.904 -39.298 1.00 88.25 726 ASP A O 1
ATOM 5959 N N . ALA A 1 727 ? 37.688 15.521 -37.567 1.00 85.12 727 ALA A N 1
ATOM 5960 C CA . ALA A 1 727 ? 39.067 15.143 -37.865 1.00 85.12 727 ALA A CA 1
ATOM 5961 C C . ALA A 1 727 ? 39.131 14.167 -39.045 1.00 85.12 727 ALA A C 1
ATOM 5963 O O . ALA A 1 727 ? 39.994 14.335 -39.897 1.00 85.12 727 ALA A O 1
ATOM 5964 N N . LEU A 1 728 ? 38.198 13.215 -39.152 1.00 86.69 728 LEU A N 1
ATOM 5965 C CA . LEU A 1 728 ? 38.065 12.337 -40.313 1.00 86.69 728 LEU A CA 1
ATOM 5966 C C . LEU A 1 728 ? 37.666 13.139 -41.549 1.00 86.69 728 LEU A C 1
ATOM 5968 O O . LEU A 1 728 ? 38.364 13.042 -42.537 1.00 86.69 728 LEU A O 1
ATOM 5972 N N . ALA A 1 729 ? 36.653 14.003 -41.491 1.00 85.50 729 ALA A N 1
ATOM 5973 C CA . ALA A 1 729 ? 36.237 14.840 -42.616 1.00 85.50 729 ALA A CA 1
ATOM 5974 C C . ALA A 1 729 ? 37.318 15.853 -43.024 1.00 85.50 729 ALA A C 1
ATOM 5976 O O . ALA A 1 729 ? 37.493 16.103 -44.211 1.00 85.50 729 ALA A O 1
ATOM 5977 N N . ARG A 1 730 ? 38.104 16.396 -42.081 1.00 85.25 730 ARG A N 1
ATOM 5978 C CA . ARG A 1 730 ? 39.304 17.189 -42.411 1.00 85.25 730 ARG A CA 1
ATOM 5979 C C . ARG A 1 730 ? 40.438 16.330 -42.957 1.00 85.25 730 ARG A C 1
ATOM 5981 O O . ARG A 1 730 ? 41.137 16.799 -43.837 1.00 85.25 730 ARG A O 1
ATOM 5988 N N . SER A 1 731 ? 40.606 15.093 -42.495 1.00 77.12 731 SER A N 1
ATOM 5989 C CA . SER A 1 731 ? 41.576 14.132 -43.034 1.00 77.12 731 SER A CA 1
ATOM 5990 C C . SER A 1 731 ? 41.143 13.580 -44.395 1.00 77.12 731 SER A C 1
ATOM 5992 O O . SER A 1 731 ? 41.988 13.255 -45.210 1.00 77.12 731 SER A O 1
ATOM 5994 N N . GLU A 1 732 ? 39.846 13.530 -44.694 1.00 84.31 732 GLU A N 1
ATOM 5995 C CA . GLU A 1 732 ? 39.271 13.121 -45.975 1.00 84.31 732 GLU A CA 1
ATOM 5996 C C . GLU A 1 732 ? 39.200 14.283 -46.960 1.00 84.31 732 GLU A C 1
ATOM 5998 O O . GLU A 1 732 ? 39.449 14.056 -48.134 1.00 84.31 732 GLU A O 1
ATOM 6003 N N . SER A 1 733 ? 38.960 15.517 -46.501 1.00 80.81 733 SER A N 1
ATOM 6004 C CA . SER A 1 733 ? 39.175 16.732 -47.297 1.00 80.81 733 SER A CA 1
ATOM 6005 C C . SER A 1 733 ? 40.659 16.887 -47.594 1.00 80.81 733 SER A C 1
ATOM 6007 O O . SER A 1 733 ? 41.024 16.942 -48.753 1.00 80.81 733 SER A O 1
ATOM 6009 N N . TYR A 1 734 ? 41.538 16.795 -46.591 1.00 74.94 734 TYR A N 1
ATOM 6010 C CA . TYR A 1 734 ? 42.985 16.833 -46.794 1.00 74.94 734 TYR A CA 1
ATOM 6011 C C . TYR A 1 734 ? 43.490 15.643 -47.618 1.00 74.94 734 TYR A C 1
ATOM 6013 O O . TYR A 1 734 ? 44.372 15.825 -48.440 1.00 74.94 734 TYR A O 1
ATOM 6021 N N . ARG A 1 735 ? 42.915 14.439 -47.491 1.00 81.62 735 ARG A N 1
ATOM 6022 C CA . ARG A 1 735 ? 43.218 13.304 -48.379 1.00 81.62 735 ARG A CA 1
ATOM 6023 C C . ARG A 1 735 ? 42.666 13.529 -49.779 1.00 81.62 735 ARG A C 1
ATOM 6025 O O . ARG A 1 735 ? 43.335 13.127 -50.709 1.00 81.62 735 ARG A O 1
ATOM 6032 N N . ALA A 1 736 ? 41.511 14.163 -49.964 1.00 79.81 736 ALA A N 1
ATOM 6033 C CA . ALA A 1 736 ? 40.968 14.487 -51.284 1.00 79.81 736 ALA A CA 1
ATOM 6034 C C . ALA A 1 736 ? 41.704 15.665 -51.941 1.00 79.81 736 ALA A C 1
ATOM 6036 O O . ALA A 1 736 ? 41.869 15.665 -53.151 1.00 79.81 736 ALA A O 1
ATOM 6037 N N . GLU A 1 737 ? 42.192 16.627 -51.162 1.00 81.19 737 GLU A N 1
ATOM 6038 C CA . GLU A 1 737 ? 43.081 17.714 -51.571 1.00 81.19 737 GLU A CA 1
ATOM 6039 C C . GLU A 1 737 ? 44.458 17.148 -51.911 1.00 81.19 737 GLU A C 1
ATOM 6041 O O . GLU A 1 737 ? 44.955 17.414 -52.992 1.00 81.19 737 GLU A O 1
ATOM 6046 N N . VAL A 1 738 ? 45.026 16.275 -51.074 1.00 71.19 738 VAL A N 1
ATOM 6047 C CA . VAL A 1 738 ? 46.274 15.554 -51.358 1.00 71.19 738 VAL A CA 1
ATOM 6048 C C . VAL A 1 738 ? 46.094 14.532 -52.477 1.00 71.19 738 VAL A C 1
ATOM 6050 O O . VAL A 1 738 ? 47.044 14.325 -53.201 1.00 71.19 738 VAL A O 1
ATOM 6053 N N . GLU A 1 739 ? 44.935 13.913 -52.708 1.00 80.38 739 GLU A N 1
ATOM 6054 C CA . GLU A 1 739 ? 44.693 13.017 -53.855 1.00 80.38 739 GLU A CA 1
ATOM 6055 C C . GLU A 1 739 ? 44.418 13.803 -55.138 1.00 80.38 739 GLU A C 1
ATOM 6057 O O . GLU A 1 739 ? 44.870 13.390 -56.203 1.00 80.38 739 GLU A O 1
ATOM 6062 N N . LEU A 1 740 ? 43.749 14.956 -55.050 1.00 77.25 740 LEU A N 1
ATOM 6063 C CA . LEU A 1 740 ? 43.600 15.911 -56.144 1.00 77.25 740 LEU A CA 1
ATOM 6064 C C . LEU A 1 740 ? 44.964 16.481 -56.517 1.00 77.25 740 LEU A C 1
ATOM 6066 O O . LEU A 1 740 ? 45.317 16.458 -57.689 1.00 77.25 740 LEU A O 1
ATOM 6070 N N . ASP A 1 741 ? 45.748 16.933 -55.546 1.00 72.12 741 ASP A N 1
ATOM 6071 C CA . ASP A 1 741 ? 47.074 17.501 -55.748 1.00 72.12 741 ASP A CA 1
ATOM 6072 C C . ASP A 1 741 ? 48.103 16.419 -56.063 1.00 72.12 741 ASP A C 1
ATOM 6074 O O . ASP A 1 741 ? 48.989 16.691 -56.846 1.00 72.12 741 ASP A O 1
ATOM 6078 N N . LEU A 1 742 ? 47.948 15.169 -55.618 1.00 74.44 742 LEU A N 1
ATOM 6079 C CA . LEU A 1 742 ? 48.697 14.005 -56.115 1.00 74.44 742 LEU A CA 1
ATOM 6080 C C . LEU A 1 742 ? 48.203 13.575 -57.502 1.00 74.44 742 LEU A C 1
ATOM 6082 O O . LEU A 1 742 ? 48.953 12.921 -58.211 1.00 74.44 742 LEU A O 1
ATOM 6086 N N . SER A 1 743 ? 46.984 13.915 -57.933 1.00 76.19 743 SER A N 1
ATOM 6087 C CA . SER A 1 743 ? 46.536 13.711 -59.320 1.00 76.19 743 SER A CA 1
ATOM 6088 C C . SER A 1 743 ? 47.084 14.804 -60.238 1.00 76.19 743 SER A C 1
ATOM 6090 O O . SER A 1 743 ? 47.627 14.466 -61.288 1.00 76.19 743 SER A O 1
ATOM 6092 N N . LYS A 1 744 ? 47.077 16.071 -59.786 1.00 77.75 744 LYS A N 1
ATOM 6093 C CA . LYS A 1 744 ? 47.769 17.202 -60.413 1.00 77.75 744 LYS A CA 1
ATOM 6094 C C . LYS A 1 744 ? 49.250 16.904 -60.463 1.00 77.75 744 LYS A C 1
ATOM 6096 O O . LYS A 1 744 ? 49.727 16.654 -61.546 1.00 77.75 744 LYS A O 1
ATOM 6101 N N . GLU A 1 745 ? 49.943 16.733 -59.344 1.00 66.25 745 GLU A N 1
ATOM 6102 C CA . GLU A 1 745 ? 51.335 16.276 -59.257 1.00 66.25 745 GLU A CA 1
ATOM 6103 C C . GLU A 1 745 ? 51.567 14.897 -59.889 1.00 66.25 745 GLU A C 1
ATOM 6105 O O . GLU A 1 745 ? 52.712 14.557 -60.115 1.00 66.25 745 GLU A O 1
ATOM 6110 N N . ARG A 1 746 ? 50.572 14.081 -60.271 1.00 75.19 746 ARG A N 1
ATOM 6111 C CA . ARG A 1 746 ? 50.811 12.915 -61.155 1.00 75.19 746 ARG A CA 1
ATOM 6112 C C . ARG A 1 746 ? 50.728 13.275 -62.631 1.00 75.19 746 ARG A C 1
ATOM 6114 O O . ARG A 1 746 ? 51.529 12.731 -63.381 1.00 75.19 746 ARG A O 1
ATOM 6121 N N . SER A 1 747 ? 49.836 14.174 -63.047 1.00 71.69 747 SER A N 1
ATOM 6122 C CA . SER A 1 747 ? 49.764 14.703 -64.420 1.00 71.69 747 SER A CA 1
ATOM 6123 C C . SER A 1 747 ? 50.841 15.749 -64.712 1.00 71.69 747 SER A C 1
ATOM 6125 O O . SER A 1 747 ? 51.393 15.783 -65.802 1.00 71.69 747 SER A O 1
ATOM 6127 N N . GLU A 1 748 ? 51.200 16.542 -63.713 1.00 65.94 748 GLU A N 1
ATOM 6128 C CA . GLU A 1 748 ? 52.252 17.544 -63.677 1.00 65.94 748 GLU A CA 1
ATOM 6129 C C . GLU A 1 748 ? 53.580 16.863 -63.389 1.00 65.94 748 GLU A C 1
ATOM 6131 O O . GLU A 1 748 ? 54.509 17.172 -64.100 1.00 65.94 748 GLU A O 1
ATOM 6136 N N . SER A 1 749 ? 53.705 15.832 -62.539 1.00 58.72 749 SER A N 1
ATOM 6137 C CA . SER A 1 749 ? 54.914 14.985 -62.573 1.00 58.72 749 SER A CA 1
ATOM 6138 C C . SER A 1 749 ? 54.960 14.072 -63.802 1.00 58.72 749 SER A C 1
ATOM 6140 O O . SER A 1 749 ? 56.030 13.560 -64.081 1.00 58.72 749 SER A O 1
ATOM 6142 N N . ALA A 1 750 ? 53.890 13.864 -64.579 1.00 67.25 750 ALA A N 1
ATOM 6143 C CA . ALA A 1 750 ? 53.987 13.203 -65.891 1.00 67.25 750 ALA A CA 1
ATOM 6144 C C . ALA A 1 750 ? 54.465 14.185 -66.969 1.00 67.25 750 ALA A C 1
ATOM 6146 O O . ALA A 1 750 ? 55.469 13.924 -67.620 1.00 67.25 750 ALA A O 1
ATOM 6147 N N . ALA A 1 751 ? 53.824 15.350 -67.093 1.00 66.38 751 ALA A N 1
ATOM 6148 C CA . ALA A 1 751 ? 54.229 16.421 -68.000 1.00 66.38 751 ALA A CA 1
ATOM 6149 C C . ALA A 1 751 ? 55.615 16.978 -67.642 1.00 66.38 751 ALA A C 1
ATOM 6151 O O . ALA A 1 751 ? 56.432 17.210 -68.531 1.00 66.38 751 ALA A O 1
ATOM 6152 N N . LEU A 1 752 ? 55.919 17.118 -66.348 1.00 48.72 752 LEU A N 1
ATOM 6153 C CA . LEU A 1 752 ? 57.264 17.363 -65.850 1.00 48.72 752 LEU A CA 1
ATOM 6154 C C . LEU A 1 752 ? 58.131 16.139 -66.088 1.00 48.72 752 LEU A C 1
ATOM 6156 O O . LEU A 1 752 ? 59.146 16.374 -66.691 1.00 48.72 752 LEU A O 1
ATOM 6160 N N . ARG A 1 753 ? 57.811 14.868 -65.787 1.00 52.28 753 ARG A N 1
ATOM 6161 C CA . ARG A 1 753 ? 58.702 13.746 -66.198 1.00 52.28 753 ARG A CA 1
ATOM 6162 C C . ARG A 1 753 ? 59.016 13.768 -67.696 1.00 52.28 753 ARG A C 1
ATOM 6164 O O . ARG A 1 753 ? 60.161 13.530 -68.048 1.00 52.28 753 ARG A O 1
ATOM 6171 N N . ASP A 1 754 ? 58.108 14.204 -68.562 1.00 54.50 754 ASP A N 1
ATOM 6172 C CA . ASP A 1 754 ? 58.417 14.454 -69.972 1.00 54.50 754 ASP A CA 1
ATOM 6173 C C . ASP A 1 754 ? 59.267 15.717 -70.217 1.00 54.50 754 ASP A C 1
ATOM 6175 O O . ASP A 1 754 ? 60.095 15.715 -71.127 1.00 54.50 754 ASP A O 1
ATOM 6179 N N . LEU A 1 755 ? 59.125 16.790 -69.438 1.00 55.59 755 LEU A N 1
ATOM 6180 C CA . LEU A 1 755 ? 60.001 17.976 -69.462 1.00 55.59 755 LEU A CA 1
ATOM 6181 C C . LEU A 1 755 ? 61.347 17.768 -68.738 1.00 55.59 755 LEU A C 1
ATOM 6183 O O . LEU A 1 755 ? 62.294 18.516 -68.953 1.00 55.59 755 LEU A O 1
ATOM 6187 N N . LEU A 1 756 ? 61.435 16.762 -67.876 1.00 45.03 756 LEU A N 1
ATOM 6188 C CA . LEU A 1 756 ? 62.429 16.572 -66.825 1.00 45.03 756 LEU A CA 1
ATOM 6189 C C . LEU A 1 756 ? 63.317 15.380 -67.206 1.00 45.03 756 LEU A C 1
ATOM 6191 O O . LEU A 1 756 ? 64.524 15.548 -67.247 1.00 45.03 756 LEU A O 1
ATOM 6195 N N . CYS A 1 757 ? 62.802 14.318 -67.827 1.00 54.25 757 CYS A N 1
ATOM 6196 C CA . CYS A 1 757 ? 63.616 13.497 -68.738 1.00 54.25 757 CYS A CA 1
ATOM 6197 C C . CYS A 1 757 ? 64.233 14.318 -69.902 1.00 54.25 757 CYS A C 1
ATOM 6199 O O . CYS A 1 757 ? 65.095 13.808 -70.612 1.00 54.25 757 CYS A O 1
ATOM 6201 N N . LYS A 1 758 ? 63.856 15.601 -70.067 1.00 50.16 758 LYS A N 1
ATOM 6202 C CA . LYS A 1 758 ? 64.537 16.604 -70.910 1.00 50.16 758 LYS A CA 1
ATOM 6203 C C . LYS A 1 758 ? 65.349 17.674 -70.130 1.00 50.16 758 LYS A C 1
ATOM 6205 O O . LYS A 1 758 ? 66.064 18.437 -70.772 1.00 50.16 758 LYS A O 1
ATOM 6210 N N . VAL A 1 759 ? 65.285 17.740 -68.786 1.00 50.91 759 VAL A N 1
ATOM 6211 C CA . VAL A 1 759 ? 65.947 18.764 -67.926 1.00 50.91 759 VAL A CA 1
ATOM 6212 C C . VAL A 1 759 ? 66.650 18.210 -66.662 1.00 50.91 759 VAL A C 1
ATOM 6214 O O . VAL A 1 759 ? 67.759 18.658 -66.382 1.00 50.91 759 VAL A O 1
ATOM 6217 N N . GLN A 1 760 ? 66.125 17.204 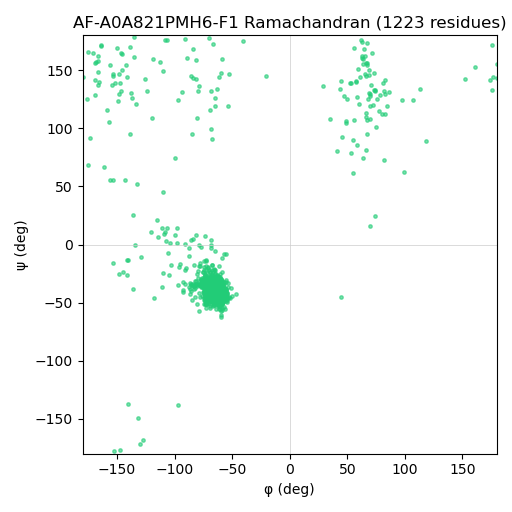-65.942 1.00 43.78 760 GLN A N 1
ATOM 6218 C CA . GLN A 1 760 ? 66.941 16.315 -65.079 1.00 43.78 760 GLN A CA 1
ATOM 6219 C C . GLN A 1 760 ? 68.138 15.788 -65.888 1.00 43.78 760 GLN A C 1
ATOM 6221 O O . GLN A 1 760 ? 69.277 15.938 -65.455 1.00 43.78 760 GLN A O 1
ATOM 6226 N N . ALA A 1 761 ? 67.901 15.361 -67.135 1.00 49.22 761 ALA A N 1
ATOM 6227 C CA . ALA A 1 761 ? 68.936 14.977 -68.105 1.00 49.22 761 ALA A CA 1
ATOM 6228 C C . ALA A 1 761 ? 70.021 16.053 -68.389 1.00 49.22 761 ALA A C 1
ATOM 6230 O O . ALA A 1 761 ? 70.991 15.763 -69.086 1.00 49.22 761 ALA A O 1
ATOM 6231 N N . LEU A 1 762 ? 69.869 17.283 -67.877 1.00 49.44 762 LEU A N 1
ATOM 6232 C CA . LEU A 1 762 ? 70.810 18.399 -68.028 1.00 49.44 762 LEU A CA 1
ATOM 6233 C C . LEU A 1 762 ? 71.220 19.099 -66.712 1.00 49.44 762 LEU A C 1
ATOM 6235 O O . LEU A 1 762 ? 72.153 19.897 -66.750 1.00 49.44 762 LEU A O 1
ATOM 6239 N N . ASN A 1 763 ? 70.578 18.832 -65.565 1.00 44.81 763 ASN A N 1
ATOM 6240 C CA . ASN A 1 763 ? 70.901 19.481 -64.275 1.00 44.81 763 ASN A CA 1
ATOM 6241 C C . ASN A 1 763 ? 70.835 18.572 -63.029 1.00 44.81 763 ASN A C 1
ATOM 6243 O O . ASN A 1 763 ? 71.360 18.957 -61.982 1.00 44.81 763 ASN A O 1
ATOM 6247 N N . GLU A 1 764 ? 70.244 17.375 -63.116 1.00 51.44 764 GLU A N 1
ATOM 6248 C CA . GLU A 1 764 ? 70.141 16.429 -61.988 1.00 51.44 764 GLU A CA 1
ATOM 6249 C C . GLU A 1 764 ? 71.522 16.047 -61.445 1.00 51.44 764 GLU A C 1
ATOM 6251 O O . GLU A 1 764 ? 71.753 16.079 -60.243 1.00 51.44 764 GLU A O 1
ATOM 6256 N N . GLY A 1 765 ? 72.490 15.814 -62.336 1.00 50.53 765 GLY A N 1
ATOM 6257 C CA . GLY A 1 765 ? 73.860 15.454 -61.961 1.00 50.53 765 GLY A CA 1
ATOM 6258 C C . GLY A 1 765 ? 74.729 16.582 -61.383 1.00 50.53 765 GLY A C 1
ATOM 6259 O O . GLY A 1 765 ? 75.932 16.375 -61.258 1.00 50.53 765 GLY A O 1
ATOM 6260 N N . LEU A 1 766 ? 74.189 17.781 -61.103 1.00 51.38 766 LEU A N 1
ATOM 6261 C CA . LEU A 1 766 ? 74.980 18.928 -60.610 1.00 51.38 766 LEU A CA 1
ATOM 6262 C C . LEU A 1 766 ? 74.298 19.800 -59.542 1.00 51.38 766 LEU A C 1
ATOM 6264 O O . LEU A 1 766 ? 75.001 20.450 -58.763 1.00 51.38 766 LEU A O 1
ATOM 6268 N N . ALA A 1 767 ? 72.963 19.857 -59.493 1.00 49.84 767 ALA A N 1
ATOM 6269 C CA . ALA A 1 767 ? 72.241 20.673 -58.511 1.00 49.84 767 ALA A CA 1
ATOM 6270 C C . ALA A 1 767 ? 71.778 19.881 -57.273 1.00 49.84 767 ALA A C 1
ATOM 6272 O O . ALA A 1 767 ? 71.790 20.434 -56.169 1.00 49.84 767 ALA A O 1
ATOM 6273 N N . GLN A 1 768 ? 71.404 18.607 -57.452 1.00 53.34 768 GLN A N 1
ATOM 6274 C CA . GLN A 1 768 ? 70.788 17.763 -56.421 1.00 53.34 768 GLN A CA 1
ATOM 6275 C C . GLN A 1 768 ? 71.703 17.600 -55.193 1.00 53.34 768 GLN A C 1
ATOM 6277 O O . GLN A 1 768 ? 71.374 18.106 -54.118 1.00 53.34 768 GLN A O 1
ATOM 6282 N N . ASP A 1 769 ? 72.899 17.024 -55.383 1.00 53.81 769 ASP A N 1
ATOM 6283 C CA . ASP A 1 769 ? 73.899 16.747 -54.334 1.00 53.81 769 ASP A CA 1
ATOM 6284 C C . ASP A 1 769 ? 74.142 17.944 -53.401 1.00 53.81 769 ASP A C 1
ATOM 6286 O O . ASP A 1 769 ? 74.239 17.818 -52.179 1.00 53.81 769 ASP A O 1
ATOM 6290 N N . LYS A 1 770 ? 74.238 19.145 -53.983 1.00 55.72 770 LYS A N 1
ATOM 6291 C CA . LYS A 1 770 ? 74.592 20.370 -53.259 1.00 55.72 770 LYS A CA 1
ATOM 6292 C C . LYS A 1 770 ? 73.431 20.928 -52.433 1.00 55.72 770 LYS A C 1
ATOM 6294 O O . LYS A 1 770 ? 73.672 21.575 -51.410 1.00 55.72 770 LYS A O 1
ATOM 6299 N N . PHE A 1 771 ? 72.190 20.717 -52.869 1.00 62.41 771 PHE A N 1
ATOM 6300 C CA . PHE A 1 771 ? 71.005 21.175 -52.148 1.00 62.41 771 PHE A CA 1
ATOM 6301 C C . PHE A 1 771 ? 70.555 20.157 -51.099 1.00 62.41 771 PHE A C 1
ATOM 6303 O O . PHE A 1 771 ? 70.275 20.547 -49.966 1.00 62.41 771 PHE A O 1
ATOM 6310 N N . GLU A 1 772 ? 70.564 18.863 -51.426 1.00 56.91 772 GLU A N 1
ATOM 6311 C CA . GLU A 1 772 ? 70.156 17.800 -50.502 1.00 56.91 772 GLU A CA 1
ATOM 6312 C C . GLU A 1 772 ? 71.064 17.735 -49.269 1.00 56.91 772 GLU A C 1
ATOM 6314 O O . GLU A 1 772 ? 70.550 17.724 -48.152 1.00 56.91 772 GLU A O 1
ATOM 6319 N N . LEU A 1 773 ? 72.391 17.847 -49.427 1.00 54.25 773 LEU A N 1
ATOM 6320 C CA . LEU A 1 773 ? 73.318 17.906 -48.286 1.00 54.25 773 LEU A CA 1
ATOM 6321 C C . LEU A 1 773 ? 73.016 19.065 -47.316 1.00 54.25 773 LEU A C 1
ATOM 6323 O O . LEU A 1 773 ? 73.073 18.875 -46.104 1.00 54.25 773 LEU A O 1
ATOM 6327 N N . ASN A 1 774 ? 72.656 20.252 -47.818 1.00 59.16 774 ASN A N 1
ATOM 6328 C CA . ASN A 1 774 ? 72.309 21.392 -46.959 1.00 59.16 774 ASN A CA 1
ATOM 6329 C C . ASN A 1 774 ? 70.893 21.272 -46.366 1.00 59.16 774 ASN A C 1
ATOM 6331 O O . ASN A 1 774 ? 70.665 21.677 -45.226 1.00 59.16 774 ASN A O 1
ATOM 6335 N N . LYS A 1 775 ? 69.942 20.697 -47.113 1.00 61.59 775 LYS A N 1
ATOM 6336 C CA . LYS A 1 775 ? 68.560 20.500 -46.658 1.00 61.59 775 LYS A CA 1
ATOM 6337 C C . LYS A 1 775 ? 68.460 19.415 -45.582 1.00 61.59 775 LYS A C 1
ATOM 6339 O O . LYS A 1 775 ? 67.714 19.599 -44.629 1.00 61.59 775 LYS A O 1
ATOM 6344 N N . ILE A 1 776 ? 69.230 18.329 -45.695 1.00 64.62 776 ILE A N 1
ATOM 6345 C CA . ILE A 1 776 ? 69.291 17.262 -44.684 1.00 64.62 776 ILE A CA 1
ATOM 6346 C C . ILE A 1 776 ? 69.866 17.798 -43.367 1.00 64.62 776 ILE A C 1
ATOM 6348 O O . ILE A 1 776 ? 69.306 17.512 -42.315 1.00 64.62 776 ILE A O 1
ATOM 6352 N N . ILE A 1 777 ? 70.917 18.630 -43.407 1.00 65.12 777 ILE A N 1
ATOM 6353 C CA . ILE A 1 777 ? 71.457 19.280 -42.197 1.00 65.12 777 ILE A CA 1
ATOM 6354 C C . ILE A 1 777 ? 70.372 20.121 -41.507 1.00 65.12 777 ILE A C 1
ATOM 6356 O O . ILE A 1 777 ? 70.136 19.946 -40.314 1.00 65.12 777 ILE A O 1
ATOM 6360 N N . LEU A 1 778 ? 69.665 20.974 -42.258 1.00 71.38 778 LEU A N 1
ATOM 6361 C CA . LEU A 1 778 ? 68.615 21.829 -41.696 1.00 71.38 778 LEU A CA 1
ATOM 6362 C C . LEU A 1 778 ? 67.421 21.026 -41.150 1.00 71.38 778 LEU A C 1
ATOM 6364 O O . LEU A 1 778 ? 66.877 21.385 -40.108 1.00 71.38 778 LEU A O 1
ATOM 6368 N N . LEU A 1 779 ? 67.026 19.938 -41.820 1.00 65.06 779 LEU A N 1
ATOM 6369 C CA . LEU A 1 779 ? 65.962 19.047 -41.346 1.00 65.06 779 LEU A CA 1
ATOM 6370 C C . LEU A 1 779 ? 66.369 18.315 -40.064 1.00 65.06 779 LEU A C 1
ATOM 6372 O O . LEU A 1 779 ? 65.601 18.329 -39.112 1.00 65.06 779 LEU A O 1
ATOM 6376 N N . VAL A 1 780 ? 67.591 17.783 -39.973 1.00 62.72 780 VAL A N 1
ATOM 6377 C CA . VAL A 1 780 ? 68.095 17.135 -38.747 1.00 62.72 780 VAL A CA 1
ATOM 6378 C C . VAL A 1 780 ? 68.213 18.133 -37.585 1.00 62.72 780 VAL A C 1
ATOM 6380 O O . VAL A 1 780 ? 67.961 17.776 -36.434 1.00 62.72 780 VAL A O 1
ATOM 6383 N N . GLU A 1 781 ? 68.538 19.403 -37.849 1.00 69.06 781 GLU A N 1
ATOM 6384 C CA . GLU A 1 781 ? 68.503 20.459 -36.826 1.00 69.06 781 GLU A CA 1
ATOM 6385 C C . GLU A 1 781 ? 67.071 20.836 -36.403 1.00 69.06 781 GLU A C 1
ATOM 6387 O O . GLU A 1 781 ? 66.844 21.138 -35.229 1.00 69.06 781 GLU A O 1
ATOM 6392 N N . GLN A 1 782 ? 66.094 20.773 -37.311 1.00 69.75 782 GLN A N 1
ATOM 6393 C CA . GLN A 1 782 ? 64.675 20.989 -37.001 1.00 69.75 782 GLN A CA 1
ATOM 6394 C C . GLN A 1 782 ? 64.058 19.802 -36.246 1.00 69.75 782 GLN A C 1
ATOM 6396 O O . GLN A 1 782 ? 63.410 20.019 -35.226 1.00 69.75 782 GLN A O 1
ATOM 6401 N N . GLU A 1 783 ? 64.327 18.563 -36.659 1.00 70.25 783 GLU A N 1
ATOM 6402 C CA . GLU A 1 783 ? 63.927 17.330 -35.966 1.00 70.25 783 GLU A CA 1
ATOM 6403 C C . GLU A 1 783 ? 64.521 17.272 -34.555 1.00 70.25 783 GLU A C 1
ATOM 6405 O O . GLU A 1 783 ? 63.804 17.019 -33.592 1.00 70.25 783 GLU A O 1
ATOM 6410 N N . LYS A 1 784 ? 65.806 17.614 -34.393 1.00 74.25 784 LYS A N 1
ATOM 6411 C CA . LYS A 1 784 ? 66.455 17.757 -33.079 1.00 74.25 784 LYS A CA 1
ATOM 6412 C C . LYS A 1 784 ? 65.728 18.757 -32.172 1.00 74.25 784 LYS A C 1
ATOM 6414 O O . LYS A 1 784 ? 65.649 18.523 -30.968 1.00 74.25 784 LYS A O 1
ATOM 6419 N N . ASN A 1 785 ? 65.217 19.857 -32.725 1.00 73.25 785 ASN A N 1
ATOM 6420 C CA . ASN A 1 785 ? 64.465 20.854 -31.962 1.00 73.25 785 ASN A CA 1
ATOM 6421 C C . ASN A 1 785 ? 63.015 20.409 -31.693 1.00 73.25 785 ASN A C 1
ATOM 6423 O O . ASN A 1 785 ? 62.513 20.675 -30.605 1.00 73.25 785 ASN A O 1
ATOM 6427 N N . SER A 1 786 ? 62.373 19.677 -32.611 1.00 76.62 786 SER A N 1
ATOM 6428 C CA . SER A 1 786 ? 61.067 19.038 -32.377 1.00 76.62 786 SER A CA 1
ATOM 6429 C C . SER A 1 786 ? 61.167 18.029 -31.234 1.00 76.62 786 SER A C 1
ATOM 6431 O O . SER A 1 786 ? 60.512 18.197 -30.213 1.00 76.62 786 SER A O 1
ATOM 6433 N N . ILE A 1 787 ? 62.122 17.098 -31.311 1.00 73.69 787 ILE A N 1
ATOM 6434 C CA . ILE A 1 787 ? 62.412 16.102 -30.269 1.00 73.69 787 ILE A CA 1
ATOM 6435 C C . ILE A 1 787 ? 62.821 16.772 -28.943 1.00 73.69 787 ILE A C 1
ATOM 6437 O O . ILE A 1 787 ? 62.566 16.230 -27.869 1.00 73.69 787 ILE A O 1
ATOM 6441 N N . HIS A 1 788 ? 63.437 17.961 -28.973 1.00 79.50 788 HIS A N 1
ATOM 6442 C CA . HIS A 1 788 ? 63.722 18.728 -27.757 1.00 79.50 788 HIS A CA 1
ATOM 6443 C C . HIS A 1 788 ? 62.457 19.325 -27.123 1.00 79.50 788 HIS A C 1
ATOM 6445 O O . HIS A 1 788 ? 62.323 19.264 -25.899 1.00 79.50 788 HIS A O 1
ATOM 6451 N N . ASN A 1 789 ? 61.532 19.845 -27.935 1.00 78.19 789 ASN A N 1
ATOM 6452 C CA . ASN A 1 789 ? 60.238 20.352 -27.479 1.00 78.19 789 ASN A CA 1
ATOM 6453 C C . ASN A 1 789 ? 59.349 19.203 -26.986 1.00 78.19 789 ASN A C 1
ATOM 6455 O O . ASN A 1 789 ? 58.918 19.240 -25.846 1.00 78.19 789 ASN A O 1
ATOM 6459 N N . GLU A 1 790 ? 59.211 18.121 -27.755 1.00 77.12 790 GLU A N 1
ATOM 6460 C CA . GLU A 1 790 ? 58.514 16.889 -27.357 1.00 77.12 790 GLU A CA 1
ATOM 6461 C C . GLU A 1 790 ? 59.085 16.314 -26.050 1.00 77.12 790 GLU A C 1
ATOM 6463 O O . GLU A 1 790 ? 58.341 15.875 -25.176 1.00 77.12 790 GLU A O 1
ATOM 6468 N N . LYS A 1 791 ? 60.412 16.369 -25.854 1.00 78.75 791 LYS A N 1
ATOM 6469 C CA . LYS A 1 791 ? 61.044 16.017 -24.574 1.00 78.75 791 LYS A CA 1
ATOM 6470 C C . LYS A 1 791 ? 60.663 16.987 -23.451 1.00 78.75 791 LYS A C 1
ATOM 6472 O O . LYS A 1 791 ? 60.501 16.533 -22.322 1.00 78.75 791 LYS A O 1
ATOM 6477 N N . SER A 1 792 ? 60.561 18.287 -23.726 1.00 80.25 792 SER A N 1
ATOM 6478 C CA . SER A 1 792 ? 60.122 19.295 -22.753 1.00 80.25 792 SER A CA 1
ATOM 6479 C C . SER A 1 792 ? 58.658 19.092 -22.365 1.00 80.25 792 SER A C 1
ATOM 6481 O O . SER A 1 792 ? 58.342 19.129 -21.180 1.00 80.25 792 SER A O 1
ATOM 6483 N N . ASP A 1 793 ? 57.792 18.802 -23.334 1.00 82.44 793 ASP A N 1
ATOM 6484 C CA . ASP A 1 793 ? 56.369 18.534 -23.131 1.00 82.44 793 ASP A CA 1
ATOM 6485 C C . ASP A 1 793 ? 56.179 17.229 -22.345 1.00 82.44 793 ASP A C 1
ATOM 6487 O O . ASP A 1 793 ? 55.497 17.222 -21.327 1.00 82.44 793 ASP A O 1
ATOM 6491 N N . VAL A 1 794 ? 56.903 16.156 -22.686 1.00 75.81 794 VAL A N 1
ATOM 6492 C CA . VAL A 1 794 ? 56.912 14.902 -21.906 1.00 75.81 794 VAL A CA 1
ATOM 6493 C C . VAL A 1 794 ? 57.546 15.079 -20.518 1.00 75.81 794 VAL A C 1
ATOM 6495 O O . VAL A 1 794 ? 57.158 14.395 -19.569 1.00 75.81 794 VAL A O 1
ATOM 6498 N N . GLU A 1 795 ? 58.506 15.991 -20.334 1.00 80.69 795 GLU A N 1
ATOM 6499 C CA . GLU A 1 795 ? 59.015 16.346 -19.002 1.00 80.69 795 GLU A CA 1
ATOM 6500 C C . GLU A 1 795 ? 58.016 17.203 -18.207 1.00 80.69 795 GLU A C 1
ATOM 6502 O O . GLU A 1 795 ? 57.932 17.030 -16.988 1.00 80.69 795 GLU A O 1
ATOM 6507 N N . GLN A 1 796 ? 57.204 18.030 -18.871 1.00 81.62 796 GLN A N 1
ATOM 6508 C CA . GLN A 1 796 ? 56.093 18.767 -18.271 1.00 81.62 796 GLN A CA 1
ATOM 6509 C C . GLN A 1 796 ? 54.943 17.826 -17.882 1.00 81.62 796 GLN A C 1
ATOM 6511 O O . GLN A 1 796 ? 54.524 17.860 -16.724 1.00 81.62 796 GLN A O 1
ATOM 6516 N N . ASP A 1 797 ? 54.522 16.913 -18.757 1.00 82.69 797 ASP A N 1
ATOM 6517 C CA . ASP A 1 797 ? 53.534 15.864 -18.467 1.00 82.69 797 ASP A CA 1
ATOM 6518 C C . ASP A 1 797 ? 54.011 14.947 -17.336 1.00 82.69 797 ASP A C 1
ATOM 6520 O O . ASP A 1 797 ? 53.269 14.577 -16.431 1.00 82.69 797 ASP A O 1
ATOM 6524 N N . LYS A 1 798 ? 55.310 14.648 -17.287 1.00 82.44 798 LYS A N 1
ATOM 6525 C CA . LYS A 1 798 ? 55.923 13.946 -16.154 1.00 82.44 798 LYS A CA 1
ATOM 6526 C C . LYS A 1 798 ? 55.895 14.764 -14.858 1.00 82.44 798 LYS A C 1
ATOM 6528 O O . LYS A 1 798 ? 55.993 14.168 -13.786 1.00 82.44 798 LYS A O 1
ATOM 6533 N N . THR A 1 799 ? 55.777 16.094 -14.905 1.00 81.94 799 THR A N 1
ATOM 6534 C CA . THR A 1 799 ? 55.520 16.917 -13.707 1.00 81.94 799 THR A CA 1
ATOM 6535 C C . THR A 1 799 ? 54.038 17.043 -13.364 1.00 81.94 799 THR A C 1
ATOM 6537 O O . THR A 1 799 ? 53.732 17.007 -12.174 1.00 81.94 799 THR A O 1
ATOM 6540 N N . THR A 1 800 ? 53.119 17.100 -14.332 1.00 85.81 800 THR A N 1
ATOM 6541 C CA . THR A 1 800 ? 51.670 17.087 -14.056 1.00 85.81 800 THR A CA 1
ATOM 6542 C C . THR A 1 800 ? 51.238 15.729 -13.509 1.00 85.81 800 THR A C 1
ATOM 6544 O O . THR A 1 800 ? 50.667 15.693 -12.427 1.00 85.81 800 THR A O 1
ATOM 6547 N N . LEU A 1 801 ? 51.657 14.613 -14.116 1.00 80.69 801 LEU A N 1
ATOM 6548 C CA . LEU A 1 801 ? 51.427 13.254 -13.600 1.00 80.69 801 LEU A CA 1
ATOM 6549 C C . LEU A 1 801 ? 52.035 13.034 -12.204 1.00 80.69 801 LEU A C 1
ATOM 6551 O O . LEU A 1 801 ? 51.507 12.260 -11.412 1.00 80.69 801 LEU A O 1
ATOM 6555 N N . ARG A 1 802 ? 53.130 13.728 -11.857 1.00 84.38 802 ARG A N 1
ATOM 6556 C CA . ARG A 1 802 ? 53.668 13.739 -10.482 1.00 84.38 802 ARG A CA 1
ATOM 6557 C C . ARG A 1 802 ? 52.812 14.565 -9.525 1.00 84.38 802 ARG A C 1
ATOM 6559 O O . ARG A 1 802 ? 52.653 14.165 -8.381 1.00 84.38 802 ARG A O 1
ATOM 6566 N N . GLN A 1 803 ? 52.275 15.701 -9.966 1.00 84.25 803 GLN A N 1
ATOM 6567 C CA . GLN A 1 803 ? 51.341 16.501 -9.168 1.00 84.25 803 GLN A CA 1
ATOM 6568 C C . GLN A 1 803 ? 50.002 15.776 -8.983 1.00 84.25 803 GLN A C 1
ATOM 6570 O O . GLN A 1 803 ? 49.408 15.872 -7.918 1.00 84.25 803 GLN A O 1
ATOM 6575 N N . GLU A 1 804 ? 49.541 15.026 -9.982 1.00 84.50 804 GLU A N 1
ATOM 6576 C CA . GLU A 1 804 ? 48.356 14.171 -9.907 1.00 84.50 804 GLU A CA 1
ATOM 6577 C C . GLU A 1 804 ? 48.595 12.951 -9.023 1.00 84.50 804 GLU A C 1
ATOM 6579 O O . GLU A 1 804 ? 47.758 12.669 -8.174 1.00 84.50 804 GLU A O 1
ATOM 6584 N N . LEU A 1 805 ? 49.762 12.302 -9.107 1.00 86.19 805 LEU A N 1
ATOM 6585 C CA . LEU A 1 805 ? 50.144 11.263 -8.149 1.00 86.19 805 LEU A CA 1
ATOM 6586 C C . LEU A 1 805 ? 50.153 11.805 -6.711 1.00 86.19 805 LEU A C 1
ATOM 6588 O O . LEU A 1 805 ? 49.571 11.177 -5.838 1.00 86.19 805 LEU A O 1
ATOM 6592 N N . VAL A 1 806 ? 50.720 12.993 -6.473 1.00 89.56 806 VAL A N 1
ATOM 6593 C CA . VAL A 1 806 ? 50.706 13.638 -5.145 1.00 89.56 806 VAL A CA 1
ATOM 6594 C C . VAL A 1 806 ? 49.287 14.020 -4.699 1.00 89.56 806 VAL A C 1
ATOM 6596 O O . VAL A 1 806 ? 48.984 13.899 -3.516 1.00 89.56 806 VAL A O 1
ATOM 6599 N N . LYS A 1 807 ? 48.388 14.427 -5.610 1.00 89.19 807 LYS A N 1
ATOM 6600 C CA . LYS A 1 807 ? 46.960 14.621 -5.287 1.00 89.19 807 LYS A CA 1
ATOM 6601 C C . LYS A 1 807 ? 46.294 13.304 -4.900 1.00 89.19 807 LYS A C 1
ATOM 6603 O O . LYS A 1 807 ? 45.634 13.270 -3.877 1.00 89.19 807 LYS A O 1
ATOM 6608 N N . VAL A 1 808 ? 46.510 12.224 -5.651 1.00 84.88 808 VAL A N 1
ATOM 6609 C CA . VAL A 1 808 ? 45.942 10.897 -5.354 1.00 84.88 808 VAL A CA 1
ATOM 6610 C C . VAL A 1 808 ? 46.529 10.308 -4.064 1.00 84.88 808 VAL A C 1
ATOM 6612 O O . VAL A 1 808 ? 45.818 9.652 -3.309 1.00 84.88 808 VAL A O 1
ATOM 6615 N N . GLU A 1 809 ? 47.802 10.568 -3.756 1.00 85.38 809 GLU A N 1
ATOM 6616 C CA . GLU A 1 809 ? 48.417 10.218 -2.469 1.00 85.38 809 GLU A CA 1
ATOM 6617 C C . GLU A 1 809 ? 47.833 11.049 -1.312 1.00 85.38 809 GLU A C 1
ATOM 6619 O O . GLU A 1 809 ? 47.586 10.494 -0.242 1.00 85.38 809 GLU A O 1
ATOM 6624 N N . GLN A 1 810 ? 47.535 12.336 -1.527 1.00 84.81 810 GLN A N 1
ATOM 6625 C CA . GLN A 1 810 ? 46.850 13.189 -0.551 1.00 84.81 810 GLN A CA 1
ATOM 6626 C C . GLN A 1 810 ? 45.386 12.762 -0.345 1.00 84.81 810 GLN A C 1
ATOM 6628 O O . GLN A 1 810 ? 44.983 12.533 0.788 1.00 84.81 810 GLN A O 1
ATOM 6633 N N . GLU A 1 811 ? 44.620 12.550 -1.417 1.00 85.75 811 GLU A N 1
ATOM 6634 C CA . GLU A 1 811 ? 43.247 12.025 -1.387 1.00 85.75 811 GLU A CA 1
ATOM 6635 C C . GLU A 1 811 ? 43.194 10.652 -0.700 1.00 85.75 811 GLU A C 1
ATOM 6637 O O . GLU A 1 811 ? 42.297 10.391 0.098 1.00 85.75 811 GLU A O 1
ATOM 6642 N N . LYS A 1 812 ? 44.192 9.787 -0.931 1.00 90.38 812 LYS A N 1
ATOM 6643 C CA . LYS A 1 812 ? 44.354 8.523 -0.201 1.00 90.38 812 LYS A CA 1
ATOM 6644 C C . LYS A 1 812 ? 44.570 8.757 1.297 1.00 90.38 812 LYS A C 1
ATOM 6646 O O . LYS A 1 812 ? 43.947 8.060 2.093 1.00 90.38 812 LYS A O 1
ATOM 6651 N N . ILE A 1 813 ? 45.442 9.689 1.684 1.00 89.81 813 ILE A N 1
ATOM 6652 C CA . ILE A 1 813 ? 45.687 10.033 3.095 1.00 89.81 813 ILE A CA 1
ATOM 6653 C C . ILE A 1 813 ? 44.413 10.593 3.738 1.00 89.81 813 ILE A C 1
ATOM 6655 O O . ILE A 1 813 ? 44.068 10.199 4.849 1.00 89.81 813 ILE A O 1
ATOM 6659 N N . ASP A 1 814 ? 43.673 11.444 3.033 1.00 89.44 814 ASP A N 1
ATOM 6660 C CA . ASP A 1 814 ? 42.424 12.027 3.520 1.00 89.44 814 ASP A CA 1
ATOM 6661 C C . ASP A 1 814 ? 41.323 10.962 3.664 1.00 89.44 814 ASP A C 1
ATOM 6663 O O . ASP A 1 814 ? 40.660 10.913 4.698 1.00 89.44 814 ASP A O 1
ATOM 6667 N N . VAL A 1 815 ? 41.212 10.012 2.729 1.00 87.06 815 VAL A N 1
ATOM 6668 C CA . VAL A 1 815 ? 40.327 8.835 2.853 1.00 87.06 815 VAL A CA 1
ATOM 6669 C C . VAL A 1 815 ? 40.777 7.878 3.968 1.00 87.06 815 VAL A C 1
ATOM 6671 O O . VAL A 1 815 ? 39.936 7.279 4.638 1.00 87.06 815 VAL A O 1
ATOM 6674 N N . GLU A 1 816 ? 42.079 7.731 4.229 1.00 87.62 816 GLU A N 1
ATOM 6675 C CA . GLU A 1 816 ? 42.583 6.962 5.377 1.00 87.62 816 GLU A CA 1
ATOM 6676 C C . GLU A 1 816 ? 42.273 7.666 6.714 1.00 87.62 816 GLU A C 1
ATOM 6678 O O . GLU A 1 816 ? 41.876 6.997 7.670 1.00 87.62 816 GLU A O 1
ATOM 6683 N N . ASN A 1 817 ? 42.325 9.002 6.763 1.00 89.75 817 ASN A N 1
ATOM 6684 C CA . ASN A 1 817 ? 41.882 9.807 7.906 1.00 89.75 817 ASN A CA 1
ATOM 6685 C C . ASN A 1 817 ? 40.353 9.733 8.112 1.00 89.75 817 ASN A C 1
ATOM 6687 O O . ASN A 1 817 ? 39.877 9.597 9.245 1.00 89.75 817 ASN A O 1
ATOM 6691 N N . GLU A 1 818 ? 39.555 9.779 7.041 1.00 86.94 818 GLU A N 1
ATOM 6692 C CA . GLU A 1 818 ? 38.102 9.577 7.112 1.00 86.94 818 GLU A CA 1
ATOM 6693 C C . GLU A 1 818 ? 37.761 8.162 7.592 1.00 86.94 818 GLU A C 1
ATOM 6695 O O . GLU A 1 818 ? 36.955 8.005 8.510 1.00 86.94 818 GLU A O 1
ATOM 6700 N N . ARG A 1 819 ? 38.430 7.130 7.063 1.00 90.94 819 ARG A N 1
ATOM 6701 C CA . ARG A 1 819 ? 38.304 5.745 7.542 1.00 90.94 819 ARG A CA 1
ATOM 6702 C C . ARG A 1 819 ? 38.604 5.648 9.037 1.00 90.94 819 ARG A C 1
ATOM 6704 O O . ARG A 1 819 ? 37.828 5.031 9.763 1.00 90.94 819 ARG A O 1
ATOM 6711 N N . ASP A 1 820 ? 39.686 6.255 9.512 1.00 87.62 820 ASP A N 1
ATOM 6712 C CA . ASP A 1 820 ? 40.112 6.108 10.906 1.00 87.62 820 ASP A CA 1
ATOM 6713 C C . ASP A 1 820 ? 39.247 6.936 11.873 1.00 87.62 820 ASP A C 1
ATOM 6715 O O . ASP A 1 820 ? 38.942 6.477 12.978 1.00 87.62 820 ASP A O 1
ATOM 6719 N N . THR A 1 821 ? 38.716 8.087 11.443 1.00 88.81 821 THR A N 1
ATOM 6720 C CA . THR A 1 821 ? 37.686 8.813 12.212 1.00 88.81 821 THR A CA 1
ATOM 6721 C C . THR A 1 821 ? 36.328 8.100 12.203 1.00 88.81 821 THR A C 1
ATOM 6723 O O . THR A 1 821 ? 35.628 8.127 13.219 1.00 88.81 821 THR A O 1
ATOM 6726 N N . LEU A 1 822 ? 35.959 7.403 11.122 1.00 82.56 822 LEU A N 1
ATOM 6727 C CA . LEU A 1 822 ? 34.781 6.529 11.077 1.00 82.56 822 LEU A CA 1
ATOM 6728 C C . LEU A 1 822 ? 34.956 5.287 11.963 1.00 82.56 822 LEU A C 1
ATOM 6730 O O . LEU A 1 822 ? 34.027 4.941 12.688 1.00 82.56 822 LEU A O 1
ATOM 6734 N N . LEU A 1 823 ? 36.140 4.668 11.989 1.00 87.12 823 LEU A N 1
ATOM 6735 C CA . LEU A 1 823 ? 36.471 3.576 12.912 1.00 87.12 823 LEU A CA 1
ATOM 6736 C C . LEU A 1 823 ? 36.425 4.039 14.374 1.00 87.12 823 LEU A C 1
ATOM 6738 O O . LEU A 1 823 ? 35.896 3.323 15.223 1.00 87.12 823 LEU A O 1
ATOM 6742 N N . HIS A 1 824 ? 36.902 5.249 14.680 1.00 87.88 824 HIS A N 1
ATOM 6743 C CA . HIS A 1 824 ? 36.790 5.808 16.027 1.00 87.88 824 HIS A CA 1
ATOM 6744 C C . HIS A 1 824 ? 35.331 6.112 16.415 1.00 87.88 824 HIS A C 1
ATOM 6746 O O . HIS A 1 824 ? 34.902 5.775 17.519 1.00 87.88 824 HIS A O 1
ATOM 6752 N N . ARG A 1 825 ? 34.521 6.668 15.500 1.00 85.62 825 ARG A N 1
ATOM 6753 C CA . ARG A 1 825 ? 33.068 6.831 15.711 1.00 85.62 825 ARG A CA 1
ATOM 6754 C C . ARG A 1 825 ? 32.371 5.486 15.922 1.00 85.62 825 ARG A C 1
ATOM 6756 O O . ARG A 1 825 ? 31.550 5.384 16.830 1.00 85.62 825 ARG A O 1
ATOM 6763 N N . LEU A 1 826 ? 32.736 4.460 15.151 1.00 85.06 826 LEU A N 1
ATOM 6764 C CA . LEU A 1 826 ? 32.219 3.101 15.304 1.00 85.06 826 LEU A CA 1
ATOM 6765 C C . LEU A 1 826 ? 32.553 2.541 16.694 1.00 85.06 826 LEU A C 1
ATOM 6767 O O . LEU A 1 826 ? 31.651 2.077 17.383 1.00 85.06 826 LEU A O 1
ATOM 6771 N N . GLN A 1 827 ? 33.802 2.674 17.156 1.00 89.00 827 GLN A N 1
ATOM 6772 C CA . GLN A 1 827 ? 34.208 2.293 18.516 1.00 89.00 827 GLN A CA 1
ATOM 6773 C C . GLN A 1 827 ? 33.407 3.032 19.598 1.00 89.00 827 GLN A C 1
ATOM 6775 O O . GLN A 1 827 ? 32.981 2.410 20.568 1.00 89.00 827 GLN A O 1
ATOM 6780 N N . LEU A 1 828 ? 33.148 4.333 19.433 1.00 88.94 828 LEU A N 1
ATOM 6781 C CA . LEU A 1 828 ? 32.307 5.089 20.367 1.00 88.94 828 LEU A CA 1
ATOM 6782 C C . LEU A 1 828 ? 30.855 4.579 20.373 1.00 88.94 828 LEU A C 1
ATOM 6784 O O . LEU A 1 828 ? 30.279 4.440 21.450 1.00 88.94 828 LEU A O 1
ATOM 6788 N N . THR A 1 829 ? 30.282 4.226 19.215 1.00 81.69 829 THR A N 1
ATOM 6789 C CA . THR A 1 829 ? 28.953 3.584 19.153 1.00 81.69 829 THR A CA 1
ATOM 6790 C C . THR A 1 829 ? 28.943 2.149 19.688 1.00 81.69 829 THR A C 1
ATOM 6792 O O . THR A 1 829 ? 27.942 1.710 20.247 1.00 81.69 829 THR A O 1
ATOM 6795 N N . GLU A 1 830 ? 30.057 1.423 19.586 1.00 86.12 830 GLU A N 1
ATOM 6796 C CA . GLU A 1 830 ? 30.234 0.088 20.167 1.00 86.12 830 GLU A CA 1
ATOM 6797 C C . GLU A 1 830 ? 30.251 0.164 21.704 1.00 86.12 830 GLU A C 1
ATOM 6799 O O . GLU A 1 830 ? 29.630 -0.652 22.383 1.00 86.12 830 GLU A O 1
ATOM 6804 N N . ILE A 1 831 ? 30.917 1.184 22.258 1.00 90.06 831 ILE A N 1
ATOM 6805 C CA . ILE A 1 831 ? 30.978 1.451 23.700 1.00 90.06 831 ILE A CA 1
ATOM 6806 C C . ILE A 1 831 ? 29.607 1.887 24.235 1.00 90.06 831 ILE A C 1
ATOM 6808 O O . ILE A 1 831 ? 29.173 1.362 25.260 1.00 90.06 831 ILE A O 1
ATOM 6812 N N . THR A 1 832 ? 28.884 2.782 23.551 1.00 84.31 832 THR A N 1
ATOM 6813 C CA . THR A 1 832 ? 27.532 3.169 23.995 1.00 84.31 832 THR A CA 1
ATOM 6814 C C . THR A 1 832 ? 26.519 2.035 23.825 1.00 84.31 832 THR A C 1
ATOM 6816 O O . THR A 1 832 ? 25.668 1.861 24.696 1.00 84.31 832 THR A O 1
ATOM 6819 N N . ARG A 1 833 ? 26.654 1.178 22.800 1.00 87.69 833 ARG A N 1
ATOM 6820 C CA . ARG A 1 833 ? 25.898 -0.086 22.700 1.00 87.69 833 ARG A CA 1
ATOM 6821 C C . ARG A 1 833 ? 26.154 -0.984 23.912 1.00 87.69 833 ARG A C 1
ATOM 6823 O O . ARG A 1 833 ? 25.201 -1.445 24.532 1.00 87.69 833 ARG A O 1
ATOM 6830 N N . GLN A 1 834 ? 27.416 -1.183 24.297 1.00 85.62 834 GLN A N 1
ATOM 6831 C CA . GLN A 1 834 ? 27.777 -1.976 25.480 1.00 85.62 834 GLN A CA 1
ATOM 6832 C C . GLN A 1 834 ? 27.267 -1.362 26.794 1.00 85.62 834 GLN A C 1
ATOM 6834 O O . GLN A 1 834 ? 26.919 -2.104 27.710 1.00 85.62 834 GLN A O 1
ATOM 6839 N N . GLN A 1 835 ? 27.190 -0.031 26.899 1.00 86.62 835 GLN A N 1
ATOM 6840 C CA . GLN A 1 835 ? 26.588 0.657 28.048 1.00 86.62 835 GLN A CA 1
ATOM 6841 C C . GLN A 1 835 ? 25.072 0.422 28.112 1.00 86.62 835 GLN A C 1
ATOM 6843 O O . GLN A 1 835 ? 24.574 -0.001 29.152 1.00 86.62 835 GLN A O 1
ATOM 6848 N N . ILE A 1 836 ? 24.354 0.574 26.995 1.00 81.00 836 ILE A N 1
ATOM 6849 C CA . ILE A 1 836 ? 22.910 0.290 26.909 1.00 81.00 836 ILE A CA 1
ATOM 6850 C C . ILE A 1 836 ? 22.624 -1.195 27.195 1.00 81.00 836 ILE A C 1
ATOM 6852 O O . ILE A 1 836 ? 21.658 -1.524 27.880 1.00 81.00 836 ILE A O 1
ATOM 6856 N N . GLU A 1 837 ? 23.483 -2.112 26.744 1.00 85.31 837 GLU A N 1
ATOM 6857 C CA . GLU A 1 837 ? 23.389 -3.538 27.084 1.00 85.31 837 GLU A CA 1
ATOM 6858 C C . GLU A 1 837 ? 23.640 -3.801 28.579 1.00 85.31 837 GLU A C 1
ATOM 6860 O O . GLU A 1 837 ? 23.008 -4.686 29.158 1.00 85.31 837 GLU A O 1
ATOM 6865 N N . GLN A 1 838 ? 24.502 -3.029 29.247 1.00 83.88 838 GLN A N 1
ATOM 6866 C CA . GLN A 1 838 ? 24.690 -3.106 30.701 1.00 83.88 838 GLN A CA 1
ATOM 6867 C C . GLN A 1 838 ? 23.484 -2.544 31.467 1.00 83.88 838 GLN A C 1
ATOM 6869 O O . GLN A 1 838 ? 23.010 -3.201 32.394 1.00 83.88 838 GLN A O 1
ATOM 6874 N N . GLU A 1 839 ? 22.928 -1.404 31.049 1.00 86.25 839 GLU A N 1
ATOM 6875 C CA . GLU A 1 839 ? 21.695 -0.833 31.611 1.00 86.25 839 GLU A CA 1
ATOM 6876 C C . GLU A 1 839 ? 20.508 -1.793 31.450 1.00 86.25 839 GLU A C 1
ATOM 6878 O O . GLU A 1 839 ? 19.814 -2.094 32.421 1.00 86.25 839 GLU A O 1
ATOM 6883 N N . LEU A 1 840 ? 20.329 -2.386 30.265 1.00 80.44 840 LEU A N 1
ATOM 6884 C CA . LEU A 1 840 ? 19.305 -3.404 30.013 1.00 80.44 840 LEU A CA 1
ATOM 6885 C C . LEU A 1 840 ? 19.502 -4.653 30.894 1.00 80.44 840 LEU A C 1
ATOM 6887 O O . LEU A 1 840 ? 18.529 -5.272 31.327 1.00 80.44 840 LEU A O 1
ATOM 6891 N N . ASN A 1 841 ? 20.746 -5.032 31.196 1.00 85.12 841 ASN A N 1
ATOM 6892 C CA . ASN A 1 841 ? 21.049 -6.121 32.129 1.00 85.12 841 ASN A CA 1
ATOM 6893 C C . ASN A 1 841 ? 20.809 -5.746 33.604 1.00 85.12 841 ASN A C 1
ATOM 6895 O O . ASN A 1 841 ? 20.526 -6.637 34.404 1.00 85.12 841 ASN A O 1
ATOM 6899 N N . ILE A 1 842 ? 20.884 -4.464 33.977 1.00 87.62 842 ILE A N 1
ATOM 6900 C CA . ILE A 1 842 ? 20.482 -3.972 35.305 1.00 87.62 842 ILE A CA 1
ATOM 6901 C C . ILE A 1 842 ? 18.953 -3.981 35.414 1.00 87.62 842 ILE A C 1
ATOM 6903 O O . ILE A 1 842 ? 18.419 -4.644 36.299 1.00 87.62 842 ILE A O 1
ATOM 6907 N N . VAL A 1 843 ? 18.242 -3.391 34.449 1.00 81.44 843 VAL A N 1
ATOM 6908 C CA . VAL A 1 843 ? 16.767 -3.379 34.404 1.00 81.44 843 VAL A CA 1
ATOM 6909 C C . VAL A 1 843 ? 16.183 -4.800 34.361 1.00 81.44 843 VAL A C 1
ATOM 6911 O O . VAL A 1 843 ? 15.147 -5.069 34.968 1.00 81.44 843 VAL A O 1
ATOM 6914 N N . ASN A 1 844 ? 16.848 -5.760 33.705 1.00 81.88 844 ASN A N 1
ATOM 6915 C CA . ASN A 1 844 ? 16.431 -7.166 33.761 1.00 81.88 844 ASN A CA 1
ATOM 6916 C C . ASN A 1 844 ? 16.639 -7.815 35.143 1.00 81.88 844 ASN A C 1
ATOM 6918 O O . ASN A 1 844 ? 15.842 -8.679 35.505 1.00 81.88 844 ASN A O 1
ATOM 6922 N N . LYS A 1 845 ? 17.642 -7.404 35.934 1.00 86.56 845 LYS A N 1
ATOM 6923 C CA . LYS A 1 845 ? 17.797 -7.853 37.333 1.00 86.56 845 LYS A CA 1
ATOM 6924 C C . LYS A 1 845 ? 16.730 -7.235 38.226 1.00 86.56 845 LYS A C 1
ATOM 6926 O O . LYS A 1 845 ? 16.025 -7.978 38.894 1.00 86.56 845 LYS A O 1
ATOM 6931 N N . GLU A 1 846 ? 16.523 -5.921 38.143 1.00 85.38 846 GLU A N 1
ATOM 6932 C CA . GLU A 1 846 ? 15.451 -5.216 38.862 1.00 85.38 846 GLU A CA 1
ATOM 6933 C C . GLU A 1 846 ? 14.077 -5.834 38.559 1.00 85.38 846 GLU A C 1
ATOM 6935 O O . GLU A 1 846 ? 13.276 -6.075 39.457 1.00 85.38 846 GLU A O 1
ATOM 6940 N N . LYS A 1 847 ? 13.820 -6.193 37.296 1.00 85.31 847 LYS A N 1
ATOM 6941 C CA . LYS A 1 847 ? 12.617 -6.923 36.875 1.00 85.31 847 LYS A CA 1
ATOM 6942 C C . LYS A 1 847 ? 12.502 -8.313 37.513 1.00 85.31 847 LYS A C 1
ATOM 6944 O O . LYS A 1 847 ? 11.396 -8.700 37.884 1.00 85.31 847 LYS A O 1
ATOM 6949 N N . VAL A 1 848 ? 13.596 -9.068 37.639 1.00 85.75 848 VAL A N 1
ATOM 6950 C CA . VAL A 1 848 ? 13.602 -10.364 38.347 1.00 85.75 848 VAL A CA 1
ATOM 6951 C C . VAL A 1 848 ? 13.353 -10.159 39.843 1.00 85.75 848 VAL A C 1
ATOM 6953 O O . VAL A 1 848 ? 12.496 -10.837 40.401 1.00 85.75 848 VAL A O 1
ATOM 6956 N N . GLU A 1 849 ? 13.993 -9.175 40.471 1.00 84.00 849 GLU A N 1
ATOM 6957 C CA . GLU A 1 849 ? 13.784 -8.826 41.881 1.00 84.00 849 GLU A CA 1
ATOM 6958 C C . GLU A 1 849 ? 12.336 -8.379 42.154 1.00 84.00 849 GLU A C 1
ATOM 6960 O O . GLU A 1 849 ? 11.734 -8.811 43.135 1.00 84.00 849 GLU A O 1
ATOM 6965 N N . ILE A 1 850 ? 11.720 -7.601 41.257 1.00 80.94 850 ILE A N 1
ATOM 6966 C CA . ILE A 1 850 ? 10.295 -7.230 41.323 1.00 80.94 850 ILE A CA 1
ATOM 6967 C C . ILE A 1 850 ? 9.389 -8.462 41.158 1.00 80.94 850 ILE A C 1
ATOM 6969 O O . ILE A 1 850 ? 8.377 -8.576 41.852 1.00 80.94 850 ILE A O 1
ATOM 6973 N N . ILE A 1 851 ? 9.743 -9.417 40.289 1.00 82.25 851 ILE A N 1
ATOM 6974 C CA . ILE A 1 851 ? 9.015 -10.690 40.152 1.00 82.25 851 ILE A CA 1
ATOM 6975 C C . ILE A 1 851 ? 9.141 -11.532 41.432 1.00 82.25 851 ILE A C 1
ATOM 6977 O O . ILE A 1 851 ? 8.151 -12.118 41.873 1.00 82.25 851 ILE A O 1
ATOM 6981 N N . GLU A 1 852 ? 10.309 -11.569 42.073 1.00 84.00 852 GLU A N 1
ATOM 6982 C CA . GLU A 1 852 ? 10.501 -12.254 43.355 1.00 84.00 852 GLU A CA 1
ATOM 6983 C C . GLU A 1 852 ? 9.736 -11.569 44.495 1.00 84.00 852 GLU A C 1
ATOM 6985 O O . GLU A 1 852 ? 9.047 -12.252 45.255 1.00 84.00 852 GLU A O 1
ATOM 6990 N N . GLN A 1 853 ? 9.757 -10.236 44.579 1.00 82.31 853 GLN A N 1
ATOM 6991 C CA . GLN A 1 853 ? 8.946 -9.460 45.527 1.00 82.31 853 GLN A CA 1
ATOM 6992 C C . GLN A 1 853 ? 7.443 -9.698 45.308 1.00 82.31 853 GLN A C 1
ATOM 6994 O O . GLN A 1 853 ? 6.703 -9.918 46.268 1.00 82.31 853 GLN A O 1
ATOM 6999 N N . TYR A 1 854 ? 6.981 -9.747 44.055 1.00 79.38 854 TYR A N 1
ATOM 7000 C CA . TYR A 1 854 ? 5.598 -10.088 43.717 1.00 79.38 854 TYR A CA 1
ATOM 7001 C C . TYR A 1 854 ? 5.234 -11.521 44.139 1.00 79.38 854 TYR A C 1
ATOM 7003 O O . TYR A 1 854 ? 4.153 -11.753 44.686 1.00 79.38 854 TYR A O 1
ATOM 7011 N N . GLN A 1 855 ? 6.138 -12.491 43.961 1.00 82.12 855 GLN A N 1
ATOM 7012 C CA . GLN A 1 855 ? 5.944 -13.857 44.457 1.00 82.12 855 GLN A CA 1
ATOM 7013 C C . GLN A 1 855 ? 5.926 -13.922 45.993 1.00 82.12 855 GLN A C 1
ATOM 7015 O O . GLN A 1 855 ? 5.116 -14.659 46.554 1.00 82.12 855 GLN A O 1
ATOM 7020 N N . GLN A 1 856 ? 6.758 -13.142 46.688 1.00 80.56 856 GLN A N 1
ATOM 7021 C CA . GLN A 1 856 ? 6.743 -13.038 48.152 1.00 80.56 856 GLN A CA 1
ATOM 7022 C C . GLN A 1 856 ? 5.424 -12.432 48.656 1.00 80.56 856 GLN A C 1
ATOM 7024 O O . GLN A 1 856 ? 4.773 -13.023 49.516 1.00 80.56 856 GLN A O 1
ATOM 7029 N N . LEU A 1 857 ? 4.963 -11.326 48.063 1.00 77.69 857 LEU A N 1
ATOM 7030 C CA . LEU A 1 857 ? 3.655 -10.728 48.360 1.00 77.69 857 LEU A CA 1
ATOM 7031 C C . LEU A 1 857 ? 2.494 -11.682 48.046 1.00 77.69 857 LEU A C 1
ATOM 7033 O O . LEU A 1 857 ? 1.519 -11.732 48.793 1.00 77.69 857 LEU A O 1
ATOM 7037 N N . THR A 1 858 ? 2.608 -12.492 46.990 1.00 79.19 858 THR A N 1
ATOM 7038 C CA . THR A 1 858 ? 1.621 -13.533 46.663 1.00 79.19 858 THR A CA 1
ATOM 7039 C C . THR A 1 858 ? 1.590 -14.637 47.725 1.00 79.19 858 THR A C 1
ATOM 7041 O O . THR A 1 858 ? 0.504 -15.054 48.119 1.00 79.19 858 THR A O 1
ATOM 7044 N N . ARG A 1 859 ? 2.749 -15.055 48.258 1.00 83.62 859 ARG A N 1
ATOM 7045 C CA . ARG A 1 859 ? 2.837 -16.022 49.372 1.00 83.62 859 ARG A CA 1
ATOM 7046 C C . ARG A 1 859 ? 2.245 -15.459 50.672 1.00 83.62 859 ARG A C 1
ATOM 7048 O O . ARG A 1 859 ? 1.492 -16.157 51.345 1.00 83.62 859 ARG A O 1
ATOM 7055 N N . ILE A 1 860 ? 2.505 -14.186 50.980 1.00 82.56 860 ILE A N 1
ATOM 7056 C CA . ILE A 1 860 ? 1.904 -13.481 52.129 1.00 82.56 860 ILE A CA 1
ATOM 7057 C C . ILE A 1 860 ? 0.380 -13.348 51.953 1.00 82.56 860 ILE A C 1
ATOM 7059 O O . ILE A 1 860 ? -0.379 -13.533 52.902 1.00 82.56 860 ILE A O 1
ATOM 7063 N N . LYS A 1 861 ? -0.099 -13.091 50.729 1.00 84.44 861 LYS A N 1
ATOM 7064 C CA . LYS A 1 861 ? -1.534 -13.080 50.407 1.00 84.44 861 LYS A CA 1
ATOM 7065 C C . LYS A 1 861 ? -2.182 -14.453 50.622 1.00 84.44 861 LYS A C 1
ATOM 7067 O O . LYS A 1 861 ? -3.311 -14.497 51.106 1.00 84.44 861 LYS A O 1
ATOM 7072 N N . THR A 1 862 ? -1.506 -15.557 50.287 1.00 78.12 862 THR A N 1
ATOM 7073 C CA . THR A 1 862 ? -2.037 -16.906 50.553 1.00 78.12 862 THR A CA 1
ATOM 7074 C C . THR A 1 862 ? -2.071 -17.237 52.042 1.00 78.12 862 THR A C 1
ATOM 7076 O O . THR A 1 862 ? -3.114 -17.688 52.503 1.00 78.12 862 THR A O 1
ATOM 7079 N N . THR A 1 863 ? -1.030 -16.921 52.825 1.00 80.88 863 THR A N 1
ATOM 7080 C CA . THR A 1 863 ? -1.067 -17.170 54.280 1.00 80.88 863 THR A CA 1
ATOM 7081 C C . THR A 1 863 ? -2.137 -16.323 54.971 1.00 80.88 863 THR A C 1
ATOM 7083 O O . THR A 1 863 ? -2.913 -16.854 55.753 1.00 80.88 863 THR A O 1
ATOM 7086 N N . LEU A 1 864 ? -2.295 -15.045 54.601 1.00 77.81 864 LEU A N 1
ATOM 7087 C CA . LEU A 1 864 ? -3.375 -14.199 55.133 1.00 77.81 864 LEU A CA 1
ATOM 7088 C C . LEU A 1 864 ? -4.782 -14.690 54.738 1.00 77.81 864 LEU A C 1
ATOM 7090 O O . LEU A 1 864 ? -5.745 -14.459 55.471 1.00 77.81 864 LEU A O 1
ATOM 7094 N N . ALA A 1 865 ? -4.928 -15.372 53.597 1.00 75.94 865 ALA A N 1
ATOM 7095 C CA . ALA A 1 865 ? -6.185 -16.018 53.220 1.00 75.94 865 ALA A CA 1
ATOM 7096 C C . ALA A 1 865 ? -6.448 -17.289 54.049 1.00 75.94 865 ALA A C 1
ATOM 7098 O O . ALA A 1 865 ? -7.590 -17.535 54.440 1.00 75.94 865 ALA A O 1
ATOM 7099 N N . GLU A 1 866 ? -5.408 -18.064 54.359 1.00 80.62 866 GLU A N 1
ATOM 7100 C CA . GLU A 1 866 ? -5.472 -19.233 55.245 1.00 80.62 866 GLU A CA 1
ATOM 7101 C C . GLU A 1 866 ? -5.785 -18.826 56.697 1.00 80.62 866 GLU A C 1
ATOM 7103 O O . GLU A 1 866 ? -6.693 -19.401 57.301 1.00 80.62 866 GLU A O 1
ATOM 7108 N N . ASP A 1 867 ? -5.152 -17.768 57.213 1.00 78.38 867 ASP A N 1
ATOM 7109 C CA . ASP A 1 867 ? -5.449 -17.161 58.520 1.00 78.38 867 ASP A CA 1
ATOM 7110 C C . ASP A 1 867 ? -6.905 -16.670 58.600 1.00 78.38 867 ASP A C 1
ATOM 7112 O O . ASP A 1 867 ? -7.600 -16.893 59.593 1.00 78.38 867 ASP A O 1
ATOM 7116 N N . LEU A 1 868 ? -7.420 -16.054 57.529 1.00 77.50 868 LEU A N 1
ATOM 7117 C CA . LEU A 1 868 ? -8.816 -15.611 57.446 1.00 77.50 868 LEU A CA 1
ATOM 7118 C C . LEU A 1 868 ? -9.807 -16.790 57.375 1.00 77.50 868 LEU A C 1
ATOM 7120 O O . LEU A 1 868 ? -10.943 -16.670 57.841 1.00 77.50 868 LEU A O 1
ATOM 7124 N N . ILE A 1 869 ? -9.396 -17.942 56.839 1.00 79.44 869 ILE A N 1
ATOM 7125 C CA . ILE A 1 869 ? -10.170 -19.194 56.883 1.00 79.44 869 ILE A CA 1
ATOM 7126 C C . ILE A 1 869 ? -10.104 -19.833 58.282 1.00 79.44 869 ILE A C 1
ATOM 7128 O O . ILE A 1 869 ? -11.111 -20.371 58.746 1.00 79.44 869 ILE A O 1
ATOM 7132 N N . ALA A 1 870 ? -8.969 -19.748 58.981 1.00 74.44 870 ALA A N 1
ATOM 7133 C CA . ALA A 1 870 ? -8.839 -20.197 60.367 1.00 74.44 870 ALA A CA 1
ATOM 7134 C C . ALA A 1 870 ? -9.726 -19.364 61.311 1.00 74.44 870 ALA A C 1
ATOM 7136 O O . ALA A 1 870 ? -10.559 -19.926 62.021 1.00 74.44 870 ALA A O 1
ATOM 7137 N N . ALA A 1 871 ? -9.657 -18.032 61.220 1.00 73.12 871 ALA A N 1
ATOM 7138 C CA . ALA A 1 871 ? -10.485 -17.117 62.005 1.00 73.12 871 ALA A CA 1
ATOM 7139 C C . ALA A 1 871 ? -11.995 -17.344 61.791 1.00 73.12 871 ALA A C 1
ATOM 7141 O O . ALA A 1 871 ? -12.771 -17.282 62.743 1.00 73.12 871 ALA A O 1
ATOM 7142 N N . LYS A 1 872 ? -12.426 -17.675 60.563 1.00 74.88 872 LYS A N 1
ATOM 7143 C CA . LYS A 1 872 ? -13.821 -18.069 60.286 1.00 74.88 872 LYS A CA 1
ATOM 7144 C C . LYS A 1 872 ? -14.223 -19.353 61.018 1.00 74.88 872 LYS A C 1
ATOM 7146 O O . LYS A 1 872 ? -15.278 -19.371 61.644 1.00 74.88 872 LYS A O 1
ATOM 7151 N N . LYS A 1 873 ? -13.366 -20.379 61.022 1.00 76.38 873 LYS A N 1
ATOM 7152 C CA . LYS A 1 873 ? -13.610 -21.634 61.760 1.00 76.38 873 LYS A CA 1
ATOM 7153 C C . LYS A 1 873 ? -13.651 -21.430 63.276 1.00 76.38 873 LYS A C 1
ATOM 7155 O O . LYS A 1 873 ? -14.396 -22.122 63.964 1.00 76.38 873 LYS A O 1
ATOM 7160 N N . ASP A 1 874 ? -12.899 -20.471 63.811 1.00 77.12 874 ASP A N 1
ATOM 7161 C CA . ASP A 1 874 ? -12.981 -20.109 65.232 1.00 77.12 874 ASP A CA 1
ATOM 7162 C C . ASP A 1 874 ? -14.247 -19.310 65.576 1.00 77.12 874 ASP A C 1
ATOM 7164 O O . ASP A 1 874 ? -14.843 -19.538 66.630 1.00 77.12 874 ASP A O 1
ATOM 7168 N N . ILE A 1 875 ? -14.746 -18.468 64.665 1.00 73.00 875 ILE A N 1
ATOM 7169 C CA . ILE A 1 875 ? -16.068 -17.832 64.798 1.00 73.00 875 ILE A CA 1
ATOM 7170 C C . ILE A 1 875 ? -17.191 -18.886 64.771 1.00 73.00 875 ILE A C 1
ATOM 7172 O O . ILE A 1 875 ? -18.089 -18.840 65.614 1.00 73.00 875 ILE A O 1
ATOM 7176 N N . GLU A 1 876 ? -17.123 -19.875 63.874 1.00 74.19 876 GLU A N 1
ATOM 7177 C CA . GLU A 1 876 ? -18.054 -21.015 63.832 1.00 74.19 876 GLU A CA 1
ATOM 7178 C C . GLU A 1 876 ? -18.048 -21.791 65.163 1.00 74.19 876 GLU A C 1
ATOM 7180 O O . GLU A 1 876 ? -19.106 -21.961 65.775 1.00 74.19 876 GLU A O 1
ATOM 7185 N N . ARG A 1 877 ? -16.870 -22.150 65.697 1.00 76.56 877 ARG A N 1
ATOM 7186 C CA . ARG A 1 877 ? -16.726 -22.797 67.020 1.00 76.56 877 ARG A CA 1
ATOM 7187 C C . ARG A 1 877 ? -17.324 -21.965 68.164 1.00 76.56 877 ARG A C 1
ATOM 7189 O O . ARG A 1 877 ? -17.999 -22.513 69.037 1.00 76.56 877 ARG A O 1
ATOM 7196 N N . LEU A 1 878 ? -17.112 -20.647 68.168 1.00 74.00 878 LEU A N 1
ATOM 7197 C CA . LEU A 1 878 ? -17.678 -19.741 69.177 1.00 74.00 878 LEU A CA 1
ATOM 7198 C C . LEU A 1 878 ? -19.205 -19.592 69.046 1.00 74.00 878 LEU A C 1
ATOM 7200 O O . LEU A 1 878 ? -19.895 -19.432 70.060 1.00 74.00 878 LEU A O 1
ATOM 7204 N N . SER A 1 879 ? -19.749 -19.696 67.829 1.00 76.75 879 SER A N 1
ATOM 7205 C CA . SER A 1 879 ? -21.199 -19.745 67.590 1.00 76.75 879 SER A CA 1
ATOM 7206 C C . SER A 1 879 ? -21.826 -21.028 68.146 1.00 76.75 879 SER A C 1
ATOM 7208 O O . SER A 1 879 ? -22.830 -20.958 68.858 1.00 76.75 879 SER A O 1
ATOM 7210 N N . GLU A 1 880 ? -21.186 -22.185 67.945 1.00 75.94 880 GLU A N 1
ATOM 7211 C CA . GLU A 1 880 ? -21.639 -23.455 68.520 1.00 75.94 880 GLU A CA 1
ATOM 7212 C C . GLU A 1 880 ? -21.608 -23.431 70.050 1.00 75.94 880 GLU A C 1
ATOM 7214 O O . GLU A 1 880 ? -22.499 -23.977 70.701 1.00 75.94 880 GLU A O 1
ATOM 7219 N N . HIS A 1 881 ? -20.590 -22.804 70.643 1.00 75.69 881 HIS A N 1
ATOM 7220 C CA . HIS A 1 881 ? -20.477 -22.717 72.095 1.00 75.69 881 HIS A CA 1
ATOM 7221 C C . HIS A 1 881 ? -21.577 -21.822 72.695 1.00 75.69 881 HIS A C 1
ATOM 7223 O O . HIS A 1 881 ? -22.207 -22.208 73.679 1.00 75.69 881 HIS A O 1
ATOM 7229 N N . ASN A 1 882 ? -21.913 -20.702 72.039 1.00 68.69 882 ASN A N 1
ATOM 7230 C CA . ASN A 1 882 ? -23.086 -19.889 72.390 1.00 68.69 882 ASN A CA 1
ATOM 7231 C C . ASN A 1 882 ? -24.414 -20.649 72.216 1.00 68.69 882 ASN A C 1
ATOM 7233 O O . ASN A 1 882 ? -25.318 -20.502 73.039 1.00 68.69 882 ASN A O 1
ATOM 7237 N N . ALA A 1 883 ? -24.546 -21.485 71.182 1.00 74.06 883 ALA A N 1
ATOM 7238 C CA . ALA A 1 883 ? -25.743 -22.304 70.975 1.00 74.06 883 ALA A CA 1
ATOM 7239 C C . ALA A 1 883 ? -25.948 -23.350 72.091 1.00 74.06 883 ALA A C 1
ATOM 7241 O O . ALA A 1 883 ? -27.088 -23.652 72.444 1.00 74.06 883 ALA A O 1
ATOM 7242 N N . ARG A 1 884 ? -24.863 -23.868 72.685 1.00 73.31 884 ARG A N 1
ATOM 7243 C CA . ARG A 1 884 ? -24.911 -24.775 73.849 1.00 73.31 884 ARG A CA 1
ATOM 7244 C C . ARG A 1 884 ? -25.261 -24.019 75.138 1.00 73.31 884 ARG A C 1
ATOM 7246 O O . ARG A 1 884 ? -26.218 -24.392 75.806 1.00 73.31 884 ARG A O 1
ATOM 7253 N N . LEU A 1 885 ? -24.593 -22.893 75.405 1.00 69.75 885 LEU A N 1
ATOM 7254 C CA . LEU A 1 885 ? -24.878 -22.017 76.554 1.00 69.75 885 LEU A CA 1
ATOM 7255 C C . LEU A 1 885 ? -26.328 -21.497 76.580 1.00 69.75 885 LEU A C 1
ATOM 7257 O O . LEU A 1 885 ? -26.922 -21.365 77.649 1.00 69.75 885 LEU A O 1
ATOM 7261 N N . ASN A 1 886 ? -26.931 -21.229 75.416 1.00 67.81 886 ASN A N 1
ATOM 7262 C CA . ASN A 1 886 ? -28.349 -20.870 75.348 1.00 67.81 886 ASN A CA 1
ATOM 7263 C C . ASN A 1 886 ? -29.279 -22.051 75.684 1.00 67.81 886 ASN A C 1
ATOM 7265 O O . ASN A 1 886 ? -30.284 -21.825 76.353 1.00 67.81 886 ASN A O 1
ATOM 7269 N N . LYS A 1 887 ? -28.940 -23.298 75.321 1.00 72.38 887 LYS A N 1
ATOM 7270 C CA . LYS A 1 887 ? -29.720 -24.482 75.733 1.00 72.38 887 LYS A CA 1
ATOM 7271 C C . LYS A 1 887 ? -29.657 -24.725 77.240 1.00 72.38 887 LYS A C 1
ATOM 7273 O O . LYS A 1 887 ? -30.701 -24.872 77.864 1.00 72.38 887 LYS A O 1
ATOM 7278 N N . GLU A 1 888 ? -28.470 -24.657 77.838 1.00 71.31 888 GLU A N 1
ATOM 7279 C CA . GLU A 1 888 ? -28.291 -24.795 79.294 1.00 71.31 888 GLU A CA 1
ATOM 7280 C C . GLU A 1 888 ? -29.084 -23.713 80.062 1.00 71.31 888 GLU A C 1
ATOM 7282 O O . GLU A 1 888 ? -29.719 -23.975 81.084 1.00 71.31 888 GLU A O 1
ATOM 7287 N N . LYS A 1 889 ? -29.142 -22.491 79.518 1.00 70.81 889 LYS A N 1
ATOM 7288 C CA . LYS A 1 889 ? -29.968 -21.386 80.031 1.00 70.81 889 LYS A CA 1
ATOM 7289 C C . LYS A 1 889 ? -31.478 -21.617 79.846 1.00 70.81 889 LYS A C 1
ATOM 7291 O O . LYS A 1 889 ? -32.265 -21.225 80.713 1.00 70.81 889 LYS A O 1
ATOM 7296 N N . GLU A 1 890 ? -31.905 -22.242 78.751 1.00 66.19 890 GLU A N 1
ATOM 7297 C CA . GLU A 1 890 ? -33.296 -22.671 78.551 1.00 66.19 890 GLU A CA 1
ATOM 7298 C C . GLU A 1 890 ? -33.696 -23.817 79.491 1.00 66.19 890 GLU A C 1
ATOM 7300 O O . GLU A 1 890 ? -34.850 -23.904 79.900 1.00 66.19 890 GLU A O 1
ATOM 7305 N N . GLU A 1 891 ? -32.768 -24.699 79.849 1.00 70.75 891 GLU A N 1
ATOM 7306 C CA . GLU A 1 891 ? -32.997 -25.813 80.773 1.00 70.75 891 GLU A CA 1
ATOM 7307 C C . GLU A 1 891 ? -33.113 -25.312 82.221 1.00 70.75 891 GLU A C 1
ATOM 7309 O O . GLU A 1 891 ? -34.136 -25.550 82.867 1.00 70.75 891 GLU A O 1
ATOM 7314 N N . LEU A 1 892 ? -32.188 -24.462 82.680 1.00 62.44 892 LEU A N 1
ATOM 7315 C CA . LEU A 1 892 ? -32.274 -23.810 83.998 1.00 62.44 892 LEU A CA 1
ATOM 7316 C C . LEU A 1 892 ? -33.516 -22.910 84.159 1.00 62.44 892 LEU A C 1
ATOM 7318 O O . LEU A 1 892 ? -34.025 -22.737 85.269 1.00 62.44 892 LEU A O 1
ATOM 7322 N N . THR A 1 893 ? -34.043 -22.336 83.070 1.00 63.31 893 THR A N 1
ATOM 7323 C CA . THR A 1 893 ? -35.308 -21.578 83.124 1.00 63.31 893 THR A CA 1
ATOM 7324 C C . THR A 1 893 ? -36.553 -22.467 83.109 1.00 63.31 893 THR A C 1
ATOM 7326 O O . THR A 1 893 ? -37.556 -22.065 83.701 1.00 63.31 893 THR A O 1
ATOM 7329 N N . LYS A 1 894 ? -36.491 -23.687 82.551 1.00 63.50 894 LYS A N 1
ATOM 7330 C CA . LYS A 1 894 ? -37.545 -24.710 82.696 1.00 63.50 894 LYS A CA 1
ATOM 7331 C C . LYS A 1 894 ? -37.594 -25.247 84.131 1.00 63.50 894 LYS A C 1
ATOM 7333 O O . LYS A 1 894 ? -38.665 -25.247 84.731 1.00 63.50 894 LYS A O 1
ATOM 7338 N N . GLU A 1 895 ? -36.455 -25.593 84.733 1.00 63.81 895 GLU A N 1
ATOM 7339 C CA . GLU A 1 895 ? -36.402 -26.076 86.127 1.00 63.81 895 GLU A CA 1
ATOM 7340 C C . GLU A 1 895 ? -36.908 -25.032 87.135 1.00 63.81 895 GLU A C 1
ATOM 7342 O O . GLU A 1 895 ? -37.720 -25.344 88.011 1.00 63.81 895 GLU A O 1
ATOM 7347 N N . ARG A 1 896 ? -36.515 -23.760 86.965 1.00 61.12 896 ARG A N 1
ATOM 7348 C CA . ARG A 1 896 ? -37.050 -22.652 87.775 1.00 61.12 896 ARG A CA 1
ATOM 7349 C C . ARG A 1 896 ? -38.533 -22.368 87.496 1.00 61.12 896 ARG A C 1
ATOM 7351 O O . ARG A 1 896 ? -39.197 -21.769 88.337 1.00 61.12 896 ARG A O 1
ATOM 7358 N N . GLY A 1 897 ? -39.051 -22.774 86.336 1.00 57.91 897 GLY A N 1
ATOM 7359 C CA . GLY A 1 897 ? -40.482 -22.773 86.036 1.00 57.91 897 GLY A CA 1
ATOM 7360 C C . GLY A 1 897 ? -41.222 -23.833 86.851 1.00 57.91 897 GLY A C 1
ATOM 7361 O O . GLY A 1 897 ? -42.156 -23.497 87.574 1.00 57.91 897 GLY A O 1
ATOM 7362 N N . ASN A 1 898 ? -40.757 -25.084 86.802 1.00 63.47 898 ASN A N 1
ATOM 7363 C CA . ASN A 1 898 ? -41.388 -26.230 87.467 1.00 63.47 898 ASN A CA 1
ATOM 7364 C C . ASN A 1 898 ? -41.568 -26.004 88.981 1.00 63.47 898 ASN A C 1
ATOM 7366 O O . ASN A 1 898 ? -42.679 -26.108 89.492 1.00 63.47 898 ASN A O 1
ATOM 7370 N N . LEU A 1 899 ? -40.514 -25.566 89.682 1.00 54.31 899 LEU A N 1
ATOM 7371 C CA . LEU A 1 899 ? -40.575 -25.295 91.129 1.00 54.31 899 LEU A CA 1
ATOM 7372 C C . LEU A 1 899 ? -41.517 -24.137 91.515 1.00 54.31 899 LEU A C 1
ATOM 7374 O O . LEU A 1 899 ? -41.973 -24.068 92.656 1.00 54.31 899 LEU A O 1
ATOM 7378 N N . VAL A 1 900 ? -41.825 -23.226 90.585 1.00 59.09 900 VAL A N 1
ATOM 7379 C CA . VAL A 1 900 ? -42.852 -22.187 90.781 1.00 59.09 900 VAL A CA 1
ATOM 7380 C C . VAL A 1 900 ? -44.246 -22.732 90.463 1.00 59.09 900 VAL A C 1
ATOM 7382 O O . VAL A 1 900 ? -45.208 -22.365 91.141 1.00 59.09 900 VAL A O 1
ATOM 7385 N N . VAL A 1 901 ? -44.371 -23.612 89.465 1.00 58.00 901 VAL A N 1
ATOM 7386 C CA . VAL A 1 901 ? -45.633 -24.266 89.088 1.00 58.00 901 VAL A CA 1
ATOM 7387 C C . VAL A 1 901 ? -46.168 -25.131 90.226 1.00 58.00 901 VAL A C 1
ATOM 7389 O O . VAL A 1 901 ? -47.324 -24.946 90.584 1.00 58.00 901 VAL A O 1
ATOM 7392 N N . ASP A 1 902 ? -45.356 -25.983 90.855 1.00 57.47 902 ASP A N 1
ATOM 7393 C CA . ASP A 1 902 ? -45.832 -26.905 91.902 1.00 57.47 902 ASP A CA 1
ATOM 7394 C C . ASP A 1 902 ? -46.426 -26.164 93.116 1.00 57.47 902 ASP A C 1
ATOM 7396 O O . ASP A 1 902 ? -47.550 -26.433 93.555 1.00 57.47 902 ASP A O 1
ATOM 7400 N N . LEU A 1 903 ? -45.694 -25.171 93.633 1.00 51.84 903 LEU A N 1
ATOM 7401 C CA . LEU A 1 903 ? -46.096 -24.402 94.816 1.00 51.84 903 LEU A CA 1
ATOM 7402 C C . LEU A 1 903 ? -47.308 -23.499 94.525 1.00 51.84 903 LEU A C 1
ATOM 7404 O O . LEU A 1 903 ? -48.146 -23.291 95.395 1.00 51.84 903 LEU A O 1
ATOM 7408 N N . SER A 1 904 ? -47.445 -23.013 93.286 1.00 55.38 904 SER A N 1
ATOM 7409 C CA . SER A 1 904 ? -48.583 -22.183 92.867 1.00 55.38 904 SER A CA 1
ATOM 7410 C C . SER A 1 904 ? -49.674 -22.943 92.094 1.00 55.38 904 SER A C 1
ATOM 7412 O O . SER A 1 904 ? -50.609 -22.324 91.587 1.00 55.38 904 SER A O 1
ATOM 7414 N N . GLY A 1 905 ? -49.595 -24.273 92.022 1.00 61.09 905 GLY A N 1
ATOM 7415 C CA . GLY A 1 905 ? -50.677 -25.151 91.577 1.00 61.09 905 GLY A CA 1
ATOM 7416 C C . GLY A 1 905 ? -51.685 -25.347 92.703 1.00 61.09 905 GLY A C 1
ATOM 7417 O O . GLY A 1 905 ? -52.832 -24.932 92.584 1.00 61.09 905 GLY A O 1
ATOM 7418 N N . THR A 1 906 ? -51.216 -25.839 93.854 1.00 59.88 906 THR A N 1
ATOM 7419 C CA . THR A 1 906 ? -52.077 -26.196 95.000 1.00 59.88 906 THR A CA 1
ATOM 7420 C C . THR A 1 906 ? -52.919 -25.035 95.551 1.00 59.88 906 THR A C 1
ATOM 7422 O O . THR A 1 906 ? -54.064 -25.245 95.953 1.00 59.88 906 THR A O 1
ATOM 7425 N N . GLU A 1 907 ? -52.408 -23.798 95.522 1.00 57.59 907 GLU A N 1
ATOM 7426 C CA . GLU A 1 907 ? -53.184 -22.599 95.881 1.00 57.59 907 GLU A CA 1
ATOM 7427 C C . GLU A 1 907 ? -54.108 -22.115 94.753 1.00 57.59 907 GLU A C 1
ATOM 7429 O O . GLU A 1 907 ? -55.169 -21.543 95.024 1.00 57.59 907 GLU A O 1
ATOM 7434 N N . ARG A 1 908 ? -53.749 -22.360 93.484 1.00 55.56 908 ARG A N 1
ATOM 7435 C CA . ARG A 1 908 ? -54.619 -22.024 92.353 1.00 55.56 908 ARG A CA 1
ATOM 7436 C C . ARG A 1 908 ? -55.766 -23.003 92.204 1.00 55.56 908 ARG A C 1
ATOM 7438 O O . ARG A 1 908 ? -56.846 -22.518 91.917 1.00 55.56 908 ARG A O 1
ATOM 7445 N N . ASP A 1 909 ? -55.608 -24.300 92.454 1.00 60.75 909 ASP A N 1
ATOM 7446 C CA . ASP A 1 909 ? -56.652 -25.311 92.202 1.00 60.75 909 ASP A CA 1
ATOM 7447 C C . ASP A 1 909 ? -57.999 -25.009 92.899 1.00 60.75 909 ASP A C 1
ATOM 7449 O O . ASP A 1 909 ? -59.072 -25.265 92.351 1.00 60.75 909 ASP A O 1
ATOM 7453 N N . ASN A 1 910 ? -57.975 -24.368 94.074 1.00 54.28 910 ASN A N 1
ATOM 7454 C CA . ASN A 1 910 ? -59.192 -23.909 94.761 1.00 54.28 910 ASN A CA 1
ATOM 7455 C C . ASN A 1 910 ? -59.803 -22.622 94.166 1.00 54.28 910 ASN A C 1
ATOM 7457 O O . ASN A 1 910 ? -61.019 -22.417 94.224 1.00 54.28 910 ASN A O 1
ATOM 7461 N N . GLN A 1 911 ? -58.981 -21.743 93.587 1.00 58.66 911 GLN A N 1
ATOM 7462 C CA . GLN A 1 911 ? -59.447 -20.534 92.901 1.00 58.66 911 GLN A CA 1
ATOM 7463 C C . GLN A 1 911 ? -59.849 -20.817 91.450 1.00 58.66 911 GLN A C 1
ATOM 7465 O O . GLN A 1 911 ? -60.816 -20.229 90.971 1.00 58.66 911 GLN A O 1
ATOM 7470 N N . THR A 1 912 ? -59.175 -21.744 90.766 1.00 57.25 912 THR A N 1
ATOM 7471 C CA . THR A 1 912 ? -59.470 -22.155 89.391 1.00 57.25 912 THR A CA 1
ATOM 7472 C C . THR A 1 912 ? -60.769 -22.931 89.314 1.00 57.25 912 THR A C 1
ATOM 7474 O O . THR A 1 912 ? -61.522 -22.685 88.388 1.00 57.25 912 THR A O 1
ATOM 7477 N N . LEU A 1 913 ? -61.146 -23.772 90.282 1.00 59.31 913 LEU A N 1
ATOM 7478 C CA . LEU A 1 913 ? -62.475 -24.410 90.255 1.00 59.31 913 LEU A CA 1
ATOM 7479 C C . LEU A 1 913 ? -63.649 -23.406 90.294 1.00 59.31 913 LEU A C 1
ATOM 7481 O O . LEU A 1 913 ? -64.680 -23.655 89.675 1.00 59.31 913 LEU A O 1
ATOM 7485 N N . ASN A 1 914 ? -63.496 -22.244 90.942 1.00 58.47 914 ASN A N 1
ATOM 7486 C CA . ASN A 1 914 ? -64.503 -21.172 90.890 1.00 58.47 914 ASN A CA 1
ATOM 7487 C C . ASN A 1 914 ? -64.317 -20.231 89.688 1.00 58.47 914 ASN A C 1
ATOM 7489 O O . ASN A 1 914 ? -65.301 -19.802 89.076 1.00 58.47 914 ASN A O 1
ATOM 7493 N N . SER A 1 915 ? -63.072 -19.912 89.317 1.00 58.78 915 SER A N 1
ATOM 7494 C CA . SER A 1 915 ? -62.812 -19.037 88.175 1.00 58.78 915 SER A CA 1
ATOM 7495 C C . SER A 1 915 ? -63.099 -19.734 86.849 1.00 58.78 915 SER A C 1
ATOM 7497 O O . SER A 1 915 ? -63.613 -19.068 85.970 1.00 58.78 915 SER A O 1
ATOM 7499 N N . THR A 1 916 ? -62.917 -21.053 86.715 1.00 60.22 916 THR A N 1
ATOM 7500 C CA . THR A 1 916 ? -63.289 -21.842 85.521 1.00 60.22 916 THR A CA 1
ATOM 7501 C C . THR A 1 916 ? -64.790 -21.893 85.292 1.00 60.22 916 THR A C 1
ATOM 7503 O O . THR A 1 916 ? -65.208 -21.826 84.149 1.00 60.22 916 THR A O 1
ATOM 7506 N N . ILE A 1 917 ? -65.637 -21.917 86.324 1.00 65.12 917 ILE A N 1
ATOM 7507 C CA . ILE A 1 917 ? -67.098 -21.840 86.121 1.00 65.12 917 ILE A CA 1
ATOM 7508 C C . ILE A 1 917 ? -67.511 -20.471 85.544 1.00 65.12 917 ILE A C 1
ATOM 7510 O O . ILE A 1 917 ? -68.488 -20.376 84.799 1.00 65.12 917 ILE A O 1
ATOM 7514 N N . SER A 1 918 ? -66.751 -19.416 85.850 1.00 68.44 918 SER A N 1
ATOM 7515 C CA . SER A 1 918 ? -66.959 -18.068 85.302 1.00 68.44 918 SER A CA 1
ATOM 7516 C C . SER A 1 918 ? -66.254 -17.875 83.952 1.00 68.44 918 SER A C 1
ATOM 7518 O O . SER A 1 918 ? -66.828 -17.300 83.030 1.00 68.44 918 SER A O 1
ATOM 7520 N N . ALA A 1 919 ? -65.043 -18.413 83.807 1.00 65.31 919 ALA A N 1
ATOM 7521 C CA . ALA A 1 919 ? -64.234 -18.379 82.601 1.00 65.31 919 ALA A CA 1
ATOM 7522 C C . ALA A 1 919 ? -64.870 -19.232 81.511 1.00 65.31 919 ALA A C 1
ATOM 7524 O O . ALA A 1 919 ? -65.064 -18.699 80.447 1.00 65.31 919 ALA A O 1
ATOM 7525 N N . LEU A 1 920 ? -65.372 -20.442 81.766 1.00 60.91 920 LEU A N 1
ATOM 7526 C CA . LEU A 1 920 ? -66.113 -21.233 80.769 1.00 60.91 920 LEU A CA 1
ATOM 7527 C C . LEU A 1 920 ? -67.398 -20.543 80.271 1.00 60.91 920 LEU A C 1
ATOM 7529 O O . LEU A 1 920 ? -67.916 -20.905 79.218 1.00 60.91 920 LEU A O 1
ATOM 7533 N N . ARG A 1 921 ? -67.928 -19.542 80.993 1.00 69.62 921 ARG A N 1
ATOM 7534 C CA . ARG A 1 921 ? -69.016 -18.677 80.499 1.00 69.62 921 ARG A CA 1
ATOM 7535 C C . ARG A 1 921 ? -68.479 -17.522 79.657 1.00 69.62 921 ARG A C 1
ATOM 7537 O O . ARG A 1 921 ? -68.953 -17.337 78.543 1.00 69.62 921 ARG A O 1
ATOM 7544 N N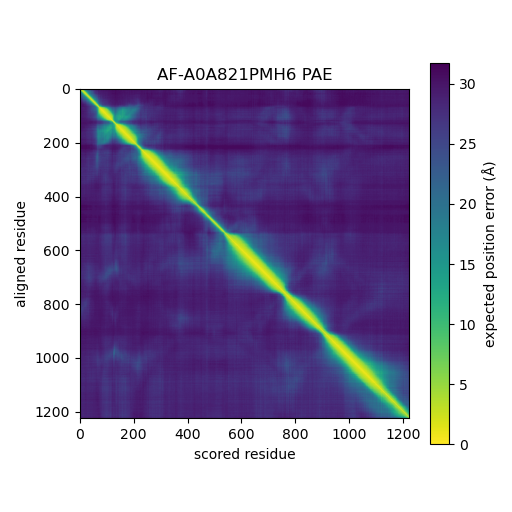 . ALA A 1 922 ? -67.457 -16.817 80.140 1.00 70.81 922 ALA A N 1
ATOM 7545 C CA . ALA A 1 922 ? -66.789 -15.754 79.386 1.00 70.81 922 ALA A CA 1
ATOM 7546 C C . ALA A 1 922 ? -66.079 -16.273 78.119 1.00 70.81 922 ALA A C 1
ATOM 7548 O O . ALA A 1 922 ? -66.063 -15.591 77.108 1.00 70.81 922 ALA A O 1
ATOM 7549 N N . GLU A 1 923 ? -65.542 -17.490 78.150 1.00 65.69 923 GLU A N 1
ATOM 7550 C CA . GLU A 1 923 ? -64.960 -18.252 77.048 1.00 65.69 923 GLU A CA 1
ATOM 7551 C C . GLU A 1 923 ? -66.048 -18.810 76.145 1.00 65.69 923 GLU A C 1
ATOM 7553 O O . GLU A 1 923 ? -65.830 -18.839 74.949 1.00 65.69 923 GLU A O 1
ATOM 7558 N N . LYS A 1 924 ? -67.233 -19.197 76.642 1.00 74.75 924 LYS A N 1
ATOM 7559 C CA . LYS A 1 924 ? -68.361 -19.507 75.748 1.00 74.75 924 LYS A CA 1
ATOM 7560 C C . LYS A 1 924 ? -68.767 -18.265 74.954 1.00 74.75 924 LYS A C 1
ATOM 7562 O O . LYS A 1 924 ? -68.875 -18.342 73.738 1.00 74.75 924 LYS A O 1
ATOM 7567 N N . GLU A 1 925 ? -68.961 -17.133 75.626 1.00 73.62 925 GLU A N 1
ATOM 7568 C CA . GLU A 1 925 ? -69.330 -15.869 74.978 1.00 73.62 925 GLU A CA 1
ATOM 7569 C C . GLU A 1 925 ? -68.205 -15.367 74.055 1.00 73.62 925 GLU A C 1
ATOM 7571 O O . GLU A 1 925 ? -68.475 -15.001 72.915 1.00 73.62 925 GLU A O 1
ATOM 7576 N N . ALA A 1 926 ? -66.941 -15.457 74.481 1.00 73.94 926 ALA A N 1
ATOM 7577 C CA . ALA A 1 926 ? -65.782 -15.109 73.660 1.00 73.94 926 ALA A CA 1
ATOM 7578 C C . ALA A 1 926 ? -65.519 -16.111 72.526 1.00 73.94 926 ALA A C 1
ATOM 7580 O O . ALA A 1 926 ? -65.001 -15.716 71.493 1.00 73.94 926 ALA A O 1
ATOM 7581 N N . LEU A 1 927 ? -65.872 -17.392 72.660 1.00 72.62 927 LEU A N 1
ATOM 7582 C CA . LEU A 1 927 ? -65.840 -18.357 71.558 1.00 72.62 927 LEU A CA 1
ATOM 7583 C C . LEU A 1 927 ? -67.005 -18.129 70.600 1.00 72.62 927 LEU A C 1
ATOM 7585 O O . LEU A 1 927 ? -66.831 -18.362 69.415 1.00 72.62 927 LEU A O 1
ATOM 7589 N N . GLU A 1 928 ? -68.155 -17.634 71.056 1.00 75.00 928 GLU A N 1
ATOM 7590 C CA . GLU A 1 928 ? -69.257 -17.228 70.179 1.00 75.00 928 GLU A CA 1
ATOM 7591 C C . GLU A 1 928 ? -68.920 -15.928 69.420 1.00 75.00 928 GLU A C 1
ATOM 7593 O O . GLU A 1 928 ? -69.169 -15.862 68.215 1.00 75.00 928 GLU A O 1
ATOM 7598 N N . THR A 1 929 ? -68.245 -14.946 70.040 1.00 78.44 929 THR A N 1
ATOM 7599 C CA . THR A 1 929 ? -67.707 -13.780 69.307 1.00 78.44 929 THR A CA 1
ATOM 7600 C C . THR A 1 929 ? -66.525 -14.151 68.418 1.00 78.44 929 THR A C 1
ATOM 7602 O O . THR A 1 929 ? -66.514 -13.756 67.260 1.00 78.44 929 THR A O 1
ATOM 7605 N N . ASN A 1 930 ? -65.569 -14.958 68.888 1.00 81.56 930 ASN A N 1
ATOM 7606 C CA . ASN A 1 930 ? -64.432 -15.404 68.076 1.00 81.56 930 ASN A CA 1
ATOM 7607 C C . ASN A 1 930 ? -64.878 -16.331 66.939 1.00 81.56 930 ASN A C 1
ATOM 7609 O O . ASN A 1 930 ? -64.247 -16.325 65.892 1.00 81.56 930 ASN A O 1
ATOM 7613 N N . LEU A 1 931 ? -65.963 -17.100 67.094 1.00 79.50 931 LEU A N 1
ATOM 7614 C CA . LEU A 1 931 ? -66.581 -17.862 66.006 1.00 79.50 931 LEU A CA 1
ATOM 7615 C C . LEU A 1 931 ? -67.223 -16.922 64.984 1.00 79.50 931 LEU A C 1
ATOM 7617 O O . LEU A 1 931 ? -67.065 -17.149 63.791 1.00 79.50 931 LEU A O 1
ATOM 7621 N N . TYR A 1 932 ? -67.905 -15.862 65.424 1.00 83.50 932 TYR A N 1
ATOM 7622 C CA . TYR A 1 932 ? -68.484 -14.861 64.526 1.00 83.50 932 TYR A CA 1
ATOM 7623 C C . TYR A 1 932 ? -67.406 -14.034 63.802 1.00 83.50 932 TYR A C 1
ATOM 7625 O O . TYR A 1 932 ? -67.505 -13.795 62.601 1.00 83.50 932 TYR A O 1
ATOM 7633 N N . GLU A 1 933 ? -66.329 -13.653 64.490 1.00 82.06 933 GLU A N 1
ATOM 7634 C CA . GLU A 1 933 ? -65.164 -12.982 63.902 1.00 82.06 933 GLU A CA 1
ATOM 7635 C C . GLU A 1 933 ? -64.359 -13.926 62.996 1.00 82.06 933 GLU A C 1
ATOM 7637 O O . GLU A 1 933 ? -63.921 -13.506 61.925 1.00 82.06 933 GLU A O 1
ATOM 7642 N N . ALA A 1 934 ? -64.244 -15.214 63.338 1.00 76.38 934 ALA A N 1
ATOM 7643 C CA . ALA A 1 934 ? -63.696 -16.242 62.454 1.00 76.38 934 ALA A CA 1
ATOM 7644 C C . ALA A 1 934 ? -64.579 -16.449 61.216 1.00 76.38 934 ALA A C 1
ATOM 7646 O O . ALA A 1 934 ? -64.055 -16.527 60.117 1.00 76.38 934 ALA A O 1
ATOM 7647 N N . GLN A 1 935 ? -65.907 -16.477 61.343 1.00 83.12 935 GLN A N 1
ATOM 7648 C CA . GLN A 1 935 ? -66.829 -16.575 60.204 1.00 83.12 935 GLN A CA 1
ATOM 7649 C C . GLN A 1 935 ? -66.763 -15.330 59.309 1.00 83.12 935 GLN A C 1
ATOM 7651 O O . GLN A 1 935 ? -66.740 -15.451 58.087 1.00 83.12 935 GLN A O 1
ATOM 7656 N N . ASN A 1 936 ? -66.663 -14.137 59.898 1.00 83.44 936 ASN A N 1
ATOM 7657 C CA . ASN A 1 936 ? -66.507 -12.881 59.169 1.00 83.44 936 ASN A CA 1
ATOM 7658 C C . ASN A 1 936 ? -65.142 -12.799 58.457 1.00 83.44 936 ASN A C 1
ATOM 7660 O O . ASN A 1 936 ? -65.076 -12.416 57.293 1.00 83.44 936 ASN A O 1
ATOM 7664 N N . THR A 1 937 ? -64.052 -13.213 59.111 1.00 84.81 937 THR A N 1
ATOM 7665 C CA . THR A 1 937 ? -62.719 -13.266 58.481 1.00 84.81 937 THR A CA 1
ATOM 7666 C C . THR A 1 937 ? -62.594 -14.396 57.462 1.00 84.81 937 THR A C 1
ATOM 7668 O O . THR A 1 937 ? -61.975 -14.175 56.429 1.00 84.81 937 THR A O 1
ATOM 7671 N N . ILE A 1 938 ? -63.236 -15.552 57.663 1.00 84.00 938 ILE A N 1
ATOM 7672 C CA . ILE A 1 938 ? -63.379 -16.599 56.638 1.00 84.00 938 ILE A CA 1
ATOM 7673 C C . ILE A 1 938 ? -64.120 -16.035 55.427 1.00 84.00 938 ILE A C 1
ATOM 7675 O O . ILE A 1 938 ? -63.589 -16.124 54.331 1.00 84.00 938 ILE A O 1
ATOM 7679 N N . SER A 1 939 ? -65.257 -15.357 55.607 1.00 85.44 939 SER A N 1
ATOM 7680 C CA . SER A 1 939 ? -65.997 -14.749 54.492 1.00 85.44 939 SER A CA 1
ATOM 7681 C C . SER A 1 939 ? -65.186 -13.662 53.764 1.00 85.44 939 SER A C 1
ATOM 7683 O O . SER A 1 939 ? -65.193 -13.593 52.537 1.00 85.44 939 SER A O 1
ATOM 7685 N N . GLN A 1 940 ? -64.403 -12.855 54.487 1.00 84.81 940 GLN A N 1
ATOM 7686 C CA . GLN A 1 940 ? -63.471 -11.892 53.881 1.00 84.81 940 GLN A CA 1
ATOM 7687 C C . GLN A 1 940 ? -62.307 -12.576 53.144 1.00 84.81 940 GLN A C 1
ATOM 7689 O O . GLN A 1 940 ? -61.868 -12.081 52.107 1.00 84.81 940 GLN A O 1
ATOM 7694 N N . LEU A 1 941 ? -61.817 -13.716 53.642 1.00 85.56 941 LEU A N 1
ATOM 7695 C CA . LEU A 1 941 ? -60.796 -14.533 52.982 1.00 85.56 941 LEU A CA 1
ATOM 7696 C C . LEU A 1 941 ? -61.357 -15.293 51.776 1.00 85.56 941 LEU A C 1
ATOM 7698 O O . LEU A 1 941 ? -60.635 -15.450 50.800 1.00 85.56 941 LEU A O 1
ATOM 7702 N N . GLU A 1 942 ? -62.624 -15.705 51.793 1.00 85.62 942 GLU A N 1
ATOM 7703 C CA . GLU A 1 942 ? -63.343 -16.266 50.646 1.00 85.62 942 GLU A CA 1
ATOM 7704 C C . GLU A 1 942 ? -63.501 -15.203 49.554 1.00 85.62 942 GLU A C 1
ATOM 7706 O O . GLU A 1 942 ? -63.077 -15.436 48.427 1.00 85.62 942 GLU A O 1
ATOM 7711 N N . VAL A 1 943 ? -63.951 -13.989 49.892 1.00 87.88 943 VAL A N 1
ATOM 7712 C CA . VAL A 1 943 ? -64.004 -12.862 48.942 1.00 87.88 943 VAL A CA 1
ATOM 7713 C C . VAL A 1 943 ? -62.606 -12.483 48.431 1.00 87.88 943 VAL A C 1
ATOM 7715 O O . VAL A 1 943 ? -62.437 -12.236 47.236 1.00 87.88 943 VAL A O 1
ATOM 7718 N N . ARG A 1 944 ? -61.566 -12.466 49.281 1.00 89.31 944 ARG A N 1
ATOM 7719 C CA . ARG A 1 944 ? -60.189 -12.197 48.817 1.00 89.31 944 ARG A CA 1
ATOM 7720 C C . ARG A 1 944 ? -59.634 -13.341 47.966 1.00 89.31 944 ARG A C 1
ATOM 7722 O O . ARG A 1 944 ? -58.861 -13.079 47.048 1.00 89.31 944 ARG A O 1
ATOM 7729 N N . LYS A 1 945 ? -60.034 -14.585 48.230 1.00 89.12 945 LYS A N 1
ATOM 7730 C CA . LYS A 1 945 ? -59.711 -15.754 47.408 1.00 89.12 945 LYS A CA 1
ATOM 7731 C C . LYS A 1 945 ? -60.391 -15.652 46.041 1.00 89.12 945 LYS A C 1
ATOM 7733 O O . LYS A 1 945 ? -59.698 -15.801 45.047 1.00 89.12 945 LYS A O 1
ATOM 7738 N N . GLU A 1 946 ? -61.681 -15.327 45.972 1.00 88.25 946 GLU A N 1
ATOM 7739 C CA . GLU A 1 946 ? -62.397 -15.102 44.705 1.00 88.25 946 GLU A CA 1
ATOM 7740 C C . GLU A 1 946 ? -61.756 -13.968 43.887 1.00 88.25 946 GLU A C 1
ATOM 7742 O O . GLU A 1 946 ? -61.562 -14.108 42.680 1.00 88.25 946 GLU A O 1
ATOM 7747 N N . GLN A 1 947 ? -61.334 -12.879 44.541 1.00 84.69 947 GLN A N 1
ATOM 7748 C CA . GLN A 1 947 ? -60.551 -11.817 43.897 1.00 84.69 947 GLN A CA 1
ATOM 7749 C C . GLN A 1 947 ? -59.198 -12.324 43.378 1.00 84.69 947 GLN A C 1
ATOM 7751 O O . GLN A 1 947 ? -58.857 -12.048 42.235 1.00 84.69 947 GLN A O 1
ATOM 7756 N N . LEU A 1 948 ? -58.443 -13.091 44.173 1.00 85.75 948 LEU A N 1
ATOM 7757 C CA . LEU A 1 948 ? -57.164 -13.684 43.757 1.00 85.75 948 LEU A CA 1
ATOM 7758 C C . LEU A 1 948 ? -57.328 -14.725 42.637 1.00 85.75 948 LEU A C 1
ATOM 7760 O O . LEU A 1 948 ? -56.447 -14.852 41.790 1.00 85.75 948 LEU A O 1
ATOM 7764 N N . GLU A 1 949 ? -58.434 -15.467 42.606 1.00 87.62 949 GLU A N 1
ATOM 7765 C CA . GLU A 1 949 ? -58.777 -16.395 41.525 1.00 87.62 949 GLU A CA 1
ATOM 7766 C C . GLU A 1 949 ? -59.170 -15.629 40.249 1.00 87.62 949 GLU A C 1
ATOM 7768 O O . GLU A 1 949 ? -58.782 -16.046 39.158 1.00 87.62 949 GLU A O 1
ATOM 7773 N N . GLY A 1 950 ? -59.834 -14.473 40.372 1.00 88.94 950 GLY A N 1
ATOM 7774 C CA . GLY A 1 950 ? -60.068 -13.527 39.275 1.00 88.94 950 GLY A CA 1
ATOM 7775 C C . GLY A 1 950 ? -58.779 -12.887 38.742 1.00 88.94 950 GLY A C 1
ATOM 7776 O O . GLY A 1 950 ? -58.527 -12.940 37.541 1.00 88.94 950 GLY A O 1
ATOM 7777 N N . GLU A 1 951 ? -57.920 -12.370 39.626 1.00 89.94 951 GLU A N 1
ATOM 7778 C CA . GLU A 1 951 ? -56.588 -11.834 39.298 1.00 89.94 951 GLU A CA 1
ATOM 7779 C C . GLU A 1 951 ? -55.729 -12.895 38.582 1.00 89.94 951 GLU A C 1
ATOM 7781 O O . GLU A 1 951 ? -55.083 -12.600 37.578 1.00 89.94 951 GLU A O 1
ATOM 7786 N N . ASN A 1 952 ? -55.764 -14.159 39.028 1.00 86.88 952 ASN A N 1
ATOM 7787 C CA . ASN A 1 952 ? -55.071 -15.258 38.345 1.00 86.88 952 ASN A CA 1
ATOM 7788 C C . ASN A 1 952 ? -55.686 -15.604 36.981 1.00 86.88 952 ASN A C 1
ATOM 7790 O O . ASN A 1 952 ? -54.940 -15.911 36.053 1.00 86.88 952 ASN A O 1
ATOM 7794 N N . GLN A 1 953 ? -57.012 -15.550 36.823 1.00 88.19 953 GLN A N 1
ATOM 7795 C CA . GLN A 1 953 ? -57.660 -15.747 35.519 1.00 88.19 953 GLN A CA 1
ATOM 7796 C C . GLN A 1 953 ? -57.300 -14.623 34.537 1.00 88.19 953 GLN A C 1
ATOM 7798 O O . GLN A 1 953 ? -56.977 -14.907 33.384 1.00 88.19 953 GLN A O 1
ATOM 7803 N N . GLU A 1 954 ? -57.265 -13.367 34.987 1.00 89.69 954 GLU A N 1
ATOM 7804 C CA . GLU A 1 954 ? -56.809 -12.241 34.168 1.00 89.69 954 GLU A CA 1
ATOM 7805 C C . GLU A 1 954 ? -55.324 -12.381 33.795 1.00 89.69 954 GLU A C 1
ATOM 7807 O O . GLU A 1 954 ? -54.972 -12.231 32.625 1.00 89.69 954 GLU A O 1
ATOM 7812 N N . LEU A 1 955 ? -54.455 -12.762 34.738 1.00 90.56 955 LEU A N 1
ATOM 7813 C CA . LEU A 1 955 ? -53.036 -13.029 34.470 1.00 90.56 955 LEU A CA 1
ATOM 7814 C C . LEU A 1 955 ? -52.817 -14.221 33.522 1.00 90.56 955 LEU A C 1
ATOM 7816 O O . LEU A 1 955 ? -51.904 -14.173 32.697 1.00 90.56 955 LEU A O 1
ATOM 7820 N N . LEU A 1 956 ? -53.650 -15.265 33.586 1.00 90.50 956 LEU A N 1
ATOM 7821 C CA . LEU A 1 956 ? -53.626 -16.381 32.635 1.00 90.50 956 LEU A CA 1
ATOM 7822 C C . LEU A 1 956 ? -54.035 -15.926 31.231 1.00 90.50 956 LEU A C 1
ATOM 7824 O O . LEU A 1 956 ? -53.291 -16.174 30.285 1.00 90.50 956 LEU A O 1
ATOM 7828 N N . LEU A 1 957 ? -55.133 -15.178 31.095 1.00 91.19 957 LEU A N 1
ATOM 7829 C CA . LEU A 1 957 ? -55.548 -14.594 29.814 1.00 91.19 957 LEU A CA 1
ATOM 7830 C C . LEU A 1 957 ? -54.489 -13.625 29.263 1.00 91.19 957 LEU A C 1
ATOM 7832 O O . LEU A 1 957 ? -54.219 -13.612 28.062 1.00 91.19 957 LEU A O 1
ATOM 7836 N N . ARG A 1 958 ? -53.828 -12.846 30.129 1.00 89.38 958 ARG A N 1
ATOM 7837 C CA . ARG A 1 958 ? -52.728 -11.947 29.750 1.00 89.38 958 ARG A CA 1
ATOM 7838 C C . ARG A 1 958 ? -51.493 -12.719 29.284 1.00 89.38 958 ARG A C 1
ATOM 7840 O O . ARG A 1 958 ? -50.869 -12.332 28.298 1.00 89.38 958 ARG A O 1
ATOM 7847 N N . LYS A 1 959 ? -51.165 -13.830 29.948 1.00 89.56 959 LYS A N 1
ATOM 7848 C CA . LYS A 1 959 ? -50.105 -14.758 29.538 1.00 89.56 959 LYS A CA 1
ATOM 7849 C C . LYS A 1 959 ? -50.424 -15.405 28.190 1.00 89.56 959 LYS A C 1
ATOM 7851 O O . LYS A 1 959 ? -49.541 -15.465 27.345 1.00 89.56 959 LYS A O 1
ATOM 7856 N N . GLU A 1 960 ? -51.657 -15.853 27.966 1.00 90.69 960 GLU A N 1
ATOM 7857 C CA . GLU A 1 960 ? -52.091 -16.444 26.693 1.00 90.69 960 GLU A CA 1
ATOM 7858 C C . GLU A 1 960 ? -52.059 -15.423 25.546 1.00 90.69 960 GLU A C 1
ATOM 7860 O O . GLU A 1 960 ? -51.560 -15.742 24.467 1.00 90.69 960 GLU A O 1
ATOM 7865 N N . GLN A 1 961 ? -52.478 -14.174 25.791 1.00 89.00 961 GLN A N 1
ATOM 7866 C CA . GLN A 1 961 ? -52.319 -13.061 24.844 1.00 89.00 961 GLN A CA 1
ATOM 7867 C C . GLN A 1 961 ? -50.846 -12.845 24.470 1.00 89.00 961 GLN A C 1
ATOM 7869 O O . GLN A 1 961 ? -50.505 -12.890 23.290 1.00 89.00 961 GLN A O 1
ATOM 7874 N N . LEU A 1 962 ? -49.963 -12.678 25.462 1.00 88.94 962 LEU A N 1
ATOM 7875 C CA . LEU A 1 962 ? -48.525 -12.484 25.236 1.00 88.94 962 LEU A CA 1
ATOM 7876 C C . LEU A 1 962 ? -47.882 -13.695 24.543 1.00 88.94 962 LEU A C 1
ATOM 7878 O O . LEU A 1 962 ? -47.035 -13.532 23.671 1.00 88.94 962 LEU A O 1
ATOM 7882 N N . GLN A 1 963 ? -48.301 -14.916 24.875 1.00 88.69 963 GLN A N 1
ATOM 7883 C CA . GLN A 1 963 ? -47.820 -16.140 24.235 1.00 88.69 963 GLN A CA 1
ATOM 7884 C C . GLN A 1 963 ? -48.283 -16.236 22.768 1.00 88.69 963 GLN A C 1
ATOM 7886 O O . GLN A 1 963 ? -47.513 -16.683 21.918 1.00 88.69 963 GLN A O 1
ATOM 7891 N N . GLY A 1 964 ? -49.487 -15.749 22.448 1.00 92.06 964 GLY A N 1
ATOM 7892 C CA . GLY A 1 964 ? -49.972 -15.579 21.076 1.00 92.06 964 GLY A CA 1
ATOM 7893 C C . GLY A 1 964 ? -49.224 -14.488 20.299 1.00 92.06 964 GLY A C 1
ATOM 7894 O O . GLY A 1 964 ? -48.861 -14.699 19.143 1.00 92.06 964 GLY A O 1
ATOM 7895 N N . GLU A 1 965 ? -48.914 -13.351 20.929 1.00 90.12 965 GLU A N 1
ATOM 7896 C CA . GLU A 1 965 ? -48.080 -12.296 20.331 1.00 90.12 965 GLU A CA 1
ATOM 7897 C C . GLU A 1 965 ? -46.654 -12.790 20.056 1.00 90.12 965 GLU A C 1
ATOM 7899 O O . GLU A 1 965 ? -46.136 -12.579 18.961 1.00 90.12 965 GLU A O 1
ATOM 7904 N N . ILE A 1 966 ? -46.054 -13.535 20.988 1.00 89.19 966 ILE A N 1
ATOM 7905 C CA . ILE A 1 966 ? -44.755 -14.197 20.808 1.00 89.19 966 ILE A CA 1
ATOM 7906 C C . ILE A 1 966 ? -44.807 -15.198 19.644 1.00 89.19 966 ILE A C 1
ATOM 7908 O O . ILE A 1 966 ? -43.878 -15.239 18.840 1.00 89.19 966 ILE A O 1
ATOM 7912 N N . GLN A 1 967 ? -45.873 -15.991 19.502 1.00 89.62 967 GLN A N 1
ATOM 7913 C CA . GLN A 1 967 ? -46.031 -16.895 18.353 1.00 89.62 967 GLN A CA 1
ATOM 7914 C C . GLN A 1 967 ? -46.181 -16.133 17.027 1.00 89.62 967 GLN A C 1
ATOM 7916 O O . GLN A 1 967 ? -45.583 -16.533 16.026 1.00 89.62 967 GLN A O 1
ATOM 7921 N N . ARG A 1 968 ? -46.910 -15.009 17.019 1.00 92.69 968 ARG A N 1
ATOM 7922 C CA . ARG A 1 968 ? -47.056 -14.145 15.838 1.00 92.69 968 ARG A CA 1
ATOM 7923 C C . ARG A 1 968 ? -45.718 -13.522 15.429 1.00 92.69 968 ARG A C 1
ATOM 7925 O O . ARG A 1 968 ? -45.350 -13.611 14.264 1.00 92.69 968 ARG A O 1
ATOM 7932 N N . LEU A 1 969 ? -44.956 -12.988 16.385 1.00 89.31 969 LEU A N 1
ATOM 7933 C CA . LEU A 1 969 ? -43.626 -12.414 16.151 1.00 89.31 969 LEU A CA 1
ATOM 7934 C C . LEU A 1 969 ? -42.618 -13.460 15.648 1.00 89.31 969 LEU A C 1
ATOM 7936 O O . LEU A 1 969 ? -41.838 -13.162 14.749 1.00 89.31 969 LEU A O 1
ATOM 7940 N N . HIS A 1 970 ? -42.661 -14.703 16.145 1.00 88.69 970 HIS A N 1
ATOM 7941 C CA . HIS A 1 970 ? -41.854 -15.794 15.581 1.00 88.69 970 HIS A CA 1
ATOM 7942 C C . HIS A 1 970 ? -42.261 -16.144 14.139 1.00 88.69 970 HIS A C 1
ATOM 7944 O O . HIS A 1 970 ? -41.395 -16.431 13.315 1.00 88.69 970 HIS A O 1
ATOM 7950 N N . ALA A 1 971 ? -43.555 -16.109 13.805 1.00 89.44 971 ALA A N 1
ATOM 7951 C CA . ALA A 1 971 ? -44.017 -16.330 12.434 1.00 89.44 971 ALA A CA 1
ATOM 7952 C C . ALA A 1 971 ? -43.594 -15.187 11.489 1.00 89.44 971 ALA A C 1
ATOM 7954 O O . ALA A 1 971 ? -43.092 -15.453 10.399 1.00 89.44 971 ALA A O 1
ATOM 7955 N N . GLU A 1 972 ? -43.725 -13.931 11.925 1.00 90.56 972 GLU A N 1
ATOM 7956 C CA . GLU A 1 972 ? -43.245 -12.739 11.209 1.00 90.56 972 GLU A CA 1
ATOM 7957 C C . GLU A 1 972 ? -41.722 -12.803 10.976 1.00 90.56 972 GLU A C 1
ATOM 7959 O O . GLU A 1 972 ? -41.259 -12.610 9.850 1.00 90.56 972 GLU A O 1
ATOM 7964 N N . LEU A 1 973 ? -40.947 -13.175 12.003 1.00 89.94 973 LEU A N 1
ATOM 7965 C CA . LEU A 1 973 ? -39.498 -13.379 11.913 1.00 89.94 973 LEU A CA 1
ATOM 7966 C C . LEU A 1 973 ? -39.130 -14.492 10.920 1.00 89.94 973 LEU A C 1
ATOM 7968 O O . LEU A 1 973 ? -38.249 -14.294 10.087 1.00 89.94 973 LEU A O 1
ATOM 7972 N N . ASN A 1 974 ? -39.817 -15.638 10.955 1.00 91.50 974 ASN A N 1
ATOM 7973 C CA . ASN A 1 974 ? -39.575 -16.737 10.015 1.00 91.50 974 ASN A CA 1
ATOM 7974 C C . ASN A 1 974 ? -39.856 -16.326 8.558 1.00 91.50 974 ASN A C 1
ATOM 7976 O O . ASN A 1 974 ? -39.081 -16.670 7.665 1.00 91.50 974 ASN A O 1
ATOM 7980 N N . VAL A 1 975 ? -40.912 -15.542 8.311 1.00 91.88 975 VAL A N 1
ATOM 7981 C CA . VAL A 1 975 ? -41.213 -14.995 6.975 1.00 91.88 975 VAL A CA 1
ATOM 7982 C C . VAL A 1 975 ? -40.123 -14.026 6.510 1.00 91.88 975 VAL A C 1
ATOM 7984 O O . VAL A 1 975 ? -39.716 -14.078 5.347 1.00 91.88 975 VAL A O 1
ATOM 7987 N N . GLU A 1 976 ? -39.597 -13.177 7.396 1.00 88.31 976 GLU A N 1
ATOM 7988 C CA . GLU A 1 976 ? -38.509 -12.259 7.043 1.00 88.31 976 GLU A CA 1
ATOM 7989 C C . GLU A 1 976 ? -37.164 -12.992 6.845 1.00 88.31 976 GLU A C 1
ATOM 7991 O O . GLU A 1 976 ? -36.382 -12.616 5.968 1.00 88.31 976 GLU A O 1
ATOM 7996 N N . ILE A 1 977 ? -36.926 -14.099 7.560 1.00 90.19 977 ILE A N 1
ATOM 7997 C CA . ILE A 1 977 ? -35.798 -15.017 7.328 1.00 90.19 977 ILE A CA 1
ATOM 7998 C C . ILE A 1 977 ? -35.916 -15.690 5.952 1.00 90.19 977 ILE A C 1
ATOM 8000 O O . ILE A 1 977 ? -34.943 -15.678 5.195 1.00 90.19 977 ILE A O 1
ATOM 8004 N N . GLU A 1 978 ? -37.087 -16.221 5.575 1.00 90.50 978 GLU A N 1
ATOM 8005 C CA . GLU A 1 978 ? -37.314 -16.776 4.230 1.00 90.50 978 GLU A CA 1
ATOM 8006 C C . GLU A 1 978 ? -37.122 -15.722 3.132 1.00 90.50 978 GLU A C 1
ATOM 8008 O O . GLU A 1 978 ? -36.493 -15.984 2.106 1.00 90.50 978 GLU A O 1
ATOM 8013 N N . LYS A 1 979 ? -37.650 -14.512 3.339 1.00 90.00 979 LYS A N 1
ATOM 8014 C CA . LYS A 1 979 ? -37.501 -13.372 2.426 1.00 90.00 979 LYS A CA 1
ATOM 8015 C C . LYS A 1 979 ? -36.029 -12.981 2.264 1.00 90.00 979 LYS A C 1
ATOM 8017 O O . LYS A 1 979 ? -35.564 -12.838 1.134 1.00 90.00 979 LYS A O 1
ATOM 8022 N N . SER A 1 980 ? -35.275 -12.939 3.360 1.00 83.00 980 SER A N 1
ATOM 8023 C CA . SER A 1 980 ? -33.825 -12.699 3.375 1.00 83.00 980 SER A CA 1
ATOM 8024 C C . SER A 1 980 ? -33.009 -13.858 2.779 1.00 83.00 980 SER A C 1
ATOM 8026 O O . SER A 1 980 ? -31.914 -13.649 2.257 1.00 83.00 980 SER A O 1
ATOM 8028 N N . ALA A 1 981 ? -33.509 -15.097 2.833 1.00 87.38 981 ALA A N 1
ATOM 8029 C CA . ALA A 1 981 ? -32.911 -16.245 2.150 1.00 87.38 981 ALA A CA 1
ATOM 8030 C C . ALA A 1 981 ? -33.120 -16.157 0.630 1.00 87.38 981 ALA A C 1
ATOM 8032 O O . ALA A 1 981 ? -32.142 -16.185 -0.114 1.00 87.38 981 ALA A O 1
ATOM 8033 N N . ARG A 1 982 ? -34.358 -15.922 0.173 1.00 89.75 982 ARG A N 1
ATOM 8034 C CA . ARG A 1 982 ? -34.688 -15.718 -1.251 1.00 89.75 982 ARG A CA 1
ATOM 8035 C C . ARG A 1 982 ? -33.934 -14.527 -1.853 1.00 89.75 982 ARG A C 1
ATOM 8037 O O . ARG A 1 982 ? -33.474 -14.607 -2.987 1.00 89.75 982 ARG A O 1
ATOM 8044 N N . GLN A 1 983 ? -33.759 -13.437 -1.101 1.00 89.06 983 GLN A N 1
ATOM 8045 C CA . GLN A 1 983 ? -32.945 -12.294 -1.533 1.00 89.06 983 GLN A CA 1
ATOM 8046 C C . GLN A 1 983 ? -31.457 -12.649 -1.668 1.00 89.06 983 GLN A C 1
ATOM 8048 O O . GLN A 1 983 ? -30.849 -12.287 -2.674 1.00 89.06 983 GLN A O 1
ATOM 8053 N N . ARG A 1 984 ? -30.872 -13.393 -0.716 1.00 90.00 984 ARG A N 1
ATOM 8054 C CA . ARG A 1 984 ? -29.491 -13.900 -0.842 1.00 90.00 984 ARG A CA 1
ATOM 8055 C C . ARG A 1 984 ? -29.327 -14.825 -2.044 1.00 90.00 984 ARG A C 1
ATOM 8057 O O . ARG A 1 984 ? -28.354 -14.684 -2.771 1.00 90.00 984 ARG A O 1
ATOM 8064 N N . GLU A 1 985 ? -30.280 -15.718 -2.288 1.00 90.25 985 GLU A N 1
ATOM 8065 C CA . GLU A 1 985 ? -30.246 -16.640 -3.426 1.00 90.25 985 GLU A CA 1
ATOM 8066 C C . GLU A 1 985 ? -30.349 -15.898 -4.772 1.00 90.25 985 GLU A C 1
ATOM 8068 O O . GLU A 1 985 ? -29.559 -16.153 -5.678 1.00 90.25 985 GLU A O 1
ATOM 8073 N N . GLN A 1 986 ? -31.225 -14.892 -4.881 1.00 91.25 986 GLN A N 1
ATOM 8074 C CA . GLN A 1 986 ? -31.299 -14.009 -6.056 1.00 91.25 986 GLN A CA 1
ATOM 8075 C C . GLN A 1 986 ? -30.025 -13.174 -6.261 1.00 91.25 986 GLN A C 1
ATOM 8077 O O . GLN A 1 986 ? -29.619 -12.941 -7.400 1.00 91.25 986 GLN A O 1
ATOM 8082 N N . LEU A 1 987 ? -29.385 -12.711 -5.182 1.00 88.94 987 LEU A N 1
ATOM 8083 C CA . LEU A 1 987 ? -28.098 -12.015 -5.260 1.00 88.94 987 LEU A CA 1
ATOM 8084 C C . LEU A 1 987 ? -26.969 -12.965 -5.674 1.00 88.94 987 LEU A C 1
ATOM 8086 O O . LEU A 1 987 ? -26.153 -12.586 -6.504 1.00 88.94 987 LEU A O 1
ATOM 8090 N N . HIS A 1 988 ? -26.952 -14.201 -5.175 1.00 89.44 988 HIS A N 1
ATOM 8091 C CA . HIS A 1 988 ? -25.970 -15.217 -5.555 1.00 89.44 988 HIS A CA 1
ATOM 8092 C C . HIS A 1 988 ? -26.116 -15.636 -7.027 1.00 89.44 988 HIS A C 1
ATOM 8094 O O . HIS A 1 988 ? -25.124 -15.685 -7.749 1.00 89.44 988 HIS A O 1
ATOM 8100 N N . GLN A 1 989 ? -27.348 -15.824 -7.516 1.00 88.44 989 GLN A N 1
ATOM 8101 C CA . GLN A 1 989 ? -27.618 -16.065 -8.940 1.00 88.44 989 GLN A CA 1
ATOM 8102 C C . GLN A 1 989 ? -27.168 -14.885 -9.819 1.00 88.44 989 GLN A C 1
ATOM 8104 O O . GLN A 1 989 ? -26.566 -15.104 -10.866 1.00 88.44 989 GLN A O 1
ATOM 8109 N N . ARG A 1 990 ? -27.394 -13.636 -9.384 1.00 89.44 990 ARG A N 1
ATOM 8110 C CA . ARG A 1 990 ? -26.889 -12.440 -10.084 1.00 89.44 990 ARG A CA 1
ATOM 8111 C C . ARG A 1 990 ? -25.368 -12.320 -10.053 1.00 89.44 990 ARG A C 1
ATOM 8113 O O . ARG A 1 990 ? -24.799 -11.890 -11.048 1.00 89.44 990 ARG A O 1
ATOM 8120 N N . LEU A 1 991 ? -24.717 -12.680 -8.947 1.00 87.75 991 LEU A N 1
ATOM 8121 C CA . LEU A 1 991 ? -23.256 -12.709 -8.858 1.00 87.75 991 LEU A CA 1
ATOM 8122 C C . LEU A 1 991 ? -22.690 -13.742 -9.833 1.00 87.75 991 LEU A C 1
ATOM 8124 O O . LEU A 1 991 ? -21.896 -13.362 -10.679 1.00 87.75 991 LEU A O 1
ATOM 8128 N N . SER A 1 992 ? -23.205 -14.974 -9.832 1.00 87.50 992 SER A N 1
ATOM 8129 C CA . SER A 1 992 ? -22.789 -16.020 -10.779 1.00 87.50 992 SER A CA 1
ATOM 8130 C C . SER A 1 992 ? -23.027 -15.633 -12.250 1.00 87.50 992 SER A C 1
ATOM 8132 O O . SER A 1 992 ? -22.182 -15.894 -13.106 1.00 87.50 992 SER A O 1
ATOM 8134 N N . GLN A 1 993 ? -24.133 -14.943 -12.556 1.00 87.38 993 GLN A N 1
ATOM 8135 C CA . GLN A 1 993 ? -24.379 -14.371 -13.888 1.00 87.38 993 GLN A CA 1
ATOM 8136 C C . GLN A 1 993 ? -23.351 -13.288 -14.245 1.00 87.38 993 GLN A C 1
ATOM 8138 O O . GLN A 1 993 ? -22.759 -13.343 -15.319 1.00 87.38 993 GLN A O 1
ATOM 8143 N N . LEU A 1 994 ? -23.093 -12.336 -13.343 1.00 89.62 994 LEU A N 1
ATOM 8144 C CA . LEU A 1 994 ? -22.110 -11.270 -13.552 1.00 89.62 994 LEU A CA 1
ATOM 8145 C C . LEU A 1 994 ? -20.678 -11.808 -13.656 1.00 89.62 994 LEU A C 1
ATOM 8147 O O . LEU A 1 994 ? -19.906 -11.290 -14.458 1.00 89.62 994 LEU A O 1
ATOM 8151 N N . GLU A 1 995 ? -20.325 -12.834 -12.885 1.00 84.88 995 GLU A N 1
ATOM 8152 C CA . GLU A 1 995 ? -19.049 -13.551 -12.942 1.00 84.88 995 GLU A CA 1
ATOM 8153 C C . GLU A 1 995 ? -18.878 -14.204 -14.315 1.00 84.88 995 GLU A C 1
ATOM 8155 O O . GLU A 1 995 ? -17.894 -13.918 -14.996 1.00 84.88 995 GLU A O 1
ATOM 8160 N N . HIS A 1 996 ? -19.876 -14.949 -14.799 1.00 90.94 996 HIS A N 1
ATOM 8161 C CA . HIS A 1 996 ? -19.840 -15.544 -16.136 1.00 90.94 996 HIS A CA 1
ATOM 8162 C C . HIS A 1 996 ? -19.809 -14.490 -17.262 1.00 90.94 996 HIS A C 1
ATOM 8164 O O . HIS A 1 996 ? -19.082 -14.638 -18.247 1.00 90.94 996 HIS A O 1
ATOM 8170 N N . GLU A 1 997 ? -20.528 -13.373 -17.114 1.00 88.62 997 GLU A N 1
ATOM 8171 C CA . GLU A 1 997 ? -20.414 -12.215 -18.011 1.00 88.62 997 GLU A CA 1
ATOM 8172 C C . GLU A 1 997 ? -19.015 -11.580 -17.966 1.00 88.62 997 GLU A C 1
ATOM 8174 O O . GLU A 1 997 ? -18.529 -11.105 -18.989 1.00 88.62 997 GLU A O 1
ATOM 8179 N N . LYS A 1 998 ? -18.337 -11.548 -16.808 1.00 86.00 998 LYS A N 1
ATOM 8180 C CA . LYS A 1 998 ? -16.955 -11.048 -16.715 1.00 86.00 998 LYS A CA 1
ATOM 8181 C C . LYS A 1 998 ? -15.959 -12.028 -17.324 1.00 86.00 998 LYS A C 1
ATOM 8183 O O . LYS A 1 998 ? -15.099 -11.579 -18.075 1.00 86.00 998 LYS A O 1
ATOM 8188 N N . GLU A 1 999 ? -16.083 -13.329 -17.075 1.00 86.62 999 GLU A N 1
ATOM 8189 C CA . GLU A 1 999 ? -15.249 -14.355 -17.711 1.00 86.62 999 GLU A CA 1
ATOM 8190 C C . GLU A 1 999 ? -15.388 -14.318 -19.235 1.00 86.62 999 GLU A C 1
ATOM 8192 O O . GLU A 1 999 ? -14.386 -14.304 -19.949 1.00 86.62 999 GLU A O 1
ATOM 8197 N N . THR A 1 1000 ? -16.617 -14.239 -19.750 1.00 89.50 1000 THR A N 1
ATOM 8198 C CA . THR A 1 1000 ? -16.862 -14.180 -21.196 1.00 89.50 1000 THR A CA 1
ATOM 8199 C C . THR A 1 1000 ? -16.383 -12.867 -21.818 1.00 89.50 1000 THR A C 1
ATOM 8201 O O . THR A 1 1000 ? -15.763 -12.925 -22.881 1.00 89.50 1000 THR A O 1
ATOM 8204 N N . THR A 1 1001 ? -16.535 -11.700 -21.169 1.00 90.88 1001 THR A N 1
ATOM 8205 C CA . THR A 1 1001 ? -15.916 -10.462 -21.692 1.00 90.88 1001 THR A CA 1
ATOM 8206 C C . THR A 1 1001 ? -14.390 -10.477 -21.580 1.00 90.88 1001 THR A C 1
ATOM 8208 O O . THR A 1 1001 ? -13.719 -9.971 -22.474 1.00 90.88 1001 THR A O 1
ATOM 8211 N N . ILE A 1 1002 ? -13.807 -11.095 -20.545 1.00 87.56 1002 ILE A N 1
ATOM 8212 C CA . ILE A 1 1002 ? -12.350 -11.302 -20.444 1.00 87.56 1002 ILE A CA 1
ATOM 8213 C C . ILE A 1 1002 ? -11.855 -12.202 -21.583 1.00 87.56 1002 ILE A C 1
ATOM 8215 O O . ILE A 1 1002 ? -10.880 -11.850 -22.239 1.00 87.56 1002 ILE A O 1
ATOM 8219 N N . GLN A 1 1003 ? -12.544 -13.307 -21.887 1.00 89.88 1003 GLN A N 1
ATOM 8220 C CA . GLN A 1 1003 ? -12.207 -14.179 -23.020 1.00 89.88 1003 GLN A CA 1
ATOM 8221 C C . GLN A 1 1003 ? -12.358 -13.468 -24.375 1.00 89.88 1003 GLN A C 1
ATOM 8223 O O . GLN A 1 1003 ? -11.539 -13.680 -25.265 1.00 89.88 1003 GLN A O 1
ATOM 8228 N N . GLN A 1 1004 ? -13.366 -12.604 -24.541 1.00 88.44 1004 GLN A N 1
ATOM 8229 C CA . GLN A 1 1004 ? -13.527 -11.781 -25.748 1.00 88.44 1004 GLN A CA 1
ATOM 8230 C C . GLN A 1 1004 ? -12.387 -10.765 -25.900 1.00 88.44 1004 GLN A C 1
ATOM 8232 O O . GLN A 1 1004 ? -11.795 -10.681 -26.972 1.00 88.44 1004 GLN A O 1
ATOM 8237 N N . HIS A 1 1005 ? -12.027 -10.041 -24.834 1.00 88.06 1005 HIS A N 1
ATOM 8238 C CA . HIS A 1 1005 ? -10.876 -9.134 -24.851 1.00 88.06 1005 HIS A CA 1
ATOM 8239 C C . HIS A 1 1005 ? -9.554 -9.879 -25.073 1.00 88.06 1005 HIS A C 1
ATOM 8241 O O . HIS A 1 1005 ? -8.690 -9.371 -25.781 1.00 88.06 1005 HIS A O 1
ATOM 8247 N N . HIS A 1 1006 ? -9.396 -11.086 -24.522 1.00 88.94 1006 HIS A N 1
ATOM 8248 C CA . HIS A 1 1006 ? -8.204 -11.902 -24.740 1.00 88.94 1006 HIS A CA 1
ATOM 8249 C C . HIS A 1 1006 ? -8.061 -12.292 -26.215 1.00 88.94 1006 HIS A C 1
ATOM 8251 O O . HIS A 1 1006 ? -7.007 -12.024 -26.785 1.00 88.94 1006 HIS A O 1
ATOM 8257 N N . ARG A 1 1007 ? -9.129 -12.802 -26.847 1.00 90.12 1007 ARG A N 1
ATOM 8258 C CA . ARG A 1 1007 ? -9.143 -13.126 -28.286 1.00 90.12 1007 ARG A CA 1
ATOM 8259 C C . ARG A 1 1007 ? -8.915 -11.899 -29.161 1.00 90.12 1007 ARG A C 1
ATOM 8261 O O . ARG A 1 1007 ? -8.127 -11.967 -30.090 1.00 90.12 1007 ARG A O 1
ATOM 8268 N N . ALA A 1 1008 ? -9.530 -10.760 -28.837 1.00 88.38 1008 ALA A N 1
ATOM 8269 C CA . ALA A 1 1008 ? -9.289 -9.511 -29.559 1.00 88.38 1008 ALA A CA 1
ATOM 8270 C C . ALA A 1 1008 ? -7.819 -9.058 -29.452 1.00 88.38 1008 ALA A C 1
ATOM 8272 O O . ALA A 1 1008 ? -7.241 -8.606 -30.436 1.00 88.38 1008 ALA A O 1
ATOM 8273 N N . HIS A 1 1009 ? -7.182 -9.229 -28.288 1.00 88.25 1009 HIS A N 1
ATOM 8274 C CA . HIS A 1 1009 ? -5.750 -8.971 -28.131 1.00 88.25 1009 HIS A CA 1
ATOM 8275 C C . HIS A 1 1009 ? -4.868 -10.000 -28.856 1.00 88.25 1009 HIS A C 1
ATOM 8277 O O . HIS A 1 1009 ? -3.827 -9.617 -29.380 1.00 88.25 1009 HIS A O 1
ATOM 8283 N N . GLU A 1 1010 ? -5.267 -11.271 -28.936 1.00 89.00 1010 GLU A N 1
ATOM 8284 C CA . GLU A 1 1010 ? -4.583 -12.281 -29.755 1.00 89.00 1010 GLU A CA 1
ATOM 8285 C C . GLU A 1 1010 ? -4.689 -11.940 -31.252 1.00 89.00 1010 GLU A C 1
ATOM 8287 O O . GLU A 1 1010 ? -3.667 -11.858 -31.926 1.00 89.00 1010 GLU A O 1
ATOM 8292 N N . GLU A 1 1011 ? -5.887 -11.630 -31.757 1.00 91.38 1011 GLU A N 1
ATOM 8293 C CA . GLU A 1 1011 ? -6.130 -11.180 -33.136 1.00 91.38 1011 GLU A CA 1
ATOM 8294 C C . GLU A 1 1011 ? -5.366 -9.887 -33.476 1.00 91.38 1011 GLU A C 1
ATOM 8296 O O . GLU A 1 1011 ? -4.821 -9.757 -34.577 1.00 91.38 1011 GLU A O 1
ATOM 8301 N N . ASP A 1 1012 ? -5.279 -8.941 -32.535 1.00 89.50 1012 ASP A N 1
ATOM 8302 C CA . ASP A 1 1012 ? -4.463 -7.729 -32.655 1.00 89.50 1012 ASP A CA 1
ATOM 8303 C C . ASP A 1 1012 ? -2.965 -8.055 -32.713 1.00 89.50 1012 ASP A C 1
ATOM 8305 O O . ASP A 1 1012 ? -2.269 -7.539 -33.589 1.00 89.50 1012 ASP A O 1
ATOM 8309 N N . ILE A 1 1013 ? -2.459 -8.926 -31.832 1.00 89.62 1013 ILE A N 1
ATOM 8310 C CA . ILE A 1 1013 ? -1.057 -9.371 -31.844 1.00 89.62 1013 ILE A CA 1
ATOM 8311 C C . ILE A 1 1013 ? -0.742 -10.069 -33.168 1.00 89.62 1013 ILE A C 1
ATOM 8313 O O . ILE A 1 1013 ? 0.241 -9.710 -33.814 1.00 89.62 1013 ILE A O 1
ATOM 8317 N N . GLU A 1 1014 ? -1.586 -10.997 -33.619 1.00 90.62 1014 GLU A N 1
ATOM 8318 C CA . GLU A 1 1014 ? -1.410 -11.664 -34.906 1.00 90.62 1014 GLU A CA 1
ATOM 8319 C C . GLU A 1 1014 ? -1.505 -10.692 -36.093 1.00 90.62 1014 GLU A C 1
ATOM 8321 O O . GLU A 1 1014 ? -0.849 -10.887 -37.115 1.00 90.62 1014 GLU A O 1
ATOM 8326 N N . ARG A 1 1015 ? -2.333 -9.642 -36.016 1.00 94.44 1015 ARG A N 1
ATOM 8327 C CA . ARG A 1 1015 ? -2.373 -8.598 -37.049 1.00 94.44 1015 ARG A CA 1
ATOM 8328 C C . ARG A 1 1015 ? -1.064 -7.811 -37.066 1.00 94.44 1015 ARG A C 1
ATOM 8330 O O . ARG A 1 1015 ? -0.474 -7.666 -38.134 1.00 94.44 1015 ARG A O 1
ATOM 8337 N N . MET A 1 1016 ? -0.565 -7.385 -35.906 1.00 87.12 1016 MET A N 1
ATOM 8338 C CA . MET A 1 1016 ? 0.703 -6.659 -35.803 1.00 87.12 1016 MET A CA 1
ATOM 8339 C C . MET A 1 1016 ? 1.914 -7.520 -36.201 1.00 87.12 1016 MET A C 1
ATOM 8341 O O . MET A 1 1016 ? 2.851 -6.992 -36.802 1.00 87.12 1016 MET A O 1
ATOM 8345 N N . THR A 1 1017 ? 1.922 -8.834 -35.935 1.00 87.25 1017 THR A N 1
ATOM 8346 C CA . THR A 1 1017 ? 2.989 -9.723 -36.432 1.00 87.25 1017 THR A CA 1
ATOM 8347 C C . THR A 1 1017 ? 2.913 -9.898 -37.944 1.00 87.25 1017 THR A C 1
ATOM 8349 O O . THR A 1 1017 ? 3.938 -9.717 -38.596 1.00 87.25 1017 THR A O 1
ATOM 8352 N N . ARG A 1 1018 ? 1.722 -10.128 -38.521 1.00 92.62 1018 ARG A N 1
ATOM 8353 C CA . ARG A 1 1018 ? 1.517 -10.181 -39.983 1.00 92.62 1018 ARG A CA 1
ATOM 8354 C C . ARG A 1 1018 ? 1.929 -8.878 -40.673 1.00 92.62 1018 ARG A C 1
ATOM 8356 O O . ARG A 1 1018 ? 2.536 -8.925 -41.737 1.00 92.62 1018 ARG A O 1
ATOM 8363 N N . GLU A 1 1019 ? 1.615 -7.717 -40.099 1.00 89.81 1019 GLU A N 1
ATOM 8364 C CA . GLU A 1 1019 ? 2.018 -6.408 -40.638 1.00 89.81 1019 GLU A CA 1
ATOM 8365 C C . GLU A 1 1019 ? 3.536 -6.198 -40.546 1.00 89.81 1019 GLU A C 1
ATOM 8367 O O . GLU A 1 1019 ? 4.163 -5.815 -41.532 1.00 89.81 1019 GLU A O 1
ATOM 8372 N N . ARG A 1 1020 ? 4.158 -6.548 -39.413 1.00 91.44 1020 ARG A N 1
ATOM 8373 C CA . ARG A 1 1020 ? 5.621 -6.544 -39.247 1.00 91.44 1020 ARG A CA 1
ATOM 8374 C C . ARG A 1 1020 ? 6.321 -7.501 -40.219 1.00 91.44 1020 ARG A C 1
ATOM 8376 O O . ARG A 1 1020 ? 7.394 -7.183 -40.720 1.00 91.44 1020 ARG A O 1
ATOM 8383 N N . GLU A 1 1021 ? 5.738 -8.667 -40.484 1.00 91.50 1021 GLU A N 1
ATOM 8384 C CA . GLU A 1 1021 ? 6.276 -9.671 -41.409 1.00 91.50 1021 GLU A CA 1
ATOM 8385 C C . GLU A 1 1021 ? 6.119 -9.251 -42.872 1.00 91.50 1021 GLU A C 1
ATOM 8387 O O . GLU A 1 1021 ? 7.066 -9.421 -43.638 1.00 91.50 1021 GLU A O 1
ATOM 8392 N N . LYS A 1 1022 ? 4.999 -8.614 -43.241 1.00 92.50 1022 LYS A N 1
ATOM 8393 C CA . LYS A 1 1022 ? 4.828 -7.956 -44.547 1.00 92.50 1022 LYS A CA 1
ATOM 8394 C C . LYS A 1 1022 ? 5.852 -6.848 -44.754 1.00 92.50 1022 LYS A C 1
ATOM 8396 O O . LYS A 1 1022 ? 6.610 -6.926 -45.708 1.00 92.50 1022 LYS A O 1
ATOM 8401 N N . LEU A 1 1023 ? 5.959 -5.896 -43.823 1.00 91.00 1023 LEU A N 1
ATOM 8402 C CA . LEU A 1 1023 ? 6.945 -4.812 -43.904 1.00 91.00 1023 LEU A CA 1
ATOM 8403 C C . LEU A 1 1023 ? 8.381 -5.350 -43.959 1.00 91.00 1023 LEU A C 1
ATOM 8405 O O . LEU A 1 1023 ? 9.196 -4.852 -44.730 1.00 91.00 1023 LEU A O 1
ATOM 8409 N N . ARG A 1 1024 ? 8.702 -6.405 -43.194 1.00 92.06 1024 ARG A N 1
ATOM 8410 C CA . ARG A 1 1024 ? 10.005 -7.076 -43.296 1.00 92.06 1024 ARG A CA 1
ATOM 8411 C C . ARG A 1 1024 ? 10.212 -7.707 -44.676 1.00 92.06 1024 ARG A C 1
ATOM 8413 O O . ARG A 1 1024 ? 11.310 -7.602 -45.210 1.00 92.06 1024 ARG A O 1
ATOM 8420 N N . HIS A 1 1025 ? 9.203 -8.367 -45.239 1.00 93.69 1025 HIS A N 1
ATOM 8421 C CA . HIS A 1 1025 ? 9.295 -8.983 -46.561 1.00 93.69 1025 HIS A CA 1
ATOM 8422 C C . HIS A 1 1025 ? 9.422 -7.933 -47.673 1.00 93.69 1025 HIS A C 1
ATOM 8424 O O . HIS A 1 1025 ? 10.295 -8.070 -48.518 1.00 93.69 1025 HIS A O 1
ATOM 8430 N N . GLU A 1 1026 ? 8.634 -6.859 -47.628 1.00 92.38 1026 GLU A N 1
ATOM 8431 C CA . GLU A 1 1026 ? 8.701 -5.717 -48.549 1.00 92.38 1026 GLU A CA 1
ATOM 8432 C C . GLU A 1 1026 ? 10.080 -5.037 -48.505 1.00 92.38 1026 GLU A C 1
ATOM 8434 O O . GLU A 1 1026 ? 10.667 -4.768 -49.551 1.00 92.38 1026 GLU A O 1
ATOM 8439 N N . LEU A 1 1027 ? 10.651 -4.836 -47.309 1.00 89.06 1027 LEU A N 1
ATOM 8440 C CA . LEU A 1 1027 ? 12.008 -4.300 -47.145 1.00 89.06 1027 LEU A CA 1
ATOM 8441 C C . LEU A 1 1027 ? 13.097 -5.265 -47.639 1.00 89.06 1027 LEU A C 1
ATOM 8443 O O . LEU A 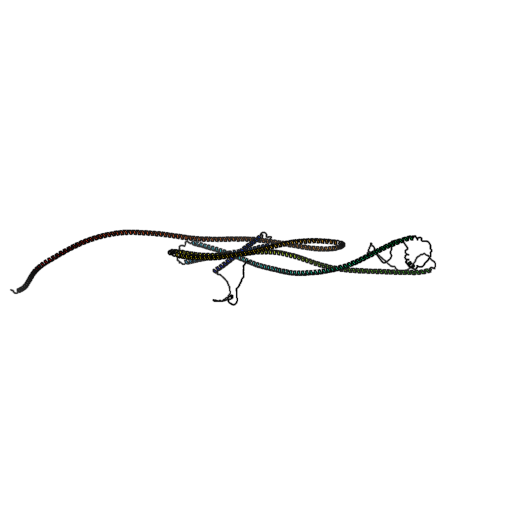1 1027 ? 14.072 -4.817 -48.238 1.00 89.06 1027 LEU A O 1
ATOM 8447 N N . GLU A 1 1028 ? 12.949 -6.576 -47.422 1.00 91.62 1028 GLU A N 1
ATOM 8448 C CA . GLU A 1 1028 ? 13.894 -7.574 -47.944 1.00 91.62 1028 GLU A CA 1
ATOM 8449 C C . GLU A 1 1028 ? 13.797 -7.676 -49.479 1.00 91.62 1028 GLU A C 1
ATOM 8451 O O . GLU A 1 1028 ? 14.825 -7.737 -50.143 1.00 91.62 1028 GLU A O 1
ATOM 8456 N N . VAL A 1 1029 ? 12.597 -7.589 -50.066 1.00 93.50 1029 VAL A N 1
ATOM 8457 C CA . VAL A 1 1029 ? 12.395 -7.545 -51.527 1.00 93.50 1029 VAL A CA 1
ATOM 8458 C C . VAL A 1 1029 ? 12.985 -6.267 -52.125 1.00 93.50 1029 VAL A C 1
ATOM 8460 O O . VAL A 1 1029 ? 13.752 -6.361 -53.078 1.00 93.50 1029 VAL A O 1
ATOM 8463 N N . ALA A 1 1030 ? 12.739 -5.090 -51.542 1.00 90.12 1030 ALA A N 1
ATOM 8464 C CA . ALA A 1 1030 ? 13.348 -3.834 -51.997 1.00 90.12 1030 ALA A CA 1
ATOM 8465 C C . ALA A 1 1030 ? 14.889 -3.851 -51.873 1.00 90.12 1030 ALA A C 1
ATOM 8467 O O . ALA A 1 1030 ? 15.609 -3.311 -52.720 1.00 90.12 1030 ALA A O 1
ATOM 8468 N N . ARG A 1 1031 ? 15.420 -4.522 -50.843 1.00 92.81 1031 ARG A N 1
ATOM 8469 C CA . ARG A 1 1031 ? 16.857 -4.780 -50.678 1.00 92.81 1031 ARG A CA 1
ATOM 8470 C C . ARG A 1 1031 ? 17.392 -5.742 -51.742 1.00 92.81 1031 ARG A C 1
ATOM 8472 O O . ARG A 1 1031 ? 18.443 -5.481 -52.318 1.00 92.81 1031 ARG A O 1
ATOM 8479 N N . GLU A 1 1032 ? 16.687 -6.827 -52.048 1.00 93.50 1032 GLU A N 1
ATOM 8480 C CA . GLU A 1 1032 ? 17.058 -7.713 -53.154 1.00 93.50 1032 GLU A CA 1
ATOM 8481 C C . GLU A 1 1032 ? 16.974 -7.003 -54.514 1.00 93.50 1032 GLU A C 1
ATOM 8483 O O . GLU A 1 1032 ? 17.813 -7.242 -55.376 1.00 93.50 1032 GLU A O 1
ATOM 8488 N N . GLU A 1 1033 ? 15.991 -6.130 -54.732 1.00 91.88 1033 GLU A N 1
ATOM 8489 C CA . GLU A 1 1033 ? 15.823 -5.371 -55.975 1.00 91.88 1033 GLU A CA 1
ATOM 8490 C C . GLU A 1 1033 ? 16.925 -4.335 -56.179 1.00 91.88 1033 GLU A C 1
ATOM 8492 O O . GLU A 1 1033 ? 17.492 -4.275 -57.269 1.00 91.88 1033 GLU A O 1
ATOM 8497 N N . THR A 1 1034 ? 17.301 -3.593 -55.136 1.00 91.88 1034 THR A N 1
ATOM 8498 C CA . THR A 1 1034 ? 18.454 -2.676 -55.179 1.00 91.88 1034 THR A CA 1
ATOM 8499 C C . THR A 1 1034 ? 19.775 -3.430 -55.358 1.00 91.88 1034 THR A C 1
ATOM 8501 O O . THR A 1 1034 ? 20.596 -3.024 -56.177 1.00 91.88 1034 THR A O 1
ATOM 8504 N N . ILE A 1 1035 ? 19.962 -4.591 -54.715 1.00 92.31 1035 ILE A N 1
ATOM 8505 C CA . ILE A 1 1035 ? 21.111 -5.478 -54.984 1.00 92.31 1035 ILE A CA 1
ATOM 8506 C C . ILE A 1 1035 ? 21.102 -5.969 -56.444 1.00 92.31 1035 ILE A C 1
ATOM 8508 O O . ILE A 1 1035 ? 22.145 -5.954 -57.098 1.00 92.31 1035 ILE A O 1
ATOM 8512 N N . ARG A 1 1036 ? 19.945 -6.364 -56.993 1.00 92.12 1036 ARG A N 1
ATOM 8513 C CA . ARG A 1 1036 ? 19.793 -6.774 -58.405 1.00 92.12 1036 ARG A CA 1
ATOM 8514 C C . ARG A 1 1036 ? 20.075 -5.620 -59.372 1.00 92.12 1036 ARG A C 1
ATOM 8516 O O . ARG A 1 1036 ? 20.678 -5.863 -60.410 1.00 92.12 1036 ARG A O 1
ATOM 8523 N N . GLN A 1 1037 ? 19.659 -4.393 -59.059 1.00 91.50 1037 GLN A N 1
ATOM 8524 C CA . GLN A 1 1037 ? 19.958 -3.192 -59.850 1.00 91.50 1037 GLN A CA 1
ATOM 8525 C C . GLN A 1 1037 ? 21.461 -2.904 -59.856 1.00 91.50 1037 GLN A C 1
ATOM 8527 O O . GLN A 1 1037 ? 22.062 -2.934 -60.924 1.00 91.50 1037 GLN A O 1
ATOM 8532 N N . LEU A 1 1038 ? 22.088 -2.775 -58.683 1.00 90.12 1038 LEU A N 1
ATOM 8533 C CA . LEU A 1 1038 ? 23.533 -2.543 -58.556 1.00 90.12 1038 LEU A CA 1
ATOM 8534 C C . LEU A 1 1038 ? 24.372 -3.661 -59.199 1.00 90.12 1038 LEU A C 1
ATOM 8536 O O . LEU A 1 1038 ? 25.427 -3.395 -59.767 1.00 90.12 1038 LEU A O 1
ATOM 8540 N N . THR A 1 1039 ? 23.898 -4.912 -59.156 1.00 91.19 1039 THR A N 1
ATOM 8541 C CA . THR A 1 1039 ? 24.550 -6.034 -59.853 1.00 91.19 1039 THR A CA 1
ATOM 8542 C C . THR A 1 1039 ? 24.459 -5.871 -61.372 1.00 91.19 1039 THR A C 1
ATOM 8544 O O . THR A 1 1039 ? 25.474 -6.018 -62.041 1.00 91.19 1039 THR A O 1
ATOM 8547 N N . ARG A 1 1040 ? 23.296 -5.492 -61.927 1.00 93.00 1040 ARG A N 1
ATOM 8548 C CA . ARG A 1 1040 ? 23.158 -5.202 -63.368 1.00 93.00 1040 ARG A CA 1
ATOM 8549 C C . ARG A 1 1040 ? 24.007 -4.010 -63.799 1.00 93.00 1040 ARG A C 1
ATOM 8551 O O . ARG A 1 1040 ? 24.705 -4.119 -64.793 1.00 93.00 1040 ARG A O 1
ATOM 8558 N N . GLU A 1 1041 ? 23.993 -2.908 -63.053 1.00 91.06 1041 GLU A N 1
ATOM 8559 C CA . GLU A 1 1041 ? 24.802 -1.716 -63.352 1.00 91.06 1041 GLU A CA 1
ATOM 8560 C C . GLU A 1 1041 ? 26.302 -2.035 -63.342 1.00 91.06 1041 GLU A C 1
ATOM 8562 O O . GLU A 1 1041 ? 27.041 -1.629 -64.241 1.00 91.06 1041 GLU A O 1
ATOM 8567 N N . LYS A 1 1042 ? 26.746 -2.832 -62.362 1.00 92.12 1042 LYS A N 1
ATOM 8568 C CA . LYS A 1 1042 ? 28.108 -3.360 -62.301 1.00 92.12 1042 LYS A CA 1
ATOM 8569 C C . LYS A 1 1042 ? 28.405 -4.246 -63.510 1.00 92.12 1042 LYS A C 1
ATOM 8571 O O . LYS A 1 1042 ? 29.405 -4.005 -64.179 1.00 92.12 1042 LYS A O 1
ATOM 8576 N N . ASP A 1 1043 ? 27.577 -5.241 -63.804 1.00 92.50 1043 ASP A N 1
ATOM 8577 C CA . ASP A 1 1043 ? 27.826 -6.193 -64.891 1.00 92.50 1043 ASP A CA 1
ATOM 8578 C C . ASP A 1 1043 ? 27.749 -5.515 -66.276 1.00 92.50 1043 ASP A C 1
ATOM 8580 O O . ASP A 1 1043 ? 28.530 -5.844 -67.165 1.00 92.50 1043 ASP A O 1
ATOM 8584 N N . GLU A 1 1044 ? 26.905 -4.493 -66.449 1.00 93.19 1044 GLU A N 1
ATOM 8585 C CA . GLU A 1 1044 ? 26.932 -3.597 -67.610 1.00 93.19 1044 GLU A CA 1
ATOM 8586 C C . GLU A 1 1044 ? 28.227 -2.785 -67.681 1.00 93.19 1044 GLU A C 1
ATOM 8588 O O . GLU A 1 1044 ? 28.794 -2.653 -68.762 1.00 93.19 1044 GLU A O 1
ATOM 8593 N N . SER A 1 1045 ? 28.714 -2.237 -66.562 1.00 89.38 1045 SER A N 1
ATOM 8594 C CA . SER A 1 1045 ? 29.987 -1.505 -66.545 1.00 89.38 1045 SER A CA 1
ATOM 8595 C C . SER A 1 1045 ? 31.162 -2.420 -66.908 1.00 89.38 1045 SER A C 1
ATOM 8597 O O . SER A 1 1045 ? 32.007 -2.033 -67.710 1.00 89.38 1045 SER A O 1
ATOM 8599 N N . VAL A 1 1046 ? 31.155 -3.667 -66.421 1.00 93.38 1046 VAL A N 1
ATOM 8600 C CA . VAL A 1 1046 ? 32.124 -4.707 -66.789 1.00 93.38 1046 VAL A CA 1
ATOM 8601 C C . VAL A 1 1046 ? 32.034 -5.004 -68.285 1.00 93.38 1046 VAL A C 1
ATOM 8603 O O . VAL A 1 1046 ? 33.047 -4.888 -68.959 1.00 93.38 1046 VAL A O 1
ATOM 8606 N N . GLN A 1 1047 ? 30.843 -5.250 -68.842 1.00 92.19 1047 GLN A N 1
ATOM 8607 C CA . GLN A 1 1047 ? 30.678 -5.477 -70.287 1.00 92.19 1047 GLN A CA 1
ATOM 8608 C C . GLN A 1 1047 ? 31.093 -4.278 -71.155 1.00 92.19 1047 GLN A C 1
ATOM 8610 O O . GLN A 1 1047 ? 31.501 -4.470 -72.299 1.00 92.19 1047 GLN A O 1
ATOM 8615 N N . ARG A 1 1048 ? 30.973 -3.039 -70.655 1.00 93.88 1048 ARG A N 1
ATOM 8616 C CA . ARG A 1 1048 ? 31.465 -1.839 -71.355 1.00 93.88 1048 ARG A CA 1
ATOM 8617 C C . ARG A 1 1048 ? 32.994 -1.810 -71.366 1.00 93.88 1048 ARG A C 1
ATOM 8619 O O . ARG A 1 1048 ? 33.564 -1.660 -72.439 1.00 93.88 1048 ARG A O 1
ATOM 8626 N N . TYR A 1 1049 ? 33.644 -2.038 -70.222 1.00 90.81 1049 TYR A N 1
ATOM 8627 C CA . TYR A 1 1049 ? 35.109 -2.097 -70.134 1.00 90.81 1049 TYR A CA 1
ATOM 8628 C C . TYR A 1 1049 ? 35.713 -3.333 -70.821 1.00 90.81 1049 TYR A C 1
ATOM 8630 O O . TYR A 1 1049 ? 36.832 -3.267 -71.320 1.00 90.81 1049 TYR A O 1
ATOM 8638 N N . GLU A 1 1050 ? 34.996 -4.457 -70.880 1.00 92.19 1050 GLU A N 1
ATOM 8639 C CA . GLU A 1 1050 ? 35.404 -5.637 -71.649 1.00 92.19 1050 GLU A CA 1
ATOM 8640 C C . GLU A 1 1050 ? 35.363 -5.351 -73.153 1.00 92.19 1050 GLU A C 1
ATOM 8642 O O . GLU A 1 1050 ? 36.338 -5.659 -73.832 1.00 92.19 1050 GLU A O 1
ATOM 8647 N N . LYS A 1 1051 ? 34.321 -4.672 -73.654 1.00 91.69 1051 LYS A N 1
ATOM 8648 C CA . LYS A 1 1051 ? 34.257 -4.213 -75.053 1.00 91.69 1051 LYS A CA 1
ATOM 8649 C C . LYS A 1 1051 ? 35.320 -3.172 -75.374 1.00 91.69 1051 LYS A C 1
ATOM 8651 O O . LYS A 1 1051 ? 36.069 -3.373 -76.312 1.00 91.69 1051 LYS A O 1
ATOM 8656 N N . GLU A 1 1052 ? 35.463 -2.128 -74.557 1.00 93.12 1052 GLU A N 1
ATOM 8657 C CA . GLU A 1 1052 ? 36.517 -1.115 -74.724 1.00 93.12 1052 GLU A CA 1
ATOM 8658 C C . GLU A 1 1052 ? 37.913 -1.761 -74.743 1.00 93.12 1052 GLU A C 1
ATOM 8660 O O . GLU A 1 1052 ? 38.762 -1.416 -75.561 1.00 93.12 1052 GLU A O 1
ATOM 8665 N N . LYS A 1 1053 ? 38.143 -2.771 -73.896 1.00 90.75 1053 LYS A N 1
ATOM 8666 C CA . LYS A 1 1053 ? 39.364 -3.577 -73.923 1.00 90.75 1053 LYS A CA 1
ATOM 8667 C C . LYS A 1 1053 ? 39.490 -4.399 -75.211 1.00 90.75 1053 LYS A C 1
ATOM 8669 O O . LYS A 1 1053 ? 40.593 -4.451 -75.746 1.00 90.75 1053 LYS A O 1
ATOM 8674 N N . GLU A 1 1054 ? 38.437 -5.067 -75.679 1.00 93.12 1054 GLU A N 1
ATOM 8675 C CA . GLU A 1 1054 ? 38.441 -5.841 -76.932 1.00 93.12 1054 GLU A CA 1
ATOM 8676 C C . GLU A 1 1054 ? 38.694 -4.944 -78.154 1.00 93.12 1054 GLU A C 1
ATOM 8678 O O . GLU A 1 1054 ? 39.564 -5.266 -78.964 1.00 93.12 1054 GLU A O 1
ATOM 8683 N N . ASP A 1 1055 ? 38.037 -3.785 -78.224 1.00 93.00 1055 ASP A N 1
ATOM 8684 C CA . ASP A 1 1055 ? 38.233 -2.752 -79.243 1.00 93.00 1055 ASP A CA 1
ATOM 8685 C C . ASP A 1 1055 ? 39.685 -2.239 -79.224 1.00 93.00 1055 ASP A C 1
ATOM 8687 O O . ASP A 1 1055 ? 40.358 -2.260 -80.253 1.00 93.00 1055 ASP A O 1
ATOM 8691 N N . LEU A 1 1056 ? 40.239 -1.901 -78.051 1.00 91.62 1056 LEU A N 1
ATOM 8692 C CA . LEU A 1 1056 ? 41.648 -1.500 -77.910 1.00 91.62 1056 LEU A CA 1
ATOM 8693 C C . LEU A 1 1056 ? 42.639 -2.630 -78.248 1.00 91.62 1056 LEU A C 1
ATOM 8695 O O . LEU A 1 1056 ? 43.735 -2.359 -78.741 1.00 91.62 1056 LEU A O 1
ATOM 8699 N N . HIS A 1 1057 ? 42.291 -3.902 -78.011 1.00 91.44 1057 HIS A N 1
ATOM 8700 C CA . HIS A 1 1057 ? 43.112 -5.037 -78.460 1.00 91.44 1057 HIS A CA 1
ATOM 8701 C C . HIS A 1 1057 ? 43.040 -5.213 -79.982 1.00 91.44 1057 HIS A C 1
ATOM 8703 O O . HIS A 1 1057 ? 44.045 -5.582 -80.590 1.00 91.44 1057 HIS A O 1
ATOM 8709 N N . TYR A 1 1058 ? 41.893 -4.927 -80.602 1.00 93.81 1058 TYR A N 1
ATOM 8710 C CA . TYR A 1 1058 ? 41.723 -4.931 -82.052 1.00 93.81 1058 TYR A CA 1
ATOM 8711 C C . TYR A 1 1058 ? 42.481 -3.770 -82.712 1.00 93.81 1058 TYR A C 1
ATOM 8713 O O . TYR A 1 1058 ? 43.231 -4.000 -83.657 1.00 93.81 1058 TYR A O 1
ATOM 8721 N N . GLU A 1 1059 ? 42.396 -2.549 -82.175 1.00 94.25 1059 GLU A N 1
ATOM 8722 C CA . GLU A 1 1059 ? 43.207 -1.405 -82.616 1.00 94.25 1059 GLU A CA 1
ATOM 8723 C C . GLU A 1 1059 ? 44.709 -1.680 -82.475 1.00 94.25 1059 GLU A C 1
ATOM 8725 O O . GLU A 1 1059 ? 45.465 -1.474 -83.423 1.00 94.25 1059 GLU A O 1
ATOM 8730 N N . LEU A 1 1060 ? 45.155 -2.219 -81.335 1.00 90.38 1060 LEU A N 1
ATOM 8731 C CA . LEU A 1 1060 ? 46.558 -2.579 -81.125 1.00 90.38 1060 LEU A CA 1
ATOM 8732 C C . LEU A 1 1060 ? 47.019 -3.702 -82.071 1.00 90.38 1060 LEU A C 1
ATOM 8734 O O . LEU A 1 1060 ? 48.147 -3.653 -82.565 1.00 90.38 1060 LEU A O 1
ATOM 8738 N N . ALA A 1 1061 ? 46.163 -4.681 -82.375 1.00 92.69 1061 ALA A N 1
ATOM 8739 C CA . ALA A 1 1061 ? 46.447 -5.696 -83.388 1.00 92.69 1061 ALA A CA 1
ATOM 8740 C C . ALA A 1 1061 ? 46.563 -5.080 -84.792 1.00 92.69 1061 ALA A C 1
ATOM 8742 O O . ALA A 1 1061 ? 47.525 -5.380 -85.501 1.00 92.69 1061 ALA A O 1
ATOM 8743 N N . ASN A 1 1062 ? 45.656 -4.169 -85.163 1.00 93.94 1062 ASN A N 1
ATOM 8744 C CA . ASN A 1 1062 ? 45.705 -3.448 -86.435 1.00 93.94 1062 ASN A CA 1
ATOM 8745 C C . ASN A 1 1062 ? 47.004 -2.639 -86.550 1.00 93.94 1062 ASN A C 1
ATOM 8747 O O . ASN A 1 1062 ? 47.747 -2.844 -87.506 1.00 93.94 1062 ASN A O 1
ATOM 8751 N N . ILE A 1 1063 ? 47.353 -1.835 -85.540 1.00 92.38 1063 ILE A N 1
ATOM 8752 C CA . ILE A 1 1063 ? 48.598 -1.047 -85.490 1.00 92.38 1063 ILE A CA 1
ATOM 8753 C C . ILE A 1 1063 ? 49.842 -1.946 -85.597 1.00 92.38 1063 ILE A C 1
ATOM 8755 O O . ILE A 1 1063 ? 50.810 -1.581 -86.264 1.00 92.38 1063 ILE A O 1
ATOM 8759 N N . ILE A 1 1064 ? 49.835 -3.141 -84.993 1.00 90.69 1064 ILE A N 1
ATOM 8760 C CA . ILE A 1 1064 ? 50.917 -4.123 -85.171 1.00 90.69 1064 ILE A CA 1
ATOM 8761 C C . ILE A 1 1064 ? 50.975 -4.616 -86.624 1.00 90.69 1064 ILE A C 1
ATOM 8763 O O . ILE A 1 1064 ? 52.063 -4.645 -87.197 1.00 90.69 1064 ILE A O 1
ATOM 8767 N N . THR A 1 1065 ? 49.841 -4.951 -87.249 1.00 91.50 1065 THR A N 1
ATOM 8768 C CA . THR A 1 1065 ? 49.827 -5.378 -88.660 1.00 91.50 1065 THR A CA 1
ATOM 8769 C C . THR A 1 1065 ? 50.196 -4.257 -89.633 1.00 91.50 1065 THR A C 1
ATOM 8771 O O . THR A 1 1065 ? 50.927 -4.516 -90.582 1.00 91.50 1065 THR A O 1
ATOM 8774 N N . GLU A 1 1066 ? 49.789 -3.011 -89.381 1.00 92.69 1066 GLU A N 1
ATOM 8775 C CA . GLU A 1 1066 ? 50.175 -1.834 -90.168 1.00 92.69 1066 GLU A CA 1
ATOM 8776 C C . GLU A 1 1066 ? 51.670 -1.537 -90.027 1.00 92.69 1066 GLU A C 1
ATOM 8778 O O . GLU A 1 1066 ? 52.345 -1.283 -91.026 1.00 92.69 1066 GLU A O 1
ATOM 8783 N N . ARG A 1 1067 ? 52.220 -1.635 -88.808 1.00 92.12 1067 ARG A N 1
ATOM 8784 C CA . ARG A 1 1067 ? 53.664 -1.539 -88.552 1.00 92.12 1067 ARG A CA 1
ATOM 8785 C C . ARG A 1 1067 ? 54.423 -2.626 -89.304 1.00 92.12 1067 ARG A C 1
ATOM 8787 O O . ARG A 1 1067 ? 55.416 -2.324 -89.959 1.00 92.12 1067 ARG A O 1
ATOM 8794 N N . ASP A 1 1068 ? 53.981 -3.875 -89.213 1.00 92.25 1068 ASP A N 1
ATOM 8795 C CA . ASP A 1 1068 ? 54.692 -5.009 -89.806 1.00 92.25 1068 ASP A CA 1
ATOM 8796 C C . ASP A 1 1068 ? 54.583 -5.006 -91.335 1.00 92.25 1068 ASP A C 1
ATOM 8798 O O . ASP A 1 1068 ? 55.583 -5.244 -92.012 1.00 92.25 1068 ASP A O 1
ATOM 8802 N N . GLN A 1 1069 ? 53.436 -4.604 -91.888 1.00 93.56 1069 GLN A N 1
ATOM 8803 C CA . GLN A 1 1069 ? 53.274 -4.319 -93.314 1.00 93.56 1069 GLN A CA 1
ATOM 8804 C C . GLN A 1 1069 ? 54.185 -3.163 -93.759 1.00 93.56 1069 GLN A C 1
ATOM 8806 O O . GLN A 1 1069 ? 54.903 -3.308 -94.744 1.00 93.56 1069 GLN A O 1
ATOM 8811 N N . SER A 1 1070 ? 54.246 -2.061 -93.003 1.00 91.75 1070 SER A N 1
ATOM 8812 C CA . SER A 1 1070 ? 55.132 -0.921 -93.296 1.00 91.75 1070 SER A CA 1
ATOM 8813 C C . SER A 1 1070 ? 56.617 -1.301 -93.236 1.00 91.75 1070 SER A C 1
ATOM 8815 O O . SER A 1 1070 ? 57.413 -0.827 -94.043 1.00 91.75 1070 SER A O 1
ATOM 8817 N N . LEU A 1 1071 ? 57.010 -2.182 -92.308 1.00 92.75 1071 LEU A N 1
ATOM 8818 C CA . LEU A 1 1071 ? 58.369 -2.725 -92.217 1.00 92.75 1071 LEU A CA 1
ATOM 8819 C C . LEU A 1 1071 ? 58.692 -3.652 -93.398 1.00 92.75 1071 LEU A C 1
ATOM 8821 O O . LEU A 1 1071 ? 59.790 -3.576 -93.949 1.00 92.75 1071 LEU A O 1
ATOM 8825 N N . ILE A 1 1072 ? 57.739 -4.490 -93.819 1.00 91.75 1072 ILE A N 1
ATOM 8826 C CA . ILE A 1 1072 ? 57.856 -5.328 -95.019 1.00 91.75 1072 ILE A CA 1
ATOM 8827 C C . ILE A 1 1072 ? 57.972 -4.452 -96.273 1.00 91.75 1072 ILE A C 1
ATOM 8829 O O . ILE A 1 1072 ? 58.813 -4.718 -97.130 1.00 91.75 1072 ILE A O 1
ATOM 8833 N N . GLU A 1 1073 ? 57.178 -3.391 -96.393 1.00 92.19 1073 GLU A N 1
ATOM 8834 C CA . GLU A 1 1073 ? 57.240 -2.447 -97.511 1.00 92.19 1073 GLU A CA 1
ATOM 8835 C C . GLU A 1 1073 ? 58.567 -1.681 -97.535 1.00 92.19 1073 GLU A C 1
ATOM 8837 O O . GLU A 1 1073 ? 59.234 -1.682 -98.570 1.00 92.19 1073 GLU A O 1
ATOM 8842 N N . ALA A 1 1074 ? 59.024 -1.144 -96.401 1.00 89.62 1074 ALA A N 1
ATOM 8843 C CA . ALA A 1 1074 ? 60.313 -0.463 -96.291 1.00 89.62 1074 ALA A CA 1
ATOM 8844 C C . ALA A 1 1074 ? 61.509 -1.388 -96.591 1.00 89.62 1074 ALA A C 1
ATOM 8846 O O . ALA A 1 1074 ? 62.453 -0.979 -97.270 1.00 89.62 1074 ALA A O 1
ATOM 8847 N N . GLU A 1 1075 ? 61.480 -2.650 -96.145 1.00 89.44 1075 GLU A N 1
ATOM 8848 C CA . GLU A 1 1075 ? 62.521 -3.630 -96.478 1.00 89.44 1075 GLU A CA 1
ATOM 8849 C C . GLU A 1 1075 ? 62.469 -4.029 -97.964 1.00 89.44 1075 GLU A C 1
ATOM 8851 O O . GLU A 1 1075 ? 63.512 -4.132 -98.611 1.00 89.44 1075 GLU A O 1
ATOM 8856 N N . ASN A 1 1076 ? 61.274 -4.170 -98.547 1.00 91.56 1076 ASN A N 1
ATOM 8857 C CA . ASN A 1 1076 ? 61.103 -4.387 -99.985 1.00 91.56 1076 ASN A CA 1
ATOM 8858 C C . ASN A 1 1076 ? 61.610 -3.192 -100.809 1.00 91.56 1076 ASN A C 1
ATOM 8860 O O . ASN A 1 1076 ? 62.245 -3.386 -101.844 1.00 91.56 1076 ASN A O 1
ATOM 8864 N N . GLU A 1 1077 ? 61.371 -1.951 -100.378 1.00 92.00 1077 GLU A N 1
ATOM 8865 C CA . GLU A 1 1077 ? 61.929 -0.759 -101.024 1.00 92.00 1077 GLU A CA 1
ATOM 8866 C C . GLU A 1 1077 ? 63.447 -0.692 -100.888 1.00 92.00 1077 GLU A C 1
ATOM 8868 O O . GLU A 1 1077 ? 64.137 -0.497 -101.887 1.00 92.00 1077 GLU A O 1
ATOM 8873 N N . LYS A 1 1078 ? 63.992 -0.964 -99.701 1.00 91.06 1078 LYS A N 1
ATOM 8874 C CA . LYS A 1 1078 ? 65.435 -1.120 -99.482 1.00 91.06 1078 LYS A CA 1
ATOM 8875 C C . LYS A 1 1078 ? 66.041 -2.180 -100.408 1.00 91.06 1078 LYS A C 1
ATOM 8877 O O . LYS A 1 1078 ? 67.096 -1.934 -100.990 1.00 91.06 1078 LYS A O 1
ATOM 8882 N N . GLN A 1 1079 ? 65.374 -3.313 -100.630 1.00 89.25 1079 GLN A N 1
ATOM 8883 C CA . GLN A 1 1079 ? 65.818 -4.326 -101.596 1.00 89.25 1079 GLN A CA 1
ATOM 8884 C C . GLN A 1 1079 ? 65.728 -3.844 -103.054 1.00 89.25 1079 GLN A C 1
ATOM 8886 O O . GLN A 1 1079 ? 66.663 -4.090 -103.819 1.00 89.25 1079 GLN A O 1
ATOM 8891 N N . LYS A 1 1080 ? 64.683 -3.092 -103.441 1.00 89.19 1080 LYS A N 1
ATOM 8892 C CA . LYS A 1 1080 ? 64.612 -2.424 -104.759 1.00 89.19 1080 LYS A CA 1
ATOM 8893 C C . LYS A 1 1080 ? 65.774 -1.440 -104.938 1.00 89.19 1080 LYS A C 1
ATOM 8895 O O . LYS A 1 1080 ? 66.473 -1.522 -105.943 1.00 89.19 1080 LYS A O 1
ATOM 8900 N N . PHE A 1 1081 ? 66.034 -0.562 -103.966 1.00 91.00 1081 PHE A N 1
ATOM 8901 C CA . PHE A 1 1081 ? 67.137 0.405 -104.018 1.00 91.00 1081 PHE A CA 1
ATOM 8902 C C . PHE A 1 1081 ? 68.510 -0.272 -104.066 1.00 91.00 1081 PHE A C 1
ATOM 8904 O O . PHE A 1 1081 ? 69.355 0.143 -104.854 1.00 91.00 1081 PHE A O 1
ATOM 8911 N N . LEU A 1 1082 ? 68.731 -1.345 -103.298 1.00 88.19 1082 LEU A N 1
ATOM 8912 C CA . LEU A 1 1082 ? 69.963 -2.138 -103.373 1.00 88.19 1082 LEU A CA 1
ATOM 8913 C C . LEU A 1 1082 ? 70.122 -2.821 -104.740 1.00 88.19 1082 LEU A C 1
ATOM 8915 O O . LEU A 1 1082 ? 71.223 -2.832 -105.287 1.00 88.19 1082 LEU A O 1
ATOM 8919 N N . SER A 1 1083 ? 69.037 -3.336 -105.327 1.00 89.94 1083 SER A N 1
ATOM 8920 C CA . SER A 1 1083 ? 69.043 -3.914 -106.677 1.00 89.94 1083 SER A CA 1
ATOM 8921 C C . SER A 1 1083 ? 69.361 -2.863 -107.749 1.00 89.94 1083 SER A C 1
ATOM 8923 O O . SER A 1 1083 ? 70.239 -3.087 -108.585 1.00 89.94 1083 SER A O 1
ATOM 8925 N N . ILE A 1 1084 ? 68.731 -1.683 -107.672 1.00 89.75 1084 ILE A N 1
ATOM 8926 C CA . ILE A 1 1084 ? 68.995 -0.540 -108.557 1.00 89.75 1084 ILE A CA 1
ATOM 8927 C C . ILE A 1 1084 ? 70.455 -0.104 -108.420 1.00 89.75 1084 ILE A C 1
ATOM 8929 O O . ILE A 1 1084 ? 71.180 -0.154 -109.409 1.00 89.75 1084 ILE A O 1
ATOM 8933 N N . ALA A 1 1085 ? 70.930 0.202 -107.210 1.00 88.25 1085 ALA A N 1
ATOM 8934 C CA . ALA A 1 1085 ? 72.309 0.623 -106.963 1.00 88.25 1085 ALA A CA 1
ATOM 8935 C C . ALA A 1 1085 ? 73.339 -0.440 -107.387 1.00 88.25 1085 ALA A C 1
ATOM 8937 O O . ALA A 1 1085 ? 74.411 -0.103 -107.890 1.00 88.25 1085 ALA A O 1
ATOM 8938 N N . GLN A 1 1086 ? 73.028 -1.734 -107.250 1.00 89.06 1086 GLN A N 1
ATOM 8939 C CA . GLN A 1 1086 ? 73.884 -2.808 -107.756 1.00 89.06 1086 GLN A CA 1
ATOM 8940 C C . GLN A 1 1086 ? 73.869 -2.884 -109.292 1.00 89.06 1086 GLN A C 1
ATOM 8942 O O . GLN A 1 1086 ? 74.919 -3.133 -109.886 1.00 89.06 1086 GLN A O 1
ATOM 8947 N N . SER A 1 1087 ? 72.733 -2.620 -109.947 1.00 88.00 1087 SER A N 1
ATOM 8948 C CA . SER A 1 1087 ? 72.645 -2.516 -111.411 1.00 88.00 1087 SER A CA 1
ATOM 8949 C C . SER A 1 1087 ? 73.383 -1.283 -111.952 1.00 88.00 1087 SER A C 1
ATOM 8951 O O . SER A 1 1087 ? 74.149 -1.406 -112.904 1.00 88.00 1087 SER A O 1
ATOM 8953 N N . GLU A 1 1088 ? 73.266 -0.130 -111.286 1.00 88.62 1088 GLU A N 1
ATOM 8954 C CA . GLU A 1 1088 ? 73.994 1.101 -111.605 1.00 88.62 1088 GLU A CA 1
ATOM 8955 C C . GLU A 1 1088 ? 75.495 0.917 -111.405 1.00 88.62 1088 GLU A C 1
ATOM 8957 O O . GLU A 1 1088 ? 76.276 1.240 -112.296 1.00 88.62 1088 GLU A O 1
ATOM 8962 N N . ARG A 1 1089 ? 75.917 0.322 -110.281 1.00 89.38 1089 ARG A N 1
ATOM 8963 C CA . ARG A 1 1089 ? 77.316 -0.044 -110.031 1.00 89.38 1089 ARG A CA 1
ATOM 8964 C C . ARG A 1 1089 ? 77.840 -0.982 -111.116 1.00 89.38 1089 ARG A C 1
ATOM 8966 O O . ARG A 1 1089 ? 78.952 -0.776 -111.592 1.00 89.38 1089 ARG A O 1
ATOM 8973 N N . ASN A 1 1090 ? 77.059 -1.982 -111.527 1.00 89.75 1090 ASN A N 1
ATOM 8974 C CA . ASN A 1 1090 ? 77.449 -2.899 -112.597 1.00 89.75 1090 ASN A CA 1
ATOM 8975 C C . ASN A 1 1090 ? 77.587 -2.159 -113.944 1.00 89.75 1090 ASN A C 1
ATOM 8977 O O . ASN A 1 1090 ? 78.618 -2.294 -114.600 1.00 89.75 1090 ASN A O 1
ATOM 8981 N N . ALA A 1 1091 ? 76.628 -1.302 -114.307 1.00 88.56 1091 ALA A N 1
ATOM 8982 C CA . ALA A 1 1091 ? 76.680 -0.469 -115.512 1.00 88.56 1091 ALA A CA 1
ATOM 8983 C C . ALA A 1 1091 ? 77.809 0.584 -115.469 1.00 88.56 1091 ALA A C 1
ATOM 8985 O O . ALA A 1 1091 ? 78.368 0.945 -116.503 1.00 88.56 1091 ALA A O 1
ATOM 8986 N N . LEU A 1 1092 ? 78.189 1.068 -114.283 1.00 86.12 1092 LEU A N 1
ATOM 8987 C CA . LEU A 1 1092 ? 79.364 1.917 -114.079 1.00 86.12 1092 LEU A CA 1
ATOM 8988 C C . LEU A 1 1092 ? 80.664 1.119 -114.221 1.00 86.12 1092 LEU A C 1
ATOM 8990 O O . LEU A 1 1092 ? 81.595 1.622 -114.840 1.00 86.12 1092 LEU A O 1
ATOM 8994 N N . THR A 1 1093 ? 80.739 -0.124 -113.730 1.00 88.50 1093 THR A N 1
ATOM 8995 C CA . THR A 1 1093 ? 81.897 -0.996 -113.996 1.00 88.50 1093 THR A CA 1
ATOM 8996 C C . THR A 1 1093 ? 81.999 -1.397 -115.466 1.00 88.50 1093 THR A C 1
ATOM 8998 O O . THR A 1 1093 ? 83.109 -1.465 -115.985 1.00 88.50 1093 THR A O 1
ATOM 9001 N N . GLU A 1 1094 ? 80.871 -1.572 -116.159 1.00 87.81 1094 GLU A N 1
ATOM 9002 C CA . GLU A 1 1094 ? 80.827 -1.807 -117.603 1.00 87.81 1094 GLU A CA 1
ATOM 9003 C C . GLU A 1 1094 ? 81.327 -0.571 -118.363 1.00 87.81 1094 GLU A C 1
ATOM 9005 O O . GLU A 1 1094 ? 82.310 -0.677 -119.091 1.00 87.81 1094 GLU A O 1
ATOM 9010 N N . LYS A 1 1095 ? 80.784 0.625 -118.095 1.00 88.94 1095 LYS A N 1
ATOM 9011 C CA . LYS A 1 1095 ? 81.291 1.898 -118.651 1.00 88.94 1095 LYS A CA 1
ATOM 9012 C C . LYS A 1 1095 ? 82.767 2.151 -118.324 1.00 88.94 1095 LYS A C 1
ATOM 9014 O O . LYS A 1 1095 ? 83.487 2.727 -119.135 1.00 88.94 1095 LYS A O 1
ATOM 9019 N N . LEU A 1 1096 ? 83.244 1.721 -117.155 1.00 85.44 1096 LEU A N 1
ATOM 9020 C CA . LEU A 1 1096 ? 84.654 1.806 -116.761 1.00 85.44 1096 LEU A CA 1
ATOM 9021 C C . LEU A 1 1096 ? 85.526 0.754 -117.471 1.00 85.44 1096 LEU A C 1
ATOM 9023 O O . LEU A 1 1096 ? 86.724 0.972 -117.631 1.00 85.44 1096 LEU A O 1
ATOM 9027 N N . SER A 1 1097 ? 84.950 -0.362 -117.927 1.00 87.31 1097 SER A N 1
ATOM 9028 C CA . SER A 1 1097 ? 85.623 -1.312 -118.820 1.00 87.31 1097 SER A CA 1
ATOM 9029 C C . SER A 1 1097 ? 85.649 -0.812 -120.267 1.00 87.31 1097 SER A C 1
ATOM 9031 O O . SER A 1 1097 ? 86.726 -0.763 -120.849 1.00 87.31 1097 SER A O 1
ATOM 9033 N N . THR A 1 1098 ? 84.539 -0.296 -120.811 1.00 86.12 1098 THR A N 1
ATOM 9034 C CA . THR A 1 1098 ? 84.515 0.247 -122.179 1.00 86.12 1098 THR A CA 1
ATOM 9035 C C . THR A 1 1098 ? 85.410 1.474 -122.309 1.00 86.12 1098 THR A C 1
ATOM 9037 O O . THR A 1 1098 ? 86.180 1.556 -123.254 1.00 86.12 1098 THR A O 1
ATOM 9040 N N . THR A 1 1099 ? 85.415 2.389 -121.332 1.00 82.25 1099 THR A N 1
ATOM 9041 C CA . THR A 1 1099 ? 86.344 3.537 -121.345 1.00 82.25 1099 THR A CA 1
ATOM 9042 C C . THR A 1 1099 ? 87.807 3.132 -121.156 1.00 82.25 1099 THR A C 1
ATOM 9044 O O . THR A 1 1099 ? 88.677 3.825 -121.675 1.00 82.25 1099 THR A O 1
ATOM 9047 N N . LYS A 1 1100 ? 88.114 2.008 -120.489 1.00 83.25 1100 LYS A N 1
ATOM 9048 C CA . LYS A 1 1100 ? 89.472 1.430 -120.496 1.00 83.25 1100 LYS A CA 1
ATOM 9049 C C . LYS A 1 1100 ? 89.833 0.860 -121.864 1.00 83.25 1100 LYS A C 1
ATOM 9051 O O . LYS A 1 1100 ? 90.924 1.142 -122.346 1.00 83.25 1100 LYS A O 1
ATOM 9056 N N . ASP A 1 1101 ? 88.932 0.112 -122.492 1.00 85.69 1101 ASP A N 1
ATOM 9057 C CA . ASP A 1 1101 ? 89.147 -0.460 -123.824 1.00 85.69 1101 ASP A CA 1
ATOM 9058 C C . ASP A 1 1101 ? 89.281 0.634 -124.893 1.00 85.69 1101 ASP A C 1
ATOM 9060 O O . ASP A 1 1101 ? 90.154 0.551 -125.753 1.00 85.69 1101 ASP A O 1
ATOM 9064 N N . ASP A 1 1102 ? 88.486 1.702 -124.811 1.00 85.81 1102 ASP A N 1
ATOM 9065 C CA . ASP A 1 1102 ? 88.578 2.867 -125.692 1.00 85.81 1102 ASP A CA 1
ATOM 9066 C C . ASP A 1 1102 ? 89.847 3.689 -125.435 1.00 85.81 1102 ASP A C 1
ATOM 9068 O O . ASP A 1 1102 ? 90.462 4.160 -126.389 1.00 85.81 1102 ASP A O 1
ATOM 9072 N N . LEU A 1 1103 ? 90.316 3.798 -124.186 1.00 81.25 1103 LEU A N 1
ATOM 9073 C CA . LEU A 1 1103 ? 91.610 4.417 -123.872 1.00 81.25 1103 LEU A CA 1
ATOM 9074 C C . LEU A 1 1103 ? 92.776 3.560 -124.400 1.00 81.25 1103 LEU A C 1
ATOM 9076 O O . LEU A 1 1103 ? 93.719 4.103 -124.971 1.00 81.25 1103 LEU A O 1
ATOM 9080 N N . LEU A 1 1104 ? 92.686 2.227 -124.316 1.00 86.75 1104 LEU A N 1
ATOM 9081 C CA . LEU A 1 1104 ? 93.644 1.306 -124.943 1.00 86.75 1104 LEU A CA 1
ATOM 9082 C C . LEU A 1 1104 ? 93.620 1.407 -126.479 1.00 86.75 1104 LEU A C 1
ATOM 9084 O O . LEU A 1 1104 ? 94.685 1.419 -127.098 1.00 86.75 1104 LEU A O 1
ATOM 9088 N N . ARG A 1 1105 ? 92.442 1.541 -127.106 1.00 86.12 1105 ARG A N 1
ATOM 9089 C CA . ARG A 1 1105 ? 92.304 1.801 -128.553 1.00 86.12 1105 ARG A CA 1
ATOM 9090 C C . ARG A 1 1105 ? 92.944 3.133 -128.937 1.00 86.12 1105 ARG A C 1
ATOM 9092 O O . ARG A 1 1105 ? 93.800 3.146 -129.815 1.00 86.12 1105 ARG A O 1
ATOM 9099 N N . LEU A 1 1106 ? 92.614 4.217 -128.232 1.00 83.62 1106 LEU A N 1
ATOM 9100 C CA . LEU A 1 1106 ? 93.214 5.543 -128.415 1.00 83.62 1106 LEU A CA 1
ATOM 9101 C C . LEU A 1 1106 ? 94.734 5.527 -128.210 1.00 83.62 1106 LEU A C 1
ATOM 9103 O O . LEU A 1 1106 ? 95.448 6.233 -128.916 1.00 83.62 1106 LEU A O 1
ATOM 9107 N N . GLN A 1 1107 ? 95.256 4.700 -127.301 1.00 85.56 1107 GLN A N 1
ATOM 9108 C CA . GLN A 1 1107 ? 96.697 4.529 -127.122 1.00 85.56 1107 GLN A CA 1
ATOM 9109 C C . GLN A 1 1107 ? 97.340 3.763 -128.293 1.00 85.56 1107 GLN A C 1
ATOM 9111 O O . GLN A 1 1107 ? 98.408 4.155 -128.761 1.00 85.56 1107 GLN A O 1
ATOM 9116 N N . VAL A 1 1108 ? 96.682 2.729 -128.831 1.00 85.25 1108 VAL A N 1
ATOM 9117 C CA . VAL A 1 1108 ? 97.126 2.028 -130.054 1.00 85.25 1108 VAL A CA 1
ATOM 9118 C C . VAL A 1 1108 ? 97.065 2.942 -131.285 1.00 85.25 1108 VAL A C 1
ATOM 9120 O O . VAL A 1 1108 ? 97.967 2.892 -132.126 1.00 85.25 1108 VAL A O 1
ATOM 9123 N N . GLU A 1 1109 ? 96.051 3.805 -131.385 1.00 84.06 1109 GLU A N 1
ATOM 9124 C CA . GLU A 1 1109 ? 95.940 4.834 -132.423 1.00 84.06 1109 GLU A CA 1
ATOM 9125 C C . GLU A 1 1109 ? 96.992 5.934 -132.257 1.00 84.06 1109 GLU A C 1
ATOM 9127 O O . GLU A 1 1109 ? 97.619 6.315 -133.241 1.00 84.06 1109 GLU A O 1
ATOM 9132 N N . PHE A 1 1110 ? 97.278 6.382 -131.032 1.00 81.69 1110 PHE A N 1
ATOM 9133 C CA . PHE A 1 1110 ? 98.366 7.318 -130.747 1.00 81.69 1110 PHE A CA 1
ATOM 9134 C C . PHE A 1 1110 ? 99.728 6.730 -131.132 1.00 81.69 1110 PHE A C 1
ATOM 9136 O O . PHE A 1 1110 ? 100.491 7.370 -131.853 1.00 81.69 1110 PHE A O 1
ATOM 9143 N N . ASP A 1 1111 ? 100.024 5.486 -130.741 1.00 84.25 1111 ASP A N 1
ATOM 9144 C CA . ASP A 1 1111 ? 101.261 4.814 -131.150 1.00 84.25 1111 ASP A CA 1
ATOM 9145 C C . ASP A 1 1111 ? 101.302 4.535 -132.660 1.00 84.25 1111 ASP A C 1
ATOM 9147 O O . ASP A 1 1111 ? 102.395 4.407 -133.216 1.00 84.25 1111 ASP A O 1
ATOM 9151 N N . LYS A 1 1112 ? 100.152 4.442 -133.345 1.00 84.50 1112 LYS A N 1
ATOM 9152 C CA . LYS A 1 1112 ? 100.079 4.381 -134.812 1.00 84.50 1112 LYS A CA 1
ATOM 9153 C C . LYS A 1 1112 ? 100.405 5.744 -135.425 1.00 84.50 1112 LYS A C 1
ATOM 9155 O O . LYS A 1 1112 ? 101.351 5.820 -136.195 1.00 84.50 1112 LYS A O 1
ATOM 9160 N N . ILE A 1 1113 ? 99.719 6.814 -135.025 1.00 80.75 1113 ILE A N 1
ATOM 9161 C CA . ILE A 1 1113 ? 99.972 8.191 -135.486 1.00 80.75 1113 ILE A CA 1
ATOM 9162 C C . ILE A 1 1113 ? 101.432 8.588 -135.232 1.00 80.75 1113 ILE A C 1
ATOM 9164 O O . ILE A 1 1113 ? 102.064 9.202 -136.084 1.00 80.75 1113 ILE A O 1
ATOM 9168 N N . ARG A 1 1114 ? 102.015 8.171 -134.104 1.00 84.75 1114 ARG A N 1
ATOM 9169 C CA . ARG A 1 1114 ? 103.434 8.361 -133.777 1.00 84.75 1114 ARG A CA 1
ATOM 9170 C C . ARG A 1 1114 ? 104.380 7.606 -134.719 1.00 84.75 1114 ARG A C 1
ATOM 9172 O O . ARG A 1 1114 ? 105.443 8.130 -135.044 1.00 84.75 1114 ARG A O 1
ATOM 9179 N N . ARG A 1 1115 ? 104.018 6.395 -135.163 1.00 78.88 1115 ARG A N 1
ATOM 9180 C CA . ARG A 1 1115 ? 104.763 5.633 -136.186 1.00 78.88 1115 ARG A CA 1
ATOM 9181 C C . ARG A 1 1115 ? 104.611 6.252 -137.575 1.00 78.88 1115 ARG A C 1
ATOM 9183 O O . ARG A 1 1115 ? 105.610 6.393 -138.272 1.00 78.88 1115 ARG A O 1
ATOM 9190 N N . ASP A 1 1116 ? 103.405 6.673 -137.935 1.00 81.88 1116 ASP A N 1
ATOM 9191 C CA . ASP A 1 1116 ? 103.103 7.311 -139.219 1.00 81.88 1116 ASP A CA 1
ATOM 9192 C C . ASP A 1 1116 ? 103.818 8.679 -139.324 1.00 81.88 1116 ASP A C 1
ATOM 9194 O O . ASP A 1 1116 ? 104.455 8.971 -140.332 1.00 81.88 1116 ASP A O 1
ATOM 9198 N N . ALA A 1 1117 ? 103.849 9.470 -138.245 1.00 77.81 1117 ALA A N 1
ATOM 9199 C CA . ALA A 1 1117 ? 104.619 10.715 -138.154 1.00 77.81 1117 ALA A CA 1
ATOM 9200 C C . ALA A 1 1117 ? 106.143 10.492 -138.205 1.00 77.81 1117 ALA A C 1
ATOM 9202 O O . ALA A 1 1117 ? 106.860 11.280 -138.820 1.00 77.81 1117 ALA A O 1
ATOM 9203 N N . ALA A 1 1118 ? 106.657 9.409 -137.608 1.00 78.50 1118 ALA A N 1
ATOM 9204 C CA . ALA A 1 1118 ? 108.069 9.042 -137.736 1.00 78.50 1118 ALA A CA 1
ATOM 9205 C C . ALA A 1 1118 ? 108.428 8.620 -139.176 1.00 78.50 1118 ALA A C 1
ATOM 9207 O O . ALA A 1 1118 ? 109.497 8.977 -139.668 1.00 78.50 1118 ALA A O 1
ATOM 9208 N N . LEU A 1 1119 ? 107.520 7.921 -139.871 1.00 80.50 1119 LEU A N 1
ATOM 9209 C CA . LEU A 1 1119 ? 107.646 7.615 -141.299 1.00 80.50 1119 LEU A CA 1
ATOM 9210 C C . LEU A 1 1119 ? 107.630 8.883 -142.158 1.00 80.50 1119 LEU A C 1
ATOM 9212 O O . LEU A 1 1119 ? 108.476 9.014 -143.039 1.00 80.50 1119 LEU A O 1
ATOM 9216 N N . HIS A 1 1120 ? 106.733 9.832 -141.882 1.00 77.50 1120 HIS A N 1
ATOM 9217 C CA . HIS A 1 1120 ? 106.710 11.118 -142.579 1.00 77.50 1120 HIS A CA 1
ATOM 9218 C C . HIS A 1 1120 ? 107.987 11.932 -142.342 1.00 77.50 1120 HIS A C 1
ATOM 9220 O O . HIS A 1 1120 ? 108.561 12.420 -143.306 1.00 77.50 1120 HIS A O 1
ATOM 9226 N N . HIS A 1 1121 ? 108.520 11.993 -141.118 1.00 76.31 1121 HIS A N 1
ATOM 9227 C CA . HIS A 1 1121 ? 109.803 12.661 -140.874 1.00 76.31 1121 HIS A CA 1
ATOM 9228 C C . HIS A 1 1121 ? 110.988 12.009 -141.605 1.00 76.31 1121 HIS A C 1
ATOM 9230 O O . HIS A 1 1121 ? 111.902 12.719 -142.023 1.00 76.31 1121 HIS A O 1
ATOM 9236 N N . GLU A 1 1122 ? 110.989 10.687 -141.799 1.00 78.19 1122 GLU A N 1
ATOM 9237 C CA . GLU A 1 1122 ? 112.019 10.012 -142.600 1.00 78.19 1122 GLU A CA 1
ATOM 9238 C C . GLU A 1 1122 ? 111.810 10.229 -144.114 1.00 78.19 1122 GLU A C 1
ATOM 9240 O O . GLU A 1 1122 ? 112.780 10.416 -144.847 1.00 78.19 1122 GLU A O 1
ATOM 9245 N N . GLN A 1 1123 ? 110.560 10.310 -144.585 1.00 78.50 1123 GLN A N 1
ATOM 9246 C CA . GLN A 1 1123 ? 110.235 10.720 -145.959 1.00 78.50 1123 GLN A CA 1
ATOM 9247 C C . GLN A 1 1123 ? 110.672 12.168 -146.232 1.00 78.50 1123 GLN A C 1
ATOM 9249 O O . GLN A 1 1123 ? 111.392 12.410 -147.199 1.00 78.50 1123 GLN A O 1
ATOM 9254 N N . ASP A 1 1124 ? 110.326 13.114 -145.355 1.00 78.62 1124 ASP A N 1
ATOM 9255 C CA . ASP A 1 1124 ? 110.747 14.518 -145.433 1.00 78.62 1124 ASP A CA 1
ATOM 9256 C C . ASP A 1 1124 ? 112.276 14.636 -145.424 1.00 78.62 1124 ASP A C 1
ATOM 9258 O O . ASP A 1 1124 ? 112.854 15.381 -146.215 1.00 78.62 1124 ASP A O 1
ATOM 9262 N N . ARG A 1 1125 ? 112.962 13.855 -144.577 1.00 82.81 1125 ARG A N 1
ATOM 9263 C CA . ARG A 1 1125 ? 114.431 13.782 -144.533 1.00 82.81 1125 ARG A CA 1
ATOM 9264 C C . ARG A 1 1125 ? 115.017 13.332 -145.874 1.00 82.81 1125 ARG A C 1
ATOM 9266 O O . ARG A 1 1125 ? 115.999 13.918 -146.331 1.00 82.81 1125 ARG A O 1
ATOM 9273 N N . GLN A 1 1126 ? 114.422 12.330 -146.520 1.00 77.44 1126 GLN A N 1
ATOM 9274 C CA . GLN A 1 1126 ? 114.854 11.851 -147.837 1.00 77.44 1126 GLN A CA 1
ATOM 9275 C C . GLN A 1 1126 ? 114.554 12.871 -148.947 1.00 77.44 1126 GLN A C 1
ATOM 9277 O O . GLN A 1 1126 ? 115.420 13.120 -149.788 1.00 77.44 1126 GLN A O 1
ATOM 9282 N N . VAL A 1 1127 ? 113.397 13.543 -148.903 1.00 78.38 1127 VAL A N 1
ATOM 9283 C CA . VAL A 1 1127 ? 113.050 14.638 -149.826 1.00 78.38 1127 VAL A CA 1
ATOM 9284 C C . VAL A 1 1127 ? 114.028 15.809 -149.679 1.00 78.38 1127 VAL A C 1
ATOM 9286 O O . VAL A 1 1127 ? 114.571 16.277 -150.680 1.00 78.38 1127 VAL A O 1
ATOM 9289 N N . ILE A 1 1128 ? 114.354 16.224 -148.451 1.00 77.94 1128 ILE A N 1
ATOM 9290 C CA . ILE A 1 1128 ? 115.357 17.266 -148.169 1.00 77.94 1128 ILE A CA 1
ATOM 9291 C C . ILE A 1 1128 ? 116.731 16.875 -148.728 1.00 77.94 1128 ILE A C 1
ATOM 9293 O O . ILE A 1 1128 ? 117.395 17.713 -149.337 1.00 77.94 1128 ILE A O 1
ATOM 9297 N N . LEU A 1 1129 ? 117.155 15.614 -148.586 1.00 79.75 1129 LEU A N 1
ATOM 9298 C CA . LEU A 1 1129 ? 118.415 15.135 -149.166 1.00 79.75 1129 LEU A CA 1
ATOM 9299 C C . LEU A 1 1129 ? 118.391 15.153 -150.704 1.00 79.75 1129 LEU A C 1
ATOM 9301 O O . LEU A 1 1129 ? 119.362 15.608 -151.312 1.00 79.75 1129 LEU A O 1
ATOM 9305 N N . SER A 1 1130 ? 117.286 14.752 -151.347 1.00 79.31 1130 SER A N 1
ATOM 9306 C CA . SER A 1 1130 ? 117.159 14.872 -152.809 1.00 79.31 1130 SER A CA 1
ATOM 9307 C C . SER A 1 1130 ? 117.178 16.327 -153.286 1.00 79.31 1130 SER A C 1
ATOM 9309 O O . SER A 1 1130 ? 117.891 16.635 -154.238 1.00 79.31 1130 SER A O 1
ATOM 9311 N N . LEU A 1 1131 ? 116.502 17.239 -152.578 1.00 74.62 1131 LEU A N 1
ATOM 9312 C CA . LEU A 1 1131 ? 116.497 18.671 -152.887 1.00 74.62 1131 LEU A CA 1
ATOM 9313 C C . LEU A 1 1131 ? 117.874 19.315 -152.661 1.00 74.62 1131 LEU A C 1
ATOM 9315 O O . LEU A 1 1131 ? 118.262 20.203 -153.415 1.00 74.62 1131 LEU A O 1
ATOM 9319 N N . GLN A 1 1132 ? 118.654 18.853 -151.679 1.00 73.94 1132 GLN A N 1
ATOM 9320 C CA . GLN A 1 1132 ? 120.045 19.285 -151.494 1.00 73.94 1132 GLN A CA 1
ATOM 9321 C C . GLN A 1 1132 ? 120.956 18.817 -152.638 1.00 73.94 1132 GLN A C 1
ATOM 9323 O O . GLN A 1 1132 ? 121.808 19.582 -153.089 1.00 73.94 1132 GLN A O 1
ATOM 9328 N N . ASP A 1 1133 ? 120.781 17.595 -153.142 1.00 76.69 1133 ASP A N 1
ATOM 9329 C CA . ASP A 1 1133 ? 121.534 17.109 -154.304 1.00 76.69 1133 ASP A CA 1
ATOM 9330 C C . ASP A 1 1133 ? 121.068 17.738 -155.624 1.00 76.69 1133 ASP A C 1
ATOM 9332 O O . ASP A 1 1133 ? 121.881 17.932 -156.528 1.00 76.69 1133 ASP A O 1
ATOM 9336 N N . GLU A 1 1134 ? 119.794 18.107 -155.752 1.00 76.62 1134 GLU A N 1
ATOM 9337 C CA . GLU A 1 1134 ? 119.311 18.934 -156.861 1.00 76.62 1134 GLU A CA 1
ATOM 9338 C C . GLU A 1 1134 ? 119.860 20.358 -156.790 1.00 76.62 1134 GLU A C 1
ATOM 9340 O O . GLU A 1 1134 ? 120.363 20.847 -157.799 1.00 76.62 1134 GLU A O 1
ATOM 9345 N N . LEU A 1 1135 ? 119.895 20.988 -155.611 1.00 73.25 1135 LEU A N 1
ATOM 9346 C CA . LEU A 1 1135 ? 120.545 22.288 -155.414 1.00 73.25 1135 LEU A CA 1
ATOM 9347 C C . LEU A 1 1135 ? 122.030 22.253 -155.804 1.00 73.25 1135 LEU A C 1
ATOM 9349 O O . LEU A 1 1135 ? 122.470 23.143 -156.526 1.00 73.25 1135 LEU A O 1
ATOM 9353 N N . LYS A 1 1136 ? 122.787 21.207 -155.434 1.00 76.44 1136 LYS A N 1
ATOM 9354 C CA . LYS A 1 1136 ? 124.178 21.020 -155.907 1.00 76.44 1136 LYS A CA 1
ATOM 9355 C C . LYS A 1 1136 ? 124.255 20.899 -157.432 1.00 76.44 1136 LYS A C 1
ATOM 9357 O O . LYS A 1 1136 ? 125.087 21.555 -158.053 1.00 76.44 1136 LYS A O 1
ATOM 9362 N N . LYS A 1 1137 ? 123.376 20.100 -158.053 1.00 76.44 1137 LYS A N 1
ATOM 9363 C CA . LYS A 1 1137 ? 123.311 19.944 -159.522 1.00 76.44 1137 LYS A CA 1
ATOM 9364 C C . LYS A 1 1137 ? 122.946 21.257 -160.222 1.00 76.44 1137 LYS A C 1
ATOM 9366 O O . LYS A 1 1137 ? 123.458 21.511 -161.307 1.00 76.44 1137 LYS A O 1
ATOM 9371 N N . PHE A 1 1138 ? 122.090 22.088 -159.627 1.00 74.06 1138 PHE A N 1
ATOM 9372 C CA . PHE A 1 1138 ? 121.789 23.428 -160.132 1.00 74.06 1138 PHE A CA 1
ATOM 9373 C C . PHE A 1 1138 ? 122.957 24.399 -159.935 1.00 74.06 1138 PHE A C 1
ATOM 9375 O O . PHE A 1 1138 ? 123.215 25.179 -160.843 1.00 74.06 1138 PHE A O 1
ATOM 9382 N N . HIS A 1 1139 ? 123.693 24.323 -158.822 1.00 76.19 1139 HIS A N 1
ATOM 9383 C CA . HIS A 1 1139 ? 124.877 25.156 -158.583 1.00 76.19 1139 HIS A CA 1
ATOM 9384 C C . HIS A 1 1139 ? 125.968 24.890 -159.630 1.00 76.19 1139 HIS A C 1
ATOM 9386 O O . HIS A 1 1139 ? 126.373 25.817 -160.323 1.00 76.19 1139 HIS A O 1
ATOM 9392 N N . ILE A 1 1140 ? 126.324 23.617 -159.847 1.00 74.69 1140 ILE A N 1
ATOM 9393 C CA . ILE A 1 1140 ? 127.306 23.206 -160.866 1.00 74.69 1140 ILE A CA 1
ATOM 9394 C C . ILE A 1 1140 ? 126.861 23.660 -162.266 1.00 74.69 1140 ILE A C 1
ATOM 9396 O O . ILE A 1 1140 ? 127.638 24.266 -162.995 1.00 74.69 1140 ILE A O 1
ATOM 9400 N N . LYS A 1 1141 ? 125.582 23.464 -162.624 1.00 73.62 1141 LYS A N 1
ATOM 9401 C CA . LYS A 1 1141 ? 125.033 23.947 -163.906 1.00 73.62 1141 LYS A CA 1
ATOM 9402 C C . LYS A 1 1141 ? 125.071 25.472 -164.049 1.00 73.62 1141 LYS A C 1
ATOM 9404 O O . LYS A 1 1141 ? 125.193 25.956 -165.171 1.00 73.62 1141 LYS A O 1
ATOM 9409 N N . PHE A 1 1142 ? 124.945 26.225 -162.955 1.00 70.94 1142 PHE A N 1
ATOM 9410 C CA . PHE A 1 1142 ? 125.087 27.682 -162.968 1.00 70.94 1142 PHE A CA 1
ATOM 9411 C C . PHE A 1 1142 ? 126.549 28.110 -163.131 1.00 70.94 1142 PHE A C 1
ATOM 9413 O O . PHE A 1 1142 ? 126.814 29.024 -163.909 1.00 70.94 1142 PHE A O 1
ATOM 9420 N N . GLU A 1 1143 ? 127.498 27.444 -162.467 1.00 77.50 1143 GLU A N 1
ATOM 9421 C CA . GLU A 1 1143 ? 128.933 27.684 -162.668 1.00 77.50 1143 GLU A CA 1
ATOM 9422 C C . GLU A 1 1143 ? 129.345 27.372 -164.116 1.00 77.50 1143 GLU A C 1
ATOM 9424 O O . GLU A 1 1143 ? 129.902 28.243 -164.784 1.00 77.50 1143 GLU A O 1
ATOM 9429 N N . ASP A 1 1144 ? 128.972 26.204 -164.652 1.00 75.12 1144 ASP A N 1
ATOM 9430 C CA . ASP A 1 1144 ? 129.226 25.821 -166.049 1.00 75.12 1144 ASP A CA 1
ATOM 9431 C C . ASP A 1 1144 ? 128.633 26.834 -167.047 1.00 75.12 1144 ASP A C 1
ATOM 9433 O O . ASP A 1 1144 ? 129.308 27.253 -167.990 1.00 75.12 1144 ASP A O 1
ATOM 9437 N N . ALA A 1 1145 ? 127.387 27.276 -166.832 1.00 74.19 1145 ALA A N 1
ATOM 9438 C CA . ALA A 1 1145 ? 126.732 28.268 -167.686 1.00 74.19 1145 ALA A CA 1
ATOM 9439 C C . ALA A 1 1145 ? 127.359 29.669 -167.570 1.00 74.19 1145 ALA A C 1
ATOM 9441 O O . ALA A 1 1145 ? 127.396 30.409 -168.555 1.00 74.19 1145 ALA A O 1
ATOM 9442 N N . THR A 1 1146 ? 127.883 30.041 -166.400 1.00 73.25 1146 THR A N 1
ATOM 9443 C CA . THR A 1 1146 ? 128.589 31.319 -166.205 1.00 73.25 1146 THR A CA 1
ATOM 9444 C C . THR A 1 1146 ? 129.949 31.283 -166.905 1.00 73.25 1146 THR A C 1
ATOM 9446 O O . THR A 1 1146 ? 130.275 32.188 -167.667 1.00 73.25 1146 THR A O 1
ATOM 9449 N N . ILE A 1 1147 ? 130.694 30.183 -166.755 1.00 74.44 1147 ILE A N 1
ATOM 9450 C CA . ILE A 1 1147 ? 131.984 29.952 -167.421 1.00 74.44 1147 ILE A CA 1
ATOM 9451 C C . ILE A 1 1147 ? 131.826 29.847 -168.952 1.00 74.44 1147 ILE A C 1
ATOM 9453 O O . ILE A 1 1147 ? 132.746 30.208 -169.687 1.00 74.44 1147 ILE A O 1
ATOM 9457 N N . ALA A 1 1148 ? 130.679 29.377 -169.454 1.00 73.44 1148 ALA A N 1
ATOM 9458 C CA . ALA A 1 1148 ? 130.343 29.441 -170.877 1.00 73.44 1148 ALA A CA 1
ATOM 9459 C C . ALA A 1 1148 ? 130.142 30.894 -171.348 1.00 73.44 1148 ALA A C 1
ATOM 9461 O O . ALA A 1 1148 ? 130.846 31.335 -172.255 1.00 73.44 1148 ALA A O 1
ATOM 9462 N N . ASN A 1 1149 ? 129.283 31.670 -170.674 1.00 71.62 1149 ASN A N 1
ATOM 9463 C CA . ASN A 1 1149 ? 129.060 33.080 -171.017 1.00 71.62 1149 ASN A CA 1
ATOM 9464 C C . ASN A 1 1149 ? 130.356 33.916 -170.950 1.00 71.62 1149 ASN A C 1
ATOM 9466 O O . ASN A 1 1149 ? 130.597 34.727 -171.838 1.00 71.62 1149 ASN A O 1
ATOM 9470 N N . ASP A 1 1150 ? 131.237 33.681 -169.973 1.00 74.12 1150 ASP A N 1
ATOM 9471 C CA . ASP A 1 1150 ? 132.539 34.366 -169.866 1.00 74.12 1150 ASP A CA 1
ATOM 9472 C C . ASP A 1 1150 ? 133.521 34.032 -171.009 1.00 74.12 1150 ASP A C 1
ATOM 9474 O O . ASP A 1 1150 ? 134.467 34.789 -171.258 1.00 74.12 1150 ASP A O 1
ATOM 9478 N N . ARG A 1 1151 ? 133.329 32.905 -171.711 1.00 72.75 1151 ARG A N 1
ATOM 9479 C CA . ARG A 1 1151 ? 134.068 32.574 -172.943 1.00 72.75 1151 ARG A CA 1
ATOM 9480 C C . ARG A 1 1151 ? 133.442 33.265 -174.149 1.00 72.75 1151 ARG A C 1
ATOM 9482 O O . ARG A 1 1151 ? 134.169 33.890 -174.918 1.00 72.75 1151 ARG A O 1
ATOM 9489 N N . ASP A 1 1152 ? 132.119 33.220 -174.266 1.00 73.81 1152 ASP A N 1
ATOM 9490 C CA . ASP A 1 1152 ? 131.388 33.825 -175.383 1.00 73.81 1152 ASP A CA 1
ATOM 9491 C C . ASP A 1 1152 ? 131.522 35.360 -175.382 1.00 73.81 1152 ASP A C 1
ATOM 9493 O O . ASP A 1 1152 ? 131.758 35.966 -176.425 1.00 73.81 1152 ASP A O 1
ATOM 9497 N N . VAL A 1 1153 ? 131.500 36.003 -174.207 1.00 73.81 1153 VAL A N 1
ATOM 9498 C CA . VAL A 1 1153 ? 131.760 37.447 -174.042 1.00 73.81 1153 VAL A CA 1
ATOM 9499 C C . VAL A 1 1153 ? 133.188 37.828 -174.455 1.00 73.81 1153 VAL A C 1
ATOM 9501 O O . VAL A 1 1153 ? 133.393 38.920 -174.989 1.00 73.81 1153 VAL A O 1
ATOM 9504 N N . LYS A 1 1154 ? 134.178 36.945 -174.263 1.00 72.81 1154 LYS A N 1
ATOM 9505 C CA . LYS A 1 1154 ? 135.552 37.174 -174.742 1.00 72.81 1154 LYS A CA 1
ATOM 9506 C C . LYS A 1 1154 ? 135.655 37.014 -176.255 1.00 72.81 1154 LYS A C 1
ATOM 9508 O O . LYS A 1 1154 ? 136.138 37.935 -176.901 1.00 72.81 1154 LYS A O 1
ATOM 9513 N N . ALA A 1 1155 ? 135.106 35.938 -176.821 1.00 72.88 1155 ALA A N 1
ATOM 9514 C CA . ALA A 1 1155 ? 135.064 35.742 -178.271 1.00 72.88 1155 ALA A CA 1
ATOM 9515 C C . ALA A 1 1155 ? 134.382 36.923 -178.990 1.00 72.88 1155 ALA A C 1
ATOM 9517 O O . ALA A 1 1155 ? 134.946 37.497 -179.918 1.00 72.88 1155 ALA A O 1
ATOM 9518 N N . LEU A 1 1156 ? 133.228 37.376 -178.485 1.00 71.81 1156 LEU A N 1
ATOM 9519 C CA . LEU A 1 1156 ? 132.523 38.549 -179.013 1.00 71.81 1156 LEU A CA 1
ATOM 9520 C C . LEU A 1 1156 ? 133.307 39.862 -178.832 1.00 71.81 1156 LEU A C 1
ATOM 9522 O O . LEU A 1 1156 ? 133.141 40.783 -179.630 1.00 71.81 1156 LEU A O 1
ATOM 9526 N N . SER A 1 1157 ? 134.166 39.971 -177.813 1.00 70.62 1157 SER A N 1
ATOM 9527 C CA . SER A 1 1157 ? 135.051 41.133 -177.638 1.00 70.62 1157 SER A CA 1
ATOM 9528 C C . SER A 1 1157 ? 136.181 41.143 -178.673 1.00 70.62 1157 SER A C 1
ATOM 9530 O O . SER A 1 1157 ? 136.440 42.187 -179.276 1.00 70.62 1157 SER A O 1
ATOM 9532 N N . ASP A 1 1158 ? 136.791 39.984 -178.930 1.00 72.50 1158 ASP A N 1
ATOM 9533 C CA . ASP A 1 1158 ? 137.842 39.810 -179.938 1.00 72.50 1158 ASP A CA 1
ATOM 9534 C C . ASP A 1 1158 ? 137.290 40.042 -181.363 1.00 72.50 1158 ASP A C 1
ATOM 9536 O O . ASP A 1 1158 ? 137.907 40.743 -182.170 1.00 72.50 1158 ASP A O 1
ATOM 9540 N N . ASP A 1 1159 ? 136.081 39.547 -181.662 1.00 73.75 1159 ASP A N 1
ATOM 9541 C CA . ASP A 1 1159 ? 135.368 39.805 -182.924 1.00 73.75 1159 ASP A CA 1
ATOM 9542 C C . ASP A 1 1159 ? 135.058 41.300 -183.121 1.00 73.75 1159 ASP A C 1
ATOM 9544 O O . ASP A 1 1159 ? 135.230 41.846 -184.216 1.00 73.75 1159 ASP A O 1
ATOM 9548 N N . ILE A 1 1160 ? 134.648 42.007 -182.059 1.00 68.75 1160 ILE A N 1
ATOM 9549 C CA . ILE A 1 1160 ? 134.428 43.463 -182.093 1.00 68.75 1160 ILE A CA 1
ATOM 9550 C C . ILE A 1 1160 ? 135.733 44.217 -182.393 1.00 68.75 1160 ILE A C 1
ATOM 9552 O O . ILE A 1 1160 ? 135.695 45.251 -183.070 1.00 68.75 1160 ILE A O 1
ATOM 9556 N N . GLU A 1 1161 ? 136.887 43.730 -181.935 1.00 73.06 1161 GLU A N 1
ATOM 9557 C CA . GLU A 1 1161 ? 138.183 44.341 -182.239 1.00 73.06 1161 GLU A CA 1
ATOM 9558 C C . GLU A 1 1161 ? 138.636 44.062 -183.684 1.00 73.06 1161 GLU A C 1
ATOM 9560 O O . GLU A 1 1161 ? 139.057 44.992 -184.381 1.00 73.06 1161 GLU A O 1
ATOM 9565 N N . GLN A 1 1162 ? 138.426 42.847 -184.203 1.00 70.69 1162 GLN A N 1
ATOM 9566 C CA . GLN A 1 1162 ? 138.660 42.526 -185.620 1.00 70.69 1162 GLN A CA 1
ATOM 9567 C C . GLN A 1 1162 ? 137.771 43.360 -186.561 1.00 70.69 1162 GLN A C 1
ATOM 9569 O O . GLN A 1 1162 ? 138.262 43.957 -187.526 1.00 70.69 1162 GLN A O 1
ATOM 9574 N N . LEU A 1 1163 ? 136.475 43.495 -186.255 1.00 69.88 1163 LEU A N 1
ATOM 9575 C CA . LEU A 1 1163 ? 135.542 44.332 -187.022 1.00 69.88 1163 LEU A CA 1
ATOM 9576 C C . LEU A 1 1163 ? 135.930 45.821 -186.995 1.00 69.88 1163 LEU A C 1
ATOM 9578 O O . LEU A 1 1163 ? 135.738 46.536 -187.984 1.00 69.88 1163 LEU A O 1
ATOM 9582 N N . ARG A 1 1164 ? 136.528 46.311 -185.899 1.00 70.81 1164 ARG A N 1
ATOM 9583 C CA . ARG A 1 1164 ? 137.070 47.681 -185.829 1.00 70.81 1164 ARG A CA 1
ATOM 9584 C C . ARG A 1 1164 ? 138.257 47.881 -186.774 1.00 70.81 1164 ARG A C 1
ATOM 9586 O O . ARG A 1 1164 ? 138.322 48.948 -187.389 1.00 70.81 1164 ARG A O 1
ATOM 9593 N N . GLN A 1 1165 ? 139.133 46.885 -186.925 1.00 69.81 1165 GLN A N 1
ATOM 9594 C CA . GLN A 1 1165 ? 140.265 46.930 -187.860 1.00 69.81 1165 GLN A CA 1
ATOM 9595 C C . GLN A 1 1165 ? 139.799 46.855 -189.325 1.00 69.81 1165 GLN A C 1
ATOM 9597 O O . GLN A 1 1165 ? 140.186 47.702 -190.132 1.00 69.81 1165 GLN A O 1
ATOM 9602 N N . GLN A 1 1166 ? 138.882 45.938 -189.667 1.00 66.88 1166 GLN A N 1
ATOM 9603 C CA . GLN A 1 1166 ? 138.293 45.867 -191.017 1.00 66.88 1166 GLN A CA 1
ATOM 9604 C C . GLN A 1 1166 ? 137.629 47.193 -191.429 1.00 66.88 1166 GLN A C 1
ATOM 9606 O O . GLN A 1 1166 ? 137.843 47.691 -192.535 1.00 66.88 1166 GLN A O 1
ATOM 9611 N N . ARG A 1 1167 ? 136.890 47.827 -190.510 1.00 74.31 1167 ARG A N 1
ATOM 9612 C CA . ARG A 1 1167 ? 136.264 49.141 -190.730 1.00 74.31 1167 ARG A CA 1
ATOM 9613 C C . ARG A 1 1167 ? 137.282 50.272 -190.943 1.00 74.31 1167 ARG A C 1
ATOM 9615 O O . ARG A 1 1167 ? 136.948 51.270 -191.580 1.00 74.31 1167 ARG A O 1
ATOM 9622 N N . GLN A 1 1168 ? 138.502 50.173 -190.412 1.00 69.50 1168 GLN A N 1
ATOM 9623 C CA . GLN A 1 1168 ? 139.559 51.157 -190.687 1.00 69.50 1168 GLN A CA 1
ATOM 9624 C C . GLN A 1 1168 ? 140.126 50.990 -192.103 1.00 69.50 1168 GLN A C 1
ATOM 9626 O O . GLN A 1 1168 ? 140.262 51.992 -192.804 1.00 69.50 1168 GLN A O 1
ATOM 9631 N N . LEU A 1 1169 ? 140.348 49.752 -192.559 1.00 70.12 1169 LEU A N 1
ATOM 9632 C CA . LEU A 1 1169 ? 140.772 49.461 -193.935 1.00 70.12 1169 LEU A CA 1
ATOM 9633 C C . LEU A 1 1169 ? 139.728 49.928 -194.963 1.00 70.12 1169 LEU A C 1
ATOM 9635 O O . LEU A 1 1169 ? 140.057 50.701 -195.860 1.00 70.12 1169 LEU A O 1
ATOM 9639 N N . GLN A 1 1170 ? 138.453 49.579 -194.764 1.00 64.38 1170 GLN A N 1
ATOM 9640 C CA . GLN A 1 1170 ? 137.366 50.009 -195.655 1.00 64.38 1170 GLN A CA 1
ATOM 9641 C C . GLN A 1 1170 ? 137.209 51.536 -195.720 1.00 64.38 1170 GLN A C 1
ATOM 9643 O O . GLN A 1 1170 ? 136.865 52.070 -196.770 1.00 64.38 1170 GLN A O 1
ATOM 9648 N N . ASN A 1 1171 ? 137.479 52.270 -194.631 1.00 65.88 1171 ASN A N 1
ATOM 9649 C CA . ASN A 1 1171 ? 137.484 53.738 -194.659 1.00 65.88 1171 ASN A CA 1
ATOM 9650 C C . ASN A 1 1171 ? 138.640 54.318 -195.491 1.00 65.88 1171 ASN A C 1
ATOM 9652 O O . ASN A 1 1171 ? 138.502 55.425 -196.016 1.00 65.88 1171 ASN A O 1
ATOM 9656 N N . HIS A 1 1172 ? 139.750 53.590 -195.640 1.00 70.94 1172 HIS A N 1
ATOM 9657 C CA . HIS A 1 1172 ? 140.858 53.992 -196.503 1.00 70.94 1172 HIS A CA 1
ATOM 9658 C C . HIS A 1 1172 ? 140.470 53.835 -197.982 1.00 70.94 1172 HIS A C 1
ATOM 9660 O O . HIS A 1 1172 ? 140.488 54.821 -198.719 1.00 70.94 1172 HIS A O 1
ATOM 9666 N N . GLU A 1 1173 ? 139.954 52.667 -198.378 1.00 67.38 1173 GLU A N 1
ATOM 9667 C CA . GLU A 1 1173 ? 139.429 52.410 -199.733 1.00 67.38 1173 GLU A CA 1
ATOM 9668 C C . GLU A 1 1173 ? 138.301 53.391 -200.114 1.00 67.38 1173 GLU A C 1
ATOM 9670 O O . GLU A 1 1173 ? 138.258 53.931 -201.222 1.00 67.38 1173 GLU A O 1
ATOM 9675 N N . ASN A 1 1174 ? 137.405 53.712 -199.169 1.00 62.50 1174 ASN A N 1
ATOM 9676 C CA . ASN A 1 1174 ? 136.336 54.693 -199.388 1.00 62.50 1174 ASN A CA 1
ATOM 9677 C C . ASN A 1 1174 ? 136.871 56.117 -199.631 1.00 62.50 1174 ASN A C 1
ATOM 9679 O O . ASN A 1 1174 ? 136.176 56.931 -200.243 1.00 62.50 1174 ASN A O 1
ATOM 9683 N N . SER A 1 1175 ? 138.077 56.438 -199.148 1.00 66.38 1175 SER A N 1
ATOM 9684 C CA . SER A 1 1175 ? 138.713 57.738 -199.381 1.00 66.38 1175 SER A CA 1
ATOM 9685 C C . SER A 1 1175 ? 139.303 57.848 -200.793 1.00 66.38 1175 SER A C 1
ATOM 9687 O O . SER A 1 1175 ? 139.140 58.887 -201.433 1.00 66.38 1175 SER A O 1
ATOM 9689 N N . GLU A 1 1176 ? 139.864 56.759 -201.330 1.00 64.75 1176 GLU A N 1
ATOM 9690 C CA . GLU A 1 1176 ? 140.386 56.693 -202.703 1.00 64.75 1176 GLU A CA 1
ATOM 9691 C C . GLU A 1 1176 ? 139.261 56.662 -203.750 1.00 64.75 1176 GLU A C 1
ATOM 9693 O O . GLU A 1 1176 ? 139.302 57.386 -204.745 1.00 64.75 1176 GLU A O 1
ATOM 9698 N N . LEU A 1 1177 ? 138.184 55.910 -203.503 1.00 62.88 1177 LEU A N 1
ATOM 9699 C CA . LEU A 1 1177 ? 137.026 55.894 -204.406 1.00 62.88 1177 LEU A CA 1
ATOM 9700 C C . LEU A 1 1177 ? 136.323 57.265 -204.486 1.00 62.88 1177 LEU A C 1
ATOM 9702 O O . LEU A 1 1177 ? 135.784 57.632 -205.532 1.00 62.88 1177 LEU A O 1
ATOM 9706 N N . LYS A 1 1178 ? 136.368 58.072 -203.417 1.00 63.50 1178 LYS A N 1
ATOM 9707 C CA . LYS A 1 1178 ? 135.788 59.429 -203.401 1.00 63.50 1178 LYS A CA 1
ATOM 9708 C C . LYS A 1 1178 ? 136.622 60.471 -204.147 1.00 63.50 1178 LYS A C 1
ATOM 9710 O O . LYS A 1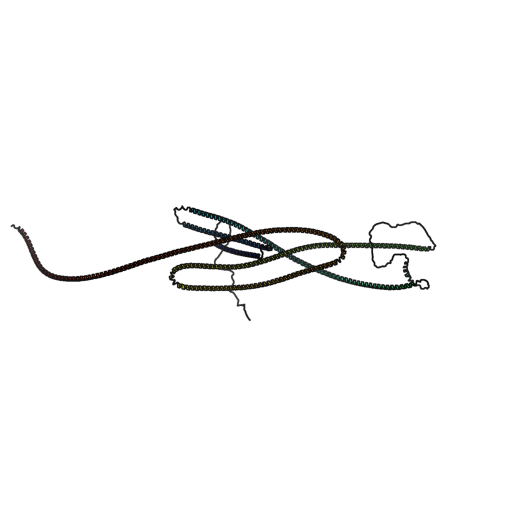 1178 ? 136.038 61.413 -204.686 1.00 63.50 1178 LYS A O 1
ATOM 9715 N N . THR A 1 1179 ? 137.946 60.324 -204.233 1.00 64.50 1179 THR A N 1
ATOM 9716 C CA . THR A 1 1179 ? 138.766 61.200 -205.093 1.00 64.50 1179 THR A CA 1
ATOM 9717 C C . THR A 1 1179 ? 138.579 60.855 -206.572 1.00 64.50 1179 THR A C 1
ATOM 9719 O O . THR A 1 1179 ? 138.469 61.765 -207.393 1.00 64.50 1179 THR A O 1
ATOM 9722 N N . GLN A 1 1180 ? 138.411 59.570 -206.909 1.00 59.62 1180 GLN A N 1
ATOM 9723 C CA . GLN A 1 1180 ? 138.073 59.126 -208.270 1.00 59.62 1180 GLN A CA 1
ATOM 9724 C C . GLN A 1 1180 ? 136.670 59.575 -208.727 1.00 59.62 1180 GLN A C 1
ATOM 9726 O O . GLN A 1 1180 ? 136.479 59.890 -209.905 1.00 59.62 1180 GLN A O 1
ATOM 9731 N N . LEU A 1 1181 ? 135.690 59.653 -207.815 1.00 61.66 1181 LEU A N 1
ATOM 9732 C CA . LEU A 1 1181 ? 134.343 60.129 -208.154 1.00 61.66 1181 LEU A CA 1
ATOM 9733 C C . LEU A 1 1181 ? 134.338 61.618 -208.541 1.00 61.66 1181 LEU A C 1
ATOM 9735 O O . LEU A 1 1181 ? 133.787 61.967 -209.585 1.00 61.66 1181 LEU A O 1
ATOM 9739 N N . LYS A 1 1182 ? 135.010 62.480 -207.758 1.00 65.50 1182 LYS A N 1
ATOM 9740 C CA . LYS A 1 1182 ? 135.117 63.927 -208.045 1.00 65.50 1182 LYS A CA 1
ATOM 9741 C C . LYS A 1 1182 ? 135.606 64.207 -209.466 1.00 65.50 1182 LYS A C 1
ATOM 9743 O O . LYS A 1 1182 ? 134.994 65.000 -210.178 1.00 65.50 1182 LYS A O 1
ATOM 9748 N N . LEU A 1 1183 ? 136.655 63.500 -209.892 1.00 68.00 1183 LEU A N 1
ATOM 9749 C CA . LEU A 1 1183 ? 137.259 63.679 -211.213 1.00 68.00 1183 LEU A CA 1
ATOM 9750 C C . LEU A 1 1183 ? 136.289 63.347 -212.365 1.00 68.00 1183 LEU A C 1
ATOM 9752 O O . LEU A 1 1183 ? 136.393 63.914 -213.450 1.00 68.00 1183 LEU A O 1
ATOM 9756 N N . ASN A 1 1184 ? 135.330 62.442 -212.150 1.00 66.94 1184 ASN A N 1
ATOM 9757 C CA . ASN A 1 1184 ? 134.323 62.090 -213.154 1.00 66.94 1184 ASN A CA 1
ATOM 9758 C C . ASN A 1 1184 ? 133.153 63.087 -213.194 1.00 66.94 1184 ASN A C 1
ATOM 9760 O O . ASN A 1 1184 ? 132.634 63.381 -214.273 1.00 66.94 1184 ASN A O 1
ATOM 9764 N N . GLU A 1 1185 ? 132.745 63.642 -212.051 1.00 70.44 1185 GLU A N 1
ATOM 9765 C CA . GLU A 1 1185 ? 131.661 64.631 -212.010 1.00 70.44 1185 GLU A CA 1
ATOM 9766 C C . GLU A 1 1185 ? 132.077 65.983 -212.608 1.00 70.44 1185 GLU A C 1
ATOM 9768 O O . GLU A 1 1185 ? 131.301 66.583 -213.356 1.00 70.44 1185 GLU A O 1
ATOM 9773 N N . GLU A 1 1186 ? 133.322 66.413 -212.380 1.00 65.94 1186 GLU A N 1
ATOM 9774 C CA . GLU A 1 1186 ? 133.895 67.616 -213.003 1.00 65.94 1186 GLU A CA 1
ATOM 9775 C C . GLU A 1 1186 ? 133.915 67.506 -214.542 1.00 65.94 1186 GLU A C 1
ATOM 9777 O O . GLU A 1 1186 ? 133.513 68.444 -215.234 1.00 65.94 1186 GLU A O 1
ATOM 9782 N N . ASN A 1 1187 ? 134.265 66.333 -215.086 1.00 67.25 1187 ASN A N 1
ATOM 9783 C CA . ASN A 1 1187 ? 134.203 66.056 -216.528 1.00 67.25 1187 ASN A CA 1
ATOM 9784 C C . ASN A 1 1187 ? 132.759 66.040 -217.075 1.00 67.25 1187 ASN A C 1
ATOM 9786 O O . ASN A 1 1187 ? 132.485 66.621 -218.129 1.00 67.25 1187 ASN A O 1
ATOM 9790 N N . ARG A 1 1188 ? 131.807 65.424 -216.356 1.00 72.31 1188 ARG A N 1
ATOM 9791 C CA . ARG A 1 1188 ? 130.384 65.366 -216.755 1.00 72.31 1188 ARG A CA 1
ATOM 9792 C C . ARG A 1 1188 ? 129.771 66.758 -216.896 1.00 72.31 1188 ARG A C 1
ATOM 9794 O O . ARG A 1 1188 ? 129.068 67.036 -217.868 1.00 72.31 1188 ARG A O 1
ATOM 9801 N N . ASP A 1 1189 ? 130.005 67.626 -215.918 1.00 65.75 1189 ASP A N 1
ATOM 9802 C CA . ASP A 1 1189 ? 129.362 68.939 -215.875 1.00 65.75 1189 ASP A CA 1
ATOM 9803 C C . ASP A 1 1189 ? 130.191 70.032 -216.587 1.00 65.75 1189 ASP A C 1
ATOM 9805 O O . ASP A 1 1189 ? 129.748 71.177 -216.699 1.00 65.75 1189 ASP A O 1
ATOM 9809 N N . GLN A 1 1190 ? 131.352 69.684 -217.160 1.00 65.44 1190 GLN A N 1
ATOM 9810 C CA . GLN A 1 1190 ? 131.954 70.406 -218.290 1.00 65.44 1190 GLN A CA 1
ATOM 9811 C C . GLN A 1 1190 ? 131.112 70.186 -219.564 1.00 65.44 1190 GLN A C 1
ATOM 9813 O O . GLN A 1 1190 ? 130.569 71.149 -220.101 1.00 65.44 1190 GLN A O 1
ATOM 9818 N N . LEU A 1 1191 ? 130.859 68.928 -219.952 1.00 60.19 1191 LEU A N 1
ATOM 9819 C CA . LEU A 1 1191 ? 130.075 68.575 -221.152 1.00 60.19 1191 LEU A CA 1
ATOM 9820 C C . LEU A 1 1191 ? 128.639 69.139 -221.153 1.00 60.19 1191 LEU A C 1
ATOM 9822 O O . LEU A 1 1191 ? 128.095 69.469 -222.208 1.00 60.19 1191 LEU A O 1
ATOM 9826 N N . LYS A 1 1192 ? 128.007 69.301 -219.980 1.00 65.75 1192 LYS A N 1
ATOM 9827 C CA . LYS A 1 1192 ? 126.695 69.975 -219.880 1.00 65.75 1192 LYS A CA 1
ATOM 9828 C C . LYS A 1 1192 ? 126.733 71.468 -220.213 1.00 65.75 1192 LYS A C 1
ATOM 9830 O O . LYS A 1 1192 ? 125.717 71.988 -220.671 1.00 65.75 1192 LYS A O 1
ATOM 9835 N N . ARG A 1 1193 ? 127.848 72.166 -219.969 1.00 65.12 1193 ARG A N 1
ATOM 9836 C CA . ARG A 1 1193 ? 127.981 73.591 -220.317 1.00 65.12 1193 ARG A CA 1
ATOM 9837 C C . ARG A 1 1193 ? 128.056 73.749 -221.836 1.00 65.12 1193 ARG A C 1
ATOM 9839 O O . ARG A 1 1193 ? 127.256 74.497 -222.396 1.00 65.12 1193 ARG A O 1
ATOM 9846 N N . ASP A 1 1194 ? 128.879 72.933 -222.490 1.00 59.91 1194 ASP A N 1
ATOM 9847 C CA . ASP A 1 1194 ? 129.026 72.904 -223.952 1.00 59.91 1194 ASP A CA 1
ATOM 9848 C C . ASP A 1 1194 ? 127.687 72.612 -224.669 1.00 59.91 1194 ASP A C 1
ATOM 9850 O O . ASP A 1 1194 ? 127.340 73.251 -225.666 1.00 59.91 1194 ASP A O 1
ATOM 9854 N N . LEU A 1 1195 ? 126.880 71.688 -224.125 1.00 61.19 1195 LEU A N 1
ATOM 9855 C CA . LEU A 1 1195 ? 125.565 71.330 -224.674 1.00 61.19 1195 LEU A CA 1
ATOM 9856 C C . LEU A 1 1195 ? 124.520 72.456 -224.563 1.00 61.19 1195 LEU A C 1
ATOM 9858 O O . LEU A 1 1195 ? 123.628 72.558 -225.405 1.00 61.19 1195 LEU A O 1
ATOM 9862 N N . ILE A 1 1196 ? 124.593 73.307 -223.537 1.00 66.38 1196 ILE A N 1
ATOM 9863 C CA . ILE A 1 1196 ? 123.665 74.440 -223.386 1.00 66.38 1196 ILE A CA 1
ATOM 9864 C C . ILE A 1 1196 ? 124.111 75.615 -224.265 1.00 66.38 1196 ILE A C 1
ATOM 9866 O O . ILE A 1 1196 ? 123.267 76.294 -224.854 1.00 66.38 1196 ILE A O 1
ATOM 9870 N N . GLU A 1 1197 ? 125.419 75.817 -224.438 1.00 60.59 1197 GLU A N 1
ATOM 9871 C CA . GLU A 1 1197 ? 125.938 76.856 -225.328 1.00 60.59 1197 GLU A CA 1
ATOM 9872 C C . GLU A 1 1197 ? 125.657 76.563 -226.817 1.00 60.59 1197 GLU A C 1
ATOM 9874 O O . GLU A 1 1197 ? 125.421 77.493 -227.591 1.00 60.59 1197 GLU A O 1
ATOM 9879 N N . SER A 1 1198 ? 125.558 75.292 -227.227 1.00 60.44 1198 SER A N 1
ATOM 9880 C CA . SER A 1 1198 ? 125.072 74.944 -228.573 1.00 60.44 1198 SER A CA 1
ATOM 9881 C C . SER A 1 1198 ? 123.571 75.221 -228.753 1.00 60.44 1198 SER A C 1
ATOM 9883 O O . SER A 1 1198 ? 123.172 75.804 -229.762 1.00 60.44 1198 SER A O 1
ATOM 9885 N N . ASN A 1 1199 ? 122.736 74.904 -227.755 1.00 53.84 1199 ASN A N 1
ATOM 9886 C CA . ASN A 1 1199 ? 121.294 75.189 -227.787 1.00 53.84 1199 ASN A CA 1
ATOM 9887 C C . ASN A 1 1199 ? 120.974 76.693 -227.811 1.00 53.84 1199 ASN A C 1
ATOM 9889 O O . ASN A 1 1199 ? 119.973 77.099 -228.404 1.00 53.84 1199 ASN A O 1
ATOM 9893 N N . ARG A 1 1200 ? 121.836 77.529 -227.219 1.00 58.09 1200 ARG A N 1
ATOM 9894 C CA . ARG A 1 1200 ? 121.758 78.992 -227.339 1.00 58.09 1200 ARG A CA 1
ATOM 9895 C C . ARG A 1 1200 ? 121.890 79.443 -228.800 1.00 58.09 1200 ARG A C 1
ATOM 9897 O O . ARG A 1 1200 ? 121.028 80.165 -229.293 1.00 58.09 1200 ARG A O 1
ATOM 9904 N N . ARG A 1 1201 ? 122.903 78.932 -229.509 1.00 60.53 1201 ARG A N 1
ATOM 9905 C CA . ARG A 1 1201 ? 123.186 79.284 -230.913 1.00 60.53 1201 ARG A CA 1
ATOM 9906 C C . ARG A 1 1201 ? 122.101 78.812 -231.887 1.00 60.53 1201 ARG A C 1
ATOM 9908 O O . ARG A 1 1201 ? 121.899 79.454 -232.909 1.00 60.53 1201 ARG A O 1
ATOM 9915 N N . ILE A 1 1202 ? 121.379 77.727 -231.588 1.00 58.75 1202 ILE A N 1
ATOM 9916 C CA . ILE A 1 1202 ? 120.282 77.244 -232.451 1.00 58.75 1202 ILE A CA 1
ATOM 9917 C C . ILE A 1 1202 ? 119.109 78.238 -232.477 1.00 58.75 1202 ILE A C 1
ATOM 9919 O O . ILE A 1 1202 ? 118.610 78.552 -233.555 1.00 58.75 1202 ILE A O 1
ATOM 9923 N N . ARG A 1 1203 ? 118.709 78.801 -231.328 1.00 59.12 1203 ARG A N 1
ATOM 9924 C CA . ARG A 1 1203 ? 117.603 79.781 -231.277 1.00 59.12 1203 ARG A CA 1
ATOM 9925 C C . ARG A 1 1203 ? 117.970 81.112 -231.927 1.00 59.12 1203 ARG A C 1
ATOM 9927 O O . ARG A 1 1203 ? 117.171 81.655 -232.681 1.00 59.12 1203 ARG A O 1
ATOM 9934 N N . GLU A 1 1204 ? 119.207 81.564 -231.724 1.00 55.94 1204 GLU A N 1
ATOM 9935 C CA . GLU A 1 1204 ? 119.776 82.735 -232.409 1.00 55.94 1204 GLU A CA 1
ATOM 9936 C C . GLU A 1 1204 ? 119.775 82.545 -233.955 1.00 55.94 1204 GLU A C 1
ATOM 9938 O O . GLU A 1 1204 ? 119.703 83.518 -234.705 1.00 55.94 1204 GLU A O 1
ATOM 9943 N N . TYR A 1 1205 ? 119.761 81.302 -234.468 1.00 58.28 1205 TYR A N 1
ATOM 9944 C CA . TYR A 1 1205 ? 119.544 80.997 -235.894 1.00 58.28 1205 TYR A CA 1
ATOM 9945 C C . TYR A 1 1205 ? 118.060 80.959 -236.317 1.00 58.28 1205 TYR A C 1
ATOM 9947 O O . TYR A 1 1205 ? 117.737 81.388 -237.427 1.00 58.28 1205 TYR A O 1
ATOM 9955 N N . GLU A 1 1206 ? 117.145 80.484 -235.466 1.00 56.78 1206 GLU A N 1
ATOM 9956 C CA . GLU A 1 1206 ? 115.697 80.472 -235.754 1.00 56.78 1206 GLU A CA 1
ATOM 9957 C C . GLU A 1 1206 ? 115.102 81.892 -235.827 1.00 56.78 1206 GLU A C 1
ATOM 9959 O O . GLU A 1 1206 ? 114.273 82.175 -236.698 1.00 56.78 1206 GLU A O 1
ATOM 9964 N N . GLU A 1 1207 ? 115.584 82.816 -234.988 1.00 52.19 1207 GLU A N 1
ATOM 9965 C CA . GLU A 1 1207 ? 115.238 84.245 -235.053 1.00 52.19 1207 GLU A CA 1
ATOM 9966 C C . GLU A 1 1207 ? 115.579 84.842 -236.433 1.00 52.19 1207 GLU A C 1
ATOM 9968 O O . GLU A 1 1207 ? 114.727 85.455 -237.083 1.00 52.19 1207 GLU A O 1
ATOM 9973 N N . ASN A 1 1208 ? 116.781 84.570 -236.950 1.00 58.72 1208 ASN A N 1
ATOM 9974 C CA . ASN A 1 1208 ? 117.221 85.050 -238.265 1.00 58.72 1208 ASN A CA 1
ATOM 9975 C C . ASN A 1 1208 ? 116.419 84.444 -239.437 1.00 58.72 1208 ASN A C 1
ATOM 9977 O O . ASN A 1 1208 ? 116.108 85.140 -240.408 1.00 58.72 1208 ASN A O 1
ATOM 9981 N N . LEU A 1 1209 ? 116.032 83.166 -239.352 1.00 55.94 1209 LEU A N 1
ATOM 9982 C CA . LEU A 1 1209 ? 115.318 82.468 -240.433 1.00 55.94 1209 LEU A CA 1
ATOM 9983 C C . LEU A 1 1209 ? 113.852 82.926 -240.579 1.00 55.94 1209 LEU A C 1
ATOM 9985 O O . LEU A 1 1209 ? 113.259 82.788 -241.652 1.00 55.94 1209 LEU A O 1
ATOM 9989 N N . THR A 1 1210 ? 113.256 83.503 -239.529 1.00 57.72 1210 THR A N 1
ATOM 9990 C CA . THR A 1 1210 ? 111.907 84.095 -239.605 1.00 57.72 1210 THR A CA 1
ATOM 9991 C C . THR A 1 1210 ? 111.907 85.528 -240.140 1.00 57.72 1210 THR A C 1
ATOM 9993 O O . THR A 1 1210 ? 111.003 85.868 -240.907 1.00 57.72 1210 THR A O 1
ATOM 9996 N N . LEU A 1 1211 ? 112.936 86.329 -239.831 1.00 55.91 1211 LEU A N 1
ATOM 9997 C CA . LEU A 1 1211 ? 113.153 87.661 -240.416 1.00 55.91 1211 LEU A CA 1
ATOM 9998 C C . LEU A 1 1211 ? 113.279 87.586 -241.946 1.00 55.91 1211 LEU A C 1
ATOM 10000 O O . LEU A 1 1211 ? 112.447 88.145 -242.668 1.00 55.91 1211 LEU A O 1
ATOM 10004 N N . GLN A 1 1212 ? 114.224 86.781 -242.444 1.00 54.72 1212 GLN A N 1
ATOM 10005 C CA . GLN A 1 1212 ? 114.480 86.643 -243.885 1.00 54.72 1212 GLN A CA 1
ATOM 10006 C C . GLN A 1 1212 ? 113.254 86.150 -244.674 1.00 54.72 1212 GLN A C 1
ATOM 10008 O O . GLN A 1 1212 ? 113.068 86.510 -245.835 1.00 54.72 1212 GLN A O 1
ATOM 10013 N N . ARG A 1 1213 ? 112.364 85.352 -244.064 1.00 54.69 1213 ARG A N 1
ATOM 10014 C CA . ARG A 1 1213 ? 111.159 84.835 -244.742 1.00 54.69 1213 ARG A CA 1
ATOM 10015 C C . ARG A 1 1213 ? 110.042 85.863 -244.941 1.00 54.69 1213 ARG A C 1
ATOM 10017 O O . ARG A 1 1213 ? 109.146 85.585 -245.738 1.00 54.69 1213 ARG A O 1
ATOM 10024 N N . LYS A 1 1214 ? 110.082 87.026 -244.278 1.00 54.78 1214 LYS A N 1
ATOM 10025 C CA . LYS A 1 1214 ? 109.193 88.155 -244.609 1.00 54.78 1214 LYS A CA 1
ATOM 10026 C C . LYS A 1 1214 ? 109.829 89.126 -245.595 1.00 54.78 1214 LYS A C 1
ATOM 10028 O O . LYS A 1 1214 ? 109.161 89.479 -246.558 1.00 54.78 1214 LYS A O 1
ATOM 10033 N N . GLU A 1 1215 ? 111.123 89.409 -245.470 1.00 54.69 1215 GLU A N 1
ATOM 10034 C CA . GLU A 1 1215 ? 111.863 90.174 -246.487 1.00 54.69 1215 GLU A CA 1
ATOM 10035 C C . GLU A 1 1215 ? 111.775 89.498 -247.873 1.00 54.69 1215 GLU A C 1
ATOM 10037 O O . GLU A 1 1215 ? 111.533 90.158 -248.879 1.00 54.69 1215 GLU A O 1
ATOM 10042 N N . ILE A 1 1216 ? 111.825 88.160 -247.931 1.00 53.28 1216 ILE A N 1
ATOM 10043 C CA . ILE A 1 1216 ? 111.604 87.377 -249.164 1.00 53.28 1216 ILE A CA 1
ATOM 10044 C C . ILE A 1 1216 ? 110.132 87.389 -249.641 1.00 53.28 1216 ILE A C 1
ATOM 10046 O O . ILE A 1 1216 ? 109.866 87.114 -250.810 1.00 53.28 1216 ILE A O 1
ATOM 10050 N N . HIS A 1 1217 ? 109.157 87.722 -248.787 1.00 56.62 1217 HIS A N 1
ATOM 10051 C CA . HIS A 1 1217 ? 107.771 87.937 -249.224 1.00 56.62 1217 HIS A CA 1
ATOM 10052 C C . HIS A 1 1217 ? 107.572 89.336 -249.824 1.00 56.62 1217 HIS A C 1
ATOM 10054 O O . HIS A 1 1217 ? 106.859 89.473 -250.817 1.00 56.62 1217 HIS A O 1
ATOM 10060 N N . ASP A 1 1218 ? 108.252 90.351 -249.291 1.00 48.56 1218 ASP A N 1
ATOM 10061 C CA . ASP A 1 1218 ? 108.254 91.705 -249.856 1.00 48.56 1218 ASP A CA 1
ATOM 10062 C C . ASP A 1 1218 ? 109.042 91.762 -251.185 1.00 48.56 1218 ASP A C 1
ATOM 10064 O O . ASP A 1 1218 ? 108.592 92.384 -252.152 1.00 48.56 1218 ASP A O 1
ATOM 10068 N N . LEU A 1 1219 ? 110.120 90.973 -251.309 1.00 49.38 1219 LEU A N 1
ATOM 10069 C CA . LEU A 1 1219 ? 110.803 90.667 -252.581 1.00 49.38 1219 LEU A CA 1
ATOM 10070 C C . LEU A 1 1219 ? 109.981 89.789 -253.545 1.00 49.38 1219 LEU A C 1
ATOM 10072 O O . LEU A 1 1219 ? 110.438 89.491 -254.643 1.00 49.38 1219 LEU A O 1
ATOM 10076 N N . LYS A 1 1220 ? 108.763 89.375 -253.172 1.00 48.19 1220 LYS A N 1
ATOM 10077 C CA . LYS A 1 1220 ? 107.817 88.686 -254.065 1.00 48.19 1220 LYS A CA 1
ATOM 10078 C C . LYS A 1 1220 ? 106.766 89.636 -254.654 1.00 48.19 1220 LYS A C 1
ATOM 10080 O O . LYS A 1 1220 ? 105.722 89.178 -255.125 1.00 48.19 1220 LYS A O 1
ATOM 10085 N N . ARG A 1 1221 ? 106.994 90.953 -254.540 1.00 53.31 1221 ARG A N 1
ATOM 10086 C CA . ARG A 1 1221 ? 105.999 91.992 -254.848 1.00 53.31 1221 ARG A CA 1
ATOM 10087 C C . ARG A 1 1221 ? 106.555 93.281 -255.460 1.00 53.31 1221 ARG A C 1
ATOM 10089 O O . ARG A 1 1221 ? 105.803 93.971 -256.144 1.00 53.31 1221 ARG A O 1
ATOM 10096 N N . TYR A 1 1222 ? 107.828 93.604 -255.242 1.00 32.41 1222 TYR A N 1
ATOM 10097 C CA . TYR A 1 1222 ? 108.569 94.509 -256.123 1.00 32.41 1222 TYR A CA 1
ATOM 10098 C C . TYR A 1 1222 ? 109.383 93.667 -257.102 1.00 32.41 1222 TYR A C 1
ATOM 10100 O O . TYR A 1 1222 ? 110.196 92.862 -256.661 1.00 32.41 1222 TYR A O 1
ATOM 10108 N N . LEU A 1 1223 ? 109.167 93.923 -258.396 1.00 49.62 1223 LEU A N 1
ATOM 10109 C CA . LEU A 1 1223 ? 109.621 93.139 -259.550 1.00 49.62 1223 LEU A CA 1
ATOM 10110 C C . LEU A 1 1223 ? 108.924 91.764 -259.700 1.00 49.62 1223 LEU A C 1
ATOM 10112 O O . LEU A 1 1223 ? 108.855 90.999 -258.741 1.00 49.62 1223 LEU A O 1
ATOM 10116 N N . GLN A 1 1224 ? 108.375 91.374 -260.854 1.00 46.81 1224 GLN A N 1
ATOM 10117 C CA . GLN A 1 1224 ? 107.824 92.133 -261.992 1.00 46.81 1224 GLN A CA 1
ATOM 10118 C C . GLN A 1 1224 ? 108.774 93.171 -262.634 1.00 46.81 1224 GLN A C 1
ATOM 10120 O O . GLN A 1 1224 ? 108.523 94.376 -262.567 1.00 46.81 1224 GLN A O 1
ATOM 10125 N N . ASP A 1 1225 ? 109.917 92.754 -263.176 1.00 30.33 1225 ASP A N 1
ATOM 10126 C CA . ASP A 1 1225 ? 110.214 91.377 -263.634 1.00 30.33 1225 ASP A CA 1
ATOM 10127 C C . ASP A 1 1225 ? 110.804 90.422 -262.576 1.00 30.33 1225 ASP A C 1
ATOM 10129 O O . ASP A 1 1225 ? 111.953 90.641 -262.133 1.00 30.33 1225 ASP A O 1
#

Mean predicted aligned error: 26.56 Å